Protein 2NCH (pdb70)

CATH classification: 2.40.50.140

Radius of gyration: 13.79 Å; Cα contacts (8 Å, |Δi|>4): 152; chains: 1; bounding box: 38×31×38 Å

B-factor: mean 37.92, std 23.28, range [0.01, 75.55]

Sequence (87 aa):
MVKDEKSKTLFEVEGAVTALLPAAEFRVKLDNEHEIICHVSGKVRRSKIRIIIGDRVLVEMSIYDRNAKKGRIIRRLKGTSDRTISKMVKDEKSKTLFEVEGAVTALLPAAEFRVKLDNEHEIICHVSGKVRRSKIRIIIGDRVLVEMSIYDRNAKKGRIIRRLKGTSDRTISKMVKDEKSKTLFEVEGAVTALLPAAEFRVKLDNEHEIICHVSGKVRRSKIRIIIGDRVLVEMSIYDRNAKKGRIIRRLKGTSDRTISKMVKDEKSKTLFEVEGAVTALLPAAEFRVKLDNEHEIICHVSGKVRRSKIRIIIGDRVLVEMSIYDRNAKKGRIIRRLKGTSDRTISKMVKDEKSKTLFEVEGAVTALLPAAEFRVKLDNEHEIICHVSGKVRRSKIRIIIGDRVLVEMSIYDRNAKKGRIIRRLKGTSDRTISKMVKDEKSKTLFEVEGAVTALLPAAEFRVKLDNEHEIICHVSGKVRRSKIRIIIGDRVLVEMSIYDRNAKKGRIIRRLKGTSDRTISKMVKDEKSKTLFEVEGAVTALLPAAEFRVKLDNEHEIICHVSGKVRRSKIRIIIGDRVLVEMSIYDRNAKKGRIIRRLKGTSDRTISKMVKDEKSKTLFEVEGAVTALLPAAEFRVKLDNEHEIICHVSGKVRRSKIRIIIGDRVLVEMSIYDRNAKKGRIIRRLKGTSDRTISKMVKDEKSKTLFEVEGAVTALLPAAEFRVKLDNEHEIICHVSGKVRRSKIRIIIGDRVLVEMSIYDRNAKKGRIIRRLKGTSDRTISKMVKDEKSKTLFEVEGAVTALLPAAEFRVKLDNEHEIICHVSGKVRRSKIRIIIGDRVLVEMSIYDRNAKKGRIIRRLKGTSDRTISK

Nearest PDB structures (foldseek):
  2nch-assembly1_A  TM=1.012E+00  e=4.244E-17  Wolbachia endosymbiont strain TRS of Brugia malayi
  4ql5-assembly1_A  TM=8.425E-01  e=3.786E-08  Streptococcus pneumoniae TIGR4
  6c00-assembly1_A  TM=8.415E-01  e=8.364E-08  Clostridioides difficile
  2n8n-assembly1_A  TM=7.786E-01  e=1.362E-07  Staphylococcus aureus subsp. aureus Mu50
  2n3s-assembly1_A  TM=7.026E-01  e=1.739E-07  Burkholderia thailandensis E264

Solvent-accessible surface area: 6899 Å² total; per-residue (Å²): 205,104,100,94,122,146,23,139,83,55,115,100,19,104,1,10,0,66,45,103,64,148,65,63,19,27,90,2,79,58,114,113,153,111,111,54,48,0,48,71,55,29,136,13,178,204,60,161,56,194,29,61,92,75,31,104,2,22,0,34,24,0,115,153,81,112,7,46,120,73,3,55,0,37,104,70,83,169,37,79,61,115,184,87,135,111,226

InterPro domains:
  IPR004368 Translation initiation factor IF-1 [MF_00075] (1-78)
  IPR004368 Translation initiation factor IF-1 [PTHR33370] (4-83)
  IPR004368 Translation initiation factor IF-1 [TIGR00008] (10-76)
  IPR004368 Translation initiation factor IF-1 [cd04451] (11-76)
  IPR006196 RNA-binding domain, S1, IF1 type [PF01176] (12-76)
  IPR006196 RNA-binding domain, S1, IF1 type [PS50832] (12-78)
  IPR012340 Nucleic acid-binding, OB-fold [G3DSA:2.40.50.140] (1-87)
  IPR012340 Nucleic acid-binding, OB-fold [SSF50249] (7-80)

Foldseek 3Di:
DCCPVVQPDFDKAKWAWDAADPVQKTWTAGPVGDIAIEDADDVRVVVPADRDHPAIWMWTAHCPPDSNRYTHIHGDDPDPDPPPPPD

Organism: Wolbachia sp. subsp. Brugia malayi (strain TRS) (NCBI:txid292805)

Secondary structure (DSSP, 8-state):
-HHHHS----EEEEEEEEEEETTTEEEEEETTTEEEEEE--STIIIII----TTSEEEEEE-SSSTTTSEEEE-------TTS-S--

Structure (mmCIF, N/CA/C/O backbone):
data_2NCH
#
_entry.id   2NCH
#
loop_
_atom_site.group_PDB
_atom_site.id
_atom_site.type_symbol
_atom_site.label_atom_id
_atom_site.label_alt_id
_atom_site.label_comp_id
_atom_site.label_asym_id
_atom_site.label_entity_id
_atom_site.label_seq_id
_atom_site.pdbx_PDB_ins_code
_atom_site.Cartn_x
_atom_site.Cartn_y
_atom_site.Cartn_z
_atom_site.occupancy
_atom_site.B_iso_or_equiv
_atom_site.auth_seq_id
_atom_site.auth_comp_id
_atom_site.auth_asym_id
_atom_site.auth_atom_id
_atom_site.pdbx_PDB_model_num
ATOM 1 N N . MET A 1 1 ? -0.047 -0.611 -2.858 1.00 0.00 1 MET A N 1
ATOM 2 C CA . MET A 1 1 ? 1.426 -0.449 -2.914 1.00 52.33 1 MET A CA 1
ATOM 3 C C . MET A 1 1 ? 2.101 -1.800 -2.704 1.00 61.44 1 MET A C 1
ATOM 4 O O . MET A 1 1 ? 2.649 -2.374 -3.643 1.00 24.35 1 MET A O 1
ATOM 20 N N . VAL A 1 2 ? 2.038 -2.325 -1.482 1.00 30.21 2 VAL A N 1
ATOM 21 C CA . VAL A 1 2 ? 2.608 -3.636 -1.198 1.00 21.43 2 VAL A CA 1
ATOM 22 C C . VAL A 1 2 ? 1.711 -4.724 -1.782 1.00 63.41 2 VAL A C 1
ATOM 23 O O . VAL A 1 2 ? 2.186 -5.737 -2.297 1.00 62.35 2 VAL A O 1
ATOM 36 N N . LYS A 1 3 ? 0.405 -4.493 -1.731 1.00 22.31 3 LYS A N 1
ATOM 37 C CA . LYS A 1 3 ? -0.551 -5.393 -2.354 1.00 14.04 3 LYS A CA 1
ATOM 38 C C . LYS A 1 3 ? -0.923 -4.844 -3.726 1.00 12.14 3 LYS A C 1
ATOM 39 O O . LYS A 1 3 ? -2.027 -4.341 -3.929 1.00 12.14 3 LYS A O 1
ATOM 58 N N . ASP A 1 4 ? 0.024 -4.909 -4.651 1.00 41.24 4 ASP A N 1
ATOM 59 C CA . ASP A 1 4 ? -0.156 -4.340 -5.984 1.00 21.33 4 ASP A CA 1
ATOM 60 C C . ASP A 1 4 ? 0.690 -5.099 -6.995 1.00 44.24 4 ASP A C 1
ATOM 61 O O . ASP A 1 4 ? 0.167 -5.838 -7.827 1.00 51.21 4 ASP A O 1
ATOM 70 N N . GLU A 1 5 ? 2.001 -4.919 -6.902 1.00 62.14 5 GLU A N 1
ATOM 71 C CA . GLU A 1 5 ? 2.933 -5.556 -7.821 1.00 31.04 5 GLU A CA 1
ATOM 72 C C . GLU A 1 5 ? 3.125 -7.022 -7.452 1.00 22.34 5 GLU A C 1
ATOM 73 O O . GLU A 1 5 ? 3.178 -7.898 -8.316 1.00 61.24 5 GLU A O 1
ATOM 85 N N . LYS A 1 6 ? 3.223 -7.282 -6.160 1.00 15.32 6 LYS A N 1
ATOM 86 C CA . LYS A 1 6 ? 3.413 -8.635 -5.669 1.00 41.25 6 LYS A CA 1
ATOM 87 C C . LYS A 1 6 ? 2.124 -9.167 -5.064 1.00 2.33 6 LYS A C 1
ATOM 88 O O . LYS A 1 6 ? 1.168 -8.412 -4.873 1.00 24.35 6 LYS A O 1
ATOM 107 N N . SER A 1 7 ? 2.114 -10.469 -4.780 1.00 24.32 7 SER A N 1
ATOM 108 C CA . SER A 1 7 ? 0.949 -11.152 -4.221 1.00 71.43 7 SER A CA 1
ATOM 109 C C . SER A 1 7 ? -0.179 -11.259 -5.249 1.00 75.15 7 SER A C 1
ATOM 110 O O . SER A 1 7 ? -1.332 -11.498 -4.893 1.00 34.43 7 SER A O 1
ATOM 118 N N . LYS A 1 8 ? 0.168 -11.099 -6.529 1.00 1.42 8 LYS A N 1
ATOM 119 C CA . LYS A 1 8 ? -0.787 -11.309 -7.615 1.00 44.54 8 LYS A CA 1
ATOM 120 C C . LYS A 1 8 ? -1.114 -12.788 -7.733 1.00 33.10 8 LYS A C 1
ATOM 121 O O . LYS A 1 8 ? -2.190 -13.168 -8.195 1.00 5.13 8 LYS A O 1
ATOM 140 N N . THR A 1 9 ? -0.158 -13.615 -7.335 1.00 51.40 9 THR A N 1
ATOM 141 C CA . THR A 1 9 ? -0.366 -15.045 -7.251 1.00 14.14 9 THR A CA 1
ATOM 142 C C . THR A 1 9 ? -1.352 -15.341 -6.130 1.00 33.42 9 THR A C 1
ATOM 143 O O . THR A 1 9 ? -0.976 -15.434 -4.959 1.00 71.53 9 THR A O 1
ATOM 154 N N . LEU A 1 10 ? -2.615 -15.453 -6.492 1.00 4.42 10 LEU A N 1
ATOM 155 C CA . LEU A 1 10 ? -3.681 -15.482 -5.516 1.00 63.04 10 LEU A CA 1
ATOM 156 C C . LEU A 1 10 ? -4.721 -16.535 -5.878 1.00 21.43 10 LEU A C 1
ATOM 157 O O . LEU A 1 10 ? -5.036 -16.738 -7.054 1.00 34.55 10 LEU A O 1
ATOM 173 N N . PHE A 1 11 ? -5.230 -17.212 -4.862 1.00 70.30 11 PHE A N 1
ATOM 174 C CA . PHE A 1 11 ? -6.252 -18.224 -5.041 1.00 34.34 11 PHE A CA 1
ATOM 175 C C . PHE A 1 11 ? -7.581 -17.687 -4.528 1.00 25.35 11 PHE A C 1
ATOM 176 O O . PHE A 1 11 ? -7.620 -16.939 -3.551 1.00 4.52 11 PHE A O 1
ATOM 193 N N . GLU A 1 12 ? -8.659 -18.043 -5.198 1.00 44.40 12 GLU A N 1
ATOM 194 C CA . GLU A 1 12 ? -9.968 -17.518 -4.859 1.00 45.21 12 GLU A CA 1
ATOM 195 C C . GLU A 1 12 ? -10.899 -18.635 -4.408 1.00 43.23 12 GLU A C 1
ATOM 196 O O . GLU A 1 12 ? -11.118 -19.609 -5.131 1.00 3.10 12 GLU A O 1
ATOM 208 N N . VAL A 1 13 ? -11.433 -18.492 -3.208 1.00 44.21 13 VAL A N 1
ATOM 209 C CA . VAL A 1 13 ? -12.321 -19.493 -2.640 1.00 13.13 13 VAL A CA 1
ATOM 210 C C . VAL A 1 13 ? -13.745 -18.961 -2.549 1.00 12.54 13 VAL A C 1
ATOM 211 O O . VAL A 1 13 ? -13.968 -17.821 -2.140 1.00 51.41 13 VAL A O 1
ATOM 224 N N . GLU A 1 14 ? -14.703 -19.786 -2.935 1.00 32.32 14 GLU A N 1
ATOM 225 C CA . GLU A 1 14 ? -16.106 -19.435 -2.805 1.00 3.03 14 GLU A CA 1
ATOM 226 C C . GLU A 1 14 ? -16.694 -20.116 -1.575 1.00 4.15 14 GLU A C 1
ATOM 227 O O . GLU A 1 14 ? -16.790 -21.342 -1.522 1.00 25.42 14 GLU A O 1
ATOM 239 N N . GLY A 1 15 ? -17.073 -19.320 -0.587 1.00 11.04 15 GLY A N 1
ATOM 240 C CA . GLY A 1 15 ? -17.616 -19.868 0.640 1.00 34.20 15 GLY A CA 1
ATOM 241 C C . GLY A 1 15 ? -18.644 -18.949 1.259 1.00 14.40 15 GLY A C 1
ATOM 242 O O . GLY A 1 15 ? -19.273 -18.162 0.556 1.00 51.23 15 GLY A O 1
ATOM 246 N N . ALA A 1 16 ? -18.819 -19.042 2.570 1.00 10.21 16 ALA A N 1
ATOM 247 C CA . ALA A 1 16 ? -19.761 -18.186 3.279 1.00 54.33 16 ALA A CA 1
ATOM 248 C C . ALA A 1 16 ? -19.275 -17.922 4.698 1.00 3.11 16 ALA A C 1
ATOM 249 O O . ALA A 1 16 ? -18.695 -18.803 5.332 1.00 22.25 16 ALA A O 1
ATOM 256 N N . VAL A 1 17 ? -19.508 -16.713 5.189 1.00 1.13 17 VAL A N 1
ATOM 257 C CA . VAL A 1 17 ? -19.090 -16.333 6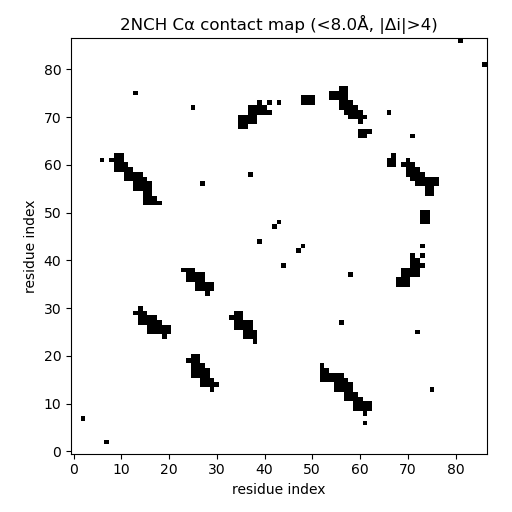.537 1.00 31.33 17 VAL A CA 1
ATOM 258 C C . VAL A 1 17 ? -19.898 -17.105 7.584 1.00 53.35 17 VAL A C 1
ATOM 259 O O . VAL A 1 17 ? -21.078 -17.388 7.377 1.00 3.31 17 VAL A O 1
ATOM 272 N N . THR A 1 18 ? -19.254 -17.488 8.682 1.00 14.04 18 THR A N 1
ATOM 273 C CA . THR A 1 18 ? -19.939 -18.229 9.729 1.00 33.33 18 THR A CA 1
ATOM 274 C C . THR A 1 18 ? -20.178 -17.346 10.958 1.00 51.44 18 THR A C 1
ATOM 275 O O . THR A 1 18 ? -21.199 -17.478 11.635 1.00 73.24 18 THR A O 1
ATOM 286 N N . ALA A 1 19 ? -19.245 -16.433 11.228 1.00 24.51 19 ALA A N 1
ATOM 287 C CA . ALA A 1 19 ? -19.354 -15.526 12.366 1.00 20.22 19 ALA A CA 1
ATOM 288 C C . ALA A 1 19 ? -18.361 -14.380 12.225 1.00 73.55 19 ALA A C 1
ATOM 289 O O . ALA A 1 19 ? -17.371 -14.496 11.499 1.00 13.52 19 ALA A O 1
ATOM 296 N N . LEU A 1 20 ? -18.627 -13.276 12.911 1.00 12.41 20 LEU A N 1
ATOM 297 C CA . LEU A 1 20 ? -17.722 -12.137 12.888 1.00 10.41 20 LEU A CA 1
ATOM 298 C C . LEU A 1 20 ? -17.200 -11.854 14.290 1.00 72.43 20 LEU A C 1
ATOM 299 O O . LEU A 1 20 ? -17.841 -12.198 15.285 1.00 4.52 20 LEU A O 1
ATOM 315 N N . LEU A 1 21 ? -16.031 -11.245 14.361 1.00 32.33 21 LEU A N 1
ATOM 316 C CA . LEU A 1 21 ? -15.415 -10.917 15.635 1.00 55.03 21 LEU A CA 1
ATOM 317 C C . LEU A 1 21 ? -15.275 -9.407 15.781 1.00 12.42 21 LEU A C 1
ATOM 318 O O . LEU A 1 21 ? -15.243 -8.687 14.782 1.00 23.25 21 LEU A O 1
ATOM 334 N N . PRO A 1 22 ? -15.175 -8.912 17.031 1.00 54.11 22 PRO A N 1
ATOM 335 C CA . PRO A 1 22 ? -15.039 -7.474 17.329 1.00 30.24 22 PRO A CA 1
ATOM 336 C C . PRO A 1 22 ? -13.715 -6.883 16.835 1.00 31.32 22 PRO A C 1
ATOM 337 O O . PRO A 1 22 ? -13.388 -5.731 17.122 1.00 24.25 22 PRO A O 1
ATOM 348 N N . ALA A 1 23 ? -12.958 -7.683 16.103 1.00 61.35 23 ALA A N 1
ATOM 349 C CA . ALA A 1 23 ? -11.710 -7.241 15.503 1.00 61.40 23 ALA A CA 1
ATOM 350 C C . ALA A 1 23 ? -11.911 -6.985 14.015 1.00 75.55 23 ALA A C 1
ATOM 351 O O . ALA A 1 23 ? -10.965 -7.060 13.225 1.00 73.21 23 ALA A O 1
ATOM 358 N N . ALA A 1 24 ? -13.163 -6.696 13.643 1.00 73.33 24 ALA A N 1
ATOM 359 C CA . ALA A 1 24 ? -13.541 -6.483 12.244 1.00 4.24 24 ALA A CA 1
ATOM 360 C C . ALA A 1 24 ? -13.199 -7.715 11.418 1.00 45.23 24 ALA A C 1
ATOM 361 O O . ALA A 1 24 ? -12.958 -7.636 10.210 1.00 34.12 24 ALA A O 1
ATOM 368 N N . GLU A 1 25 ? -13.201 -8.857 12.085 1.00 4.20 25 GLU A N 1
ATOM 369 C CA . GLU A 1 25 ? -12.781 -10.103 11.481 1.00 73.52 25 GLU A CA 1
ATOM 370 C C . GLU A 1 25 ? -13.985 -10.910 11.035 1.00 4.11 25 GLU A C 1
ATOM 371 O O . GLU A 1 25 ? -14.976 -11.012 11.757 1.00 13.21 25 GLU A O 1
ATOM 383 N N . PHE A 1 26 ? -13.893 -11.474 9.845 1.00 34.25 26 PHE A N 1
ATOM 384 C CA . PHE A 1 26 ? -14.949 -12.310 9.316 1.00 74.14 26 PHE A CA 1
ATOM 385 C C . PHE A 1 26 ? -14.396 -13.691 9.025 1.00 11.10 26 PHE A C 1
ATOM 386 O O . PHE A 1 26 ? -13.566 -13.861 8.137 1.00 55.12 26 PHE A O 1
ATOM 403 N N . ARG A 1 27 ? -14.830 -14.670 9.790 1.00 0.03 27 ARG A N 1
ATOM 404 C CA . ARG A 1 27 ? -14.358 -16.029 9.609 1.00 74.03 27 ARG A CA 1
ATOM 405 C C . ARG A 1 27 ? -15.401 -16.829 8.850 1.00 4.01 27 ARG A C 1
ATOM 406 O O . ARG A 1 27 ? -16.567 -16.891 9.246 1.00 3.30 27 ARG A O 1
ATOM 427 N N . VAL A 1 28 ? -14.988 -17.409 7.736 1.00 71.11 28 VAL A N 1
ATOM 428 C CA . VAL A 1 28 ? -15.914 -18.076 6.840 1.00 33.34 28 VAL A CA 1
ATOM 429 C C . VAL A 1 28 ? -15.705 -19.583 6.875 1.00 24.40 28 VAL A C 1
ATOM 430 O O . VAL A 1 28 ? -14.621 -20.057 7.223 1.00 24.40 28 VAL A O 1
ATOM 443 N N . LYS A 1 29 ? -16.739 -20.334 6.527 1.00 2.11 29 LYS A N 1
ATOM 444 C CA . LYS A 1 29 ? -16.632 -21.779 6.505 1.00 44.25 29 LYS A CA 1
ATOM 445 C C . LYS A 1 29 ? -16.730 -22.295 5.074 1.00 64.34 29 LYS A C 1
ATOM 446 O O . LYS A 1 29 ? -17.645 -21.940 4.325 1.00 54.23 29 LYS A O 1
ATOM 465 N N . LEU A 1 30 ? -15.753 -23.093 4.689 1.00 61.31 30 LEU A N 1
ATOM 466 C CA . LEU A 1 30 ? -15.761 -23.760 3.400 1.00 73.11 30 LEU A CA 1
ATOM 467 C C . LEU A 1 30 ? -16.726 -24.938 3.454 1.00 42.14 30 LEU A C 1
ATOM 468 O O . LEU A 1 30 ? -16.900 -25.541 4.513 1.00 74.23 30 LEU A O 1
ATOM 484 N N . ASP A 1 31 ? -17.352 -25.264 2.327 1.00 12.30 31 ASP A N 1
ATOM 485 C CA . ASP A 1 31 ? -18.294 -26.387 2.268 1.00 13.54 31 ASP A CA 1
ATOM 486 C C . ASP A 1 31 ? -17.601 -27.716 2.568 1.00 13.21 31 ASP A C 1
ATOM 487 O O . ASP A 1 31 ? -18.256 -28.737 2.773 1.00 41.14 31 ASP A O 1
ATOM 496 N N . ASN A 1 32 ? -16.273 -27.692 2.602 1.00 42.44 32 ASN A N 1
ATOM 497 C CA . ASN A 1 32 ? -15.488 -28.866 2.969 1.00 4.52 32 ASN A CA 1
ATOM 498 C C . ASN A 1 32 ? -15.172 -28.829 4.469 1.00 64.42 32 ASN A C 1
ATOM 499 O O . ASN A 1 32 ? -14.188 -29.409 4.930 1.00 12.13 32 ASN A O 1
ATOM 510 N N . GLU A 1 33 ? -16.020 -28.119 5.218 1.00 54.14 33 GLU A N 1
ATOM 511 C CA . GLU A 1 33 ? -15.948 -28.080 6.680 1.00 44.15 33 GLU A CA 1
ATOM 512 C C . GLU A 1 33 ? -14.630 -27.459 7.156 1.00 44.41 33 GLU A C 1
ATOM 513 O O . GLU A 1 33 ? -13.959 -27.987 8.039 1.00 62.33 33 GLU A O 1
ATOM 525 N N . HIS A 1 34 ? -14.248 -26.339 6.569 1.00 74.34 34 HIS A N 1
ATOM 526 C CA . HIS A 1 34 ? -13.016 -25.682 6.976 1.00 50.34 34 HIS A CA 1
ATOM 527 C C . HIS A 1 34 ? -13.249 -24.203 7.241 1.00 14.32 34 HIS A C 1
ATOM 528 O O . HIS A 1 34 ? -13.658 -23.467 6.348 1.00 51.33 34 HIS A O 1
ATOM 543 N N . GLU A 1 35 ? -12.991 -23.777 8.468 1.00 63.22 35 GLU A N 1
ATOM 544 C CA . GLU A 1 35 ? -13.153 -22.379 8.842 1.00 40.25 35 GLU A CA 1
ATOM 545 C C . GLU A 1 35 ? -11.838 -21.638 8.638 1.00 12.24 35 GLU A C 1
ATOM 546 O O . GLU A 1 35 ? -10.799 -22.061 9.148 1.00 45.03 35 GLU A O 1
ATOM 558 N N . ILE A 1 36 ? -11.881 -20.545 7.892 1.00 13.11 36 ILE A N 1
ATOM 559 C CA . ILE A 1 36 ? -10.694 -19.736 7.658 1.00 64.54 36 ILE A CA 1
ATOM 560 C C . ILE A 1 36 ? -10.949 -18.275 8.018 1.00 10.22 36 ILE A C 1
ATOM 561 O O . ILE A 1 36 ? -12.096 -17.823 8.062 1.00 74.31 36 ILE A O 1
ATOM 577 N N . ILE A 1 37 ? -9.876 -17.545 8.278 1.00 51.22 37 ILE A N 1
ATOM 578 C CA . ILE A 1 37 ? -9.970 -16.154 8.699 1.00 5.03 37 ILE A CA 1
ATOM 579 C C . ILE A 1 37 ? -9.964 -15.229 7.486 1.00 11.24 37 ILE A C 1
ATOM 580 O O . ILE A 1 37 ? -9.272 -15.489 6.502 1.00 33.20 37 ILE A O 1
ATOM 596 N N . CYS A 1 38 ? -10.758 -14.171 7.539 1.00 15.42 38 CYS A N 1
ATOM 597 C CA . CYS A 1 38 ? -10.786 -13.186 6.473 1.00 2.22 38 CYS A CA 1
ATOM 598 C C . CYS A 1 38 ? -10.885 -11.777 7.049 1.00 33.31 38 CYS A C 1
ATOM 599 O O . CYS A 1 38 ? -11.485 -11.559 8.105 1.00 44.05 38 CYS A O 1
ATOM 607 N N . HIS A 1 39 ? -10.268 -10.831 6.363 1.00 72.21 39 HIS A N 1
ATOM 608 C CA . HIS A 1 39 ? -10.317 -9.430 6.753 1.00 3.54 39 HIS A CA 1
ATOM 609 C C . HIS A 1 39 ? -10.460 -8.564 5.510 1.00 51.10 39 HIS A C 1
ATOM 610 O O . HIS A 1 39 ? -10.302 -9.050 4.389 1.00 24.54 39 HIS A O 1
ATOM 625 N N . VAL A 1 40 ? -10.767 -7.291 5.703 1.00 1.32 40 VAL A N 1
ATOM 626 C CA . VAL A 1 40 ? -10.873 -6.375 4.584 1.00 21.11 40 VAL A CA 1
ATOM 627 C C . VAL A 1 40 ? -9.498 -5.822 4.218 1.00 63.21 40 VAL A C 1
ATOM 628 O O . VAL A 1 40 ? -8.830 -5.179 5.028 1.00 61.14 40 VAL A O 1
ATOM 641 N N . SER A 1 41 ? -9.068 -6.111 3.000 1.00 1.14 41 SER A N 1
ATOM 642 C CA . SER A 1 41 ? -7.774 -5.654 2.506 1.00 13.21 41 SER A CA 1
ATOM 643 C C . SER A 1 41 ? -7.788 -5.583 0.982 1.00 33.10 41 SER A C 1
ATOM 644 O O . SER A 1 41 ? -7.023 -6.270 0.305 1.00 33.34 41 SER A O 1
ATOM 652 N N . GLY A 1 42 ? -8.692 -4.781 0.443 1.00 13.35 42 GLY A N 1
ATOM 653 C CA . GLY A 1 42 ? -8.777 -4.633 -0.993 1.00 53.02 42 GLY A CA 1
ATOM 654 C C . GLY A 1 42 ? -9.611 -3.441 -1.405 1.00 34.43 42 GLY A C 1
ATOM 655 O O . GLY A 1 42 ? -9.769 -2.486 -0.640 1.00 55.24 42 GLY A O 1
ATOM 659 N N . LYS A 1 43 ? -10.169 -3.527 -2.607 1.00 24.25 43 LYS A N 1
ATOM 660 C CA . LYS A 1 43 ? -11.038 -2.495 -3.167 1.00 74.42 43 LYS A CA 1
ATOM 661 C C . LYS A 1 43 ? -12.247 -2.230 -2.264 1.00 71.10 43 LYS A C 1
ATOM 662 O O . LYS A 1 43 ? -12.919 -1.209 -2.403 1.00 52.03 43 LYS A O 1
ATOM 681 N N . VAL A 1 44 ? -12.516 -3.164 -1.353 1.00 53.04 44 VAL A N 1
ATOM 682 C CA . VAL A 1 44 ? -13.610 -3.042 -0.385 1.00 65.22 44 VAL A CA 1
ATOM 683 C C . VAL A 1 44 ? -13.578 -1.687 0.330 1.00 73.03 44 VAL A C 1
ATOM 684 O O . VAL A 1 44 ? -14.618 -1.136 0.677 1.00 70.11 44 VAL A O 1
ATOM 697 N N . ARG A 1 45 ? -12.379 -1.149 0.529 1.00 33.23 45 ARG A N 1
ATOM 698 C CA . ARG A 1 45 ? -12.214 0.133 1.208 1.00 32.41 45 ARG A CA 1
ATOM 699 C C . ARG A 1 45 ? -12.703 1.273 0.309 1.00 21.21 45 ARG A C 1
ATOM 700 O O . ARG A 1 45 ? -13.378 2.192 0.768 1.00 32.32 45 ARG A O 1
ATOM 721 N N . ARG A 1 46 ? -12.378 1.192 -0.977 1.00 71.23 46 ARG A N 1
ATOM 722 C CA . ARG A 1 46 ? -12.719 2.248 -1.926 1.00 71.35 46 ARG A CA 1
ATOM 723 C C . ARG A 1 46 ? -14.170 2.143 -2.378 1.00 42.44 46 ARG A C 1
ATOM 724 O O . ARG A 1 46 ? -14.887 3.141 -2.438 1.00 63.52 46 ARG A O 1
ATOM 745 N N . SER A 1 47 ? -14.600 0.929 -2.692 1.00 63.41 47 SER A N 1
ATOM 746 C CA . SER A 1 47 ? -15.953 0.704 -3.176 1.00 2.53 47 SER A CA 1
ATOM 747 C C . SER A 1 47 ? -16.943 0.725 -2.013 1.00 72.41 47 SER A C 1
ATOM 748 O O . SER A 1 47 ? -18.118 1.034 -2.201 1.00 62.40 47 SER A O 1
ATOM 756 N N . LYS A 1 48 ? -16.436 0.442 -0.813 1.00 72.00 48 LYS A N 1
ATOM 757 C CA . LYS A 1 48 ? -17.254 0.356 0.399 1.00 74.11 48 LYS A CA 1
ATOM 758 C C . LYS A 1 48 ? -18.336 -0.711 0.261 1.00 14.13 48 LYS A C 1
ATOM 759 O O . LYS A 1 48 ? -19.462 -0.439 -0.162 1.00 32.22 48 LYS A O 1
ATOM 778 N N . ILE A 1 49 ? -17.972 -1.935 0.610 1.00 54.41 49 ILE A N 1
ATOM 779 C CA . ILE A 1 49 ? -18.871 -3.074 0.488 1.00 15.43 49 ILE A CA 1
ATOM 780 C C . ILE A 1 49 ? -19.411 -3.472 1.861 1.00 11.10 49 ILE A C 1
ATOM 781 O O . ILE A 1 49 ? -18.712 -3.354 2.869 1.00 71.04 49 ILE A O 1
ATOM 797 N N . ARG A 1 50 ? -20.657 -3.922 1.898 1.00 12.33 50 ARG A N 1
ATOM 798 C CA . ARG A 1 50 ? -21.286 -4.346 3.140 1.00 24.14 50 ARG A CA 1
ATOM 799 C C . ARG A 1 50 ? -21.255 -5.866 3.268 1.00 2.02 50 ARG A C 1
ATOM 800 O O . ARG A 1 50 ? -21.888 -6.576 2.486 1.00 4.45 50 ARG A O 1
ATOM 821 N N . ILE A 1 51 ? -20.508 -6.360 4.247 1.00 1.40 51 ILE A N 1
ATOM 822 C CA . ILE A 1 51 ? -20.427 -7.793 4.499 1.00 71.20 51 ILE A CA 1
ATOM 823 C C . ILE A 1 51 ? -21.487 -8.202 5.518 1.00 22.12 51 ILE A C 1
ATOM 824 O O . ILE A 1 51 ? -21.528 -7.667 6.626 1.00 25.54 51 ILE A O 1
ATOM 840 N N . ILE A 1 52 ? -22.351 -9.131 5.138 1.00 63.43 52 ILE A N 1
ATOM 841 C CA . ILE A 1 52 ? -23.404 -9.601 6.029 1.00 40.33 52 ILE A CA 1
ATOM 842 C C . ILE A 1 52 ? -23.343 -11.117 6.182 1.00 62.22 52 ILE A C 1
ATOM 843 O O . ILE A 1 52 ? -22.936 -11.825 5.261 1.00 22.30 52 ILE A O 1
ATOM 859 N N . ILE A 1 53 ? -23.736 -11.609 7.350 1.00 64.11 53 ILE A N 1
ATOM 860 C CA . ILE A 1 53 ? -23.757 -13.041 7.603 1.00 21.14 53 ILE A CA 1
ATOM 861 C C . ILE A 1 53 ? -24.981 -13.665 6.945 1.00 11.14 53 ILE A C 1
ATOM 862 O O . ILE A 1 53 ? -26.069 -13.088 6.966 1.00 33.34 53 ILE A O 1
ATOM 878 N N . GLY A 1 54 ? -24.799 -14.827 6.344 1.00 72.01 54 GLY A N 1
ATOM 879 C CA . GLY A 1 54 ? -25.892 -15.482 5.662 1.00 31.30 54 GLY A CA 1
ATOM 880 C C . GLY A 1 54 ? -25.743 -15.411 4.162 1.00 75.13 54 GLY A C 1
ATOM 881 O O . GLY A 1 54 ? -26.417 -16.130 3.420 1.00 44.10 54 GLY A O 1
ATOM 885 N N . ASP A 1 55 ? -24.859 -14.539 3.712 1.00 5.40 55 ASP A N 1
ATOM 886 C CA . ASP A 1 55 ? -24.591 -14.380 2.294 1.00 32.44 55 ASP A CA 1
ATOM 887 C C . ASP A 1 55 ? -23.282 -15.079 1.950 1.00 22.22 55 ASP A C 1
ATOM 888 O O . ASP A 1 55 ? -22.444 -15.307 2.828 1.00 5.25 55 ASP A O 1
ATOM 897 N N . ARG A 1 56 ? -23.112 -15.436 0.687 1.00 1.53 56 ARG A N 1
ATOM 898 C CA . ARG A 1 56 ? -21.886 -16.078 0.247 1.00 43.33 56 ARG A CA 1
ATOM 899 C C . ARG A 1 56 ? -20.769 -15.046 0.153 1.00 63.21 56 ARG A C 1
ATOM 900 O O . ARG A 1 56 ? -21.024 -13.850 0.054 1.00 32.34 56 ARG A O 1
ATOM 921 N N . VAL A 1 57 ? -19.532 -15.503 0.193 1.00 13.23 57 VAL A N 1
ATOM 922 C CA . VAL A 1 57 ? -18.396 -14.602 0.134 1.00 40.51 57 VAL A CA 1
ATOM 923 C C . VAL A 1 57 ? -17.339 -15.122 -0.825 1.00 70.44 57 VAL A C 1
ATOM 924 O O . VAL A 1 57 ? -17.252 -16.327 -1.077 1.00 22.02 57 VAL A O 1
ATOM 937 N N . LEU A 1 58 ? -16.556 -14.208 -1.369 1.00 44.01 58 LEU A N 1
ATOM 938 C CA . LEU A 1 58 ? -15.420 -14.564 -2.197 1.00 62.11 58 LEU A CA 1
ATOM 939 C C . LEU A 1 58 ? -14.141 -14.294 -1.421 1.00 21.41 58 LEU A C 1
ATOM 940 O O . LEU A 1 58 ? -13.860 -13.151 -1.062 1.00 53.21 58 LEU A O 1
ATOM 956 N N . VAL A 1 59 ? -13.399 -15.349 -1.136 1.00 31.53 59 VAL A N 1
ATOM 957 C CA . VAL A 1 59 ? -12.170 -15.234 -0.375 1.00 42.44 59 VAL A CA 1
ATOM 958 C C . VAL A 1 59 ? -10.975 -15.199 -1.314 1.00 31.13 59 VAL A C 1
ATOM 959 O O . VAL A 1 59 ? -10.637 -16.200 -1.944 1.00 30.40 59 VAL A O 1
ATOM 972 N N . GLU A 1 60 ? -10.354 -14.041 -1.419 1.00 42.13 60 GLU A N 1
ATOM 973 C CA . GLU A 1 60 ? -9.169 -13.894 -2.241 1.00 64.52 60 GLU A CA 1
ATOM 974 C C . GLU A 1 60 ? -7.930 -13.893 -1.357 1.00 11.20 60 GLU A C 1
ATOM 975 O O . GLU A 1 60 ? -7.682 -12.929 -0.631 1.00 74.52 60 GLU A O 1
ATOM 987 N N . MET A 1 61 ? -7.150 -14.960 -1.405 1.00 30.11 61 MET A N 1
ATOM 988 C CA . MET A 1 61 ? -5.952 -15.041 -0.580 1.00 32.51 61 MET A CA 1
ATOM 989 C C . MET A 1 61 ? -4.836 -15.781 -1.306 1.00 4.10 61 MET A C 1
ATOM 990 O O . MET A 1 61 ? -5.078 -16.509 -2.265 1.00 74.02 61 MET A O 1
ATOM 1004 N N . SER A 1 62 ? -3.614 -15.577 -0.852 1.00 34.21 62 SER A N 1
ATOM 1005 C CA . SER A 1 62 ? -2.468 -16.257 -1.417 1.00 14.12 62 SER A CA 1
ATOM 1006 C C . SER A 1 62 ? -2.087 -17.435 -0.521 1.00 32.24 62 SER A C 1
ATOM 1007 O O . SER A 1 62 ? -2.189 -17.348 0.702 1.00 61.44 62 SER A O 1
ATOM 1015 N N . ILE A 1 63 ? -1.640 -18.522 -1.128 1.00 72.45 63 ILE A N 1
ATOM 1016 C CA . ILE A 1 63 ? -1.375 -19.761 -0.401 1.00 14.22 63 ILE A CA 1
ATOM 1017 C C . ILE A 1 63 ? -0.036 -19.706 0.351 1.00 54.50 63 ILE A C 1
ATOM 1018 O O . ILE A 1 63 ? 0.198 -20.488 1.273 1.00 4.30 63 ILE A O 1
ATOM 1034 N N . TYR A 1 64 ? 0.823 -18.760 -0.023 1.00 3.35 64 TYR A N 1
ATOM 1035 C CA . TYR A 1 64 ? 2.200 -18.729 0.481 1.00 5.51 64 TYR A CA 1
ATOM 1036 C C . TYR A 1 64 ? 2.277 -18.455 1.989 1.00 23.11 64 TYR A C 1
ATOM 1037 O O . TYR A 1 64 ? 2.380 -19.386 2.789 1.00 72.21 64 TYR A O 1
ATOM 1055 N N . ASP A 1 65 ? 2.241 -17.185 2.385 1.00 51.30 65 ASP A N 1
ATOM 1056 C CA . ASP A 1 65 ? 2.369 -16.839 3.805 1.00 10.42 65 ASP A CA 1
ATOM 1057 C C . ASP A 1 65 ? 1.586 -15.582 4.163 1.00 22.44 65 ASP A C 1
ATOM 1058 O O . ASP A 1 65 ? 0.759 -15.602 5.075 1.00 74.11 65 ASP A O 1
ATOM 1067 N N . ARG A 1 66 ? 1.870 -14.497 3.449 1.00 52.52 66 ARG A N 1
ATOM 1068 C CA . ARG A 1 66 ? 1.258 -13.192 3.715 1.00 50.41 66 ARG A CA 1
ATOM 1069 C C . ARG A 1 66 ? -0.266 -13.287 3.852 1.00 44.35 66 ARG A C 1
ATOM 1070 O O . ARG A 1 66 ? -0.829 -12.927 4.885 1.00 24.34 66 ARG A O 1
ATOM 1091 N N . ASN A 1 67 ? -0.928 -13.775 2.818 1.00 62.22 67 ASN A N 1
ATOM 1092 C CA . ASN A 1 67 ? -2.379 -13.903 2.840 1.00 53.32 67 ASN A CA 1
ATOM 1093 C C . ASN A 1 67 ? -2.794 -15.342 3.135 1.00 13.32 67 ASN A C 1
ATOM 1094 O O . ASN A 1 67 ? -3.875 -15.766 2.751 1.00 22.20 67 ASN A O 1
ATOM 1105 N N . ALA A 1 68 ? -1.934 -16.089 3.818 1.00 63.44 68 ALA A N 1
ATOM 1106 C CA . ALA A 1 68 ? -2.199 -17.503 4.071 1.00 42.11 68 ALA A CA 1
ATOM 1107 C C . ALA A 1 68 ? -3.162 -17.704 5.239 1.00 15.41 68 ALA A C 1
ATOM 1108 O O . ALA A 1 68 ? -4.081 -18.517 5.157 1.00 20.24 68 ALA A O 1
ATOM 1115 N N . LYS A 1 69 ? -2.953 -16.961 6.322 1.00 13.34 69 LYS A N 1
ATOM 1116 C CA . LYS A 1 69 ? -3.763 -17.136 7.527 1.00 54.40 69 LYS A CA 1
ATOM 1117 C C . LYS A 1 69 ? -5.123 -16.479 7.352 1.00 41.13 69 LYS A C 1
ATOM 1118 O O . LYS A 1 69 ? -6.130 -16.958 7.873 1.00 23.51 69 LYS A O 1
ATOM 1137 N N . LYS A 1 70 ? -5.141 -15.379 6.616 1.00 11.42 70 LYS A N 1
ATOM 1138 C CA . LYS A 1 70 ? -6.362 -14.626 6.400 1.00 70.15 70 LYS A CA 1
ATOM 1139 C C . LYS A 1 70 ? -6.503 -14.244 4.936 1.00 70.25 70 LYS A C 1
ATOM 1140 O O . LYS A 1 70 ? -5.508 -14.058 4.235 1.00 44.33 70 LYS A O 1
ATOM 1159 N N . GLY A 1 71 ? -7.735 -14.136 4.478 1.00 63.44 71 GLY A N 1
ATOM 1160 C CA . GLY A 1 71 ? -7.970 -13.783 3.100 1.00 33.54 71 GLY A CA 1
ATOM 1161 C C . GLY A 1 71 ? -8.697 -12.469 2.967 1.00 71.11 71 GLY A C 1
ATOM 1162 O O . GLY A 1 71 ? -9.097 -11.867 3.966 1.00 64.15 71 GLY A O 1
ATOM 1166 N N . ARG A 1 72 ? -8.868 -12.025 1.735 1.00 42.43 72 ARG A N 1
ATOM 1167 C CA . ARG A 1 72 ? -9.553 -10.777 1.460 1.00 42.14 72 ARG A CA 1
ATOM 1168 C C . ARG A 1 72 ? -11.024 -11.052 1.207 1.00 51.31 72 ARG A C 1
ATOM 1169 O O . ARG A 1 72 ? -11.386 -11.646 0.193 1.00 51.34 72 ARG A O 1
ATOM 1190 N N . ILE A 1 73 ? -11.862 -10.649 2.146 1.00 40.20 73 ILE A N 1
ATOM 1191 C CA . ILE A 1 73 ? -13.291 -10.859 2.019 1.00 41.31 73 ILE A CA 1
ATOM 1192 C C . ILE A 1 73 ? -13.979 -9.589 1.530 1.00 51.53 73 ILE A C 1
ATOM 1193 O O . ILE A 1 73 ? -13.778 -8.505 2.080 1.00 61.53 73 ILE A O 1
ATOM 1209 N N . ILE A 1 74 ? -14.751 -9.719 0.464 1.00 22.41 74 ILE A N 1
ATOM 1210 C CA . ILE A 1 74 ? -15.529 -8.602 -0.039 1.00 72.54 74 ILE A CA 1
ATOM 1211 C C . ILE A 1 74 ? -17.028 -8.917 0.018 1.00 13.02 74 ILE A C 1
ATOM 1212 O O . ILE A 1 74 ? -17.759 -8.302 0.790 1.00 14.12 74 ILE A O 1
ATOM 1228 N N . ARG A 1 75 ? -17.465 -9.889 -0.782 1.00 2.40 75 ARG A N 1
ATOM 1229 C CA . ARG A 1 75 ? -18.852 -10.349 -0.793 1.00 74.12 75 ARG A CA 1
ATOM 1230 C C . ARG A 1 75 ? -19.017 -11.373 -1.910 1.00 75.23 75 ARG A C 1
ATOM 1231 O O . ARG A 1 75 ? -18.069 -11.635 -2.655 1.00 74.52 75 ARG A O 1
ATOM 1252 N N . ARG A 1 76 ? -20.196 -11.968 -2.009 1.00 60.54 76 ARG A N 1
ATOM 1253 C CA . ARG A 1 76 ? -20.514 -12.850 -3.117 1.00 4.41 76 ARG A CA 1
ATOM 1254 C C . ARG A 1 76 ? -20.638 -12.043 -4.406 1.00 10.01 76 ARG A C 1
ATOM 1255 O O . ARG A 1 76 ? -21.445 -11.118 -4.499 1.00 20.40 76 ARG A O 1
ATOM 1276 N N . LEU A 1 77 ? -19.812 -12.384 -5.384 1.00 15.03 77 LEU A N 1
ATOM 1277 C CA . LEU A 1 77 ? -19.869 -11.746 -6.690 1.00 62.32 77 LEU A CA 1
ATOM 1278 C C . LEU A 1 77 ? -21.090 -12.239 -7.457 1.00 3.21 77 LEU A C 1
ATOM 1279 O O . LEU A 1 77 ? -21.830 -13.098 -6.975 1.00 54.14 77 LEU A O 1
ATOM 1295 N N . LYS A 1 78 ? -21.297 -11.703 -8.648 1.00 51.40 78 LYS A N 1
ATOM 1296 C CA . LYS A 1 78 ? -22.405 -12.135 -9.483 1.00 10.31 78 LYS A CA 1
ATOM 1297 C C . LYS A 1 78 ? -22.112 -13.524 -10.023 1.00 4.44 78 LYS A C 1
ATOM 1298 O O . LYS A 1 78 ? -21.093 -13.741 -10.685 1.00 20.52 78 LYS A O 1
ATOM 1317 N N . GLY A 1 79 ? -23.006 -14.459 -9.734 1.00 51.21 79 GLY A N 1
ATOM 1318 C CA . GLY A 1 79 ? -22.741 -15.862 -9.996 1.00 75.22 79 GLY A CA 1
ATOM 1319 C C . GLY A 1 79 ? -22.989 -16.265 -11.434 1.00 22.33 79 GLY A C 1
ATOM 1320 O O . GLY A 1 79 ? -23.574 -17.318 -11.689 1.00 4.12 79 GLY A O 1
ATOM 1324 N N . THR A 1 80 ? -22.519 -15.439 -12.369 1.00 71.11 80 THR A N 1
ATOM 1325 C CA . THR A 1 80 ? -22.640 -15.704 -13.804 1.00 61.13 80 THR A CA 1
ATOM 1326 C C . THR A 1 80 ? -24.052 -16.154 -14.188 1.00 54.44 80 THR A C 1
ATOM 1327 O O . THR A 1 80 ? -24.241 -17.167 -14.859 1.00 61.43 80 THR A O 1
ATOM 1338 N N . SER A 1 81 ? -25.041 -15.382 -13.762 1.00 13.35 81 SER A N 1
ATOM 1339 C CA . SER A 1 81 ? -26.437 -15.699 -14.020 1.00 14.13 81 SER A CA 1
ATOM 1340 C C . SER A 1 81 ? -26.913 -15.088 -15.339 1.00 74.25 81 SER A C 1
ATOM 1341 O O . SER A 1 81 ? -28.109 -15.026 -15.612 1.00 2.42 81 SER A O 1
ATOM 1349 N N . ASP A 1 82 ? -25.966 -14.671 -16.166 1.00 75.13 82 ASP A N 1
ATOM 1350 C CA . ASP A 1 82 ? -26.275 -14.016 -17.432 1.00 4.03 82 ASP A CA 1
ATOM 1351 C C . ASP A 1 82 ? -26.383 -15.035 -18.563 1.00 52.33 82 ASP A C 1
ATOM 1352 O O . ASP A 1 82 ? -26.544 -14.671 -19.729 1.00 44.42 82 ASP A O 1
ATOM 1361 N N . ARG A 1 83 ? -26.305 -16.312 -18.208 1.00 71.12 83 ARG A N 1
ATOM 1362 C CA . ARG A 1 83 ? -26.331 -17.390 -19.190 1.00 32.01 83 ARG A CA 1
ATOM 1363 C C . ARG A 1 83 ? -27.686 -17.451 -19.889 1.00 72.45 83 ARG A C 1
ATOM 1364 O O . ARG A 1 83 ? -27.762 -17.431 -21.117 1.00 63.21 83 ARG A O 1
ATOM 1385 N N . THR A 1 84 ? -28.756 -17.520 -19.110 1.00 32.10 84 THR A N 1
ATOM 1386 C CA . THR A 1 84 ? -30.100 -17.499 -19.668 1.00 15.53 84 THR A CA 1
ATOM 1387 C C . THR A 1 84 ? -31.130 -16.997 -18.651 1.00 5.43 84 THR A C 1
ATOM 1388 O O . THR A 1 84 ? -31.495 -15.820 -18.690 1.00 60.42 84 THR A O 1
ATOM 1399 N N . ILE A 1 85 ? -31.568 -17.884 -17.739 1.00 62.23 85 ILE A N 1
ATOM 1400 C CA . ILE A 1 85 ? -32.651 -17.603 -16.778 1.00 2.32 85 ILE A CA 1
ATOM 1401 C C . ILE A 1 85 ? -33.796 -16.811 -17.420 1.00 0.30 85 ILE A C 1
ATOM 1402 O O . ILE A 1 85 ? -34.395 -15.937 -16.787 1.00 3.30 85 ILE A O 1
ATOM 1418 N N . SER A 1 86 ? -34.116 -17.174 -18.667 1.00 3.31 86 SER A N 1
ATOM 1419 C CA . SER A 1 86 ? -35.115 -16.473 -19.470 1.00 0.33 86 SER A CA 1
ATOM 1420 C C . SER A 1 86 ? -34.661 -15.043 -19.769 1.00 3.45 86 SER A C 1
ATOM 1421 O O . SER A 1 86 ? -35.080 -14.090 -19.110 1.00 63.11 86 SER A O 1
ATOM 1429 N N . LYS A 1 87 ? -33.786 -14.910 -20.756 1.00 41.55 87 LYS A N 1
ATOM 1430 C CA . LYS A 1 87 ? -33.259 -13.610 -21.144 1.00 11.22 87 LYS A CA 1
ATOM 1431 C C . LYS A 1 87 ? -34.114 -13.013 -22.253 1.00 43.03 87 LYS A C 1
ATOM 1432 O O . LYS A 1 87 ? -33.956 -13.437 -23.419 1.00 30.04 87 LYS A O 1
ATOM 1452 N N . MET A 1 1 ? 10.902 -7.089 -0.796 1.00 44.52 1 MET A N 2
ATOM 1453 C CA . MET A 1 1 ? 10.687 -6.139 0.320 1.00 20.31 1 MET A CA 2
ATOM 1454 C C . MET A 1 1 ? 9.195 -5.898 0.546 1.00 31.13 1 MET A C 2
ATOM 1455 O O . MET A 1 1 ? 8.689 -6.093 1.652 1.00 54.43 1 MET A O 2
ATOM 1471 N N . VAL A 1 2 ? 8.490 -5.481 -0.505 1.00 74.14 2 VAL A N 2
ATOM 1472 C CA . VAL A 1 2 ? 7.066 -5.177 -0.397 1.00 61.54 2 VAL A CA 2
ATOM 1473 C C . VAL A 1 2 ? 6.282 -5.820 -1.540 1.00 53.51 2 VAL A C 2
ATOM 1474 O O . VAL A 1 2 ? 6.270 -5.307 -2.661 1.00 51.54 2 VAL A O 2
ATOM 1487 N N . LYS A 1 3 ? 5.652 -6.956 -1.253 1.00 54.42 3 LYS A N 2
ATOM 1488 C CA . LYS A 1 3 ? 4.828 -7.664 -2.233 1.00 51.34 3 LYS A CA 2
ATOM 1489 C C . LYS A 1 3 ? 3.609 -8.281 -1.553 1.00 3.04 3 LYS A C 2
ATOM 1490 O O . LYS A 1 3 ? 3.756 -9.211 -0.764 1.00 72.45 3 LYS A O 2
ATOM 1509 N N . ASP A 1 4 ? 2.413 -7.771 -1.836 1.00 34.24 4 ASP A N 2
ATOM 1510 C CA . ASP A 1 4 ? 1.203 -8.417 -1.332 1.00 65.34 4 ASP A CA 2
ATOM 1511 C C . ASP A 1 4 ? 0.011 -8.219 -2.259 1.00 71.32 4 ASP A C 2
ATOM 1512 O O . ASP A 1 4 ? -0.541 -9.187 -2.780 1.00 72.44 4 ASP A O 2
ATOM 1521 N N . GLU A 1 5 ? -0.381 -6.973 -2.473 1.00 35.24 5 GLU A N 2
ATOM 1522 C CA . GLU A 1 5 ? -1.593 -6.677 -3.234 1.00 64.42 5 GLU A CA 2
ATOM 1523 C C . GLU A 1 5 ? -1.412 -7.046 -4.699 1.00 23.34 5 GLU A C 2
ATOM 1524 O O . GLU A 1 5 ? -2.363 -7.441 -5.371 1.00 40.22 5 GLU A O 2
ATOM 1536 N N . LYS A 1 6 ? -0.184 -6.930 -5.180 1.00 33.21 6 LYS A N 2
ATOM 1537 C CA . LYS A 1 6 ? 0.118 -7.210 -6.577 1.00 13.35 6 LYS A CA 2
ATOM 1538 C C . LYS A 1 6 ? 0.551 -8.661 -6.767 1.00 61.23 6 LYS A C 2
ATOM 1539 O O . LYS A 1 6 ? 1.091 -9.024 -7.812 1.00 52.44 6 LYS A O 2
ATOM 1558 N N . SER A 1 7 ? 0.311 -9.490 -5.756 1.00 53.04 7 SER A N 2
ATOM 1559 C CA . SER A 1 7 ? 0.588 -10.915 -5.864 1.00 13.44 7 SER A CA 2
ATOM 1560 C C . SER A 1 7 ? -0.502 -11.576 -6.697 1.00 32.54 7 SER A C 2
ATOM 1561 O O . SER A 1 7 ? -1.572 -11.914 -6.188 1.00 40.22 7 SER A O 2
ATOM 1569 N N . LYS A 1 8 ? -0.233 -11.736 -7.983 1.00 10.13 8 LYS A N 2
ATOM 1570 C CA . LYS A 1 8 ? -1.234 -12.230 -8.914 1.00 4.32 8 LYS A CA 2
ATOM 1571 C C . LYS A 1 8 ? -1.180 -13.748 -9.030 1.00 52.20 8 LYS A C 2
ATOM 1572 O O . LYS A 1 8 ? -1.938 -14.356 -9.788 1.00 50.31 8 LYS A O 2
ATOM 1591 N N . THR A 1 9 ? -0.284 -14.360 -8.275 1.00 14.55 9 THR A N 2
ATOM 1592 C CA . THR A 1 9 ? -0.265 -15.803 -8.143 1.00 34.43 9 THR A CA 2
ATOM 1593 C C . THR A 1 9 ? -1.098 -16.202 -6.927 1.00 41.41 9 THR A C 2
ATOM 1594 O O . THR A 1 9 ? -0.569 -16.446 -5.840 1.00 32.54 9 THR A O 2
ATOM 1605 N N . LEU A 1 10 ? -2.411 -16.210 -7.107 1.00 34.21 10 LEU A N 2
ATOM 1606 C CA . LEU A 1 10 ? -3.331 -16.480 -6.014 1.00 62.24 10 LEU A CA 2
ATOM 1607 C C . LEU A 1 10 ? -4.596 -17.139 -6.548 1.00 72.15 10 LEU A C 2
ATOM 1608 O O . LEU A 1 10 ? -4.693 -17.413 -7.747 1.00 24.30 10 LEU A O 2
ATOM 1624 N N . PHE A 1 11 ? -5.556 -17.390 -5.670 1.00 74.43 11 PHE A N 2
ATOM 1625 C CA . PHE A 1 11 ? -6.798 -18.030 -6.070 1.00 62.44 11 PHE A CA 2
ATOM 1626 C C . PHE A 1 11 ? -7.977 -17.438 -5.304 1.00 14.24 11 PHE A C 2
ATOM 1627 O O . PHE A 1 11 ? -7.986 -17.415 -4.073 1.00 73.33 11 PHE A O 2
ATOM 1644 N N . GLU A 1 12 ? -8.959 -16.948 -6.042 1.00 22.53 12 GLU A N 2
ATOM 1645 C CA . GLU A 1 12 ? -10.182 -16.431 -5.450 1.00 43.03 12 GLU A CA 2
ATOM 1646 C C . GLU A 1 12 ? -11.223 -17.542 -5.402 1.00 72.52 12 GLU A C 2
ATOM 1647 O O . GLU A 1 12 ? -11.348 -18.321 -6.350 1.00 32.33 12 GLU A O 2
ATOM 1659 N N . VAL A 1 13 ? -11.966 -17.623 -4.307 1.00 5.34 13 VAL A N 2
ATOM 1660 C CA . VAL A 1 13 ? -12.918 -18.713 -4.124 1.00 50.43 13 VAL A CA 2
ATOM 1661 C C . VAL A 1 13 ? -14.221 -18.209 -3.498 1.00 52.24 13 VAL A C 2
ATOM 1662 O O . VAL A 1 13 ? -14.258 -17.127 -2.905 1.00 74.43 13 VAL A O 2
ATOM 1675 N N . GLU A 1 14 ? -15.278 -19.005 -3.630 1.00 11.42 14 GLU A N 2
ATOM 1676 C CA . GLU A 1 14 ? -16.589 -18.651 -3.108 1.00 41.24 14 GLU A CA 2
ATOM 1677 C C . GLU A 1 14 ? -16.740 -19.205 -1.695 1.00 14.20 14 GLU A C 2
ATOM 1678 O O . GLU A 1 14 ? -16.497 -20.389 -1.453 1.00 53.44 14 GLU A O 2
ATOM 1690 N N . GLY A 1 15 ? -17.132 -18.354 -0.765 1.00 33.31 15 GLY A N 2
ATOM 1691 C CA . GLY A 1 15 ? -17.324 -18.790 0.604 1.00 62.25 15 GLY A CA 2
ATOM 1692 C C . GLY A 1 15 ? -18.614 -18.262 1.195 1.00 13.32 15 GLY A C 2
ATOM 1693 O O . GLY A 1 15 ? -19.332 -17.505 0.543 1.00 22.21 15 GLY A O 2
ATOM 1697 N N . ALA A 1 16 ? -18.912 -18.656 2.424 1.00 41.30 16 ALA A N 2
ATOM 1698 C CA . ALA A 1 16 ? -20.110 -18.191 3.107 1.00 22.20 16 ALA A CA 2
ATOM 1699 C C . ALA A 1 16 ? -19.774 -17.763 4.525 1.00 5.03 16 ALA A C 2
ATOM 1700 O O . ALA A 1 16 ? -19.221 -18.550 5.300 1.00 61.44 16 ALA A O 2
ATOM 1707 N N . VAL A 1 17 ? -20.097 -16.521 4.861 1.00 14.23 17 VAL A N 2
ATOM 1708 C CA . VAL A 1 17 ? -19.833 -16.006 6.196 1.00 10.04 17 VAL A CA 2
ATOM 1709 C C . VAL A 1 17 ? -20.757 -16.674 7.212 1.00 31.12 17 VAL A C 2
ATOM 1710 O O . VAL A 1 17 ? -21.980 -16.505 7.179 1.00 3.11 17 VAL A O 2
ATOM 1723 N N . THR A 1 18 ? -20.168 -17.471 8.087 1.00 11.44 18 THR A N 2
ATOM 1724 C CA . THR A 1 18 ? -20.940 -18.218 9.060 1.00 52.41 18 THR A CA 2
ATOM 1725 C C . THR A 1 18 ? -20.944 -17.493 10.402 1.00 13.33 18 THR A C 2
ATOM 1726 O O . THR A 1 18 ? -21.864 -17.650 11.201 1.00 11.51 18 THR A O 2
ATOM 1737 N N . ALA A 1 19 ? -19.918 -16.678 10.628 1.00 12.52 19 ALA A N 2
ATOM 1738 C CA . ALA A 1 19 ? -19.792 -15.927 11.864 1.00 14.31 19 ALA A CA 2
ATOM 1739 C C . ALA A 1 19 ? -18.724 -14.856 11.723 1.00 31.42 19 ALA A C 2
ATOM 1740 O O . ALA A 1 19 ? -17.899 -14.907 10.808 1.00 55.43 19 ALA A O 2
ATOM 1747 N N . LEU A 1 20 ? -18.742 -13.895 12.627 1.00 13.13 20 LEU A N 2
ATOM 1748 C CA . LEU A 1 20 ? -17.750 -12.835 12.636 1.00 41.21 20 LEU A CA 2
ATOM 1749 C C . LEU A 1 20 ? -17.281 -12.589 14.062 1.00 40.31 20 LEU A C 2
ATOM 1750 O O . LEU A 1 20 ? -17.994 -12.898 15.019 1.00 52.40 20 LEU A O 2
ATOM 1766 N N . LEU A 1 21 ? -16.081 -12.060 14.198 1.00 11.42 21 LEU A N 2
ATOM 1767 C CA . LEU A 1 21 ? -15.536 -11.729 15.502 1.00 3.13 21 LEU A CA 2
ATOM 1768 C C . LEU A 1 21 ? -15.617 -10.223 15.719 1.00 32.23 21 LEU A C 2
ATOM 1769 O O . LEU A 1 21 ? -15.567 -9.453 14.758 1.00 33.30 21 LEU A O 2
ATOM 1785 N N . PRO A 1 22 ? -15.736 -9.781 16.980 1.00 35.10 22 PRO A N 2
ATOM 1786 C CA . PRO A 1 22 ? -15.838 -8.355 17.319 1.00 14.45 22 PRO A CA 2
ATOM 1787 C C . PRO A 1 22 ? -14.499 -7.624 17.178 1.00 65.03 22 PRO A C 2
ATOM 1788 O O . PRO A 1 22 ? -14.171 -6.740 17.970 1.00 45.53 22 PRO A O 2
ATOM 1799 N N . ALA A 1 23 ? -13.748 -7.993 16.152 1.00 1.31 23 ALA A N 2
ATOM 1800 C CA . ALA A 1 23 ? -12.434 -7.426 15.901 1.00 33.35 23 ALA A CA 2
ATOM 1801 C C . ALA A 1 23 ? -12.239 -7.195 14.407 1.00 71.13 23 ALA A C 2
ATOM 1802 O O . ALA A 1 23 ? -11.112 -7.212 13.906 1.00 42.21 23 ALA A O 2
ATOM 1809 N N . ALA A 1 24 ? -13.353 -6.969 13.709 1.00 42.24 24 ALA A N 2
ATOM 1810 C CA . ALA A 1 24 ? -13.357 -6.756 12.257 1.00 12.21 24 ALA A CA 2
ATOM 1811 C C . ALA A 1 24 ? -12.872 -7.993 11.507 1.00 13.24 24 ALA A C 2
ATOM 1812 O O . ALA A 1 24 ? -12.462 -7.909 10.346 1.00 71.12 24 ALA A O 2
ATOM 1819 N N . GLU A 1 25 ? -12.934 -9.142 12.165 1.00 50.32 25 GLU A N 2
ATOM 1820 C CA . GLU A 1 25 ? -12.552 -10.393 11.537 1.00 61.21 25 GLU A CA 2
ATOM 1821 C C . GLU A 1 25 ? -13.800 -11.174 11.161 1.00 42.25 25 GLU A C 2
ATOM 1822 O O . GLU A 1 25 ? -14.740 -11.280 11.951 1.00 72.31 25 GLU A O 2
ATOM 1834 N N . PHE A 1 26 ? -13.805 -11.714 9.960 1.00 73.24 26 PHE A N 2
ATOM 1835 C CA . PHE A 1 26 ? -14.914 -12.519 9.486 1.00 23.00 26 PHE A CA 2
ATOM 1836 C C . PHE A 1 26 ? -14.407 -13.914 9.193 1.00 33.10 26 PHE A C 2
ATOM 1837 O O . PHE A 1 26 ? -13.304 -14.074 8.681 1.00 54.41 26 PHE A O 2
ATOM 1854 N N . ARG A 1 27 ? -15.177 -14.929 9.532 1.00 34.12 27 ARG A N 2
ATOM 1855 C CA . ARG A 1 27 ? -14.756 -16.287 9.255 1.00 51.24 27 ARG A CA 2
ATOM 1856 C C . ARG A 1 27 ? -15.799 -17.022 8.437 1.00 23.03 27 ARG A C 2
ATOM 1857 O O . ARG A 1 27 ? -16.885 -17.363 8.919 1.00 71.14 27 ARG A O 2
ATOM 1878 N N . VAL A 1 28 ? -15.463 -17.223 7.177 1.00 52.13 28 VAL A N 2
ATOM 1879 C CA . VAL A 1 28 ? -16.314 -17.949 6.264 1.00 54.42 28 VAL A CA 2
ATOM 1880 C C . VAL A 1 28 ? -15.852 -19.394 6.196 1.00 44.40 28 VAL A C 2
ATOM 1881 O O . VAL A 1 28 ? -14.662 -19.678 6.360 1.00 25.15 28 VAL A O 2
ATOM 1894 N N . LYS A 1 29 ? -16.778 -20.312 5.983 1.00 11.13 29 LYS A N 2
ATOM 1895 C CA . LYS A 1 29 ? -16.404 -21.709 5.902 1.00 53.22 29 LYS A CA 2
ATOM 1896 C C . LYS A 1 29 ? -16.698 -22.255 4.519 1.00 42.21 29 LYS A C 2
ATOM 1897 O O . LYS A 1 29 ? -17.705 -21.906 3.896 1.00 34.25 29 LYS A O 2
ATOM 1916 N N . LEU A 1 30 ? -15.792 -23.079 4.033 1.00 30.12 30 LEU A N 2
ATOM 1917 C CA . LEU A 1 30 ? -15.990 -23.778 2.785 1.00 24.13 30 LEU A CA 2
ATOM 1918 C C . LEU A 1 30 ? -16.867 -24.993 3.047 1.00 3.43 30 LEU A C 2
ATOM 1919 O O . LEU A 1 30 ? -16.774 -25.609 4.113 1.00 32.45 30 LEU A O 2
ATOM 1935 N N . ASP A 1 31 ? -17.709 -25.342 2.085 1.00 64.45 31 ASP A N 2
ATOM 1936 C CA . ASP A 1 31 ? -18.638 -26.459 2.248 1.00 4.21 31 ASP A CA 2
ATOM 1937 C C . ASP A 1 31 ? -17.895 -27.792 2.260 1.00 74.13 31 ASP A C 2
ATOM 1938 O O . ASP A 1 31 ? -18.474 -28.832 2.563 1.00 2.31 31 ASP A O 2
ATOM 1947 N N . ASN A 1 32 ? -16.604 -27.746 1.947 1.00 51.51 32 ASN A N 2
ATOM 1948 C CA . ASN A 1 32 ? -15.737 -28.920 2.053 1.00 72.03 32 ASN A CA 2
ATOM 1949 C C . ASN A 1 32 ? -15.131 -28.986 3.465 1.00 64.54 32 ASN A C 2
ATOM 1950 O O . ASN A 1 32 ? -14.164 -29.705 3.720 1.00 53.42 32 ASN A O 2
ATOM 1961 N N . GLU A 1 33 ? -15.719 -28.203 4.372 1.00 23.43 33 GLU A N 2
ATOM 1962 C CA . GLU A 1 33 ? -15.379 -28.223 5.798 1.00 60.11 33 GLU A CA 2
ATOM 1963 C C . GLU A 1 33 ? -13.976 -27.686 6.079 1.00 23.33 33 GLU A C 2
ATOM 1964 O O . GLU A 1 33 ? -13.161 -28.338 6.729 1.00 64.11 33 GLU A O 2
ATOM 1976 N N . HIS A 1 34 ? -13.700 -26.495 5.566 1.00 54.00 34 HIS A N 2
ATOM 1977 C CA . HIS A 1 34 ? -12.493 -25.754 5.920 1.00 20.14 34 HIS A CA 2
ATOM 1978 C C . HIS A 1 34 ? -12.868 -24.334 6.312 1.00 55.05 34 HIS A C 2
ATOM 1979 O O . HIS A 1 34 ? -13.760 -23.743 5.705 1.00 12.04 34 HIS A O 2
ATOM 1994 N N . GLU A 1 35 ? -12.207 -23.794 7.320 1.00 75.15 35 GLU A N 2
ATOM 1995 C CA . GLU A 1 35 ? -12.477 -22.433 7.749 1.00 12.44 35 GLU A CA 2
ATOM 1996 C C . GLU A 1 35 ? -11.267 -21.541 7.506 1.00 31.21 35 GLU A C 2
ATOM 1997 O O . GLU A 1 35 ? -10.121 -21.960 7.682 1.00 74.34 35 GLU A O 2
ATOM 2009 N N . ILE A 1 36 ? -11.529 -20.326 7.051 1.00 63.30 36 ILE A N 2
ATOM 2010 C CA . ILE A 1 36 ? -10.470 -19.370 6.778 1.00 42.23 36 ILE A CA 2
ATOM 2011 C C . ILE A 1 36 ? -10.801 -18.018 7.392 1.00 22.43 36 ILE A C 2
ATOM 2012 O O . ILE A 1 36 ? -11.970 -17.687 7.609 1.00 21.13 36 ILE A O 2
ATOM 2028 N N . ILE A 1 37 ? -9.768 -17.246 7.672 1.00 74.11 37 ILE A N 2
ATOM 2029 C CA . ILE A 1 37 ? -9.935 -15.928 8.255 1.00 65.44 37 ILE A CA 2
ATOM 2030 C C . ILE A 1 37 ? -10.092 -14.895 7.146 1.00 70.30 37 ILE A C 2
ATOM 2031 O O . ILE A 1 37 ? -9.373 -14.927 6.152 1.00 2.03 37 ILE A O 2
ATOM 2047 N N . CYS A 1 38 ? -11.056 -14.010 7.293 1.00 23.31 38 CYS A N 2
ATOM 2048 C CA . CYS A 1 38 ? -11.250 -12.938 6.341 1.00 42.41 38 CYS A CA 2
ATOM 2049 C C . CYS A 1 38 ? -11.185 -11.591 7.051 1.00 73.24 38 CYS A C 2
ATOM 2050 O O . CYS A 1 38 ? -11.685 -11.435 8.167 1.00 72.24 38 CYS A O 2
ATOM 2058 N N . HIS A 1 39 ? -10.565 -10.624 6.401 1.00 54.04 39 HIS A N 2
ATOM 2059 C CA . HIS A 1 39 ? -10.411 -9.291 6.962 1.00 41.24 39 HIS A CA 2
ATOM 2060 C C . HIS A 1 39 ? -10.336 -8.293 5.816 1.00 32.44 39 HIS A C 2
ATOM 2061 O O . HIS A 1 39 ? -9.872 -8.635 4.727 1.00 3.00 39 HIS A O 2
ATOM 2076 N N . VAL A 1 40 ? -10.803 -7.077 6.041 1.00 3.14 40 VAL A N 2
ATOM 2077 C CA . VAL A 1 40 ? -10.787 -6.071 4.993 1.00 30.31 40 VAL A CA 2
ATOM 2078 C C . VAL A 1 40 ? -9.358 -5.611 4.709 1.00 74.33 40 VAL A C 2
ATOM 2079 O O . VAL A 1 40 ? -8.659 -5.109 5.589 1.00 44.14 40 VAL A O 2
ATOM 2092 N N . SER A 1 41 ? -8.915 -5.836 3.480 1.00 30.31 41 SER A N 2
ATOM 2093 C CA . SER A 1 41 ? -7.587 -5.422 3.046 1.00 3.15 41 SER A CA 2
ATOM 2094 C C . SER A 1 41 ? -7.583 -5.191 1.537 1.00 11.03 41 SER A C 2
ATOM 2095 O O . SER A 1 41 ? -6.763 -5.753 0.815 1.00 54.42 41 SER A O 2
ATOM 2103 N N . GLY A 1 42 ? -8.505 -4.362 1.066 1.00 25.33 42 GLY A N 2
ATOM 2104 C CA . GLY A 1 42 ? -8.599 -4.103 -0.356 1.00 51.04 42 GLY A CA 2
ATOM 2105 C C . GLY A 1 42 ? -9.462 -2.899 -0.672 1.00 33.13 42 GLY A C 2
ATOM 2106 O O . GLY A 1 42 ? -9.707 -2.055 0.193 1.00 14.45 42 GLY A O 2
ATOM 2110 N N . LYS A 1 43 ? -9.942 -2.839 -1.914 1.00 75.21 43 LYS A N 2
ATOM 2111 C CA . LYS A 1 43 ? -10.816 -1.756 -2.376 1.00 64.10 43 LYS A CA 2
ATOM 2112 C C . LYS A 1 43 ? -12.096 -1.681 -1.541 1.00 42.44 43 LYS A C 2
ATOM 2113 O O . LYS A 1 43 ? -12.746 -0.638 -1.479 1.00 73.42 43 LYS A O 2
ATOM 2132 N N . VAL A 1 44 ? -12.442 -2.794 -0.894 1.00 62.11 44 VAL A N 2
ATOM 2133 C CA . VAL A 1 44 ? -13.623 -2.867 -0.031 1.00 63.45 44 VAL A CA 2
ATOM 2134 C C . VAL A 1 44 ? -13.614 -1.753 1.022 1.00 52.31 44 VAL A C 2
ATOM 2135 O O . VAL A 1 44 ? -14.659 -1.197 1.358 1.00 63.34 44 VAL A O 2
ATOM 2148 N N . ARG A 1 45 ? -12.423 -1.406 1.500 1.00 42.44 45 ARG A N 2
ATOM 2149 C CA . ARG A 1 45 ? -12.272 -0.395 2.541 1.00 63.23 45 ARG A CA 2
ATOM 2150 C C . ARG A 1 45 ? -12.628 0.989 1.998 1.00 72.02 45 ARG A C 2
ATOM 2151 O O . ARG A 1 45 ? -13.255 1.794 2.686 1.00 61.14 45 ARG A O 2
ATOM 2172 N N . ARG A 1 46 ? -12.240 1.248 0.755 1.00 3.32 46 ARG A N 2
ATOM 2173 C CA . ARG A 1 46 ? -12.475 2.549 0.138 1.00 64.33 46 ARG A CA 2
ATOM 2174 C C . ARG A 1 46 ? -13.894 2.656 -0.413 1.00 24.03 46 ARG A C 2
ATOM 2175 O O . ARG A 1 46 ? -14.461 3.746 -0.475 1.00 21.44 46 ARG A O 2
ATOM 2196 N N . SER A 1 47 ? -14.468 1.526 -0.805 1.00 75.14 47 SER A N 2
ATOM 2197 C CA . SER A 1 47 ? -15.793 1.521 -1.406 1.00 45.22 47 SER A CA 2
ATOM 2198 C C . SER A 1 47 ? -16.885 1.453 -0.339 1.00 1.53 47 SER A C 2
ATOM 2199 O O . SER A 1 47 ? -18.075 1.540 -0.659 1.00 71.45 47 SER A O 2
ATOM 2207 N N . LYS A 1 48 ? -16.473 1.294 0.924 1.00 41.03 48 LYS A N 2
ATOM 2208 C CA . LYS A 1 48 ? -17.400 1.292 2.061 1.00 20.23 48 LYS A CA 2
ATOM 2209 C C . LYS A 1 48 ? -18.416 0.157 1.933 1.00 30.24 48 LYS A C 2
ATOM 2210 O O . LYS A 1 48 ? -19.585 0.308 2.295 1.00 50.21 48 LYS A O 2
ATOM 2229 N N . ILE A 1 49 ? -17.952 -0.987 1.440 1.00 54.14 49 ILE A N 2
ATOM 2230 C CA . ILE A 1 49 ? -18.828 -2.123 1.174 1.00 54.14 49 ILE A CA 2
ATOM 2231 C C . ILE A 1 49 ? -19.416 -2.691 2.463 1.00 73.12 49 ILE A C 2
ATOM 2232 O O . ILE A 1 49 ? -18.711 -2.894 3.453 1.00 63.25 49 ILE A O 2
ATOM 2248 N N . ARG A 1 50 ? -20.716 -2.936 2.436 1.00 42.20 50 ARG A N 2
ATOM 2249 C CA . ARG A 1 50 ? -21.432 -3.460 3.586 1.00 3.44 50 ARG A CA 2
ATOM 2250 C C . ARG A 1 50 ? -21.419 -4.986 3.586 1.00 20.33 50 ARG A C 2
ATOM 2251 O O . ARG A 1 50 ? -22.108 -5.625 2.789 1.00 22.21 50 ARG A O 2
ATOM 2272 N N . ILE A 1 51 ? -20.610 -5.561 4.464 1.00 53.05 51 ILE A N 2
ATOM 2273 C CA . ILE A 1 51 ? -20.555 -7.008 4.618 1.00 5.11 51 ILE A CA 2
ATOM 2274 C C . ILE A 1 51 ? -21.635 -7.470 5.591 1.00 61.42 51 ILE A C 2
ATOM 2275 O O . ILE A 1 51 ? -21.694 -7.002 6.731 1.00 22.30 51 ILE A O 2
ATOM 2291 N N . ILE A 1 52 ? -22.492 -8.377 5.137 1.00 35.44 52 ILE A N 2
ATOM 2292 C CA . ILE A 1 52 ? -23.623 -8.832 5.938 1.00 61.55 52 ILE A CA 2
ATOM 2293 C C . ILE A 1 52 ? -23.531 -10.331 6.216 1.00 34.50 52 ILE A C 2
ATOM 2294 O O . ILE A 1 52 ? -22.942 -11.082 5.439 1.00 2.34 52 ILE A O 2
ATOM 2310 N N . ILE A 1 53 ? -24.102 -10.754 7.336 1.00 72.23 53 ILE A N 2
ATOM 2311 C CA . ILE A 1 53 ? -24.053 -12.154 7.746 1.00 64.31 53 ILE A CA 2
ATOM 2312 C C . ILE A 1 53 ? -25.071 -12.988 6.968 1.00 51.40 53 ILE A C 2
ATOM 2313 O O . ILE A 1 53 ? -26.177 -12.525 6.686 1.00 25.34 53 ILE A O 2
ATOM 2329 N N . GLY A 1 54 ? -24.688 -14.211 6.614 1.00 14.15 54 GLY A N 2
ATOM 2330 C CA . GLY A 1 54 ? -25.605 -15.119 5.943 1.00 23.33 54 GLY A CA 2
ATOM 2331 C C . GLY A 1 54 ? -25.557 -14.987 4.436 1.00 71.13 54 GLY A C 2
ATOM 2332 O O . GLY A 1 54 ? -26.384 -15.563 3.722 1.00 20.31 54 GLY A O 2
ATOM 2336 N N . ASP A 1 55 ? -24.589 -14.235 3.950 1.00 32.42 55 ASP A N 2
ATOM 2337 C CA . ASP A 1 55 ? -24.442 -14.004 2.521 1.00 30.31 55 ASP A CA 2
ATOM 2338 C C . ASP A 1 55 ? -23.192 -14.701 1.997 1.00 41.15 55 ASP A C 2
ATOM 2339 O O . ASP A 1 55 ? -22.232 -14.919 2.743 1.00 72.45 55 ASP A O 2
ATOM 2348 N N . ARG A 1 56 ? -23.219 -15.081 0.729 1.00 43.50 56 ARG A N 2
ATOM 2349 C CA . ARG A 1 56 ? -22.065 -15.690 0.092 1.00 52.44 56 ARG A CA 2
ATOM 2350 C C . ARG A 1 56 ? -21.059 -14.603 -0.252 1.00 72.20 56 ARG A C 2
ATOM 2351 O O . ARG A 1 56 ? -21.438 -13.484 -0.579 1.00 42.33 56 ARG A O 2
ATOM 2372 N N . VAL A 1 57 ? -19.783 -14.916 -0.167 1.00 1.10 57 VAL A N 2
ATOM 2373 C CA . VAL A 1 57 ? -18.754 -13.932 -0.451 1.00 52.44 57 VAL A CA 2
ATOM 2374 C C . VAL A 1 57 ? -17.691 -14.500 -1.375 1.00 42.42 57 VAL A C 2
ATOM 2375 O O . VAL A 1 57 ? -17.483 -15.711 -1.428 1.00 63.44 57 VAL A O 2
ATOM 2388 N N . LEU A 1 58 ? -17.029 -13.615 -2.098 1.00 44.33 58 LEU A N 2
ATOM 2389 C CA . LEU A 1 58 ? -15.903 -13.991 -2.928 1.00 70.41 58 LEU A CA 2
ATOM 2390 C C . LEU A 1 58 ? -14.626 -13.500 -2.267 1.00 32.25 58 LEU A C 2
ATOM 2391 O O . LEU A 1 58 ? -14.352 -12.299 -2.235 1.00 45.44 58 LEU A O 2
ATOM 2407 N N . VAL A 1 59 ? -13.867 -14.425 -1.706 1.00 3.31 59 VAL A N 2
ATOM 2408 C CA . VAL A 1 59 ? -12.683 -14.065 -0.949 1.00 63.12 59 VAL A CA 2
ATOM 2409 C C . VAL A 1 59 ? -11.425 -14.182 -1.804 1.00 20.44 59 VAL A C 2
ATOM 2410 O O . VAL A 1 59 ? -11.177 -15.205 -2.448 1.00 62.13 59 VAL A O 2
ATOM 2423 N N . GLU A 1 60 ? -10.656 -13.107 -1.823 1.00 44.43 60 GLU A N 2
ATOM 2424 C CA . GLU A 1 60 ? -9.404 -13.063 -2.558 1.00 44.20 60 GLU A CA 2
ATOM 2425 C C . GLU A 1 60 ? -8.235 -13.212 -1.590 1.00 72.40 60 GLU A C 2
ATOM 2426 O O . GLU A 1 60 ? -7.987 -12.327 -0.773 1.00 23.23 60 GLU A O 2
ATOM 2438 N N . MET A 1 61 ? -7.534 -14.333 -1.658 1.00 24.32 61 MET A N 2
ATOM 2439 C CA . MET A 1 61 ? -6.395 -14.562 -0.781 1.00 60.44 61 MET A CA 2
ATOM 2440 C C . MET A 1 61 ? -5.203 -15.099 -1.563 1.00 50.23 61 MET A C 2
ATOM 2441 O O . MET A 1 61 ? -5.353 -15.624 -2.666 1.00 30.33 61 MET A O 2
ATOM 2455 N N . SER A 1 62 ? -4.017 -14.934 -0.998 1.00 25.22 62 SER A N 2
ATOM 2456 C CA . SER A 1 62 ? -2.788 -15.310 -1.672 1.00 54.40 62 SER A CA 2
ATOM 2457 C C . SER A 1 62 ? -2.283 -16.657 -1.164 1.00 12.31 62 SER A C 2
ATOM 2458 O O . SER A 1 62 ? -2.365 -16.951 0.024 1.00 62.34 62 SER A O 2
ATOM 2466 N N . ILE A 1 63 ? -1.722 -17.449 -2.066 1.00 23.33 63 ILE A N 2
ATOM 2467 C CA . ILE A 1 63 ? -1.271 -18.802 -1.740 1.00 61.50 63 ILE A CA 2
ATOM 2468 C C . ILE A 1 63 ? 0.073 -18.777 -0.990 1.00 41.54 63 ILE A C 2
ATOM 2469 O O . ILE A 1 63 ? 0.644 -19.819 -0.666 1.00 11.33 63 ILE A O 2
ATOM 2485 N N . TYR A 1 64 ? 0.567 -17.579 -0.699 1.00 71.23 64 TYR A N 2
ATOM 2486 C CA . TYR A 1 64 ? 1.882 -17.428 -0.085 1.00 25.14 64 TYR A CA 2
ATOM 2487 C C . TYR A 1 64 ? 1.857 -17.710 1.421 1.00 74.52 64 TYR A C 2
ATOM 2488 O O . TYR A 1 64 ? 2.027 -18.854 1.835 1.00 10.15 64 TYR A O 2
ATOM 2506 N N . ASP A 1 65 ? 1.644 -16.682 2.242 1.00 13.04 65 ASP A N 2
ATOM 2507 C CA . ASP A 1 65 ? 1.701 -16.868 3.695 1.00 61.30 65 ASP A CA 2
ATOM 2508 C C . ASP A 1 65 ? 0.748 -15.943 4.448 1.00 10.45 65 ASP A C 2
ATOM 2509 O O . ASP A 1 65 ? -0.239 -16.401 5.019 1.00 45.20 65 ASP A O 2
ATOM 2518 N N . ARG A 1 66 ? 1.040 -14.642 4.449 1.00 31.03 66 ARG A N 2
ATOM 2519 C CA . ARG A 1 66 ? 0.242 -13.686 5.222 1.00 44.14 66 ARG A CA 2
ATOM 2520 C C . ARG A 1 66 ? -1.232 -13.763 4.838 1.00 33.03 66 ARG A C 2
ATOM 2521 O O . ARG A 1 66 ? -2.103 -13.801 5.702 1.00 31.14 66 ARG A O 2
ATOM 2542 N N . ASN A 1 67 ? -1.504 -13.818 3.543 1.00 32.14 67 ASN A N 2
ATOM 2543 C CA . ASN A 1 67 ? -2.873 -13.910 3.059 1.00 20.12 67 ASN A CA 2
ATOM 2544 C C . ASN A 1 67 ? -3.236 -15.345 2.704 1.00 21.33 67 ASN A C 2
ATOM 2545 O O . ASN A 1 67 ? -4.151 -15.576 1.925 1.00 62.54 67 ASN A O 2
ATOM 2556 N N . ALA A 1 68 ? -2.511 -16.303 3.273 1.00 12.41 68 ALA A N 2
ATOM 2557 C CA . ALA A 1 68 ? -2.846 -17.713 3.094 1.00 24.12 68 ALA A CA 2
ATOM 2558 C C . ALA A 1 68 ? -3.736 -18.173 4.236 1.00 33.52 68 ALA A C 2
ATOM 2559 O O . ALA A 1 68 ? -4.405 -19.200 4.154 1.00 23.02 68 ALA A O 2
ATOM 2566 N N . LYS A 1 69 ? -3.721 -17.398 5.310 1.00 33.14 69 LYS A N 2
ATOM 2567 C CA . LYS A 1 69 ? -4.592 -17.641 6.447 1.00 1.43 69 LYS A CA 2
ATOM 2568 C C . LYS A 1 69 ? -5.765 -16.673 6.416 1.00 32.54 69 LYS A C 2
ATOM 2569 O O . LYS A 1 69 ? -6.916 -17.060 6.626 1.00 20.41 69 LYS A O 2
ATOM 2588 N N . LYS A 1 70 ? -5.454 -15.409 6.160 1.00 4.31 70 LYS A N 2
ATOM 2589 C CA . LYS A 1 70 ? -6.472 -14.374 6.047 1.00 63.23 70 LYS A CA 2
ATOM 2590 C C . LYS A 1 70 ? -6.659 -13.955 4.597 1.00 52.40 70 LYS A C 2
ATOM 2591 O O . LYS A 1 70 ? -5.693 -13.774 3.863 1.00 4.41 70 LYS A O 2
ATOM 2610 N N . GLY A 1 71 ? -7.903 -13.782 4.198 1.00 3.33 71 GLY A N 2
ATOM 2611 C CA . GLY A 1 71 ? -8.191 -13.361 2.849 1.00 73.03 71 GLY A CA 2
ATOM 2612 C C . GLY A 1 71 ? -8.872 -12.013 2.811 1.00 33.24 71 GLY A C 2
ATOM 2613 O O . GLY A 1 71 ? -9.285 -11.486 3.849 1.00 31.43 71 GLY A O 2
ATOM 2617 N N . ARG A 1 72 ? -8.986 -11.453 1.621 1.00 2.44 72 ARG A N 2
ATOM 2618 C CA . ARG A 1 72 ? -9.613 -10.156 1.443 1.00 1.24 72 ARG A CA 2
ATOM 2619 C C . ARG A 1 72 ? -11.091 -10.344 1.131 1.00 33.42 72 ARG A C 2
ATOM 2620 O O . ARG A 1 72 ? -11.453 -10.824 0.056 1.00 10.44 72 ARG A O 2
ATOM 2641 N N . ILE A 1 73 ? -11.934 -9.988 2.087 1.00 1.20 73 ILE A N 2
ATOM 2642 C CA . ILE A 1 73 ? -13.369 -10.186 1.952 1.00 11.25 73 ILE A CA 2
ATOM 2643 C C . ILE A 1 73 ? -14.066 -8.875 1.603 1.00 13.44 73 ILE A C 2
ATOM 2644 O O . ILE A 1 73 ? -13.662 -7.802 2.054 1.00 72.33 73 ILE A O 2
ATOM 2660 N N . ILE A 1 74 ? -15.093 -8.971 0.773 1.00 45.31 74 ILE A N 2
ATOM 2661 C CA . ILE A 1 74 ? -15.894 -7.817 0.407 1.00 70.52 74 ILE A CA 2
ATOM 2662 C C . ILE A 1 74 ? -17.377 -8.203 0.328 1.00 31.14 74 ILE A C 2
ATOM 2663 O O . ILE A 1 74 ? -18.179 -7.753 1.139 1.00 34.15 74 ILE A O 2
ATOM 2679 N N . ARG A 1 75 ? -17.704 -9.063 -0.636 1.00 31.24 75 ARG A N 2
ATOM 2680 C CA . ARG A 1 75 ? -19.041 -9.639 -0.821 1.00 12.01 75 ARG A CA 2
ATOM 2681 C C . ARG A 1 75 ? -19.019 -10.489 -2.079 1.00 31.04 75 ARG A C 2
ATOM 2682 O O . ARG A 1 75 ? -18.014 -10.514 -2.791 1.00 21.42 75 ARG A O 2
ATOM 2703 N N . ARG A 1 76 ? -20.095 -11.203 -2.353 1.00 42.23 76 ARG A N 2
ATOM 2704 C CA . ARG A 1 76 ? -20.194 -11.925 -3.608 1.00 21.33 76 ARG A CA 2
ATOM 2705 C C . ARG A 1 76 ? -20.768 -11.000 -4.675 1.00 34.24 76 ARG A C 2
ATOM 2706 O O . ARG A 1 76 ? -21.751 -10.300 -4.432 1.00 61.01 76 ARG A O 2
ATOM 2727 N N . LEU A 1 77 ? -20.136 -10.977 -5.840 1.00 51.14 77 LEU A N 2
ATOM 2728 C CA . LEU A 1 77 ? -20.628 -10.187 -6.958 1.00 33.14 77 LEU A CA 2
ATOM 2729 C C . LEU A 1 77 ? -22.003 -10.692 -7.380 1.00 4.45 77 LEU A C 2
ATOM 2730 O O . LEU A 1 77 ? -22.268 -11.895 -7.303 1.00 54.51 77 LEU A O 2
ATOM 2746 N N . LYS A 1 78 ? -22.862 -9.772 -7.821 1.00 63.02 78 LYS A N 2
ATOM 2747 C CA . LYS A 1 78 ? -24.241 -10.097 -8.183 1.00 35.03 78 LYS A CA 2
ATOM 2748 C C . LYS A 1 78 ? -24.296 -11.323 -9.086 1.00 22.51 78 LYS A C 2
ATOM 2749 O O . LYS A 1 78 ? -23.639 -11.376 -10.128 1.00 25.34 78 LYS A O 2
ATOM 2768 N N . GLY A 1 79 ? -25.070 -12.310 -8.658 1.00 72.14 79 GLY A N 2
ATOM 2769 C CA . GLY A 1 79 ? -25.126 -13.575 -9.358 1.00 52.13 79 GLY A CA 2
ATOM 2770 C C . GLY A 1 79 ? -25.950 -13.517 -10.624 1.00 13.13 79 GLY A C 2
ATOM 2771 O O . GLY A 1 79 ? -26.764 -12.609 -10.814 1.00 10.13 79 GLY A O 2
ATOM 2775 N N . THR A 1 80 ? -25.733 -14.492 -11.488 1.00 14.13 80 THR A N 2
ATOM 2776 C CA . THR A 1 80 ? -26.463 -14.597 -12.736 1.00 73.10 80 THR A CA 2
ATOM 2777 C C . THR A 1 80 ? -27.496 -15.723 -12.643 1.00 5.20 80 THR A C 2
ATOM 2778 O O . THR A 1 80 ? -27.299 -16.694 -11.908 1.00 72.15 80 THR A O 2
ATOM 2789 N N . SER A 1 81 ? -28.596 -15.589 -13.367 1.00 43.31 81 SER A N 2
ATOM 2790 C CA . SER A 1 81 ? -29.714 -16.507 -13.218 1.00 12.01 81 SER A CA 2
ATOM 2791 C C . SER A 1 81 ? -29.752 -17.564 -14.324 1.00 43.23 81 SER A C 2
ATOM 2792 O O . SER A 1 81 ? -30.696 -18.350 -14.403 1.00 74.15 81 SER A O 2
ATOM 2800 N N . ASP A 1 82 ? -28.731 -17.593 -15.171 1.00 33.33 82 ASP A N 2
ATOM 2801 C CA . ASP A 1 82 ? -28.659 -18.591 -16.239 1.00 11.34 82 ASP A CA 2
ATOM 2802 C C . ASP A 1 82 ? -28.189 -19.930 -15.670 1.00 72.13 82 ASP A C 2
ATOM 2803 O O . ASP A 1 82 ? -28.767 -20.979 -15.966 1.00 0.01 82 ASP A O 2
ATOM 2812 N N . ARG A 1 83 ? -27.146 -19.869 -14.840 1.00 11.41 83 ARG A N 2
ATOM 2813 C CA . ARG A 1 83 ? -26.637 -21.024 -14.096 1.00 55.35 83 ARG A CA 2
ATOM 2814 C C . ARG A 1 83 ? -26.106 -22.122 -15.013 1.00 31.33 83 ARG A C 2
ATOM 2815 O O . ARG A 1 83 ? -24.914 -22.174 -15.319 1.00 61.24 83 ARG A O 2
ATOM 2836 N N . THR A 1 84 ? -26.998 -22.994 -15.449 1.00 43.33 84 THR A N 2
ATOM 2837 C CA . THR A 1 84 ? -26.609 -24.182 -16.183 1.00 42.14 84 THR A CA 2
ATOM 2838 C C . THR A 1 84 ? -26.710 -23.964 -17.687 1.00 34.30 84 THR A C 2
ATOM 2839 O O . THR A 1 84 ? -25.902 -24.483 -18.456 1.00 34.34 84 THR A O 2
ATOM 2850 N N . ILE A 1 85 ? -27.695 -23.183 -18.101 1.00 52.32 85 ILE A N 2
ATOM 2851 C CA . ILE A 1 85 ? -27.974 -23.005 -19.517 1.00 1.02 85 ILE A CA 2
ATOM 2852 C C . ILE A 1 85 ? -27.689 -21.580 -19.957 1.00 63.05 85 ILE A C 2
ATOM 2853 O O . ILE A 1 85 ? -27.609 -20.674 -19.134 1.00 3.00 85 ILE A O 2
ATOM 2869 N N . SER A 1 86 ? -27.525 -21.395 -21.257 1.00 32.43 86 SER A N 2
ATOM 2870 C CA . SER A 1 86 ? -27.352 -20.067 -21.822 1.00 13.01 86 SER A CA 2
ATOM 2871 C C . SER A 1 86 ? -28.690 -19.332 -21.821 1.00 41.11 86 SER A C 2
ATOM 2872 O O . SER A 1 86 ? -28.813 -18.233 -21.275 1.00 12.11 86 SER A O 2
ATOM 2880 N N . LYS A 1 87 ? -29.686 -19.951 -22.442 1.00 23.11 87 LYS A N 2
ATOM 2881 C CA . LYS A 1 87 ? -31.040 -19.448 -22.445 1.00 40.13 87 LYS A CA 2
ATOM 2882 C C . LYS A 1 87 ? -31.965 -20.542 -22.955 1.00 55.33 87 LYS A C 2
ATOM 2883 O O . LYS A 1 87 ? -32.890 -20.934 -22.219 1.00 32.23 87 LYS A O 2
ATOM 2903 N N . MET A 1 1 ? 0.613 -5.335 2.484 1.00 73.34 1 MET A N 3
ATOM 2904 C CA . MET A 1 1 ? 0.534 -6.064 1.202 1.00 4.30 1 MET A CA 3
ATOM 2905 C C . MET A 1 1 ? 0.094 -5.121 0.089 1.00 20.15 1 MET A C 3
ATOM 2906 O O . MET A 1 1 ? 0.919 -4.637 -0.684 1.00 62.01 1 MET A O 3
ATOM 2922 N N . VAL A 1 2 ? -1.211 -4.845 0.043 1.00 23.43 2 VAL A N 3
ATOM 2923 C CA . VAL A 1 2 ? -1.811 -3.975 -0.971 1.00 60.23 2 VAL A CA 3
ATOM 2924 C C . VAL A 1 2 ? -1.390 -4.373 -2.391 1.00 2.22 2 VAL A C 3
ATOM 2925 O O . VAL A 1 2 ? -0.479 -3.784 -2.978 1.00 3.52 2 VAL A O 3
ATOM 2938 N N . LYS A 1 3 ? -2.041 -5.398 -2.922 1.00 41.30 3 LYS A N 3
ATOM 2939 C CA . LYS A 1 3 ? -1.802 -5.840 -4.291 1.00 43.13 3 LYS A CA 3
ATOM 2940 C C . LYS A 1 3 ? -3.129 -6.175 -4.958 1.00 11.43 3 LYS A C 3
ATOM 2941 O O . LYS A 1 3 ? -3.714 -7.228 -4.702 1.00 45.25 3 LYS A O 3
ATOM 2960 N N . ASP A 1 4 ? -3.607 -5.258 -5.788 1.00 14.22 4 ASP A N 3
ATOM 2961 C CA . ASP A 1 4 ? -4.922 -5.395 -6.410 1.00 45.12 4 ASP A CA 3
ATOM 2962 C C . ASP A 1 4 ? -4.808 -5.431 -7.924 1.00 23.31 4 ASP A C 3
ATOM 2963 O O . ASP A 1 4 ? -5.243 -6.388 -8.563 1.00 50.32 4 ASP A O 3
ATOM 2972 N N . GLU A 1 5 ? -4.208 -4.384 -8.487 1.00 75.24 5 GLU A N 3
ATOM 2973 C CA . GLU A 1 5 ? -4.014 -4.284 -9.927 1.00 25.43 5 GLU A CA 3
ATOM 2974 C C . GLU A 1 5 ? -3.269 -5.514 -10.439 1.00 3.45 5 GLU A C 3
ATOM 2975 O O . GLU A 1 5 ? -3.606 -6.082 -11.478 1.00 25.25 5 GLU A O 3
ATOM 2987 N N . LYS A 1 6 ? -2.253 -5.917 -9.695 1.00 24.32 6 LYS A N 3
ATOM 2988 C CA . LYS A 1 6 ? -1.573 -7.174 -9.944 1.00 11.40 6 LYS A CA 3
ATOM 2989 C C . LYS A 1 6 ? -1.825 -8.103 -8.766 1.00 13.24 6 LYS A C 3
ATOM 2990 O O . LYS A 1 6 ? -1.212 -7.970 -7.707 1.00 3.34 6 LYS A O 3
ATOM 3009 N N . SER A 1 7 ? -2.754 -9.026 -8.953 1.00 62.42 7 SER A N 3
ATOM 3010 C CA . SER A 1 7 ? -3.269 -9.830 -7.856 1.00 34.41 7 SER A CA 3
ATOM 3011 C C . SER A 1 7 ? -2.417 -11.068 -7.582 1.00 71.24 7 SER A C 3
ATOM 3012 O O . SER A 1 7 ? -2.643 -11.760 -6.586 1.00 62.30 7 SER A O 3
ATOM 3020 N N . LYS A 1 8 ? -1.443 -11.336 -8.456 1.00 61.21 8 LYS A N 3
ATOM 3021 C CA . LYS A 1 8 ? -0.622 -12.545 -8.358 1.00 11.33 8 LYS A CA 3
ATOM 3022 C C . LYS A 1 8 ? -1.487 -13.794 -8.523 1.00 3.25 8 LYS A C 3
ATOM 3023 O O . LYS A 1 8 ? -2.605 -13.721 -9.034 1.00 21.13 8 LYS A O 3
ATOM 3042 N N . THR A 1 9 ? -0.963 -14.941 -8.114 1.00 63.21 9 THR A N 3
ATOM 3043 C CA . THR A 1 9 ? -1.723 -16.176 -8.167 1.00 11.33 9 THR A CA 3
ATOM 3044 C C . THR A 1 9 ? -2.597 -16.306 -6.920 1.00 4.34 9 THR A C 3
ATOM 3045 O O . THR A 1 9 ? -2.101 -16.560 -5.817 1.00 3.22 9 THR A O 3
ATOM 3056 N N . LEU A 1 10 ? -3.892 -16.103 -7.095 1.00 40.45 10 LEU A N 3
ATOM 3057 C CA . LEU A 1 10 ? -4.824 -16.163 -5.985 1.00 50.02 10 LEU A CA 3
ATOM 3058 C C . LEU A 1 10 ? -6.087 -16.906 -6.399 1.00 0.44 10 LEU A C 3
ATOM 3059 O O . LEU A 1 10 ? -6.461 -16.904 -7.573 1.00 53.24 10 LEU A O 3
ATOM 3075 N N . PHE A 1 11 ? -6.733 -17.540 -5.439 1.00 32.50 11 PHE A N 3
ATOM 3076 C CA . PHE A 1 11 ? -7.976 -18.243 -5.695 1.00 4.31 11 PHE A CA 3
ATOM 3077 C C . PHE A 1 11 ? -9.145 -17.452 -5.137 1.00 11.32 11 PHE A C 3
ATOM 3078 O O . PHE A 1 11 ? -9.168 -17.094 -3.958 1.00 2.15 11 PHE A O 3
ATOM 3095 N N . GLU A 1 12 ? -10.098 -17.162 -5.995 1.00 44.51 12 GLU A N 3
ATOM 3096 C CA . GLU A 1 12 ? -11.270 -16.411 -5.600 1.00 20.43 12 GLU A CA 3
ATOM 3097 C C . GLU A 1 12 ? -12.376 -17.371 -5.186 1.00 65.42 12 GLU A C 3
ATOM 3098 O O . GLU A 1 12 ? -13.012 -18.006 -6.028 1.00 22.25 12 GLU A O 3
ATOM 3110 N N . VAL A 1 13 ? -12.587 -17.485 -3.884 1.00 44.40 13 VAL A N 3
ATOM 3111 C CA . VAL A 1 13 ? -13.552 -18.431 -3.349 1.00 61.54 13 VAL A CA 3
ATOM 3112 C C . VAL A 1 13 ? -14.709 -17.711 -2.671 1.00 21.21 13 VAL A C 3
ATOM 3113 O O . VAL A 1 13 ? -14.545 -16.616 -2.128 1.00 61.53 13 VAL A O 3
ATOM 3126 N N . GLU A 1 14 ? -15.879 -18.329 -2.712 1.00 5.01 14 GLU A N 3
ATOM 3127 C CA . GLU A 1 14 ? -17.080 -17.728 -2.158 1.00 22.50 14 GLU A CA 3
ATOM 3128 C C . GLU A 1 14 ? -17.709 -18.646 -1.122 1.00 42.54 14 GLU A C 3
ATOM 3129 O O . GLU A 1 14 ? -17.847 -19.851 -1.346 1.00 71.21 14 GLU A O 3
ATOM 3141 N N . GLY A 1 15 ? -18.081 -18.070 0.011 1.00 1.31 15 GLY A N 3
ATOM 3142 C CA . GLY A 1 15 ? -18.692 -18.833 1.080 1.00 62.22 15 GLY A CA 3
ATOM 3143 C C . GLY A 1 15 ? -19.501 -17.947 2.000 1.00 74.20 15 GLY A C 3
ATOM 3144 O O . GLY A 1 15 ? -19.347 -16.725 1.979 1.00 13.23 15 GLY A O 3
ATOM 3148 N N . ALA A 1 16 ? -20.367 -18.550 2.801 1.00 64.44 16 ALA A N 3
ATOM 3149 C CA . ALA A 1 16 ? -21.209 -17.792 3.712 1.00 4.02 16 ALA A CA 3
ATOM 3150 C C . ALA A 1 16 ? -20.490 -17.532 5.033 1.00 42.40 16 ALA A C 3
ATOM 3151 O O . ALA A 1 16 ? -19.956 -18.455 5.656 1.00 70.23 16 ALA A O 3
ATOM 3158 N N . VAL A 1 17 ? -20.465 -16.270 5.445 1.00 12.34 17 VAL A N 3
ATOM 3159 C CA . VAL A 1 17 ? -19.845 -15.886 6.706 1.00 21.51 17 VAL A CA 3
ATOM 3160 C C . VAL A 1 17 ? -20.738 -16.288 7.878 1.00 14.15 17 VAL A C 3
ATOM 3161 O O . VAL A 1 17 ? -21.919 -15.935 7.927 1.00 12.34 17 VAL A O 3
ATOM 3174 N N . THR A 1 18 ? -20.180 -17.051 8.806 1.00 45.52 18 THR A N 3
ATOM 3175 C CA . THR A 1 18 ? -20.960 -17.606 9.903 1.00 52.43 18 THR A CA 3
ATOM 3176 C C . THR A 1 18 ? -20.710 -16.853 11.211 1.00 55.43 18 THR A C 3
ATOM 3177 O O . THR A 1 18 ? -21.602 -16.740 12.056 1.00 22.02 18 THR A O 3
ATOM 3188 N N . ALA A 1 19 ? -19.506 -16.319 11.367 1.00 64.03 19 ALA A N 3
ATOM 3189 C CA . ALA A 1 19 ? -19.138 -15.625 12.588 1.00 13.50 19 ALA A CA 3
ATOM 3190 C C . ALA A 1 19 ? -18.046 -14.603 12.318 1.00 61.53 19 ALA A C 3
ATOM 3191 O O . ALA A 1 19 ? -17.448 -14.591 11.240 1.00 54.10 19 ALA A O 3
ATOM 3198 N N . LEU A 1 20 ? -17.798 -13.750 13.297 1.00 73.14 20 LEU A N 3
ATOM 3199 C CA . LEU A 1 20 ? -16.751 -12.751 13.193 1.00 1.53 20 LEU A CA 3
ATOM 3200 C C . LEU A 1 20 ? -16.079 -12.567 14.547 1.00 44.01 20 LEU A C 3
ATOM 3201 O O . LEU A 1 20 ? -16.672 -12.850 15.588 1.00 44.23 20 LEU A O 3
ATOM 3217 N N . LEU A 1 21 ? -14.845 -12.108 14.523 1.00 12.31 21 LEU A N 3
ATOM 3218 C CA . LEU A 1 21 ? -14.103 -11.837 15.739 1.00 61.51 21 LEU A CA 3
ATOM 3219 C C . LEU A 1 21 ? -13.992 -10.324 15.910 1.00 23.52 21 LEU A C 3
ATOM 3220 O O . LEU A 1 21 ? -13.850 -9.607 14.918 1.00 23.24 21 LEU A O 3
ATOM 3236 N N . PRO A 1 22 ? -14.071 -9.813 17.155 1.00 60.35 22 PRO A N 3
ATOM 3237 C CA . PRO A 1 22 ? -13.970 -8.366 17.445 1.00 45.52 22 PRO A CA 3
ATOM 3238 C C . PRO A 1 22 ? -12.576 -7.785 17.168 1.00 65.32 22 PRO A C 3
ATOM 3239 O O . PRO A 1 22 ? -12.106 -6.888 17.872 1.00 24.54 22 PRO A O 3
ATOM 3250 N N . ALA A 1 23 ? -11.940 -8.288 16.123 1.00 62.25 23 ALA A N 3
ATOM 3251 C CA . ALA A 1 23 ? -10.628 -7.834 15.701 1.00 42.03 23 ALA A CA 3
ATOM 3252 C C . ALA A 1 23 ? -10.627 -7.619 14.191 1.00 55.23 23 ALA A C 3
ATOM 3253 O O . ALA A 1 23 ? -9.592 -7.742 13.535 1.00 62.30 23 ALA A O 3
ATOM 3260 N N . ALA A 1 24 ? -11.812 -7.301 13.659 1.00 71.10 24 ALA A N 3
ATOM 3261 C CA . ALA A 1 24 ? -12.017 -7.106 12.221 1.00 62.31 24 ALA A CA 3
ATOM 3262 C C . ALA A 1 24 ? -11.823 -8.411 11.452 1.00 63.20 24 ALA A C 3
ATOM 3263 O O . ALA A 1 24 ? -11.544 -8.407 10.251 1.00 11.20 24 ALA A O 3
ATOM 3270 N N . GLU A 1 25 ? -12.004 -9.525 12.148 1.00 41.15 25 GLU A N 3
ATOM 3271 C CA . GLU A 1 25 ? -11.848 -10.840 11.546 1.00 33.31 25 GLU A CA 3
ATOM 3272 C C . GLU A 1 25 ? -13.213 -11.427 11.207 1.00 44.52 25 GLU A C 3
ATOM 3273 O O . GLU A 1 25 ? -14.145 -11.343 12.002 1.00 35.13 25 GLU A O 3
ATOM 3285 N N . PHE A 1 26 ? -13.321 -12.016 10.030 1.00 13.30 26 PHE A N 3
ATOM 3286 C CA . PHE A 1 26 ? -14.546 -12.672 9.604 1.00 13.23 26 PHE A CA 3
ATOM 3287 C C . PHE A 1 26 ? -14.240 -14.126 9.291 1.00 14.33 26 PHE A C 3
ATOM 3288 O O . PHE A 1 26 ? -13.135 -14.441 8.853 1.00 42.13 26 PHE A O 3
ATOM 3305 N N . ARG A 1 27 ? -15.187 -15.017 9.524 1.00 44.53 27 ARG A N 3
ATOM 3306 C CA . ARG A 1 27 ? -14.968 -16.420 9.215 1.00 40.13 27 ARG A CA 3
ATOM 3307 C C . ARG A 1 27 ? -16.103 -16.979 8.372 1.00 53.31 27 ARG A C 3
ATOM 3308 O O . ARG A 1 27 ? -17.245 -17.093 8.831 1.00 52.42 27 ARG A O 3
ATOM 3329 N N . VAL A 1 28 ? -15.779 -17.302 7.132 1.00 72.34 28 VAL A N 3
ATOM 3330 C CA . VAL A 1 28 ? -16.714 -17.955 6.235 1.00 32.32 28 VAL A CA 3
ATOM 3331 C C . VAL A 1 28 ? -16.381 -19.437 6.163 1.00 45.25 28 VAL A C 3
ATOM 3332 O O . VAL A 1 28 ? -15.224 -19.822 6.354 1.00 72.53 28 VAL A O 3
ATOM 3345 N N . LYS A 1 29 ? -17.371 -20.273 5.911 1.00 24.31 29 LYS A N 3
ATOM 3346 C CA . LYS A 1 29 ? -17.098 -21.686 5.731 1.00 15.30 29 LYS A CA 3
ATOM 3347 C C . LYS A 1 29 ? -17.435 -22.096 4.306 1.00 12.42 29 LYS A C 3
ATOM 3348 O O . LYS A 1 29 ? -18.493 -21.748 3.772 1.00 31.25 29 LYS A O 3
ATOM 3367 N N . LEU A 1 30 ? -16.508 -22.795 3.683 1.00 53.11 30 LEU A N 3
ATOM 3368 C CA . LEU A 1 30 ? -16.701 -23.279 2.333 1.00 42.33 30 LEU A CA 3
ATOM 3369 C C . LEU A 1 30 ? -17.429 -24.617 2.379 1.00 1.33 30 LEU A C 3
ATOM 3370 O O . LEU A 1 30 ? -17.367 -25.322 3.387 1.00 52.33 30 LEU A O 3
ATOM 3386 N N . ASP A 1 31 ? -18.095 -24.976 1.287 1.00 31.33 31 ASP A N 3
ATOM 3387 C CA . ASP A 1 31 ? -18.851 -26.228 1.221 1.00 5.25 31 ASP A CA 3
ATOM 3388 C C . ASP A 1 31 ? -17.913 -27.429 1.206 1.00 21.32 31 ASP A C 3
ATOM 3389 O O . ASP A 1 31 ? -18.347 -28.580 1.181 1.00 0.21 31 ASP A O 3
ATOM 3398 N N . ASN A 1 32 ? -16.620 -27.140 1.230 1.00 1.13 32 ASN A N 3
ATOM 3399 C CA . ASN A 1 32 ? -15.591 -28.162 1.340 1.00 13.25 32 ASN A CA 3
ATOM 3400 C C . ASN A 1 32 ? -15.312 -28.451 2.823 1.00 55.14 32 ASN A C 3
ATOM 3401 O O . ASN A 1 32 ? -14.324 -29.096 3.171 1.00 5.13 32 ASN A O 3
ATOM 3412 N N . GLU A 1 33 ? -16.201 -27.943 3.686 1.00 12.23 33 GLU A N 3
ATOM 3413 C CA . GLU A 1 33 ? -16.170 -28.209 5.131 1.00 11.32 33 GLU A CA 3
ATOM 3414 C C . GLU A 1 33 ? -14.962 -27.539 5.794 1.00 50.03 33 GLU A C 3
ATOM 3415 O O . GLU A 1 33 ? -14.424 -28.033 6.784 1.00 13.42 33 GLU A O 3
ATOM 3427 N N . HIS A 1 34 ? -14.550 -26.399 5.256 1.00 53.52 34 HIS A N 3
ATOM 3428 C CA . HIS A 1 34 ? -13.369 -25.700 5.758 1.00 40.13 34 HIS A CA 3
ATOM 3429 C C . HIS A 1 34 ? -13.675 -24.230 6.006 1.00 33.24 34 HIS A C 3
ATOM 3430 O O . HIS A 1 34 ? -14.379 -23.598 5.215 1.00 64.15 34 HIS A O 3
ATOM 3445 N N . GLU A 1 35 ? -13.145 -23.690 7.097 1.00 32.33 35 GLU A N 3
ATOM 3446 C CA . GLU A 1 35 ? -13.316 -22.278 7.414 1.00 75.41 35 GLU A CA 3
ATOM 3447 C C . GLU A 1 35 ? -12.143 -21.473 6.876 1.00 53.22 35 GLU A C 3
ATOM 3448 O O . GLU A 1 35 ? -11.002 -21.943 6.888 1.00 44.14 35 GLU A O 3
ATOM 3460 N N . ILE A 1 36 ? -12.423 -20.270 6.402 1.00 3.30 36 ILE A N 3
ATOM 3461 C CA . ILE A 1 36 ? -11.382 -19.399 5.881 1.00 23.24 36 ILE A CA 3
ATOM 3462 C C . ILE A 1 36 ? -11.312 -18.111 6.695 1.00 24.21 36 ILE A C 3
ATOM 3463 O O . ILE A 1 36 ? -12.342 -17.489 6.977 1.00 64.00 36 ILE A O 3
ATOM 3479 N N . ILE A 1 37 ? -10.098 -17.713 7.059 1.00 21.32 37 ILE A N 3
ATOM 3480 C CA . ILE A 1 37 ? -9.891 -16.493 7.825 1.00 51.52 37 ILE A CA 3
ATOM 3481 C C . ILE A 1 37 ? -10.010 -15.273 6.919 1.00 25.11 37 ILE A C 3
ATOM 3482 O O . ILE A 1 37 ? -9.197 -15.065 6.018 1.00 2.43 37 ILE A O 3
ATOM 3498 N N . CYS A 1 38 ? -11.034 -14.477 7.150 1.00 21.40 38 CYS A N 3
ATOM 3499 C CA . CYS A 1 38 ? -11.278 -13.305 6.336 1.00 20.41 38 CYS A CA 3
ATOM 3500 C C . CYS A 1 38 ? -10.972 -12.042 7.128 1.00 65.30 38 CYS A C 3
ATOM 3501 O O . CYS A 1 38 ? -11.213 -11.983 8.333 1.00 20.43 38 CYS A O 3
ATOM 3509 N N . HIS A 1 39 ? -10.429 -11.041 6.458 1.00 73.43 39 HIS A N 3
ATOM 3510 C CA . HIS A 1 39 ? -10.109 -9.780 7.104 1.00 21.00 39 HIS A CA 3
ATOM 3511 C C . HIS A 1 39 ? -10.249 -8.655 6.089 1.00 20.53 39 HIS A C 3
ATOM 3512 O O . HIS A 1 39 ? -10.168 -8.894 4.884 1.00 74.35 39 HIS A O 3
ATOM 3527 N N . VAL A 1 40 ? -10.475 -7.442 6.566 1.00 74.35 40 VAL A N 3
ATOM 3528 C CA . VAL A 1 40 ? -10.536 -6.292 5.683 1.00 3.43 40 VAL A CA 3
ATOM 3529 C C . VAL A 1 40 ? -9.141 -5.976 5.152 1.00 51.54 40 VAL A C 3
ATOM 3530 O O . VAL A 1 40 ? -8.165 -5.964 5.907 1.00 32.44 40 VAL A O 3
ATOM 3543 N N . SER A 1 41 ? -9.044 -5.776 3.847 1.00 32.02 41 SER A N 3
ATOM 3544 C CA . SER A 1 41 ? -7.765 -5.518 3.214 1.00 1.02 41 SER A CA 3
ATOM 3545 C C . SER A 1 41 ? -7.750 -4.135 2.557 1.00 12.41 41 SER A C 3
ATOM 3546 O O . SER A 1 41 ? -8.630 -3.312 2.807 1.00 43.43 41 SER A O 3
ATOM 3554 N N . GLY A 1 42 ? -6.745 -3.919 1.713 1.00 52.14 42 GLY A N 3
ATOM 3555 C CA . GLY A 1 42 ? -6.492 -2.633 1.081 1.00 31.31 42 GLY A CA 3
ATOM 3556 C C . GLY A 1 42 ? -7.705 -1.988 0.434 1.00 41.14 42 GLY A C 3
ATOM 3557 O O . GLY A 1 42 ? -8.439 -1.243 1.081 1.00 5.15 42 GLY A O 3
ATOM 3561 N N . LYS A 1 43 ? -7.880 -2.238 -0.861 1.00 65.42 43 LYS A N 3
ATOM 3562 C CA . LYS A 1 43 ? -8.899 -1.563 -1.666 1.00 5.40 43 LYS A CA 3
ATOM 3563 C C . LYS A 1 43 ? -10.279 -1.581 -1.003 1.00 71.04 43 LYS A C 3
ATOM 3564 O O . LYS A 1 43 ? -10.999 -0.584 -1.043 1.00 2.15 43 LYS A O 3
ATOM 3583 N N . VAL A 1 44 ? -10.631 -2.704 -0.380 1.00 35.30 44 VAL A N 3
ATOM 3584 C CA . VAL A 1 44 ? -11.930 -2.849 0.281 1.00 54.11 44 VAL A CA 3
ATOM 3585 C C . VAL A 1 44 ? -12.117 -1.777 1.358 1.00 33.13 44 VAL A C 3
ATOM 3586 O O . VAL A 1 44 ? -13.193 -1.192 1.488 1.00 24.31 44 VAL A O 3
ATOM 3599 N N . ARG A 1 45 ? -11.050 -1.505 2.100 1.00 25.01 45 ARG A N 3
ATOM 3600 C CA . ARG A 1 45 ? -11.086 -0.529 3.183 1.00 61.12 45 ARG A CA 3
ATOM 3601 C C . ARG A 1 45 ? -11.285 0.883 2.630 1.00 22.24 45 ARG A C 3
ATOM 3602 O O . ARG A 1 45 ? -12.027 1.680 3.201 1.00 35.21 45 ARG A O 3
ATOM 3623 N N . ARG A 1 46 ? -10.631 1.186 1.512 1.00 34.52 46 ARG A N 3
ATOM 3624 C CA . ARG A 1 46 ? -10.714 2.523 0.926 1.00 53.41 46 ARG A CA 3
ATOM 3625 C C . ARG A 1 46 ? -12.043 2.733 0.203 1.00 23.31 46 ARG A C 3
ATOM 3626 O O . ARG A 1 46 ? -12.577 3.843 0.185 1.00 73.31 46 ARG A O 3
ATOM 3647 N N . SER A 1 47 ? -12.581 1.668 -0.382 1.00 61.23 47 SER A N 3
ATOM 3648 C CA . SER A 1 47 ? -13.851 1.752 -1.096 1.00 2.33 47 SER A CA 3
ATOM 3649 C C . SER A 1 47 ? -15.026 1.696 -0.123 1.00 24.43 47 SER A C 3
ATOM 3650 O O . SER A 1 47 ? -16.173 1.943 -0.504 1.00 42.14 47 SER A O 3
ATOM 3658 N N . LYS A 1 48 ? -14.719 1.377 1.138 1.00 61.41 48 LYS A N 3
ATOM 3659 C CA . LYS A 1 48 ? -15.705 1.377 2.219 1.00 45.33 48 LYS A CA 3
ATOM 3660 C C . LYS A 1 48 ? -16.752 0.287 2.012 1.00 54.54 48 LYS A C 3
ATOM 3661 O O . LYS A 1 48 ? -17.935 0.470 2.321 1.00 3.24 48 LYS A O 3
ATOM 3680 N N . ILE A 1 49 ? -16.304 -0.854 1.509 1.00 13.30 49 ILE A N 3
ATOM 3681 C CA . ILE A 1 49 ? -17.182 -1.996 1.318 1.00 51.32 49 ILE A CA 3
ATOM 3682 C C . ILE A 1 49 ? -17.489 -2.641 2.667 1.00 71.42 49 ILE A C 3
ATOM 3683 O O . ILE A 1 49 ? -16.634 -2.685 3.553 1.00 2.03 49 ILE A O 3
ATOM 3699 N N . ARG A 1 50 ? -18.714 -3.117 2.826 1.00 72.11 50 ARG A N 3
ATOM 3700 C CA . ARG A 1 50 ? -19.150 -3.670 4.097 1.00 3.44 50 ARG A CA 3
ATOM 3701 C C . ARG A 1 50 ? -19.482 -5.153 3.969 1.00 15.12 50 ARG A C 3
ATOM 3702 O O . ARG A 1 50 ? -20.359 -5.539 3.194 1.00 64.13 50 ARG A O 3
ATOM 3723 N N . ILE A 1 51 ? -18.772 -5.973 4.728 1.00 51.14 51 ILE A N 3
ATOM 3724 C CA . ILE A 1 51 ? -19.052 -7.401 4.786 1.00 32.21 51 ILE A CA 3
ATOM 3725 C C . ILE A 1 51 ? -20.118 -7.668 5.845 1.00 41.52 51 ILE A C 3
ATOM 3726 O O . ILE A 1 51 ? -19.908 -7.399 7.031 1.00 51.41 51 ILE A O 3
ATOM 3742 N N . ILE A 1 52 ? -21.263 -8.178 5.418 1.00 11.52 52 ILE A N 3
ATOM 3743 C CA . ILE A 1 52 ? -22.369 -8.420 6.334 1.00 35.50 52 ILE A CA 3
ATOM 3744 C C . ILE A 1 52 ? -22.525 -9.911 6.620 1.00 62.23 52 ILE A C 3
ATOM 3745 O O . ILE A 1 52 ? -22.240 -10.752 5.767 1.00 21.31 52 ILE A O 3
ATOM 3761 N N . ILE A 1 53 ? -22.966 -10.230 7.828 1.00 24.15 53 ILE A N 3
ATOM 3762 C CA . ILE A 1 53 ? -23.194 -11.613 8.220 1.00 13.44 53 ILE A CA 3
ATOM 3763 C C . ILE A 1 53 ? -24.515 -12.114 7.651 1.00 14.22 53 ILE A C 3
ATOM 3764 O O . ILE A 1 53 ? -25.546 -11.454 7.788 1.00 41.32 53 ILE A O 3
ATOM 3780 N N . GLY A 1 54 ? -24.480 -13.275 7.016 1.00 23.55 54 GLY A N 3
ATOM 3781 C CA . GLY A 1 54 ? -25.695 -13.865 6.493 1.00 52.25 54 GLY A CA 3
ATOM 3782 C C . GLY A 1 54 ? -25.665 -14.015 4.990 1.00 5.32 54 GLY A C 3
ATOM 3783 O O . GLY A 1 54 ? -26.436 -14.787 4.423 1.00 53.32 54 GLY A O 3
ATOM 3787 N N . ASP A 1 55 ? -24.774 -13.281 4.342 1.00 0.40 55 ASP A N 3
ATOM 3788 C CA . ASP A 1 55 ? -24.647 -13.350 2.896 1.00 33.34 55 ASP A CA 3
ATOM 3789 C C . ASP A 1 55 ? -23.454 -14.221 2.525 1.00 43.23 55 ASP A C 3
ATOM 3790 O O . ASP A 1 55 ? -22.517 -14.382 3.315 1.00 63.52 55 ASP A O 3
ATOM 3799 N N . ARG A 1 56 ? -23.497 -14.779 1.332 1.00 1.42 56 ARG A N 3
ATOM 3800 C CA . ARG A 1 56 ? -22.432 -15.636 0.838 1.00 44.41 56 ARG A CA 3
ATOM 3801 C C . ARG A 1 56 ? -21.511 -14.800 -0.029 1.00 12.14 56 ARG A C 3
ATOM 3802 O O . ARG A 1 56 ? -21.877 -14.400 -1.127 1.00 32.02 56 ARG A O 3
ATOM 3823 N N . VAL A 1 57 ? -20.310 -14.551 0.457 1.00 44.05 57 VAL A N 3
ATOM 3824 C CA . VAL A 1 57 ? -19.478 -13.499 -0.101 1.00 73.45 57 VAL A CA 3
ATOM 3825 C C . VAL A 1 57 ? -18.197 -14.043 -0.715 1.00 14.41 57 VAL A C 3
ATOM 3826 O O . VAL A 1 57 ? -17.891 -15.230 -0.604 1.00 63.11 57 VAL A O 3
ATOM 3839 N N . LEU A 1 58 ? -17.450 -13.151 -1.346 1.00 11.53 58 LEU A N 3
ATOM 3840 C CA . LEU A 1 58 ? -16.238 -13.518 -2.055 1.00 65.41 58 LEU A CA 3
ATOM 3841 C C . LEU A 1 58 ? -15.013 -13.071 -1.274 1.00 61.22 58 LEU A C 3
ATOM 3842 O O . LEU A 1 58 ? -14.884 -11.895 -0.922 1.00 41.24 58 LEU A O 3
ATOM 3858 N N . VAL A 1 59 ? -14.136 -14.019 -0.991 1.00 31.41 59 VAL A N 3
ATOM 3859 C CA . VAL A 1 59 ? -12.870 -13.726 -0.348 1.00 31.44 59 VAL A CA 3
ATOM 3860 C C . VAL A 1 59 ? -11.726 -14.148 -1.265 1.00 4.45 59 VAL A C 3
ATOM 3861 O O . VAL A 1 59 ? -11.624 -15.309 -1.669 1.00 33.31 59 VAL A O 3
ATOM 3874 N N . GLU A 1 60 ? -10.894 -13.189 -1.624 1.00 72.40 60 GLU A N 3
ATOM 3875 C CA . GLU A 1 60 ? -9.813 -13.427 -2.560 1.00 41.11 60 GLU A CA 3
ATOM 3876 C C . GLU A 1 60 ? -8.507 -13.650 -1.810 1.00 63.11 60 GLU A C 3
ATOM 3877 O O . GLU A 1 60 ? -7.958 -12.725 -1.208 1.00 34.01 60 GLU A O 3
ATOM 3889 N N . MET A 1 61 ? -8.026 -14.883 -1.829 1.00 4.24 61 MET A N 3
ATOM 3890 C CA . MET A 1 61 ? -6.813 -15.239 -1.103 1.00 22.03 61 MET A CA 3
ATOM 3891 C C . MET A 1 61 ? -5.790 -15.886 -2.028 1.00 73.43 61 MET A C 3
ATOM 3892 O O . MET A 1 61 ? -6.141 -16.473 -3.046 1.00 15.13 61 MET A O 3
ATOM 3906 N N . SER A 1 62 ? -4.522 -15.753 -1.678 1.00 22.02 62 SER A N 3
ATOM 3907 C CA . SER A 1 62 ? -3.439 -16.259 -2.505 1.00 44.30 62 SER A CA 3
ATOM 3908 C C . SER A 1 62 ? -2.929 -17.595 -1.969 1.00 54.25 62 SER A C 3
ATOM 3909 O O . SER A 1 62 ? -2.858 -17.804 -0.763 1.00 61.51 62 SER A O 3
ATOM 3917 N N . ILE A 1 63 ? -2.553 -18.484 -2.874 1.00 72.44 63 ILE A N 3
ATOM 3918 C CA . ILE A 1 63 ? -2.117 -19.828 -2.510 1.00 54.00 63 ILE A CA 3
ATOM 3919 C C . ILE A 1 63 ? -0.658 -19.836 -2.016 1.00 71.04 63 ILE A C 3
ATOM 3920 O O . ILE A 1 63 ? -0.100 -20.891 -1.707 1.00 12.50 63 ILE A O 3
ATOM 3936 N N . TYR A 1 64 ? -0.041 -18.658 -1.927 1.00 64.04 64 TYR A N 3
ATOM 3937 C CA . TYR A 1 64 ? 1.364 -18.576 -1.525 1.00 64.13 64 TYR A CA 3
ATOM 3938 C C . TYR A 1 64 ? 1.545 -18.839 -0.024 1.00 73.40 64 TYR A C 3
ATOM 3939 O O . TYR A 1 64 ? 1.678 -19.989 0.397 1.00 64.32 64 TYR A O 3
ATOM 3957 N N . ASP A 1 65 ? 1.553 -17.780 0.786 1.00 12.04 65 ASP A N 3
ATOM 3958 C CA . ASP A 1 65 ? 1.729 -17.941 2.232 1.00 31.40 65 ASP A CA 3
ATOM 3959 C C . ASP A 1 65 ? 1.019 -16.849 3.028 1.00 34.12 65 ASP A C 3
ATOM 3960 O O . ASP A 1 65 ? 0.064 -17.120 3.755 1.00 50.34 65 ASP A O 3
ATOM 3969 N N . ARG A 1 66 ? 1.503 -15.616 2.909 1.00 61.23 66 ARG A N 3
ATOM 3970 C CA . ARG A 1 66 ? 0.984 -14.502 3.706 1.00 61.22 66 ARG A CA 3
ATOM 3971 C C . ARG A 1 66 ? -0.497 -14.253 3.439 1.00 13.31 66 ARG A C 3
ATOM 3972 O O . ARG A 1 66 ? -1.263 -13.992 4.363 1.00 61.33 66 ARG A O 3
ATOM 3993 N N . ASN A 1 67 ? -0.899 -14.367 2.185 1.00 25.44 67 ASN A N 3
ATOM 3994 C CA . ASN A 1 67 ? -2.290 -14.148 1.813 1.00 15.10 67 ASN A CA 3
ATOM 3995 C C . ASN A 1 67 ? -3.019 -15.479 1.682 1.00 54.54 67 ASN A C 3
ATOM 3996 O O . ASN A 1 67 ? -4.062 -15.562 1.039 1.00 4.20 67 ASN A O 3
ATOM 4007 N N . ALA A 1 68 ? -2.461 -16.519 2.298 1.00 23.12 68 ALA A N 3
ATOM 4008 C CA . ALA A 1 68 ? -3.040 -17.856 2.217 1.00 62.45 68 ALA A CA 3
ATOM 4009 C C . ALA A 1 68 ? -3.981 -18.118 3.383 1.00 10.43 68 ALA A C 3
ATOM 4010 O O . ALA A 1 68 ? -5.023 -18.746 3.218 1.00 41.41 68 ALA A O 3
ATOM 4017 N N . LYS A 1 69 ? -3.607 -17.643 4.565 1.00 15.40 69 LYS A N 3
ATOM 4018 C CA . LYS A 1 69 ? -4.450 -17.806 5.743 1.00 13.14 69 LYS A CA 3
ATOM 4019 C C . LYS A 1 69 ? -5.587 -16.807 5.705 1.00 61.52 69 LYS A C 3
ATOM 4020 O O . LYS A 1 69 ? -6.739 -17.143 5.970 1.00 31.52 69 LYS A O 3
ATOM 4039 N N . LYS A 1 70 ? -5.246 -15.577 5.371 1.00 0.32 70 LYS A N 3
ATOM 4040 C CA . LYS A 1 70 ? -6.222 -14.510 5.298 1.00 43.14 70 LYS A CA 3
ATOM 4041 C C . LYS A 1 70 ? -6.158 -13.811 3.949 1.00 24.42 70 LYS A C 3
ATOM 4042 O O . LYS A 1 70 ? -5.079 -13.591 3.398 1.00 4.52 70 LYS A O 3
ATOM 4061 N N . GLY A 1 71 ? -7.322 -13.482 3.421 1.00 23.12 71 GLY A N 3
ATOM 4062 C CA . GLY A 1 71 ? -7.403 -12.838 2.131 1.00 1.22 71 GLY A CA 3
ATOM 4063 C C . GLY A 1 71 ? -8.287 -11.616 2.173 1.00 4.22 71 GLY A C 3
ATOM 4064 O O . GLY A 1 71 ? -8.792 -11.246 3.235 1.00 74.33 71 GLY A O 3
ATOM 4068 N N . ARG A 1 72 ? -8.490 -10.991 1.025 1.00 43.31 72 ARG A N 3
ATOM 4069 C CA . ARG A 1 72 ? -9.322 -9.805 0.951 1.00 64.21 72 ARG A CA 3
ATOM 4070 C C . ARG A 1 72 ? -10.760 -10.187 0.645 1.00 62.43 72 ARG A C 3
ATOM 4071 O O . ARG A 1 72 ? -11.083 -10.640 -0.452 1.00 12.23 72 ARG A O 3
ATOM 4092 N N . ILE A 1 73 ? -11.610 -10.032 1.642 1.00 33.24 73 ILE A N 3
ATOM 4093 C CA . ILE A 1 73 ? -13.026 -10.312 1.499 1.00 51.11 73 ILE A CA 3
ATOM 4094 C C . ILE A 1 73 ? -13.773 -9.017 1.199 1.00 1.45 73 ILE A C 3
ATOM 4095 O O . ILE A 1 73 ? -13.549 -8.001 1.859 1.00 10.33 73 ILE A O 3
ATOM 4111 N N . ILE A 1 74 ? -14.629 -9.035 0.186 1.00 50.44 74 ILE A N 3
ATOM 4112 C CA . ILE A 1 74 ? -15.350 -7.831 -0.194 1.00 75.24 74 ILE A CA 3
ATOM 4113 C C . ILE A 1 74 ? -16.863 -7.989 -0.005 1.00 14.23 74 ILE A C 3
ATOM 4114 O O . ILE A 1 74 ? -17.436 -7.368 0.889 1.00 75.20 74 ILE A O 3
ATOM 4130 N N . ARG A 1 75 ? -17.498 -8.840 -0.813 1.00 54.00 75 ARG A N 3
ATOM 4131 C CA . ARG A 1 75 ? -18.936 -9.092 -0.708 1.00 22.15 75 ARG A CA 3
ATOM 4132 C C . ARG A 1 75 ? -19.371 -10.001 -1.856 1.00 1.05 75 ARG A C 3
ATOM 4133 O O . ARG A 1 75 ? -18.571 -10.311 -2.739 1.00 2.23 75 ARG A O 3
ATOM 4154 N N . ARG A 1 76 ? -20.617 -10.443 -1.828 1.00 52.41 76 ARG A N 3
ATOM 4155 C CA . ARG A 1 76 ? -21.198 -11.165 -2.950 1.00 70.21 76 ARG A CA 3
ATOM 4156 C C . ARG A 1 76 ? -21.608 -10.184 -4.037 1.00 22.41 76 ARG A C 3
ATOM 4157 O O . ARG A 1 76 ? -22.316 -9.212 -3.764 1.00 11.04 76 ARG A O 3
ATOM 4178 N N . LEU A 1 77 ? -21.153 -10.428 -5.257 1.00 13.52 77 LEU A N 3
ATOM 4179 C CA . LEU A 1 77 ? -21.571 -9.620 -6.390 1.00 14.51 77 LEU A CA 3
ATOM 4180 C C . LEU A 1 77 ? -23.078 -9.755 -6.577 1.00 0.42 77 LEU A C 3
ATOM 4181 O O . LEU A 1 77 ? -23.602 -10.863 -6.706 1.00 24.12 77 LEU A O 3
ATOM 4197 N N . LYS A 1 78 ? -23.777 -8.636 -6.561 1.00 61.10 78 LYS A N 3
ATOM 4198 C CA . LYS A 1 78 ? -25.224 -8.657 -6.665 1.00 55.30 78 LYS A CA 3
ATOM 4199 C C . LYS A 1 78 ? -25.637 -8.870 -8.117 1.00 44.14 78 LYS A C 3
ATOM 4200 O O . LYS A 1 78 ? -24.834 -8.671 -9.030 1.00 12.13 78 LYS A O 3
ATOM 4219 N N . GLY A 1 79 ? -26.877 -9.295 -8.326 1.00 54.50 79 GLY A N 3
ATOM 4220 C CA . GLY A 1 79 ? -27.328 -9.644 -9.661 1.00 75.05 79 GLY A CA 3
ATOM 4221 C C . GLY A 1 79 ? -26.792 -10.992 -10.100 1.00 41.14 79 GLY A C 3
ATOM 4222 O O . GLY A 1 79 ? -27.556 -11.940 -10.286 1.00 53.51 79 GLY A O 3
ATOM 4226 N N . THR A 1 80 ? -25.471 -11.058 -10.259 1.00 12.31 80 THR A N 3
ATOM 4227 C CA . THR A 1 80 ? -24.763 -12.290 -10.589 1.00 2.32 80 THR A CA 3
ATOM 4228 C C . THR A 1 80 ? -25.187 -12.843 -11.953 1.00 31.05 80 THR A C 3
ATOM 4229 O O . THR A 1 80 ? -26.189 -13.549 -12.077 1.00 75.30 80 THR A O 3
ATOM 4240 N N . SER A 1 81 ? -24.424 -12.506 -12.980 1.00 52.33 81 SER A N 3
ATOM 4241 C CA . SER A 1 81 ? -24.713 -12.961 -14.326 1.00 24.44 81 SER A CA 3
ATOM 4242 C C . SER A 1 81 ? -23.993 -14.275 -14.635 1.00 24.51 81 SER A C 3
ATOM 4243 O O . SER A 1 81 ? -22.975 -14.293 -15.330 1.00 10.33 81 SER A O 3
ATOM 4251 N N . ASP A 1 82 ? -24.515 -15.369 -14.085 1.00 53.33 82 ASP A N 3
ATOM 4252 C CA . ASP A 1 82 ? -23.956 -16.695 -14.335 1.00 13.42 82 ASP A CA 3
ATOM 4253 C C . ASP A 1 82 ? -24.374 -17.185 -15.706 1.00 5.22 82 ASP A C 3
ATOM 4254 O O . ASP A 1 82 ? -23.547 -17.648 -16.493 1.00 31.11 82 ASP A O 3
ATOM 4263 N N . ARG A 1 83 ? -25.674 -17.069 -15.980 1.00 62.33 83 ARG A N 3
ATOM 4264 C CA . ARG A 1 83 ? -26.282 -17.641 -17.178 1.00 52.34 83 ARG A CA 3
ATOM 4265 C C . ARG A 1 83 ? -26.113 -19.157 -17.180 1.00 44.23 83 ARG A C 3
ATOM 4266 O O . ARG A 1 83 ? -26.905 -19.881 -16.576 1.00 11.32 83 ARG A O 3
ATOM 4287 N N . THR A 1 84 ? -25.060 -19.618 -17.837 1.00 51.42 84 THR A N 3
ATOM 4288 C CA . THR A 1 84 ? -24.727 -21.033 -17.913 1.00 74.22 84 THR A CA 3
ATOM 4289 C C . THR A 1 84 ? -23.279 -21.167 -18.374 1.00 55.41 84 THR A C 3
ATOM 4290 O O . THR A 1 84 ? -22.509 -21.943 -17.816 1.00 54.52 84 THR A O 3
ATOM 4301 N N . ILE A 1 85 ? -22.943 -20.375 -19.407 1.00 72.31 85 ILE A N 3
ATOM 4302 C CA . ILE A 1 85 ? -21.583 -20.251 -19.972 1.00 40.35 85 ILE A CA 3
ATOM 4303 C C . ILE A 1 85 ? -20.931 -21.598 -20.297 1.00 23.10 85 ILE A C 3
ATOM 4304 O O . ILE A 1 85 ? -19.714 -21.681 -20.461 1.00 71.53 85 ILE A O 3
ATOM 4320 N N . SER A 1 86 ? -21.738 -22.633 -20.442 1.00 51.55 86 SER A N 3
ATOM 4321 C CA . SER A 1 86 ? -21.242 -23.945 -20.808 1.00 22.45 86 SER A CA 3
ATOM 4322 C C . SER A 1 86 ? -22.124 -24.552 -21.891 1.00 35.12 86 SER A C 3
ATOM 4323 O O . SER A 1 86 ? -23.302 -24.203 -22.000 1.00 62.23 86 SER A O 3
ATOM 4331 N N . LYS A 1 87 ? -21.549 -25.430 -22.701 1.00 71.11 87 LYS A N 3
ATOM 4332 C CA . LYS A 1 87 ? -22.282 -26.069 -23.781 1.00 32.12 87 LYS A CA 3
ATOM 4333 C C . LYS A 1 87 ? -23.358 -26.993 -23.217 1.00 12.21 87 LYS A C 3
ATOM 4334 O O . LYS A 1 87 ? -24.541 -26.835 -23.584 1.00 40.32 87 LYS A O 3
ATOM 4354 N N . MET A 1 1 ? -2.815 -1.678 2.297 1.00 53.00 1 MET A N 4
ATOM 4355 C CA . MET A 1 1 ? -2.174 -2.574 3.288 1.00 41.23 1 MET A CA 4
ATOM 4356 C C . MET A 1 1 ? -0.685 -2.256 3.370 1.00 63.35 1 MET A C 4
ATOM 4357 O O . MET A 1 1 ? -0.136 -1.651 2.455 1.00 22.14 1 MET A O 4
ATOM 4373 N N . VAL A 1 2 ? -0.036 -2.638 4.469 1.00 44.52 2 VAL A N 4
ATOM 4374 C CA . VAL A 1 2 ? 1.412 -2.487 4.582 1.00 52.20 2 VAL A CA 4
ATOM 4375 C C . VAL A 1 2 ? 2.119 -3.307 3.502 1.00 24.12 2 VAL A C 4
ATOM 4376 O O . VAL A 1 2 ? 3.012 -2.814 2.815 1.00 12.22 2 VAL A O 4
ATOM 4389 N N . LYS A 1 3 ? 1.695 -4.555 3.341 1.00 35.41 3 LYS A N 4
ATOM 4390 C CA . LYS A 1 3 ? 2.153 -5.380 2.238 1.00 0.30 3 LYS A CA 4
ATOM 4391 C C . LYS A 1 3 ? 1.227 -5.171 1.047 1.00 53.44 3 LYS A C 4
ATOM 4392 O O . LYS A 1 3 ? 0.363 -5.996 0.761 1.00 41.31 3 LYS A O 4
ATOM 4411 N N . ASP A 1 4 ? 1.379 -4.028 0.397 1.00 23.40 4 ASP A N 4
ATOM 4412 C CA . ASP A 1 4 ? 0.506 -3.645 -0.707 1.00 52.24 4 ASP A CA 4
ATOM 4413 C C . ASP A 1 4 ? 1.230 -3.804 -2.033 1.00 51.30 4 ASP A C 4
ATOM 4414 O O . ASP A 1 4 ? 0.766 -4.502 -2.935 1.00 11.21 4 ASP A O 4
ATOM 4423 N N . GLU A 1 5 ? 2.388 -3.168 -2.122 1.00 50.14 5 GLU A N 4
ATOM 4424 C CA . GLU A 1 5 ? 3.174 -3.141 -3.348 1.00 33.50 5 GLU A CA 4
ATOM 4425 C C . GLU A 1 5 ? 3.697 -4.528 -3.714 1.00 64.33 5 GLU A C 4
ATOM 4426 O O . GLU A 1 5 ? 3.945 -4.820 -4.880 1.00 50.44 5 GLU A O 4
ATOM 4438 N N . LYS A 1 6 ? 3.857 -5.388 -2.720 1.00 13.50 6 LYS A N 4
ATOM 4439 C CA . LYS A 1 6 ? 4.486 -6.678 -2.947 1.00 35.25 6 LYS A CA 4
ATOM 4440 C C . LYS A 1 6 ? 3.457 -7.790 -3.142 1.00 23.15 6 LYS A C 4
ATOM 4441 O O . LYS A 1 6 ? 3.822 -8.946 -3.360 1.00 63.42 6 LYS A O 4
ATOM 4460 N N . SER A 1 7 ? 2.178 -7.450 -3.068 1.00 44.13 7 SER A N 4
ATOM 4461 C CA . SER A 1 7 ? 1.130 -8.440 -3.261 1.00 11.31 7 SER A CA 4
ATOM 4462 C C . SER A 1 7 ? 0.484 -8.283 -4.634 1.00 5.12 7 SER A C 4
ATOM 4463 O O . SER A 1 7 ? -0.413 -7.460 -4.819 1.00 4.33 7 SER A O 4
ATOM 4471 N N . LYS A 1 8 ? 0.974 -9.052 -5.599 1.00 33.40 8 LYS A N 4
ATOM 4472 C CA . LYS A 1 8 ? 0.462 -8.999 -6.961 1.00 13.53 8 LYS A CA 4
ATOM 4473 C C . LYS A 1 8 ? 0.278 -10.405 -7.528 1.00 70.15 8 LYS A C 4
ATOM 4474 O O . LYS A 1 8 ? -0.587 -10.637 -8.372 1.00 13.33 8 LYS A O 4
ATOM 4493 N N . THR A 1 9 ? 1.092 -11.340 -7.062 1.00 74.01 9 THR A N 4
ATOM 4494 C CA . THR A 1 9 ? 0.948 -12.733 -7.452 1.00 1.41 9 THR A CA 4
ATOM 4495 C C . THR A 1 9 ? 0.128 -13.489 -6.407 1.00 62.14 9 THR A C 4
ATOM 4496 O O . THR A 1 9 ? 0.663 -13.967 -5.405 1.00 2.31 9 THR A O 4
ATOM 4507 N N . LEU A 1 10 ? -1.178 -13.562 -6.626 1.00 25.14 10 LEU A N 4
ATOM 4508 C CA . LEU A 1 10 ? -2.069 -14.207 -5.673 1.00 32.34 10 LEU A CA 4
ATOM 4509 C C . LEU A 1 10 ? -3.286 -14.801 -6.379 1.00 62.24 10 LEU A C 4
ATOM 4510 O O . LEU A 1 10 ? -3.527 -14.524 -7.557 1.00 45.33 10 LEU A O 4
ATOM 4526 N N . PHE A 1 11 ? -4.049 -15.606 -5.652 1.00 21.44 11 PHE A N 4
ATOM 4527 C CA . PHE A 1 11 ? -5.166 -16.339 -6.228 1.00 51.03 11 PHE A CA 4
ATOM 4528 C C . PHE A 1 11 ? -6.492 -15.717 -5.797 1.00 5.42 11 PHE A C 4
ATOM 4529 O O . PHE A 1 11 ? -6.714 -15.460 -4.613 1.00 70.31 11 PHE A O 4
ATOM 4546 N N . GLU A 1 12 ? -7.359 -15.474 -6.769 1.00 1.23 12 GLU A N 4
ATOM 4547 C CA . GLU A 1 12 ? -8.626 -14.790 -6.533 1.00 62.32 12 GLU A CA 4
ATOM 4548 C C . GLU A 1 12 ? -9.807 -15.688 -6.903 1.00 31.21 12 GLU A C 4
ATOM 4549 O O . GLU A 1 12 ? -9.864 -16.220 -8.017 1.00 54.10 12 GLU A O 4
ATOM 4561 N N . VAL A 1 13 ? -10.743 -15.855 -5.971 1.00 43.32 13 VAL A N 4
ATOM 4562 C CA . VAL A 1 13 ? -11.938 -16.665 -6.208 1.00 61.25 13 VAL A CA 4
ATOM 4563 C C . VAL A 1 13 ? -13.171 -16.042 -5.561 1.00 20.13 13 VAL A C 4
ATOM 4564 O O . VAL A 1 13 ? -13.085 -15.004 -4.900 1.00 72.34 13 VAL A O 4
ATOM 4577 N N . GLU A 1 14 ? -14.318 -16.680 -5.770 1.00 64.10 14 GLU A N 4
ATOM 4578 C CA . GLU A 1 14 ? -15.579 -16.216 -5.208 1.00 64.10 14 GLU A CA 4
ATOM 4579 C C . GLU A 1 14 ? -15.891 -16.918 -3.892 1.00 1.04 14 GLU A C 4
ATOM 4580 O O . GLU A 1 14 ? -15.202 -17.855 -3.488 1.00 11.33 14 GLU A O 4
ATOM 4592 N N . GLY A 1 15 ? -16.950 -16.459 -3.244 1.00 43.41 15 GLY A N 4
ATOM 4593 C CA . GLY A 1 15 ? -17.425 -17.073 -2.025 1.00 12.42 15 GLY A CA 4
ATOM 4594 C C . GLY A 1 15 ? -18.693 -16.399 -1.543 1.00 31.32 15 GLY A C 4
ATOM 4595 O O . GLY A 1 15 ? -19.119 -15.402 -2.122 1.00 35.33 15 GLY A O 4
ATOM 4599 N N . ALA A 1 16 ? -19.303 -16.935 -0.498 1.00 62.44 16 ALA A N 4
ATOM 4600 C CA . ALA A 1 16 ? -20.504 -16.335 0.071 1.00 44.05 16 ALA A CA 4
ATOM 4601 C C . ALA A 1 16 ? -20.369 -16.198 1.581 1.00 33.42 16 ALA A C 4
ATOM 4602 O O . ALA A 1 16 ? -20.135 -17.184 2.283 1.00 20.52 16 ALA A O 4
ATOM 4609 N N . VAL A 1 17 ? -20.524 -14.976 2.072 1.00 34.30 17 VAL A N 4
ATOM 4610 C CA . VAL A 1 17 ? -20.375 -14.695 3.495 1.00 43.13 17 VAL A CA 4
ATOM 4611 C C . VAL A 1 17 ? -21.552 -15.257 4.289 1.00 71.50 17 VAL A C 4
ATOM 4612 O O . VAL A 1 17 ? -22.711 -15.119 3.891 1.00 64.21 17 VAL A O 4
ATOM 4625 N N . THR A 1 18 ? -21.244 -15.921 5.394 1.00 50.43 18 THR A N 4
ATOM 4626 C CA . THR A 1 18 ? -22.270 -16.524 6.227 1.00 63.53 18 THR A CA 4
ATOM 4627 C C . THR A 1 18 ? -22.512 -15.692 7.485 1.00 75.23 18 THR A C 4
ATOM 4628 O O . THR A 1 18 ? -23.654 -15.397 7.839 1.00 12.21 18 THR A O 4
ATOM 4639 N N . ALA A 1 19 ? -21.429 -15.309 8.153 1.00 10.32 19 ALA A N 4
ATOM 4640 C CA . ALA A 1 19 ? -21.522 -14.536 9.384 1.00 14.24 19 ALA A CA 4
ATOM 4641 C C . ALA A 1 19 ? -20.256 -13.720 9.601 1.00 50.24 19 ALA A C 4
ATOM 4642 O O . ALA A 1 19 ? -19.249 -13.933 8.919 1.00 42.23 19 ALA A O 4
ATOM 4649 N N . LEU A 1 20 ? -20.309 -12.794 10.550 1.00 12.23 20 LEU A N 4
ATOM 4650 C CA . LEU A 1 20 ? -19.167 -11.945 10.855 1.00 50.13 20 LEU A CA 4
ATOM 4651 C C . LEU A 1 20 ? -18.959 -11.837 12.357 1.00 64.25 20 LEU A C 4
ATOM 4652 O O . LEU A 1 20 ? -19.887 -12.036 13.141 1.00 34.04 20 LEU A O 4
ATOM 4668 N N . LEU A 1 21 ? -17.731 -11.539 12.741 1.00 44.24 21 LEU A N 4
ATOM 4669 C CA . LEU A 1 21 ? -17.384 -11.301 14.127 1.00 35.51 21 LEU A CA 4
ATOM 4670 C C . LEU A 1 21 ? -16.858 -9.870 14.254 1.00 33.02 21 LEU A C 4
ATOM 4671 O O . LEU A 1 21 ? -16.126 -9.405 13.378 1.00 60.41 21 LEU A O 4
ATOM 4687 N N . PRO A 1 22 ? -17.229 -9.146 15.330 1.00 62.10 22 PRO A N 4
ATOM 4688 C CA . PRO A 1 22 ? -16.838 -7.733 15.533 1.00 2.32 22 PRO A CA 4
ATOM 4689 C C . PRO A 1 22 ? -15.324 -7.517 15.640 1.00 40.22 22 PRO A C 4
ATOM 4690 O O . PRO A 1 22 ? -14.862 -6.404 15.888 1.00 4.22 22 PRO A O 4
ATOM 4701 N N . ALA A 1 23 ? -14.558 -8.577 15.446 1.00 52.31 23 ALA A N 4
ATOM 4702 C CA . ALA A 1 23 ? -13.107 -8.495 15.458 1.00 1.51 23 ALA A CA 4
ATOM 4703 C C . ALA A 1 23 ? -12.576 -8.268 14.043 1.00 44.12 23 ALA A C 4
ATOM 4704 O O . ALA A 1 23 ? -11.453 -8.667 13.724 1.00 64.25 23 ALA A O 4
ATOM 4711 N N . ALA A 1 24 ? -13.397 -7.618 13.208 1.00 21.03 24 ALA A N 4
ATOM 4712 C CA . ALA A 1 24 ? -13.074 -7.391 11.796 1.00 50.21 24 ALA A CA 4
ATOM 4713 C C . ALA A 1 24 ? -12.896 -8.722 11.079 1.00 31.54 24 ALA A C 4
ATOM 4714 O O . ALA A 1 24 ? -12.200 -8.820 10.065 1.00 34.51 24 ALA A O 4
ATOM 4721 N N . GLU A 1 25 ? -13.571 -9.734 11.598 1.00 5.42 25 GLU A N 4
ATOM 4722 C CA . GLU A 1 25 ? -13.397 -11.097 11.140 1.00 10.10 25 GLU A CA 4
ATOM 4723 C C . GLU A 1 25 ? -14.666 -11.585 10.451 1.00 70.40 25 GLU A C 4
ATOM 4724 O O . GLU A 1 25 ? -15.772 -11.344 10.927 1.00 72.30 25 GLU A O 4
ATOM 4736 N N . PHE A 1 26 ? -14.503 -12.258 9.328 1.00 53.23 26 PHE A N 4
ATOM 4737 C CA . PHE A 1 26 ? -15.631 -12.791 8.583 1.00 25.03 26 PHE A CA 4
ATOM 4738 C C . PHE A 1 26 ? -15.444 -14.278 8.343 1.00 71.34 26 PHE A C 4
ATOM 4739 O O . PHE A 1 26 ? -14.336 -14.801 8.473 1.00 73.41 26 PHE A O 4
ATOM 4756 N N . ARG A 1 27 ? -16.525 -14.960 8.003 1.00 41.12 27 ARG A N 4
ATOM 4757 C CA . ARG A 1 27 ? -16.447 -16.360 7.631 1.00 31.53 27 ARG A CA 4
ATOM 4758 C C . ARG A 1 27 ? -17.312 -16.645 6.423 1.00 64.40 27 ARG A C 4
ATOM 4759 O O . ARG A 1 27 ? -18.542 -16.530 6.473 1.00 32.41 27 ARG A O 4
ATOM 4780 N N . VAL A 1 28 ? -16.654 -16.975 5.329 1.00 13.30 28 VAL A N 4
ATOM 4781 C CA . VAL A 1 28 ? -17.332 -17.351 4.108 1.00 41.40 28 VAL A CA 4
ATOM 4782 C C . VAL A 1 28 ? -16.959 -18.783 3.747 1.00 61.25 28 VAL A C 4
ATOM 4783 O O . VAL A 1 28 ? -15.908 -19.281 4.163 1.00 3.33 28 VAL A O 4
ATOM 4796 N N . LYS A 1 29 ? -17.815 -19.448 2.996 1.00 12.32 29 LYS A N 4
ATOM 4797 C CA . LYS A 1 29 ? -17.537 -20.810 2.581 1.00 33.22 29 LYS A CA 4
ATOM 4798 C C . LYS A 1 29 ? -17.437 -20.901 1.069 1.00 43.11 29 LYS A C 4
ATOM 4799 O O . LYS A 1 29 ? -18.284 -20.380 0.338 1.00 0.11 29 LYS A O 4
ATOM 4818 N N . LEU A 1 30 ? -16.369 -21.523 0.610 1.00 34.32 30 LEU A N 4
ATOM 4819 C CA . LEU A 1 30 ? -16.225 -21.860 -0.786 1.00 62.32 30 LEU A CA 4
ATOM 4820 C C . LEU A 1 30 ? -17.207 -22.979 -1.106 1.00 24.55 30 LEU A C 4
ATOM 4821 O O . LEU A 1 30 ? -17.449 -23.849 -0.264 1.00 62.12 30 LEU A O 4
ATOM 4837 N N . ASP A 1 31 ? -17.764 -22.969 -2.308 1.00 71.12 31 ASP A N 4
ATOM 4838 C CA . ASP A 1 31 ? -18.786 -23.946 -2.684 1.00 52.20 31 ASP A CA 4
ATOM 4839 C C . ASP A 1 31 ? -18.201 -25.352 -2.803 1.00 35.35 31 ASP A C 4
ATOM 4840 O O . ASP A 1 31 ? -18.910 -26.304 -3.120 1.00 55.32 31 ASP A O 4
ATOM 4849 N N . ASN A 1 32 ? -16.905 -25.473 -2.534 1.00 45.23 32 ASN A N 4
ATOM 4850 C CA . ASN A 1 32 ? -16.232 -26.766 -2.531 1.00 23.12 32 ASN A CA 4
ATOM 4851 C C . ASN A 1 32 ? -15.888 -27.171 -1.093 1.00 12.12 32 ASN A C 4
ATOM 4852 O O . ASN A 1 32 ? -14.848 -27.774 -0.828 1.00 13.43 32 ASN A O 4
ATOM 4863 N N . GLU A 1 33 ? -16.770 -26.799 -0.165 1.00 5.50 33 GLU A N 4
ATOM 4864 C CA . GLU A 1 33 ? -16.699 -27.255 1.230 1.00 10.14 33 GLU A CA 4
ATOM 4865 C C . GLU A 1 33 ? -15.478 -26.717 1.978 1.00 41.03 33 GLU A C 4
ATOM 4866 O O . GLU A 1 33 ? -14.889 -27.425 2.796 1.00 74.13 33 GLU A O 4
ATOM 4878 N N . HIS A 1 34 ? -15.106 -25.471 1.735 1.00 44.43 34 HIS A N 4
ATOM 4879 C CA . HIS A 1 34 ? -13.977 -24.885 2.451 1.00 55.10 34 HIS A CA 4
ATOM 4880 C C . HIS A 1 34 ? -14.348 -23.543 3.061 1.00 53.40 34 HIS A C 4
ATOM 4881 O O . HIS A 1 34 ? -14.697 -22.605 2.351 1.00 14.30 34 HIS A O 4
ATOM 4896 N N . GLU A 1 35 ? -14.267 -23.458 4.378 1.00 70.32 35 GLU A N 4
ATOM 4897 C CA . GLU A 1 35 ? -14.530 -22.211 5.081 1.00 62.44 35 GLU A CA 4
ATOM 4898 C C . GLU A 1 35 ? -13.215 -21.593 5.529 1.00 14.41 35 GLU A C 4
ATOM 4899 O O . GLU A 1 35 ? -12.396 -22.254 6.168 1.00 21.42 35 GLU A O 4
ATOM 4911 N N . ILE A 1 36 ? -13.008 -20.336 5.185 1.00 14.01 36 ILE A N 4
ATOM 4912 C CA . ILE A 1 36 ? -11.749 -19.670 5.483 1.00 55.41 36 ILE A CA 4
ATOM 4913 C C . ILE A 1 36 ? -11.955 -18.492 6.424 1.00 52.54 36 ILE A C 4
ATOM 4914 O O . ILE A 1 36 ? -13.002 -17.836 6.402 1.00 65.25 36 ILE A O 4
ATOM 4930 N N . ILE A 1 37 ? -10.955 -18.235 7.257 1.00 12.11 37 ILE A N 4
ATOM 4931 C CA . ILE A 1 37 ? -10.992 -17.101 8.166 1.00 13.21 37 ILE A CA 4
ATOM 4932 C C . ILE A 1 37 ? -10.773 -15.817 7.380 1.00 34.11 37 ILE A C 4
ATOM 4933 O O . ILE A 1 37 ? -9.695 -15.587 6.835 1.00 13.21 37 ILE A O 4
ATOM 4949 N N . CYS A 1 38 ? -11.800 -14.997 7.306 1.00 21.45 38 CYS A N 4
ATOM 4950 C CA . CYS A 1 38 ? -11.747 -13.803 6.490 1.00 21.32 38 CYS A CA 4
ATOM 4951 C C . CYS A 1 38 ? -11.419 -12.580 7.341 1.00 30.04 38 CYS A C 4
ATOM 4952 O O . CYS A 1 38 ? -11.890 -12.454 8.471 1.00 21.42 38 CYS A O 4
ATOM 4960 N N . HIS A 1 39 ? -10.613 -11.685 6.794 1.00 72.21 39 HIS A N 4
ATOM 4961 C CA . HIS A 1 39 ? -10.233 -10.467 7.493 1.00 13.34 39 HIS A CA 4
ATOM 4962 C C . HIS A 1 39 ? -9.948 -9.371 6.477 1.00 21.14 39 HIS A C 4
ATOM 4963 O O . HIS A 1 39 ? -9.174 -9.573 5.542 1.00 44.42 39 HIS A O 4
ATOM 4978 N N . VAL A 1 40 ? -10.580 -8.220 6.648 1.00 23.42 40 VAL A N 4
ATOM 4979 C CA . VAL A 1 40 ? -10.382 -7.114 5.725 1.00 33.23 40 VAL A CA 4
ATOM 4980 C C . VAL A 1 40 ? -8.999 -6.491 5.909 1.00 14.24 40 VAL A C 4
ATOM 4981 O O . VAL A 1 40 ? -8.668 -5.978 6.979 1.00 70.11 40 VAL A O 4
ATOM 4994 N N . SER A 1 41 ? -8.188 -6.562 4.859 1.00 44.34 41 SER A N 4
ATOM 4995 C CA . SER A 1 41 ? -6.836 -6.007 4.874 1.00 31.22 41 SER A CA 4
ATOM 4996 C C . SER A 1 41 ? -6.335 -5.805 3.447 1.00 12.00 41 SER A C 4
ATOM 4997 O O . SER A 1 41 ? -5.288 -6.329 3.068 1.00 23.54 41 SER A O 4
ATOM 5005 N N . GLY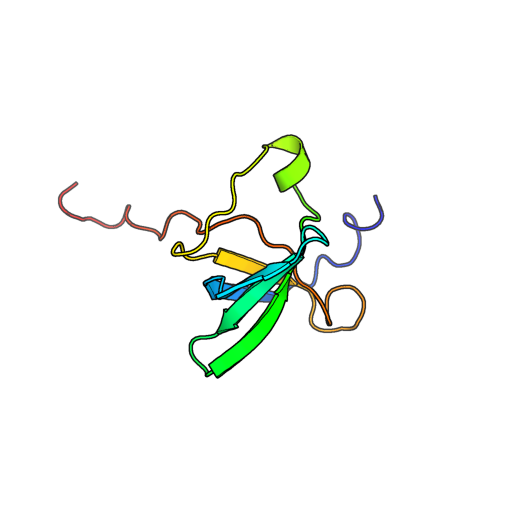 A 1 42 ? -7.086 -5.058 2.650 1.00 62.14 42 GLY A N 4
ATOM 5006 C CA . GLY A 1 42 ? -6.693 -4.859 1.270 1.00 11.41 42 GLY A CA 4
ATOM 5007 C C . GLY A 1 42 ? -7.421 -3.716 0.597 1.00 0.43 42 GLY A C 4
ATOM 5008 O O . GLY A 1 42 ? -7.604 -2.647 1.182 1.00 52.01 42 GLY A O 4
ATOM 5012 N N . LYS A 1 43 ? -7.862 -3.970 -0.631 1.00 52.34 43 LYS A N 4
ATOM 5013 C CA . LYS A 1 43 ? -8.498 -2.968 -1.480 1.00 14.32 43 LYS A CA 4
ATOM 5014 C C . LYS A 1 43 ? -9.794 -2.442 -0.858 1.00 24.23 43 LYS A C 4
ATOM 5015 O O . LYS A 1 43 ? -10.288 -1.379 -1.238 1.00 53.11 43 LYS A O 4
ATOM 5034 N N . VAL A 1 44 ? -10.333 -3.192 0.100 1.00 20.14 44 VAL A N 4
ATOM 5035 C CA . VAL A 1 44 ? -11.524 -2.777 0.837 1.00 32.12 44 VAL A CA 4
ATOM 5036 C C . VAL A 1 44 ? -11.317 -1.393 1.451 1.00 31.35 44 VAL A C 4
ATOM 5037 O O . VAL A 1 44 ? -12.218 -0.556 1.450 1.00 5.44 44 VAL A O 4
ATOM 5050 N N . ARG A 1 45 ? -10.105 -1.159 1.942 1.00 63.35 45 ARG A N 4
ATOM 5051 C CA . ARG A 1 45 ? -9.763 0.087 2.619 1.00 61.30 45 ARG A CA 4
ATOM 5052 C C . ARG A 1 45 ? -9.703 1.244 1.621 1.00 74.15 45 ARG A C 4
ATOM 5053 O O . ARG A 1 45 ? -9.964 2.393 1.973 1.00 65.35 45 ARG A O 4
ATOM 5074 N N . ARG A 1 46 ? -9.374 0.927 0.375 1.00 55.02 46 ARG A N 4
ATOM 5075 C CA . ARG A 1 46 ? -9.242 1.943 -0.663 1.00 4.02 46 ARG A CA 4
ATOM 5076 C C . ARG A 1 46 ? -10.610 2.427 -1.125 1.00 34.13 46 ARG A C 4
ATOM 5077 O O . ARG A 1 46 ? -10.894 3.624 -1.130 1.00 41.50 46 ARG A O 4
ATOM 5098 N N . SER A 1 47 ? -11.455 1.482 -1.510 1.00 1.24 47 SER A N 4
ATOM 5099 C CA . SER A 1 47 ? -12.708 1.807 -2.169 1.00 53.32 47 SER A CA 4
ATOM 5100 C C . SER A 1 47 ? -13.849 1.977 -1.169 1.00 52.30 47 SER A C 4
ATOM 5101 O O . SER A 1 47 ? -14.937 2.414 -1.546 1.00 2.25 47 SER A O 4
ATOM 5109 N N . LYS A 1 48 ? -13.598 1.628 0.095 1.00 75.43 48 LYS A N 4
ATOM 5110 C CA . LYS A 1 48 ? -14.605 1.748 1.153 1.00 52.22 48 LYS A CA 4
ATOM 5111 C C . LYS A 1 48 ? -15.884 0.996 0.791 1.00 74.22 48 LYS A C 4
ATOM 5112 O O . LYS A 1 48 ? -16.986 1.523 0.947 1.00 53.25 48 LYS A O 4
ATOM 5131 N N . ILE A 1 49 ? -15.740 -0.234 0.318 1.00 4.41 49 ILE A N 4
ATOM 5132 C CA . ILE A 1 49 ? -16.895 -1.037 -0.066 1.00 53.00 49 ILE A CA 4
ATOM 5133 C C . ILE A 1 49 ? -17.505 -1.719 1.156 1.00 32.43 49 ILE A C 4
ATOM 5134 O O . ILE A 1 49 ? -16.790 -2.189 2.044 1.00 74.04 49 ILE A O 4
ATOM 5150 N N . ARG A 1 50 ? -18.830 -1.748 1.202 1.00 75.12 50 ARG A N 4
ATOM 5151 C CA . ARG A 1 50 ? -19.547 -2.294 2.342 1.00 52.31 50 ARG A CA 4
ATOM 5152 C C . ARG A 1 50 ? -19.760 -3.798 2.189 1.00 21.33 50 ARG A C 4
ATOM 5153 O O . ARG A 1 50 ? -20.289 -4.260 1.178 1.00 74.30 50 ARG A O 4
ATOM 5174 N N . ILE A 1 51 ? -19.330 -4.553 3.191 1.00 0.13 51 ILE A N 4
ATOM 5175 C CA . ILE A 1 51 ? -19.535 -5.995 3.212 1.00 62.33 51 ILE A CA 4
ATOM 5176 C C . ILE A 1 51 ? -20.831 -6.318 3.947 1.00 40.40 51 ILE A C 4
ATOM 5177 O O . ILE A 1 51 ? -21.028 -5.880 5.081 1.00 23.14 51 ILE A O 4
ATOM 5193 N N . ILE A 1 52 ? -21.717 -7.063 3.297 1.00 53.42 52 ILE A N 4
ATOM 5194 C CA . ILE A 1 52 ? -22.989 -7.445 3.904 1.00 60.55 52 ILE A CA 4
ATOM 5195 C C . ILE A 1 52 ? -23.208 -8.952 3.802 1.00 11.21 52 ILE A C 4
ATOM 5196 O O . ILE A 1 52 ? -22.757 -9.589 2.851 1.00 22.14 52 ILE A O 4
ATOM 5212 N N . ILE A 1 53 ? -23.899 -9.514 4.788 1.00 5.23 53 ILE A N 4
ATOM 5213 C CA . ILE A 1 53 ? -24.185 -10.943 4.808 1.00 33.03 53 ILE A CA 4
ATOM 5214 C C . ILE A 1 53 ? -25.269 -11.291 3.794 1.00 22.34 53 ILE A C 4
ATOM 5215 O O . ILE A 1 53 ? -26.243 -10.554 3.632 1.00 64.25 53 ILE A O 4
ATOM 5231 N N . GLY A 1 54 ? -25.086 -12.410 3.107 1.00 31.41 54 GLY A N 4
ATOM 5232 C CA . GLY A 1 54 ? -26.065 -12.855 2.142 1.00 71.44 54 GLY A CA 4
ATOM 5233 C C . GLY A 1 54 ? -25.617 -12.588 0.725 1.00 1.23 54 GLY A C 4
ATOM 5234 O O . GLY A 1 54 ? -26.165 -13.146 -0.228 1.00 71.13 54 GLY A O 4
ATOM 5238 N N . ASP A 1 55 ? -24.615 -11.737 0.582 1.00 23.44 55 ASP A N 4
ATOM 5239 C CA . ASP A 1 55 ? -24.094 -11.390 -0.729 1.00 31.50 55 ASP A CA 4
ATOM 5240 C C . ASP A 1 55 ? -22.882 -12.260 -1.044 1.00 54.51 55 ASP A C 4
ATOM 5241 O O . ASP A 1 55 ? -22.436 -13.045 -0.200 1.00 62.32 55 ASP A O 4
ATOM 5250 N N . ARG A 1 56 ? -22.356 -12.125 -2.247 1.00 61.54 56 ARG A N 4
ATOM 5251 C CA . ARG A 1 56 ? -21.175 -12.866 -2.649 1.00 34.24 56 ARG A CA 4
ATOM 5252 C C . ARG A 1 56 ? -19.936 -12.036 -2.360 1.00 45.14 56 ARG A C 4
ATOM 5253 O O . ARG A 1 56 ? -19.997 -10.806 -2.296 1.00 42.15 56 ARG A O 4
ATOM 5274 N N . VAL A 1 57 ? -18.818 -12.697 -2.159 1.00 34.34 57 VAL A N 4
ATOM 5275 C CA . VAL A 1 57 ? -17.589 -12.000 -1.848 1.00 13.30 57 VAL A CA 4
ATOM 5276 C C . VAL A 1 57 ? -16.476 -12.415 -2.794 1.00 14.24 57 VAL A C 4
ATOM 5277 O O . VAL A 1 57 ? -16.489 -13.516 -3.346 1.00 11.22 57 VAL A O 4
ATOM 5290 N N . LEU A 1 58 ? -15.533 -11.517 -2.993 1.00 2.02 58 LEU A N 4
ATOM 5291 C CA . LEU A 1 58 ? -14.350 -11.808 -3.778 1.00 21.13 58 LEU A CA 4
ATOM 5292 C C . LEU A 1 58 ? -13.164 -11.927 -2.837 1.00 22.22 58 LEU A C 4
ATOM 5293 O O . LEU A 1 58 ? -12.880 -11.002 -2.074 1.00 51.54 58 LEU A O 4
ATOM 5309 N N . VAL A 1 59 ? -12.501 -13.069 -2.867 1.00 63.31 59 VAL A N 4
ATOM 5310 C CA . VAL A 1 59 ? -11.390 -13.317 -1.968 1.00 54.11 59 VAL A CA 4
ATOM 5311 C C . VAL A 1 59 ? -10.089 -13.505 -2.735 1.00 0.14 59 VAL A C 4
ATOM 5312 O O . VAL A 1 59 ? -9.978 -14.374 -3.604 1.00 20.32 59 VAL A O 4
ATOM 5325 N N . GLU A 1 60 ? -9.122 -12.657 -2.422 1.00 64.11 60 GLU A N 4
ATOM 5326 C CA . GLU A 1 60 ? -7.786 -12.766 -2.979 1.00 30.13 60 GLU A CA 4
ATOM 5327 C C . GLU A 1 60 ? -6.807 -13.223 -1.896 1.00 53.34 60 GLU A C 4
ATOM 5328 O O . GLU A 1 60 ? -6.574 -12.517 -0.910 1.00 22.54 60 GLU A O 4
ATOM 5340 N N . MET A 1 61 ? -6.259 -14.415 -2.060 1.00 23.51 61 MET A N 4
ATOM 5341 C CA . MET A 1 61 ? -5.332 -14.967 -1.081 1.00 30.43 61 MET A CA 4
ATOM 5342 C C . MET A 1 61 ? -4.004 -15.321 -1.735 1.00 1.31 61 MET A C 4
ATOM 5343 O O . MET A 1 61 ? -3.924 -15.483 -2.950 1.00 71.24 61 MET A O 4
ATOM 5357 N N . SER A 1 62 ? -2.957 -15.423 -0.932 1.00 74.44 62 SER A N 4
ATOM 5358 C CA . SER A 1 62 ? -1.623 -15.648 -1.461 1.00 24.14 62 SER A CA 4
ATOM 5359 C C . SER A 1 62 ? -1.240 -17.119 -1.365 1.00 12.41 62 SER A C 4
ATOM 5360 O O . SER A 1 62 ? -1.356 -17.731 -0.304 1.00 53.55 62 SER A O 4
ATOM 5368 N N . ILE A 1 63 ? -0.760 -17.667 -2.474 1.00 64.44 63 ILE A N 4
ATOM 5369 C CA . ILE A 1 63 ? -0.373 -19.074 -2.542 1.00 24.15 63 ILE A CA 4
ATOM 5370 C C . ILE A 1 63 ? 0.884 -19.343 -1.707 1.00 65.33 63 ILE A C 4
ATOM 5371 O O . ILE A 1 63 ? 1.155 -20.481 -1.328 1.00 41.11 63 ILE A O 4
ATOM 5387 N N . TYR A 1 64 ? 1.629 -18.282 -1.402 1.00 41.32 64 TYR A N 4
ATOM 5388 C CA . TYR A 1 64 ? 2.894 -18.401 -0.679 1.00 12.32 64 TYR A CA 4
ATOM 5389 C C . TYR A 1 64 ? 2.721 -19.029 0.708 1.00 22.40 64 TYR A C 4
ATOM 5390 O O . TYR A 1 64 ? 2.829 -20.247 0.867 1.00 14.21 64 TYR A O 4
ATOM 5408 N N . ASP A 1 65 ? 2.461 -18.199 1.716 1.00 75.35 65 ASP A N 4
ATOM 5409 C CA . ASP A 1 65 ? 2.435 -18.683 3.097 1.00 13.42 65 ASP A CA 4
ATOM 5410 C C . ASP A 1 65 ? 1.477 -17.889 3.985 1.00 33.14 65 ASP A C 4
ATOM 5411 O O . ASP A 1 65 ? 0.451 -18.404 4.417 1.00 30.34 65 ASP A O 4
ATOM 5420 N N . ARG A 1 66 ? 1.831 -16.632 4.248 1.00 31.01 66 ARG A N 4
ATOM 5421 C CA . ARG A 1 66 ? 1.109 -15.789 5.206 1.00 15.34 66 ARG A CA 4
ATOM 5422 C C . ARG A 1 66 ? -0.395 -15.726 4.911 1.00 30.01 66 ARG A C 4
ATOM 5423 O O . ARG A 1 66 ? -1.219 -15.922 5.801 1.00 25.24 66 ARG A O 4
ATOM 5444 N N . ASN A 1 67 ? -0.748 -15.479 3.660 1.00 42.43 67 ASN A N 4
ATOM 5445 C CA . ASN A 1 67 ? -2.149 -15.327 3.277 1.00 61.42 67 ASN A CA 4
ATOM 5446 C C . ASN A 1 67 ? -2.707 -16.605 2.660 1.00 3.13 67 ASN A C 4
ATOM 5447 O O . ASN A 1 67 ? -3.633 -16.552 1.853 1.00 51.23 67 ASN A O 4
ATOM 5458 N N . ALA A 1 68 ? -2.142 -17.747 3.031 1.00 15.03 68 ALA A N 4
ATOM 5459 C CA . ALA A 1 68 ? -2.601 -19.027 2.500 1.00 14.25 68 ALA A CA 4
ATOM 5460 C C . ALA A 1 68 ? -3.918 -19.451 3.150 1.00 22.32 68 ALA A C 4
ATOM 5461 O O . ALA A 1 68 ? -4.838 -19.897 2.468 1.00 73.14 68 ALA A O 4
ATOM 5468 N N . LYS A 1 69 ? -4.013 -19.303 4.471 1.00 64.23 69 LYS A N 4
ATOM 5469 C CA . LYS A 1 69 ? -5.218 -19.715 5.191 1.00 44.14 69 LYS A CA 4
ATOM 5470 C C . LYS A 1 69 ? -6.228 -18.575 5.277 1.00 13.52 69 LYS A C 4
ATOM 5471 O O . LYS A 1 69 ? -7.398 -18.791 5.595 1.00 44.31 69 LYS A O 4
ATOM 5490 N N . LYS A 1 70 ? -5.779 -17.364 4.986 1.00 14.42 70 LYS A N 4
ATOM 5491 C CA . LYS A 1 70 ? -6.648 -16.202 5.054 1.00 41.11 70 LYS A CA 4
ATOM 5492 C C . LYS A 1 70 ? -6.325 -15.207 3.952 1.00 71.14 70 LYS A C 4
ATOM 5493 O O . LYS A 1 70 ? -5.163 -14.898 3.693 1.00 34.13 70 LYS A O 4
ATOM 5512 N N . GLY A 1 71 ? -7.364 -14.715 3.304 1.00 11.12 71 GLY A N 4
ATOM 5513 C CA . GLY A 1 71 ? -7.193 -13.823 2.180 1.00 33.43 71 GLY A CA 4
ATOM 5514 C C . GLY A 1 71 ? -7.950 -12.531 2.365 1.00 72.31 71 GLY A C 4
ATOM 5515 O O . GLY A 1 71 ? -8.553 -12.301 3.415 1.00 32.33 71 GLY A O 4
ATOM 5519 N N . ARG A 1 72 ? -7.922 -11.684 1.350 1.00 4.11 72 ARG A N 4
ATOM 5520 C CA . ARG A 1 72 ? -8.637 -10.422 1.397 1.00 41.15 72 ARG A CA 4
ATOM 5521 C C . ARG A 1 72 ? -10.024 -10.597 0.797 1.00 22.31 72 ARG A C 4
ATOM 5522 O O . ARG A 1 72 ? -10.167 -10.785 -0.409 1.00 62.22 72 ARG A O 4
ATOM 5543 N N . ILE A 1 73 ? -11.032 -10.567 1.650 1.00 21.11 73 ILE A N 4
ATOM 5544 C CA . ILE A 1 73 ? -12.418 -10.661 1.214 1.00 33.11 73 ILE A CA 4
ATOM 5545 C C . ILE A 1 73 ? -13.027 -9.267 1.162 1.00 11.10 73 ILE A C 4
ATOM 5546 O O . ILE A 1 73 ? -12.984 -8.537 2.153 1.00 22.25 73 ILE A O 4
ATOM 5562 N N . ILE A 1 74 ? -13.559 -8.877 0.010 1.00 61.25 74 ILE A N 4
ATOM 5563 C CA . ILE A 1 74 ? -14.162 -7.558 -0.104 1.00 62.23 74 ILE A CA 4
ATOM 5564 C C . ILE A 1 74 ? -15.657 -7.623 -0.449 1.00 43.13 74 ILE A C 4
ATOM 5565 O O . ILE A 1 74 ? -16.489 -7.347 0.413 1.00 62.14 74 ILE A O 4
ATOM 5581 N N . ARG A 1 75 ? -15.998 -8.027 -1.675 1.00 44.15 75 ARG A N 4
ATOM 5582 C CA . ARG A 1 75 ? -17.398 -8.131 -2.099 1.00 30.10 75 ARG A CA 4
ATOM 5583 C C . ARG A 1 75 ? -17.466 -8.455 -3.590 1.00 21.44 75 ARG A C 4
ATOM 5584 O O . ARG A 1 75 ? -16.593 -8.041 -4.356 1.00 34.44 75 ARG A O 4
ATOM 5605 N N . ARG A 1 76 ? -18.489 -9.191 -4.000 1.00 51.14 76 ARG A N 4
ATOM 5606 C CA . ARG A 1 76 ? -18.757 -9.398 -5.416 1.00 72.34 76 ARG A CA 4
ATOM 5607 C C . ARG A 1 76 ? -20.249 -9.581 -5.645 1.00 12.13 76 ARG A C 4
ATOM 5608 O O . ARG A 1 76 ? -20.955 -10.091 -4.785 1.00 1.44 76 ARG A O 4
ATOM 5629 N N . LEU A 1 77 ? -20.716 -9.134 -6.798 1.00 32.32 77 LEU A N 4
ATOM 5630 C CA . LEU A 1 77 ? -22.095 -9.356 -7.220 1.00 41.22 77 LEU A CA 4
ATOM 5631 C C . LEU A 1 77 ? -22.467 -10.842 -7.134 1.00 72.41 77 LEU A C 4
ATOM 5632 O O . LEU A 1 77 ? -21.609 -11.712 -7.298 1.00 40.22 77 LEU A O 4
ATOM 5648 N N . LYS A 1 78 ? -23.743 -11.128 -6.871 1.00 33.44 78 LYS A N 4
ATOM 5649 C CA . LYS A 1 78 ? -24.238 -12.504 -6.832 1.00 4.21 78 LYS A CA 4
ATOM 5650 C C . LYS A 1 78 ? -24.111 -13.171 -8.202 1.00 55.40 78 LYS A C 4
ATOM 5651 O O . LYS A 1 78 ? -23.643 -12.564 -9.167 1.00 30.42 78 LYS A O 4
ATOM 5670 N N . GLY A 1 79 ? -24.522 -14.429 -8.276 1.00 64.15 79 GLY A N 4
ATOM 5671 C CA . GLY A 1 79 ? -24.554 -15.121 -9.548 1.00 13.45 79 GLY A CA 4
ATOM 5672 C C . GLY A 1 79 ? -25.704 -14.642 -10.414 1.00 22.22 79 GLY A C 4
ATOM 5673 O O . GLY A 1 79 ? -26.439 -13.730 -10.028 1.00 2.24 79 GLY A O 4
ATOM 5677 N N . THR A 1 80 ? -25.870 -15.248 -11.574 1.00 23.30 80 THR A N 4
ATOM 5678 C CA . THR A 1 80 ? -26.920 -14.845 -12.488 1.00 4.43 80 THR A CA 4
ATOM 5679 C C . THR A 1 80 ? -27.743 -16.055 -12.918 1.00 12.34 80 THR A C 4
ATOM 5680 O O . THR A 1 80 ? -27.242 -17.185 -12.907 1.00 34.22 80 THR A O 4
ATOM 5691 N N . SER A 1 81 ? -29.007 -15.809 -13.262 1.00 4.52 81 SER A N 4
ATOM 5692 C CA . SER A 1 81 ? -29.925 -16.855 -13.708 1.00 31.34 81 SER A CA 4
ATOM 5693 C C . SER A 1 81 ? -30.236 -17.849 -12.582 1.00 4.30 81 SER A C 4
ATOM 5694 O O . SER A 1 81 ? -29.739 -17.720 -11.460 1.00 2.34 81 SER A O 4
ATOM 5702 N N . ASP A 1 82 ? -31.067 -18.838 -12.887 1.00 13.04 82 ASP A N 4
ATOM 5703 C CA . ASP A 1 82 ? -31.469 -19.838 -11.902 1.00 64.35 82 ASP A CA 4
ATOM 5704 C C . ASP A 1 82 ? -30.544 -21.045 -11.960 1.00 63.03 82 ASP A C 4
ATOM 5705 O O . ASP A 1 82 ? -30.683 -21.988 -11.178 1.00 21.34 82 ASP A O 4
ATOM 5714 N N . ARG A 1 83 ? -29.598 -20.999 -12.893 1.00 53.42 83 ARG A N 4
ATOM 5715 C CA . ARG A 1 83 ? -28.615 -22.064 -13.080 1.00 71.10 83 ARG A CA 4
ATOM 5716 C C . ARG A 1 83 ? -29.275 -23.368 -13.524 1.00 32.13 83 ARG A C 4
ATOM 5717 O O . ARG A 1 83 ? -29.333 -23.664 -14.718 1.00 43.53 83 ARG A O 4
ATOM 5738 N N . THR A 1 84 ? -29.797 -24.130 -12.572 1.00 1.14 84 THR A N 4
ATOM 5739 C CA . THR A 1 84 ? -30.325 -25.454 -12.868 1.00 44.35 84 THR A CA 4
ATOM 5740 C C . THR A 1 84 ? -31.661 -25.710 -12.156 1.00 42.20 84 THR A C 4
ATOM 5741 O O . THR A 1 84 ? -32.337 -26.707 -12.424 1.00 71.50 84 THR A O 4
ATOM 5752 N N . ILE A 1 85 ? -32.067 -24.806 -11.266 1.00 50.10 85 ILE A N 4
ATOM 5753 C CA . ILE A 1 85 ? -33.289 -25.020 -10.496 1.00 50.41 85 ILE A CA 4
ATOM 5754 C C . ILE A 1 85 ? -34.539 -24.730 -11.333 1.00 1.54 85 ILE A C 4
ATOM 5755 O O . ILE A 1 85 ? -35.117 -23.647 -11.276 1.00 44.32 85 ILE A O 4
ATOM 5771 N N . SER A 1 86 ? -34.940 -25.714 -12.126 1.00 1.32 86 SER A N 4
ATOM 5772 C CA . SER A 1 86 ? -36.126 -25.594 -12.961 1.00 52.13 86 SER A CA 4
ATOM 5773 C C . SER A 1 86 ? -37.343 -26.186 -12.255 1.00 13.05 86 SER A C 4
ATOM 5774 O O . SER A 1 86 ? -38.381 -26.436 -12.872 1.00 1.24 86 SER A O 4
ATOM 5782 N N . LYS A 1 87 ? -37.206 -26.408 -10.956 1.00 42.20 87 LYS A N 4
ATOM 5783 C CA . LYS A 1 87 ? -38.282 -26.947 -10.149 1.00 62.14 87 LYS A CA 4
ATOM 5784 C C . LYS A 1 87 ? -38.404 -26.137 -8.867 1.00 61.45 87 LYS A C 4
ATOM 5785 O O . LYS A 1 87 ? -37.627 -26.393 -7.923 1.00 24.40 87 LYS A O 4
ATOM 5805 N N . MET A 1 1 ? -1.204 2.580 -5.669 1.00 52.23 1 MET A N 5
ATOM 5806 C CA . MET A 1 1 ? -0.825 1.999 -4.361 1.00 42.25 1 MET A CA 5
ATOM 5807 C C . MET A 1 1 ? 0.614 1.491 -4.443 1.00 61.24 1 MET A C 5
ATOM 5808 O O . MET A 1 1 ? 1.421 2.039 -5.191 1.00 32.02 1 MET A O 5
ATOM 5824 N N . VAL A 1 2 ? 0.949 0.484 -3.643 1.00 22.20 2 VAL A N 5
ATOM 5825 C CA . VAL A 1 2 ? 2.221 -0.213 -3.783 1.00 75.50 2 VAL A CA 5
ATOM 5826 C C . VAL A 1 2 ? 2.022 -1.500 -4.580 1.00 2.33 2 VAL A C 5
ATOM 5827 O O . VAL A 1 2 ? 2.964 -2.056 -5.145 1.00 15.11 2 VAL A O 5
ATOM 5840 N N . LYS A 1 3 ? 0.780 -1.966 -4.609 1.00 41.04 3 LYS A N 5
ATOM 5841 C CA . LYS A 1 3 ? 0.408 -3.138 -5.387 1.00 60.51 3 LYS A CA 5
ATOM 5842 C C . LYS A 1 3 ? -0.248 -2.691 -6.690 1.00 14.54 3 LYS A C 5
ATOM 5843 O O . LYS A 1 3 ? -1.465 -2.519 -6.757 1.00 54.32 3 LYS A O 5
ATOM 5862 N N . ASP A 1 4 ? 0.562 -2.471 -7.713 1.00 63.03 4 ASP A N 5
ATOM 5863 C CA . ASP A 1 4 ? 0.062 -1.958 -8.982 1.00 51.30 4 ASP A CA 5
ATOM 5864 C C . ASP A 1 4 ? 0.410 -2.921 -10.106 1.00 33.03 4 ASP A C 5
ATOM 5865 O O . ASP A 1 4 ? -0.447 -3.651 -10.597 1.00 24.04 4 ASP A O 5
ATOM 5874 N N . GLU A 1 5 ? 1.677 -2.929 -10.497 1.00 64.34 5 GLU A N 5
ATOM 5875 C CA . GLU A 1 5 ? 2.154 -3.850 -11.522 1.00 53.15 5 GLU A CA 5
ATOM 5876 C C . GLU A 1 5 ? 2.495 -5.195 -10.901 1.00 51.53 5 GLU A C 5
ATOM 5877 O O . GLU A 1 5 ? 2.289 -6.241 -11.508 1.00 11.33 5 GLU A O 5
ATOM 5889 N N . LYS A 1 6 ? 3.004 -5.155 -9.679 1.00 53.31 6 LYS A N 5
ATOM 5890 C CA . LYS A 1 6 ? 3.433 -6.362 -8.986 1.00 72.25 6 LYS A CA 5
ATOM 5891 C C . LYS A 1 6 ? 2.384 -6.789 -7.965 1.00 42.22 6 LYS A C 5
ATOM 5892 O O . LYS A 1 6 ? 2.714 -7.317 -6.904 1.00 25.30 6 LYS A O 5
ATOM 5911 N N . SER A 1 7 ? 1.119 -6.574 -8.303 1.00 61.24 7 SER A N 5
ATOM 5912 C CA . SER A 1 7 ? 0.012 -6.894 -7.411 1.00 64.51 7 SER A CA 5
ATOM 5913 C C . SER A 1 7 ? -0.145 -8.408 -7.235 1.00 12.25 7 SER A C 5
ATOM 5914 O O . SER A 1 7 ? -0.554 -8.875 -6.169 1.00 11.15 7 SER A O 5
ATOM 5922 N N . LYS A 1 8 ? 0.206 -9.152 -8.290 1.00 41.02 8 LYS A N 5
ATOM 5923 C CA . LYS A 1 8 ? 0.124 -10.615 -8.318 1.00 55.23 8 LYS A CA 5
ATOM 5924 C C . LYS A 1 8 ? -1.320 -11.106 -8.408 1.00 75.43 8 LYS A C 5
ATOM 5925 O O . LYS A 1 8 ? -2.271 -10.335 -8.269 1.00 71.35 8 LYS A O 5
ATOM 5944 N N . THR A 1 9 ? -1.462 -12.397 -8.667 1.00 5.14 9 THR A N 5
ATOM 5945 C CA . THR A 1 9 ? -2.761 -13.009 -8.882 1.00 4.42 9 THR A CA 5
ATOM 5946 C C . THR A 1 9 ? -3.363 -13.516 -7.572 1.00 23.23 9 THR A C 5
ATOM 5947 O O . THR A 1 9 ? -2.661 -14.069 -6.718 1.00 75.53 9 THR A O 5
ATOM 5958 N N . LEU A 1 10 ? -4.661 -13.315 -7.415 1.00 35.14 10 LEU A N 5
ATOM 5959 C CA . LEU A 1 10 ? -5.387 -13.848 -6.277 1.00 1.24 10 LEU A CA 5
ATOM 5960 C C . LEU A 1 10 ? -6.525 -14.729 -6.769 1.00 14.53 10 LEU A C 5
ATOM 5961 O O . LEU A 1 10 ? -7.048 -14.519 -7.864 1.00 62.24 10 LEU A O 5
ATOM 5977 N N . PHE A 1 11 ? -6.895 -15.719 -5.974 1.00 74.05 11 PHE A N 5
ATOM 5978 C CA . PHE A 1 11 ? -7.985 -16.608 -6.330 1.00 32.00 11 PHE A CA 5
ATOM 5979 C C . PHE A 1 11 ? -9.259 -16.135 -5.648 1.00 13.20 11 PHE A C 5
ATOM 5980 O O . PHE A 1 11 ? -9.281 -15.925 -4.435 1.00 12.24 11 PHE A O 5
ATOM 5997 N N . GLU A 1 12 ? -10.301 -15.946 -6.433 1.00 61.12 12 GLU A N 5
ATOM 5998 C CA . GLU A 1 12 ? -11.565 -15.446 -5.924 1.00 71.54 12 GLU A CA 5
ATOM 5999 C C . GLU A 1 12 ? -12.579 -16.579 -5.854 1.00 3.34 12 GLU A C 5
ATOM 6000 O O . GLU A 1 12 ? -12.935 -17.165 -6.877 1.00 71.44 12 GLU A O 5
ATOM 6012 N N . VAL A 1 13 ? -13.029 -16.901 -4.651 1.00 34.44 13 VAL A N 5
ATOM 6013 C CA . VAL A 1 13 ? -13.983 -17.985 -4.470 1.00 61.22 13 VAL A CA 5
ATOM 6014 C C . VAL A 1 13 ? -15.143 -17.539 -3.576 1.00 34.35 13 VAL A C 5
ATOM 6015 O O . VAL A 1 13 ? -15.010 -16.596 -2.793 1.00 52.15 13 VAL A O 5
ATOM 6028 N N . GLU A 1 14 ? -16.279 -18.204 -3.718 1.00 63.04 14 GLU A N 5
ATOM 6029 C CA . GLU A 1 14 ? -17.481 -17.851 -2.978 1.00 45.14 14 GLU A CA 5
ATOM 6030 C C . GLU A 1 14 ? -17.613 -18.704 -1.721 1.00 61.13 14 GLU A C 5
ATOM 6031 O O . GLU A 1 14 ? -17.225 -19.874 -1.709 1.00 12.15 14 GLU A O 5
ATOM 6043 N N . GLY A 1 15 ? -18.156 -18.112 -0.669 1.00 42.14 15 GLY A N 5
ATOM 6044 C CA . GLY A 1 15 ? -18.366 -18.833 0.568 1.00 42.30 15 GLY A CA 5
ATOM 6045 C C . GLY A 1 15 ? -19.513 -18.258 1.372 1.00 13.34 15 GLY A C 5
ATOM 6046 O O . GLY A 1 15 ? -20.304 -17.466 0.858 1.00 21.15 15 GLY A O 5
ATOM 6050 N N . ALA A 1 16 ? -19.612 -18.658 2.630 1.00 22.01 16 ALA A N 5
ATOM 6051 C CA . ALA A 1 16 ? -20.660 -18.159 3.510 1.00 13.23 16 ALA A CA 5
ATOM 6052 C C . ALA A 1 16 ? -20.070 -17.737 4.846 1.00 52.55 16 ALA A C 5
ATOM 6053 O O . ALA A 1 16 ? -19.327 -18.496 5.467 1.00 73.22 16 ALA A O 5
ATOM 6060 N N . VAL A 1 17 ? -20.399 -16.528 5.280 1.00 53.53 17 VAL A N 5
ATOM 6061 C CA . VAL A 1 17 ? -19.849 -15.982 6.516 1.00 43.13 17 VAL A CA 5
ATOM 6062 C C . VAL A 1 17 ? -20.465 -16.658 7.744 1.00 1.23 17 VAL A C 5
ATOM 6063 O O . VAL A 1 17 ? -21.685 -16.819 7.835 1.00 54.34 17 VAL A O 5
ATOM 6076 N N . THR A 1 18 ? -19.614 -17.067 8.674 1.00 20.31 18 THR A N 5
ATOM 6077 C CA . THR A 1 18 ? -20.071 -17.732 9.883 1.00 5.24 18 THR A CA 5
ATOM 6078 C C . THR A 1 18 ? -20.175 -16.753 11.047 1.00 55.34 18 THR A C 5
ATOM 6079 O O . THR A 1 18 ? -21.198 -16.695 11.731 1.00 4.24 18 THR A O 5
ATOM 6090 N N . ALA A 1 19 ? -19.118 -15.974 11.255 1.00 24.43 19 ALA A N 5
ATOM 6091 C CA . ALA A 1 19 ? -19.051 -15.050 12.379 1.00 12.02 19 ALA A CA 5
ATOM 6092 C C . ALA A 1 19 ? -17.866 -14.107 12.226 1.00 33.41 19 ALA A C 5
ATOM 6093 O O . ALA A 1 19 ? -17.010 -14.311 11.360 1.00 0.10 19 ALA A O 5
ATOM 6100 N N . LEU A 1 20 ? -17.824 -13.077 13.062 1.00 51.40 20 LEU A N 5
ATOM 6101 C CA . LEU A 1 20 ? -16.741 -12.102 13.025 1.00 65.01 20 LEU A CA 5
ATOM 6102 C C . LEU A 1 20 ? -16.236 -11.799 14.429 1.00 0.32 20 LEU A C 5
ATOM 6103 O O . LEU A 1 20 ? -16.968 -11.940 15.409 1.00 54.25 20 LEU A O 5
ATOM 6119 N N . LEU A 1 21 ? -14.985 -11.383 14.508 1.00 75.11 21 LEU A N 5
ATOM 6120 C CA . LEU A 1 21 ? -14.385 -10.952 15.760 1.00 15.42 21 LEU A CA 5
ATOM 6121 C C . LEU A 1 21 ? -14.323 -9.430 15.788 1.00 33.03 21 LEU A C 5
ATOM 6122 O O . LEU A 1 21 ? -14.243 -8.794 14.735 1.00 22.31 21 LEU A O 5
ATOM 6138 N N . PRO A 1 22 ? -14.354 -8.822 16.986 1.00 51.12 22 PRO A N 5
ATOM 6139 C CA . PRO A 1 22 ? -14.317 -7.357 17.143 1.00 0.24 22 PRO A CA 5
ATOM 6140 C C . PRO A 1 22 ? -13.035 -6.728 16.588 1.00 14.12 22 PRO A C 5
ATOM 6141 O O . PRO A 1 22 ? -12.941 -5.509 16.443 1.00 23.24 22 PRO A O 5
ATOM 6152 N N . ALA A 1 23 ? -12.062 -7.570 16.262 1.00 1.22 23 ALA A N 5
ATOM 6153 C CA . ALA A 1 23 ? -10.788 -7.111 15.727 1.00 11.52 23 ALA A CA 5
ATOM 6154 C C . ALA A 1 23 ? -10.808 -7.087 14.198 1.00 63.14 23 ALA A C 5
ATOM 6155 O O . ALA A 1 23 ? -9.756 -7.049 13.560 1.00 53.54 23 ALA A O 5
ATOM 6162 N N . ALA A 1 24 ? -12.018 -7.112 13.627 1.00 32.30 24 ALA A N 5
ATOM 6163 C CA . ALA A 1 24 ? -12.219 -7.070 12.173 1.00 52.51 24 ALA A CA 5
ATOM 6164 C C . ALA A 1 24 ? -11.769 -8.372 11.507 1.00 60.34 24 ALA A C 5
ATOM 6165 O O . ALA A 1 24 ? -11.537 -8.420 10.298 1.00 23.21 24 ALA A O 5
ATOM 6172 N N . GLU A 1 25 ? -11.665 -9.425 12.304 1.00 73.42 25 GLU A N 5
ATOM 6173 C CA . GLU A 1 25 ? -11.338 -10.749 11.795 1.00 50.44 25 GLU A CA 5
ATOM 6174 C C . GLU A 1 25 ? -12.637 -11.497 11.500 1.00 4.21 25 GLU A C 5
ATOM 6175 O O . GLU A 1 25 ? -13.579 -11.439 12.284 1.00 72.25 25 GLU A O 5
ATOM 6187 N N . PHE A 1 26 ? -12.694 -12.180 10.376 1.00 11.42 26 PHE A N 5
ATOM 6188 C CA . PHE A 1 26 ? -13.899 -12.884 9.967 1.00 75.55 26 PHE A CA 5
ATOM 6189 C C . PHE A 1 26 ? -13.612 -14.365 9.771 1.00 62.25 26 PHE A C 5
ATOM 6190 O O . PHE A 1 26 ? -12.469 -14.765 9.565 1.00 53.01 26 PHE A O 5
ATOM 6207 N N . ARG A 1 27 ? -14.652 -15.173 9.849 1.00 52.42 27 ARG A N 5
ATOM 6208 C CA . ARG A 1 27 ? -14.548 -16.586 9.528 1.00 54.44 27 ARG A CA 5
ATOM 6209 C C . ARG A 1 27 ? -15.695 -16.992 8.623 1.00 1.44 27 ARG A C 5
ATOM 6210 O O . ARG A 1 27 ? -16.864 -16.762 8.946 1.00 35.30 27 ARG A O 5
ATOM 6231 N N . VAL A 1 28 ? -15.358 -17.571 7.482 1.00 10.14 28 VAL A N 5
ATOM 6232 C CA . VAL A 1 28 ? -16.359 -18.013 6.525 1.00 44.00 28 VAL A CA 5
ATOM 6233 C C . VAL A 1 28 ? -16.029 -19.423 6.062 1.00 73.44 28 VAL A C 5
ATOM 6234 O O . VAL A 1 28 ? -14.875 -19.838 6.114 1.00 33.31 28 VAL A O 5
ATOM 6247 N N . LYS A 1 29 ? -17.026 -20.170 5.630 1.00 50.01 29 LYS A N 5
ATOM 6248 C CA . LYS A 1 29 ? -16.768 -21.505 5.129 1.00 51.41 29 LYS A CA 5
ATOM 6249 C C . LYS A 1 29 ? -16.990 -21.584 3.635 1.00 35.22 29 LYS A C 5
ATOM 6250 O O . LYS A 1 29 ? -17.911 -20.965 3.094 1.00 51.53 29 LYS A O 5
ATOM 6269 N N . LEU A 1 30 ? -16.120 -22.331 2.976 1.00 31.01 30 LEU A N 5
ATOM 6270 C CA . LEU A 1 30 ? -16.327 -22.696 1.593 1.00 44.41 30 LEU A CA 5
ATOM 6271 C C . LEU A 1 30 ? -17.541 -23.609 1.525 1.00 33.20 30 LEU A C 5
ATOM 6272 O O . LEU A 1 30 ? -17.853 -24.300 2.499 1.00 52.24 30 LEU A O 5
ATOM 6288 N N . ASP A 1 31 ? -18.213 -23.624 0.387 1.00 41.33 31 ASP A N 5
ATOM 6289 C CA . ASP A 1 31 ? -19.461 -24.369 0.240 1.00 63.53 31 ASP A CA 5
ATOM 6290 C C . ASP A 1 31 ? -19.235 -25.876 0.401 1.00 42.10 31 ASP A C 5
ATOM 6291 O O . ASP A 1 31 ? -20.181 -26.646 0.547 1.00 54.13 31 ASP A O 5
ATOM 6300 N N . ASN A 1 32 ? -17.968 -26.281 0.406 1.00 3.11 32 ASN A N 5
ATOM 6301 C CA . ASN A 1 32 ? -17.599 -27.690 0.534 1.00 3.30 32 ASN A CA 5
ATOM 6302 C C . ASN A 1 32 ? -17.287 -28.059 1.987 1.00 42.12 32 ASN A C 5
ATOM 6303 O O . ASN A 1 32 ? -16.504 -28.973 2.250 1.00 14.42 32 ASN A O 5
ATOM 6314 N N . GLU A 1 33 ? -17.910 -27.329 2.919 1.00 3.12 33 GLU A N 5
ATOM 6315 C CA . GLU A 1 33 ? -17.872 -27.649 4.355 1.00 34.31 33 GLU A CA 5
ATOM 6316 C C . GLU A 1 33 ? -16.509 -27.371 4.992 1.00 62.53 33 GLU A C 5
ATOM 6317 O O . GLU A 1 33 ? -16.197 -27.918 6.049 1.00 22.42 33 GLU A O 5
ATOM 6329 N N . HIS A 1 34 ? -15.705 -26.516 4.382 1.00 44.54 34 HIS A N 5
ATOM 6330 C CA . HIS A 1 34 ? -14.401 -26.205 4.950 1.00 21.31 34 HIS A CA 5
ATOM 6331 C C . HIS A 1 34 ? -14.295 -24.716 5.244 1.00 35.25 34 HIS A C 5
ATOM 6332 O O . HIS A 1 34 ? -14.390 -23.893 4.337 1.00 20.22 34 HIS A O 5
ATOM 6347 N N . GLU A 1 35 ? -14.091 -24.377 6.509 1.00 43.43 35 GLU A N 5
ATOM 6348 C CA . GLU A 1 35 ? -14.045 -22.981 6.921 1.00 60.41 35 GLU A CA 5
ATOM 6349 C C . GLU A 1 35 ? -12.645 -22.410 6.766 1.00 24.32 35 GLU A C 5
ATOM 6350 O O . GLU A 1 35 ? -11.646 -23.101 6.977 1.00 21.44 35 GLU A O 5
ATOM 6362 N N . ILE A 1 36 ? -12.583 -21.149 6.387 1.00 34.24 36 ILE A N 5
ATOM 6363 C CA . ILE A 1 36 ? -11.327 -20.435 6.266 1.00 63.32 36 ILE A CA 5
ATOM 6364 C C . ILE A 1 36 ? -11.419 -19.105 7.001 1.00 11.42 36 ILE A C 5
ATOM 6365 O O . ILE A 1 36 ? -12.498 -18.521 7.117 1.00 63.44 36 ILE A O 5
ATOM 6381 N N . ILE A 1 37 ? -10.294 -18.632 7.505 1.00 53.52 37 ILE A N 5
ATOM 6382 C CA . ILE A 1 37 ? -10.267 -17.381 8.240 1.00 65.23 37 ILE A CA 5
ATOM 6383 C C . ILE A 1 37 ? -10.013 -16.233 7.266 1.00 54.33 37 ILE A C 5
ATOM 6384 O O . ILE A 1 37 ? -9.235 -16.371 6.323 1.00 34.02 37 ILE A O 5
ATOM 6400 N N . CYS A 1 38 ? -10.694 -15.119 7.464 1.00 23.35 38 CYS A N 5
ATOM 6401 C CA . CYS A 1 38 ? -10.570 -13.990 6.560 1.00 34.22 38 CYS A CA 5
ATOM 6402 C C . CYS A 1 38 ? -10.635 -12.681 7.333 1.00 44.40 38 CYS A C 5
ATOM 6403 O O . CYS A 1 38 ? -10.962 -12.671 8.508 1.00 63.14 38 CYS A O 5
ATOM 6411 N N . HIS A 1 39 ? -10.283 -11.586 6.685 1.00 2.32 39 HIS A N 5
ATOM 6412 C CA . HIS A 1 39 ? -10.434 -10.265 7.284 1.00 25.33 39 HIS A CA 5
ATOM 6413 C C . HIS A 1 39 ? -10.507 -9.209 6.195 1.00 60.42 39 HIS A C 5
ATOM 6414 O O . HIS A 1 39 ? -10.266 -9.500 5.023 1.00 70.14 39 HIS A O 5
ATOM 6429 N N . VAL A 1 40 ? -10.844 -7.989 6.578 1.00 55.03 40 VAL A N 5
ATOM 6430 C CA . VAL A 1 40 ? -10.893 -6.890 5.628 1.00 62.11 40 VAL A CA 5
ATOM 6431 C C . VAL A 1 40 ? -9.482 -6.483 5.216 1.00 25.25 40 VAL A C 5
ATOM 6432 O O . VAL A 1 40 ? -8.537 -6.594 6.003 1.00 54.54 40 VAL A O 5
ATOM 6445 N N . SER A 1 41 ? -9.336 -6.058 3.975 1.00 30.03 41 SER A N 5
ATOM 6446 C CA . SER A 1 41 ? -8.051 -5.609 3.473 1.00 53.12 41 SER A CA 5
ATOM 6447 C C . SER A 1 41 ? -8.154 -4.163 2.977 1.00 33.01 41 SER A C 5
ATOM 6448 O O . SER A 1 41 ? -9.128 -3.472 3.282 1.00 61.01 41 SER A O 5
ATOM 6456 N N . GLY A 1 42 ? -7.144 -3.742 2.213 1.00 24.45 42 GLY A N 5
ATOM 6457 C CA . GLY A 1 42 ? -7.031 -2.380 1.697 1.00 41.55 42 GLY A CA 5
ATOM 6458 C C . GLY A 1 42 ? -8.330 -1.791 1.170 1.00 60.13 42 GLY A C 5
ATOM 6459 O O . GLY A 1 42 ? -9.065 -1.128 1.908 1.00 54.34 42 GLY A O 5
ATOM 6463 N N . LYS A 1 43 ? -8.562 -1.975 -0.130 1.00 31.24 43 LYS A N 5
ATOM 6464 C CA . LYS A 1 43 ? -9.727 -1.411 -0.818 1.00 75.13 43 LYS A CA 5
ATOM 6465 C C . LYS A 1 43 ? -11.016 -1.588 -0.014 1.00 30.03 43 LYS A C 5
ATOM 6466 O O . LYS A 1 43 ? -11.795 -0.650 0.118 1.00 63.35 43 LYS A O 5
ATOM 6485 N N . VAL A 1 44 ? -11.223 -2.782 0.534 1.00 32.24 44 VAL A N 5
ATOM 6486 C CA . VAL A 1 44 ? -12.449 -3.093 1.267 1.00 64.42 44 VAL A CA 5
ATOM 6487 C C . VAL A 1 44 ? -12.694 -2.098 2.404 1.00 42.13 44 VAL A C 5
ATOM 6488 O O . VAL A 1 44 ? -13.809 -1.601 2.576 1.00 30.21 44 VAL A O 5
ATOM 6501 N N . ARG A 1 45 ? -11.642 -1.785 3.153 1.00 10.13 45 ARG A N 5
ATOM 6502 C CA . ARG A 1 45 ? -11.769 -0.932 4.328 1.00 24.32 45 ARG A CA 5
ATOM 6503 C C . ARG A 1 45 ? -12.187 0.484 3.932 1.00 60.23 45 ARG A C 5
ATOM 6504 O O . ARG A 1 45 ? -13.141 1.033 4.482 1.00 61.52 45 ARG A O 5
ATOM 6525 N N . ARG A 1 46 ? -11.488 1.066 2.964 1.00 31.21 46 ARG A N 5
ATOM 6526 C CA . ARG A 1 46 ? -11.731 2.459 2.605 1.00 74.25 46 ARG A CA 5
ATOM 6527 C C . ARG A 1 46 ? -12.844 2.587 1.565 1.00 25.22 46 ARG A C 5
ATOM 6528 O O . ARG A 1 46 ? -13.205 3.692 1.164 1.00 14.41 46 ARG A O 5
ATOM 6549 N N . SER A 1 47 ? -13.384 1.462 1.125 1.00 61.43 47 SER A N 5
ATOM 6550 C CA . SER A 1 47 ? -14.542 1.477 0.245 1.00 11.42 47 SER A CA 5
ATOM 6551 C C . SER A 1 47 ? -15.814 1.321 1.067 1.00 51.44 47 SER A C 5
ATOM 6552 O O . SER A 1 47 ? -16.919 1.542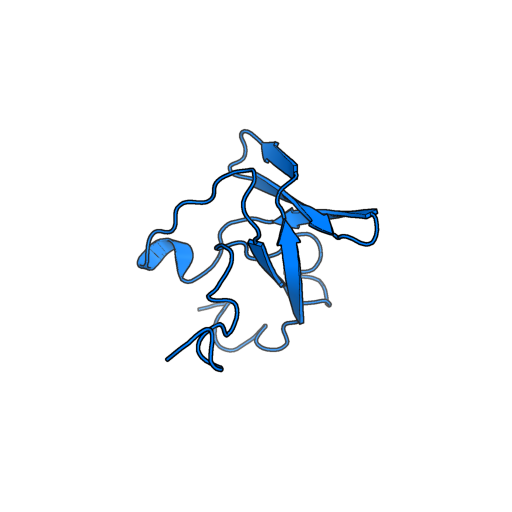 0.566 1.00 10.43 47 SER A O 5
ATOM 6560 N N . LYS A 1 48 ? -15.633 0.942 2.332 1.00 43.11 48 LYS A N 5
ATOM 6561 C CA . LYS A 1 48 ? -16.730 0.787 3.283 1.00 42.20 48 LYS A CA 5
ATOM 6562 C C . LYS A 1 48 ? -17.765 -0.216 2.788 1.00 43.20 48 LYS A C 5
ATOM 6563 O O . LYS A 1 48 ? -18.824 0.159 2.283 1.00 3.43 48 LYS A O 5
ATOM 6582 N N . ILE A 1 49 ? -17.443 -1.492 2.914 1.00 41.25 49 ILE A N 5
ATOM 6583 C CA . ILE A 1 49 ? -18.374 -2.547 2.553 1.00 43.10 49 ILE A CA 5
ATOM 6584 C C . ILE A 1 49 ? -18.913 -3.209 3.814 1.00 5.23 49 ILE A C 5
ATOM 6585 O O . ILE A 1 49 ? -18.153 -3.760 4.611 1.00 52.32 49 ILE A O 5
ATOM 6601 N N . ARG A 1 50 ? -20.221 -3.125 4.008 1.00 44.13 50 ARG A N 5
ATOM 6602 C CA . ARG A 1 50 ? -20.848 -3.685 5.192 1.00 44.23 50 ARG A CA 5
ATOM 6603 C C . ARG A 1 50 ? -21.022 -5.194 5.057 1.00 21.12 50 ARG A C 5
ATOM 6604 O O . ARG A 1 50 ? -21.875 -5.666 4.302 1.00 63.34 50 ARG A O 5
ATOM 6625 N N . ILE A 1 51 ? -20.201 -5.944 5.777 1.00 63.13 51 ILE A N 5
ATOM 6626 C CA . ILE A 1 51 ? -20.310 -7.396 5.802 1.00 74.02 51 ILE A CA 5
ATOM 6627 C C . ILE A 1 51 ? -21.311 -7.819 6.876 1.00 11.42 51 ILE A C 5
ATOM 6628 O O . ILE A 1 51 ? -21.242 -7.351 8.015 1.00 34.03 51 ILE A O 5
ATOM 6644 N N . ILE A 1 52 ? -22.253 -8.683 6.514 1.00 13.14 52 ILE A N 5
ATOM 6645 C CA . ILE A 1 52 ? -23.292 -9.115 7.443 1.00 0.01 52 ILE A CA 5
ATOM 6646 C C . ILE A 1 52 ? -23.296 -10.634 7.582 1.00 61.21 52 ILE A C 5
ATOM 6647 O O . ILE A 1 52 ? -22.930 -11.349 6.650 1.00 13.34 52 ILE A O 5
ATOM 6663 N N . ILE A 1 53 ? -23.691 -11.115 8.752 1.00 41.43 53 ILE A N 5
ATOM 6664 C CA . ILE A 1 53 ? -23.785 -12.548 9.007 1.00 10.30 53 ILE A CA 5
ATOM 6665 C C . ILE A 1 53 ? -25.058 -13.119 8.383 1.00 24.04 53 ILE A C 5
ATOM 6666 O O . ILE A 1 53 ? -26.111 -12.481 8.417 1.00 2.02 53 ILE A O 5
ATOM 6682 N N . GLY A 1 54 ? -24.957 -14.315 7.812 1.00 22.32 54 GLY A N 5
ATOM 6683 C CA . GLY A 1 54 ? -26.122 -14.961 7.236 1.00 33.32 54 GLY A CA 5
ATOM 6684 C C . GLY A 1 54 ? -26.290 -14.632 5.770 1.00 33.20 54 GLY A C 5
ATOM 6685 O O . GLY A 1 54 ? -27.401 -14.660 5.239 1.00 64.34 54 GLY A O 5
ATOM 6689 N N . ASP A 1 55 ? -25.184 -14.320 5.114 1.00 15.41 55 ASP A N 5
ATOM 6690 C CA . ASP A 1 55 ? -25.203 -13.985 3.699 1.00 3.10 55 ASP A CA 5
ATOM 6691 C C . ASP A 1 55 ? -23.999 -14.615 3.007 1.00 52.52 55 ASP A C 5
ATOM 6692 O O . ASP A 1 55 ? -23.053 -15.053 3.669 1.00 61.12 55 ASP A O 5
ATOM 6701 N N . ARG A 1 56 ? -24.044 -14.674 1.686 1.00 31.23 56 ARG A N 5
ATOM 6702 C CA . ARG A 1 56 ? -22.932 -15.189 0.907 1.00 62.32 56 ARG A CA 5
ATOM 6703 C C . ARG A 1 56 ? -21.825 -14.149 0.854 1.00 73.41 56 ARG A C 5
ATOM 6704 O O . ARG A 1 56 ? -22.087 -12.949 0.935 1.00 1.42 56 ARG A O 5
ATOM 6725 N N . VAL A 1 57 ? -20.593 -14.605 0.732 1.00 12.42 57 VAL A N 5
ATOM 6726 C CA . VAL A 1 57 ? -19.461 -13.702 0.644 1.00 2.02 57 VAL A CA 5
ATOM 6727 C C . VAL A 1 57 ? -18.495 -14.148 -0.438 1.00 2.23 57 VAL A C 5
ATOM 6728 O O . VAL A 1 57 ? -18.404 -15.334 -0.755 1.00 24.32 57 VAL A O 5
ATOM 6741 N N . LEU A 1 58 ? -17.801 -13.186 -1.015 1.00 64.40 58 LEU A N 5
ATOM 6742 C CA . LEU A 1 58 ? -16.753 -13.466 -1.973 1.00 61.34 58 LEU A CA 5
ATOM 6743 C C . LEU A 1 58 ? -15.410 -13.190 -1.322 1.00 61.51 58 LEU A C 5
ATOM 6744 O O . LEU A 1 58 ? -15.169 -12.080 -0.838 1.00 4.43 58 LEU A O 5
ATOM 6760 N N . VAL A 1 59 ? -14.554 -14.194 -1.284 1.00 25.30 59 VAL A N 5
ATOM 6761 C CA . VAL A 1 59 ? -13.247 -14.043 -0.673 1.00 34.13 59 VAL A CA 5
ATOM 6762 C C . VAL A 1 59 ? -12.151 -14.117 -1.731 1.00 30.11 59 VAL A C 5
ATOM 6763 O O . VAL A 1 59 ? -12.152 -14.997 -2.597 1.00 14.01 59 VAL A O 5
ATOM 6776 N N . GLU A 1 60 ? -11.246 -13.157 -1.672 1.00 1.30 60 GLU A N 5
ATOM 6777 C CA . GLU A 1 60 ? -10.144 -13.068 -2.613 1.00 14.15 60 GLU A CA 5
ATOM 6778 C C . GLU A 1 60 ? -8.826 -13.328 -1.887 1.00 14.33 60 GLU A C 5
ATOM 6779 O O . GLU A 1 60 ? -8.407 -12.538 -1.037 1.00 60.34 60 GLU A O 5
ATOM 6791 N N . MET A 1 61 ? -8.188 -14.447 -2.190 1.00 30.10 61 MET A N 5
ATOM 6792 C CA . MET A 1 61 ? -6.945 -14.806 -1.522 1.00 11.31 61 MET A CA 5
ATOM 6793 C C . MET A 1 61 ? -5.981 -15.493 -2.485 1.00 60.43 61 MET A C 5
ATOM 6794 O O . MET A 1 61 ? -6.392 -16.208 -3.393 1.00 61.11 61 MET A O 5
ATOM 6808 N N . SER A 1 62 ? -4.697 -15.255 -2.292 1.00 11.15 62 SER A N 5
ATOM 6809 C CA . SER A 1 62 ? -3.673 -15.866 -3.118 1.00 54.24 62 SER A CA 5
ATOM 6810 C C . SER A 1 62 ? -3.323 -17.257 -2.589 1.00 44.10 62 SER A C 5
ATOM 6811 O O . SER A 1 62 ? -3.257 -17.470 -1.380 1.00 51.45 62 SER A O 5
ATOM 6819 N N . ILE A 1 63 ? -3.057 -18.181 -3.500 1.00 75.35 63 ILE A N 5
ATOM 6820 C CA . ILE A 1 63 ? -2.785 -19.576 -3.145 1.00 2.03 63 ILE A CA 5
ATOM 6821 C C . ILE A 1 63 ? -1.348 -19.743 -2.621 1.00 4.14 63 ILE A C 5
ATOM 6822 O O . ILE A 1 63 ? -0.895 -20.853 -2.338 1.00 25.42 63 ILE A O 5
ATOM 6838 N N . TYR A 1 64 ? -0.632 -18.633 -2.494 1.00 11.14 64 TYR A N 5
ATOM 6839 C CA . TYR A 1 64 ? 0.767 -18.670 -2.082 1.00 23.43 64 TYR A CA 5
ATOM 6840 C C . TYR A 1 64 ? 0.925 -18.938 -0.582 1.00 1.01 64 TYR A C 5
ATOM 6841 O O . TYR A 1 64 ? 1.049 -20.087 -0.167 1.00 25.41 64 TYR A O 5
ATOM 6859 N N . ASP A 1 65 ? 0.927 -17.888 0.234 1.00 2.13 65 ASP A N 5
ATOM 6860 C CA . ASP A 1 65 ? 1.167 -18.062 1.668 1.00 31.41 65 ASP A CA 5
ATOM 6861 C C . ASP A 1 65 ? 0.437 -17.029 2.520 1.00 3.40 65 ASP A C 5
ATOM 6862 O O . ASP A 1 65 ? -0.436 -17.382 3.306 1.00 22.13 65 ASP A O 5
ATOM 6871 N N . ARG A 1 66 ? 0.805 -15.756 2.367 1.00 62.24 66 ARG A N 5
ATOM 6872 C CA . ARG A 1 66 ? 0.251 -14.688 3.205 1.00 41.34 66 ARG A CA 5
ATOM 6873 C C . ARG A 1 66 ? -1.273 -14.627 3.115 1.00 72.53 66 ARG A C 5
ATOM 6874 O O . ARG A 1 66 ? -1.946 -14.277 4.081 1.00 14.41 66 ARG A O 5
ATOM 6895 N N . ASN A 1 67 ? -1.812 -14.949 1.949 1.00 21.41 67 ASN A N 5
ATOM 6896 C CA . ASN A 1 67 ? -3.258 -14.963 1.759 1.00 71.41 67 ASN A CA 5
ATOM 6897 C C . ASN A 1 67 ? -3.813 -16.388 1.791 1.00 53.42 67 ASN A C 5
ATOM 6898 O O . ASN A 1 67 ? -4.951 -16.622 1.405 1.00 0.33 67 ASN A O 5
ATOM 6909 N N . ALA A 1 68 ? -3.017 -17.340 2.261 1.00 41.02 68 ALA A N 5
ATOM 6910 C CA . ALA A 1 68 ? -3.414 -18.745 2.210 1.00 14.15 68 ALA A CA 5
ATOM 6911 C C . ALA A 1 68 ? -4.263 -19.141 3.414 1.00 33.24 68 ALA A C 5
ATOM 6912 O O . ALA A 1 68 ? -5.138 -20.002 3.304 1.00 43.13 68 ALA A O 5
ATOM 6919 N N . LYS A 1 69 ? -4.003 -18.525 4.560 1.00 64.35 69 LYS A N 5
ATOM 6920 C CA . LYS A 1 69 ? -4.764 -18.826 5.767 1.00 40.24 69 LYS A CA 5
ATOM 6921 C C . LYS A 1 69 ? -5.825 -17.761 6.001 1.00 50.22 69 LYS A C 5
ATOM 6922 O O . LYS A 1 69 ? -6.926 -18.061 6.460 1.00 62.14 69 LYS A O 5
ATOM 6941 N N . LYS A 1 70 ? -5.471 -16.515 5.702 1.00 43.24 70 LYS A N 5
ATOM 6942 C CA . LYS A 1 70 ? -6.413 -15.407 5.761 1.00 34.44 70 LYS A CA 5
ATOM 6943 C C . LYS A 1 70 ? -6.555 -14.754 4.397 1.00 23.25 70 LYS A C 5
ATOM 6944 O O . LYS A 1 70 ? -5.560 -14.426 3.748 1.00 42.21 70 LYS A O 5
ATOM 6963 N N . GLY A 1 71 ? -7.789 -14.556 3.978 1.00 34.41 71 GLY A N 5
ATOM 6964 C CA . GLY A 1 71 ? -8.050 -13.858 2.740 1.00 52.11 71 GLY A CA 5
ATOM 6965 C C . GLY A 1 71 ? -8.823 -12.581 2.982 1.00 74.22 71 GLY A C 5
ATOM 6966 O O . GLY A 1 71 ? -9.219 -12.299 4.116 1.00 0.40 71 GLY A O 5
ATOM 6970 N N . ARG A 1 72 ? -9.034 -11.796 1.938 1.00 24.43 72 ARG A N 5
ATOM 6971 C CA . ARG A 1 72 ? -9.805 -10.574 2.066 1.00 15.44 72 ARG A CA 5
ATOM 6972 C C . ARG A 1 72 ? -11.261 -10.842 1.710 1.00 31.21 72 ARG A C 5
ATOM 6973 O O . ARG A 1 72 ? -11.571 -11.364 0.638 1.00 32.12 72 ARG A O 5
ATOM 6994 N N . ILE A 1 73 ? -12.143 -10.509 2.631 1.00 31.43 73 ILE A N 5
ATOM 6995 C CA . ILE A 1 73 ? -13.566 -10.718 2.441 1.00 52.53 73 ILE A CA 5
ATOM 6996 C C . ILE A 1 73 ? -14.261 -9.383 2.195 1.00 31.31 73 ILE A C 5
ATOM 6997 O O . ILE A 1 73 ? -13.944 -8.387 2.848 1.00 42.42 73 ILE A O 5
ATOM 7013 N N . ILE A 1 74 ? -15.173 -9.349 1.232 1.00 0.20 74 ILE A N 5
ATOM 7014 C CA . ILE A 1 74 ? -15.930 -8.136 0.965 1.00 60.51 74 ILE A CA 5
ATOM 7015 C C . ILE A 1 74 ? -17.438 -8.374 1.131 1.00 75.04 74 ILE A C 5
ATOM 7016 O O . ILE A 1 74 ? -18.038 -7.861 2.072 1.00 55.02 74 ILE A O 5
ATOM 7032 N N . ARG A 1 75 ? -18.035 -9.172 0.245 1.00 45.22 75 ARG A N 5
ATOM 7033 C CA . ARG A 1 75 ? -19.450 -9.541 0.338 1.00 23.51 75 ARG A CA 5
ATOM 7034 C C . ARG A 1 75 ? -19.848 -10.332 -0.903 1.00 45.24 75 ARG A C 5
ATOM 7035 O O . ARG A 1 75 ? -19.032 -10.523 -1.805 1.00 10.32 75 ARG A O 5
ATOM 7056 N N . ARG A 1 76 ? -21.086 -10.807 -0.929 1.00 23.23 76 ARG A N 5
ATOM 7057 C CA . ARG A 1 76 ? -21.648 -11.445 -2.111 1.00 3.33 76 ARG A CA 5
ATOM 7058 C C . ARG A 1 76 ? -21.862 -10.416 -3.211 1.00 14.10 76 ARG A C 5
ATOM 7059 O O . ARG A 1 76 ? -22.071 -9.230 -2.937 1.00 42.11 76 ARG A O 5
ATOM 7080 N N . LEU A 1 77 ? -21.779 -10.864 -4.445 1.00 50.43 77 LEU A N 5
ATOM 7081 C CA . LEU A 1 77 ? -22.236 -10.067 -5.564 1.00 73.23 77 LEU A CA 5
ATOM 7082 C C . LEU A 1 77 ? -23.005 -10.969 -6.518 1.00 11.03 77 LEU A C 5
ATOM 7083 O O . LEU A 1 77 ? -23.093 -12.177 -6.288 1.00 21.35 77 LEU A O 5
ATOM 7099 N N . LYS A 1 78 ? -23.571 -10.396 -7.572 1.00 22.43 78 LYS A N 5
ATOM 7100 C CA . LYS A 1 78 ? -24.253 -11.190 -8.581 1.00 12.52 78 LYS A CA 5
ATOM 7101 C C . LYS A 1 78 ? -23.232 -12.033 -9.335 1.00 25.21 78 LYS A C 5
ATOM 7102 O O . LYS A 1 78 ? -22.431 -11.515 -10.115 1.00 14.15 78 LYS A O 5
ATOM 7121 N N . GLY A 1 79 ? -23.273 -13.337 -9.090 1.00 51.03 79 GLY A N 5
ATOM 7122 C CA . GLY A 1 79 ? -22.213 -14.216 -9.538 1.00 62.42 79 GLY A CA 5
ATOM 7123 C C . GLY A 1 79 ? -22.368 -14.676 -10.969 1.00 65.44 79 GLY A C 5
ATOM 7124 O O . GLY A 1 79 ? -22.582 -15.859 -11.226 1.00 11.42 79 GLY A O 5
ATOM 7128 N N . THR A 1 80 ? -22.264 -13.753 -11.903 1.00 42.43 80 THR A N 5
ATOM 7129 C CA . THR A 1 80 ? -22.250 -14.116 -13.304 1.00 43.33 80 THR A CA 5
ATOM 7130 C C . THR A 1 80 ? -20.823 -14.498 -13.715 1.00 50.41 80 THR A C 5
ATOM 7131 O O . THR A 1 80 ? -19.983 -13.643 -14.001 1.00 72.13 80 THR A O 5
ATOM 7142 N N . SER A 1 81 ? -20.536 -15.793 -13.682 1.00 23.15 81 SER A N 5
ATOM 7143 C CA . SER A 1 81 ? -19.186 -16.280 -13.925 1.00 50.25 81 SER A CA 5
ATOM 7144 C C . SER A 1 81 ? -19.183 -17.420 -14.940 1.00 12.54 81 SER A C 5
ATOM 7145 O O . SER A 1 81 ? -20.224 -18.009 -15.230 1.00 40.35 81 SER A O 5
ATOM 7153 N N . ASP A 1 82 ? -17.995 -17.753 -15.433 1.00 44.10 82 ASP A N 5
ATOM 7154 C CA . ASP A 1 82 ? -17.823 -18.705 -16.536 1.00 50.14 82 ASP A CA 5
ATOM 7155 C C . ASP A 1 82 ? -18.169 -20.141 -16.141 1.00 1.13 82 ASP A C 5
ATOM 7156 O O . ASP A 1 82 ? -18.068 -21.056 -16.957 1.00 3.42 82 ASP A O 5
ATOM 7165 N N . ARG A 1 83 ? -18.598 -20.323 -14.904 1.00 23.30 83 ARG A N 5
ATOM 7166 C CA . ARG A 1 83 ? -18.859 -21.649 -14.361 1.00 71.31 83 ARG A CA 5
ATOM 7167 C C . ARG A 1 83 ? -20.011 -22.358 -15.081 1.00 54.30 83 ARG A C 5
ATOM 7168 O O . ARG A 1 83 ? -20.003 -23.583 -15.194 1.00 4.24 83 ARG A O 5
ATOM 7189 N N . THR A 1 84 ? -21.010 -21.610 -15.551 1.00 31.32 84 THR A N 5
ATOM 7190 C CA . THR A 1 84 ? -22.164 -22.231 -16.205 1.00 34.31 84 THR A CA 5
ATOM 7191 C C . THR A 1 84 ? -22.871 -21.260 -17.164 1.00 20.11 84 THR A C 5
ATOM 7192 O O . THR A 1 84 ? -24.023 -21.467 -17.538 1.00 23.32 84 THR A O 5
ATOM 7203 N N . ILE A 1 85 ? -22.174 -20.218 -17.599 1.00 30.12 85 ILE A N 5
ATOM 7204 C CA . ILE A 1 85 ? -22.778 -19.245 -18.514 1.00 65.20 85 ILE A CA 5
ATOM 7205 C C . ILE A 1 85 ? -22.627 -19.687 -19.966 1.00 34.40 85 ILE A C 5
ATOM 7206 O O . ILE A 1 85 ? -22.682 -18.876 -20.886 1.00 4.23 85 ILE A O 5
ATOM 7222 N N . SER A 1 86 ? -22.456 -20.984 -20.164 1.00 34.45 86 SER A N 5
ATOM 7223 C CA . SER A 1 86 ? -22.323 -21.541 -21.498 1.00 53.53 86 SER A CA 5
ATOM 7224 C C . SER A 1 86 ? -23.353 -22.644 -21.710 1.00 4.03 86 SER A C 5
ATOM 7225 O O . SER A 1 86 ? -23.251 -23.440 -22.643 1.00 1.21 86 SER A O 5
ATOM 7233 N N . LYS A 1 87 ? -24.352 -22.672 -20.839 1.00 11.45 87 LYS A N 5
ATOM 7234 C CA . LYS A 1 87 ? -25.409 -23.665 -20.912 1.00 65.12 87 LYS A CA 5
ATOM 7235 C C . LYS A 1 87 ? -26.680 -23.117 -20.278 1.00 50.35 87 LYS A C 5
ATOM 7236 O O . LYS A 1 87 ? -27.599 -22.726 -21.026 1.00 74.35 87 LYS A O 5
ATOM 7256 N N . MET A 1 1 ? -1.803 -3.925 0.782 1.00 0.34 1 MET A N 6
ATOM 7257 C CA . MET A 1 1 ? -1.185 -4.516 1.997 1.00 55.33 1 MET A CA 6
ATOM 7258 C C . MET A 1 1 ? 0.334 -4.459 1.892 1.00 72.41 1 MET A C 6
ATOM 7259 O O . MET A 1 1 ? 0.867 -4.051 0.863 1.00 15.10 1 MET A O 6
ATOM 7275 N N . VAL A 1 2 ? 1.033 -4.854 2.955 1.00 32.30 2 VAL A N 6
ATOM 7276 C CA . VAL A 1 2 ? 2.492 -4.897 2.922 1.00 70.43 2 VAL A CA 6
ATOM 7277 C C . VAL A 1 2 ? 2.971 -6.010 1.996 1.00 62.22 2 VAL A C 6
ATOM 7278 O O . VAL A 1 2 ? 3.858 -5.804 1.166 1.00 11.10 2 VAL A O 6
ATOM 7291 N N . LYS A 1 3 ? 2.368 -7.181 2.132 1.00 41.53 3 LYS A N 6
ATOM 7292 C CA . LYS A 1 3 ? 2.621 -8.281 1.218 1.00 0.34 3 LYS A CA 6
ATOM 7293 C C . LYS A 1 3 ? 1.564 -8.236 0.126 1.00 54.44 3 LYS A C 6
ATOM 7294 O O . LYS A 1 3 ? 0.513 -8.867 0.237 1.00 33.24 3 LYS A O 6
ATOM 7313 N N . ASP A 1 4 ? 1.825 -7.448 -0.904 1.00 74.44 4 ASP A N 6
ATOM 7314 C CA . ASP A 1 4 ? 0.810 -7.155 -1.905 1.00 33.42 4 ASP A CA 6
ATOM 7315 C C . ASP A 1 4 ? 1.355 -7.361 -3.309 1.00 62.11 4 ASP A C 6
ATOM 7316 O O . ASP A 1 4 ? 0.697 -7.952 -4.163 1.00 43.12 4 ASP A O 6
ATOM 7325 N N . GLU A 1 5 ? 2.580 -6.897 -3.529 1.00 52.14 5 GLU A N 6
ATOM 7326 C CA . GLU A 1 5 ? 3.227 -7.013 -4.831 1.00 25.11 5 GLU A CA 6
ATOM 7327 C C . GLU A 1 5 ? 3.397 -8.475 -5.221 1.00 75.44 5 GLU A C 6
ATOM 7328 O O . GLU A 1 5 ? 3.321 -8.833 -6.393 1.00 41.33 5 GLU A O 6
ATOM 7340 N N . LYS A 1 6 ? 3.613 -9.319 -4.226 1.00 75.21 6 LYS A N 6
ATOM 7341 C CA . LYS A 1 6 ? 3.756 -10.746 -4.462 1.00 70.45 6 LYS A CA 6
ATOM 7342 C C . LYS A 1 6 ? 2.436 -11.466 -4.225 1.00 33.45 6 LYS A C 6
ATOM 7343 O O . LYS A 1 6 ? 2.384 -12.689 -4.151 1.00 14.12 6 LYS A O 6
ATOM 7362 N N . SER A 1 7 ? 1.368 -10.694 -4.105 1.00 31.23 7 SER A N 6
ATOM 7363 C CA . SER A 1 7 ? 0.032 -11.251 -3.978 1.00 23.12 7 SER A CA 6
ATOM 7364 C C . SER A 1 7 ? -0.732 -11.047 -5.277 1.00 61.10 7 SER A C 6
ATOM 7365 O O . SER A 1 7 ? -1.928 -11.316 -5.357 1.00 13.21 7 SER A O 6
ATOM 7373 N N . LYS A 1 8 ? -0.018 -10.576 -6.296 1.00 12.21 8 LYS A N 6
ATOM 7374 C CA . LYS A 1 8 ? -0.602 -10.356 -7.610 1.00 72.21 8 LYS A CA 6
ATOM 7375 C C . LYS A 1 8 ? -0.991 -11.680 -8.251 1.00 11.10 8 LYS A C 6
ATOM 7376 O O . LYS A 1 8 ? -1.953 -11.749 -9.015 1.00 73.24 8 LYS A O 6
ATOM 7395 N N . THR A 1 9 ? -0.242 -12.727 -7.940 1.00 43.34 9 THR A N 6
ATOM 7396 C CA . THR A 1 9 ? -0.611 -14.063 -8.362 1.00 23.10 9 THR A CA 6
ATOM 7397 C C . THR A 1 9 ? -1.537 -14.685 -7.323 1.00 51.20 9 THR A C 6
ATOM 7398 O O . THR A 1 9 ? -1.105 -15.434 -6.444 1.00 14.12 9 THR A O 6
ATOM 7409 N N . LEU A 1 10 ? -2.806 -14.327 -7.403 1.00 34.24 10 LEU A N 6
ATOM 7410 C CA . LEU A 1 10 ? -3.795 -14.797 -6.452 1.00 32.13 10 LEU A CA 6
ATOM 7411 C C . LEU A 1 10 ? -5.028 -15.283 -7.191 1.00 62.02 10 LEU A C 6
ATOM 7412 O O . LEU A 1 10 ? -5.171 -15.042 -8.389 1.00 23.44 10 LEU A O 6
ATOM 7428 N N . PHE A 1 11 ? -5.911 -15.964 -6.489 1.00 20.10 11 PHE A N 6
ATOM 7429 C CA . PHE A 1 11 ? -7.139 -16.429 -7.094 1.00 15.32 11 PHE A CA 6
ATOM 7430 C C . PHE A 1 11 ? -8.311 -15.649 -6.521 1.00 40.04 11 PHE A C 6
ATOM 7431 O O . PHE A 1 11 ? -8.494 -15.581 -5.307 1.00 23.22 11 PHE A O 6
ATOM 7448 N N . GLU A 1 12 ? -9.081 -15.039 -7.399 1.00 1.22 12 GLU A N 6
ATOM 7449 C CA . GLU A 1 12 ? -10.243 -14.271 -6.995 1.00 12.42 12 GLU A CA 6
ATOM 7450 C C . GLU A 1 12 ? -11.493 -15.112 -7.200 1.00 15.51 12 GLU A C 6
ATOM 7451 O O . GLU A 1 12 ? -11.864 -15.419 -8.336 1.00 3.14 12 GLU A O 6
ATOM 7463 N N . VAL A 1 13 ? -12.122 -15.510 -6.107 1.00 73.03 13 VAL A N 6
ATOM 7464 C CA . VAL A 1 13 ? -13.252 -16.428 -6.183 1.00 35.33 13 VAL A CA 6
ATOM 7465 C C . VAL A 1 13 ? -14.450 -15.898 -5.393 1.00 0.43 13 VAL A C 6
ATOM 7466 O O . VAL A 1 13 ? -14.310 -14.999 -4.562 1.00 53.41 13 VAL A O 6
ATOM 7479 N N . GLU A 1 14 ? -15.622 -16.451 -5.673 1.00 14.32 14 GLU A N 6
ATOM 7480 C CA . GLU A 1 14 ? -16.846 -16.047 -5.005 1.00 35.44 14 GLU A CA 6
ATOM 7481 C C . GLU A 1 14 ? -17.104 -16.941 -3.798 1.00 22.42 14 GLU A C 6
ATOM 7482 O O . GLU A 1 14 ? -17.066 -18.166 -3.906 1.00 72.54 14 GLU A O 6
ATOM 7494 N N . GLY A 1 15 ? -17.366 -16.328 -2.659 1.00 10.35 15 GLY A N 6
ATOM 7495 C CA . GLY A 1 15 ? -17.696 -17.080 -1.467 1.00 24.31 15 GLY A CA 6
ATOM 7496 C C . GLY A 1 15 ? -18.977 -16.578 -0.841 1.00 32.21 15 GLY A C 6
ATOM 7497 O O . GLY A 1 15 ? -19.392 -15.450 -1.103 1.00 4.50 15 GLY A O 6
ATOM 7501 N N . ALA A 1 16 ? -19.620 -17.404 -0.037 1.00 51.11 16 ALA A N 6
ATOM 7502 C CA . ALA A 1 16 ? -20.840 -16.993 0.637 1.00 70.44 16 ALA A CA 6
ATOM 7503 C C . ALA A 1 16 ? -20.570 -16.700 2.103 1.00 31.53 16 ALA A C 6
ATOM 7504 O O . ALA A 1 16 ? -20.073 -17.557 2.832 1.00 14.22 16 ALA A O 6
ATOM 7511 N N . VAL A 1 17 ? -20.902 -15.492 2.532 1.00 72.35 17 VAL A N 6
ATOM 7512 C CA . VAL A 1 17 ? -20.659 -15.081 3.907 1.00 20.42 17 VAL A CA 6
ATOM 7513 C C . VAL A 1 17 ? -21.701 -15.695 4.839 1.00 25.21 17 VAL A C 6
ATOM 7514 O O . VAL A 1 17 ? -22.902 -15.648 4.567 1.00 53.31 17 VAL A O 6
ATOM 7527 N N . THR A 1 18 ? -21.235 -16.305 5.920 1.00 24.41 18 THR A N 6
ATOM 7528 C CA . THR A 1 18 ? -22.131 -16.971 6.849 1.00 44.33 18 THR A CA 6
ATOM 7529 C C . THR A 1 18 ? -21.926 -16.482 8.287 1.00 74.12 18 THR A C 6
ATOM 7530 O O . THR A 1 18 ? -22.812 -16.640 9.131 1.00 23.12 18 THR A O 6
ATOM 7541 N N . ALA A 1 19 ? -20.771 -15.876 8.567 1.00 62.53 19 ALA A N 6
ATOM 7542 C CA . ALA A 1 19 ? -20.471 -15.413 9.918 1.00 4.40 19 ALA A CA 6
ATOM 7543 C C . ALA A 1 19 ? -19.276 -14.472 9.943 1.00 14.11 19 ALA A C 6
ATOM 7544 O O . ALA A 1 19 ? -18.545 -14.346 8.958 1.00 40.35 19 ALA A O 6
ATOM 7551 N N . LEU A 1 20 ? -19.090 -13.819 11.081 1.00 72.23 20 LEU A N 6
ATOM 7552 C CA . LEU A 1 20 ? -17.937 -12.961 11.310 1.00 0.23 20 LEU A CA 6
ATOM 7553 C C . LEU A 1 20 ? -17.502 -13.081 12.766 1.00 13.31 20 LEU A C 6
ATOM 7554 O O . LEU A 1 20 ? -18.323 -13.347 13.645 1.00 51.13 20 LEU A O 6
ATOM 7570 N N . LEU A 1 21 ? -16.215 -12.900 13.013 1.00 63.31 21 LEU A N 6
ATOM 7571 C CA . LEU A 1 21 ? -15.669 -13.026 14.357 1.00 61.02 21 LEU A CA 6
ATOM 7572 C C . LEU A 1 21 ? -15.372 -11.652 14.951 1.00 62.35 21 LEU A C 6
ATOM 7573 O O . LEU A 1 21 ? -15.191 -10.677 14.216 1.00 33.02 21 LEU A O 6
ATOM 7589 N N . PRO A 1 22 ? -15.321 -11.556 16.293 1.00 33.34 22 PRO A N 6
ATOM 7590 C CA . PRO A 1 22 ? -15.018 -10.303 16.998 1.00 41.54 22 PRO A CA 6
ATOM 7591 C C . PRO A 1 22 ? -13.656 -9.719 16.621 1.00 73.33 22 PRO A C 6
ATOM 7592 O O . PRO A 1 22 ? -13.413 -8.530 16.815 1.00 11.11 22 PRO A O 6
ATOM 7603 N N . ALA A 1 23 ? -12.777 -10.552 16.067 1.00 44.35 23 ALA A N 6
ATOM 7604 C CA . ALA A 1 23 ? -11.456 -10.103 15.631 1.00 71.34 23 ALA A CA 6
ATOM 7605 C C . ALA A 1 23 ? -11.527 -9.364 14.293 1.00 12.52 23 ALA A C 6
ATOM 7606 O O . ALA A 1 23 ? -10.505 -9.158 13.638 1.00 42.23 23 ALA A O 6
ATOM 7613 N N . ALA A 1 24 ? -12.741 -8.988 13.887 1.00 74.11 24 ALA A N 6
ATOM 7614 C CA . ALA A 1 24 ? -12.969 -8.226 12.658 1.00 21.43 24 ALA A CA 6
ATOM 7615 C C . ALA A 1 24 ? -12.619 -9.044 11.418 1.00 22.42 24 ALA A C 6
ATOM 7616 O O . ALA A 1 24 ? -12.415 -8.499 10.330 1.00 24.53 24 ALA A O 6
ATOM 7623 N N . GLU A 1 25 ? -12.559 -10.358 11.584 1.00 12.11 25 GLU A N 6
ATOM 7624 C CA . GLU A 1 25 ? -12.354 -11.248 10.459 1.00 11.02 25 GLU A CA 6
ATOM 7625 C C . GLU A 1 25 ? -13.661 -11.950 10.119 1.00 34.12 25 GLU A C 6
ATOM 7626 O O . GLU A 1 25 ? -14.382 -12.412 11.004 1.00 12.31 25 GLU A O 6
ATOM 7638 N N . PHE A 1 26 ? -13.962 -12.017 8.836 1.00 71.01 26 PHE A N 6
ATOM 7639 C CA . PHE A 1 26 ? -15.191 -12.626 8.364 1.00 43.34 26 PHE A CA 6
ATOM 7640 C C . PHE A 1 26 ? -14.920 -14.055 7.939 1.00 40.24 26 PHE A C 6
ATOM 7641 O O . PHE A 1 26 ? -13.782 -14.417 7.644 1.00 33.12 26 PHE A O 6
ATOM 7658 N N . ARG A 1 27 ? -15.956 -14.868 7.913 1.00 32.52 27 ARG A N 6
ATOM 7659 C CA . ARG A 1 27 ? -15.828 -16.224 7.426 1.00 52.05 27 ARG A CA 6
ATOM 7660 C C . ARG A 1 27 ? -16.847 -16.504 6.343 1.00 20.51 27 ARG A C 6
ATOM 7661 O O . ARG A 1 27 ? -18.061 -16.416 6.564 1.00 52.41 27 ARG A O 6
ATOM 7682 N N . VAL A 1 28 ? -16.342 -16.832 5.174 1.00 70.21 28 VAL A N 6
ATOM 7683 C CA . VAL A 1 28 ? -17.181 -17.161 4.047 1.00 21.13 28 VAL A CA 6
ATOM 7684 C C . VAL A 1 28 ? -16.894 -18.588 3.630 1.00 31.20 28 VAL A C 6
ATOM 7685 O O . VAL A 1 28 ? -15.796 -19.101 3.862 1.00 14.30 28 VAL A O 6
ATOM 7698 N N . LYS A 1 29 ? -17.869 -19.245 3.048 1.00 35.34 29 LYS A N 6
ATOM 7699 C CA . LYS A 1 29 ? -17.684 -20.621 2.663 1.00 74.24 29 LYS A CA 6
ATOM 7700 C C . LYS A 1 29 ? -18.073 -20.832 1.211 1.00 53.53 29 LYS A C 6
ATOM 7701 O O . LYS A 1 29 ? -19.019 -20.222 0.704 1.00 62.05 29 LYS A O 6
ATOM 7720 N N . LEU A 1 30 ? -17.295 -21.645 0.528 1.00 42.11 30 LEU A N 6
ATOM 7721 C CA . LEU A 1 30 ? -17.677 -22.127 -0.776 1.00 64.13 30 LEU A CA 6
ATOM 7722 C C . LEU A 1 30 ? -18.721 -23.204 -0.563 1.00 3.04 30 LEU A C 6
ATOM 7723 O O . LEU A 1 30 ? -18.527 -24.090 0.272 1.00 41.52 30 LEU A O 6
ATOM 7739 N N . ASP A 1 31 ? -19.821 -23.128 -1.299 1.00 71.15 31 ASP A N 6
ATOM 7740 C CA . ASP A 1 31 ? -20.950 -24.031 -1.084 1.00 21.10 31 ASP A CA 6
ATOM 7741 C C . ASP A 1 31 ? -20.559 -25.490 -1.329 1.00 64.14 31 ASP A C 6
ATOM 7742 O O . ASP A 1 31 ? -21.333 -26.402 -1.053 1.00 10.35 31 ASP A O 6
ATOM 7751 N N . ASN A 1 32 ? -19.344 -25.703 -1.829 1.00 53.03 32 ASN A N 6
ATOM 7752 C CA . ASN A 1 32 ? -18.808 -27.046 -2.012 1.00 64.40 32 ASN A CA 6
ATOM 7753 C C . ASN A 1 32 ? -18.030 -27.469 -0.756 1.00 41.53 32 ASN A C 6
ATOM 7754 O O . ASN A 1 32 ? -16.961 -28.074 -0.844 1.00 51.12 32 ASN A O 6
ATOM 7765 N N . GLU A 1 33 ? -18.567 -27.097 0.409 1.00 53.33 33 GLU A N 6
ATOM 7766 C CA . GLU A 1 33 ? -18.057 -27.548 1.712 1.00 72.42 33 GLU A CA 6
ATOM 7767 C C . GLU A 1 33 ? -16.615 -27.112 1.981 1.00 51.00 33 GLU A C 6
ATOM 7768 O O . GLU A 1 33 ? -15.826 -27.874 2.535 1.00 43.41 33 GLU A O 6
ATOM 7780 N N . HIS A 1 34 ? -16.270 -25.887 1.610 1.00 1.42 34 HIS A N 6
ATOM 7781 C CA . HIS A 1 34 ? -14.940 -25.356 1.911 1.00 21.10 34 HIS A CA 6
ATOM 7782 C C . HIS A 1 34 ? -15.043 -23.984 2.568 1.00 5.35 34 HIS A C 6
ATOM 7783 O O . HIS A 1 34 ? -15.549 -23.042 1.966 1.00 44.11 34 HIS A O 6
ATOM 7798 N N . GLU A 1 35 ? -14.556 -23.876 3.798 1.00 43.35 35 GLU A N 6
ATOM 7799 C CA . GLU A 1 35 ? -14.603 -22.613 4.529 1.00 24.44 35 GLU A CA 6
ATOM 7800 C C . GLU A 1 35 ? -13.277 -21.880 4.404 1.00 63.53 35 GLU A C 6
ATOM 7801 O O . GLU A 1 35 ? -12.213 -22.498 4.465 1.00 2.42 35 GLU A O 6
ATOM 7813 N N . ILE A 1 36 ? -13.340 -20.569 4.243 1.00 12.13 36 ILE A N 6
ATOM 7814 C CA . ILE A 1 36 ? -12.142 -19.747 4.218 1.00 5.11 36 ILE A CA 6
ATOM 7815 C C . ILE A 1 36 ? -12.330 -18.505 5.082 1.00 3.31 36 ILE A C 6
ATOM 7816 O O . ILE A 1 36 ? -13.435 -17.964 5.186 1.00 52.02 36 ILE A O 6
ATOM 7832 N N . ILE A 1 37 ? -11.255 -18.073 5.720 1.00 34.10 37 ILE A N 6
ATOM 7833 C CA . ILE A 1 37 ? -11.292 -16.892 6.567 1.00 74.43 37 ILE A CA 6
ATOM 7834 C C . ILE A 1 37 ? -10.985 -15.663 5.719 1.00 13.05 37 ILE A C 6
ATOM 7835 O O . ILE A 1 37 ? -10.266 -15.755 4.723 1.00 2.35 37 ILE A O 6
ATOM 7851 N N . CYS A 1 38 ? -11.552 -14.522 6.074 1.00 73.00 38 CYS A N 6
ATOM 7852 C CA . CYS A 1 38 ? -11.311 -13.306 5.321 1.00 64.31 38 CYS A CA 6
ATOM 7853 C C . CYS A 1 38 ? -11.153 -12.104 6.246 1.00 51.34 38 CYS A C 6
ATOM 7854 O O . CYS A 1 38 ? -11.798 -12.018 7.286 1.00 55.12 38 CYS A O 6
ATOM 7862 N N . HIS A 1 39 ? -10.288 -11.177 5.869 1.00 71.12 39 HIS A N 6
ATOM 7863 C CA . HIS A 1 39 ? -10.080 -9.969 6.655 1.00 53.14 39 HIS A CA 6
ATOM 7864 C C . HIS A 1 39 ? -10.111 -8.755 5.744 1.00 43.30 39 HIS A C 6
ATOM 7865 O O . HIS A 1 39 ? -9.549 -8.778 4.649 1.00 64.34 39 HIS A O 6
ATOM 7880 N N . VAL A 1 40 ? -10.771 -7.698 6.191 1.00 12.52 40 VAL A N 6
ATOM 7881 C CA . VAL A 1 40 ? -10.852 -6.481 5.405 1.00 51.34 40 VAL A CA 6
ATOM 7882 C C . VAL A 1 40 ? -9.505 -5.760 5.378 1.00 21.12 40 VAL A C 6
ATOM 7883 O O . VAL A 1 40 ? -8.983 -5.344 6.413 1.00 31.11 40 VAL A O 6
ATOM 7896 N N . SER A 1 41 ? -8.949 -5.634 4.182 1.00 11.51 41 SER A N 6
ATOM 7897 C CA . SER A 1 41 ? -7.668 -4.971 3.984 1.00 70.02 41 SER A CA 6
ATOM 7898 C C . SER A 1 41 ? -7.451 -4.750 2.489 1.00 21.15 41 SER A C 6
ATOM 7899 O O . SER A 1 41 ? -6.458 -5.185 1.909 1.00 24.33 41 SER A O 6
ATOM 7907 N N . GLY A 1 42 ? -8.408 -4.079 1.869 1.00 63.21 42 GLY A N 6
ATOM 7908 C CA . GLY A 1 42 ? -8.347 -3.840 0.444 1.00 5.52 42 GLY A CA 6
ATOM 7909 C C . GLY A 1 42 ? -9.299 -2.745 0.029 1.00 52.10 42 GLY A C 6
ATOM 7910 O O . GLY A 1 42 ? -9.548 -1.813 0.801 1.00 1.11 42 GLY A O 6
ATOM 7914 N N . LYS A 1 43 ? -9.865 -2.871 -1.168 1.00 63.13 43 LYS A N 6
ATOM 7915 C CA . LYS A 1 43 ? -10.779 -1.864 -1.698 1.00 31.24 43 LYS A CA 6
ATOM 7916 C C . LYS A 1 43 ? -12.026 -1.743 -0.822 1.00 3.01 43 LYS A C 6
ATOM 7917 O O . LYS A 1 43 ? -12.688 -0.708 -0.808 1.00 75.30 43 LYS A O 6
ATOM 7936 N N . VAL A 1 44 ? -12.328 -2.805 -0.081 1.00 13.31 44 VAL A N 6
ATOM 7937 C CA . VAL A 1 44 ? -13.467 -2.811 0.834 1.00 43.41 44 VAL A CA 6
ATOM 7938 C C . VAL A 1 44 ? -13.378 -1.665 1.849 1.00 55.11 44 VAL A C 6
ATOM 7939 O O . VAL A 1 44 ? -14.379 -1.020 2.158 1.00 60.40 44 VAL A O 6
ATOM 7952 N N . ARG A 1 45 ? -12.174 -1.400 2.343 1.00 23.14 45 ARG A N 6
ATOM 7953 C CA . ARG A 1 45 ? -11.965 -0.317 3.295 1.00 44.55 45 ARG A CA 6
ATOM 7954 C C . ARG A 1 45 ? -11.804 1.008 2.561 1.00 33.02 45 ARG A C 6
ATOM 7955 O O . ARG A 1 45 ? -12.220 2.054 3.051 1.00 61.23 45 ARG A O 6
ATOM 7976 N N . ARG A 1 46 ? -11.208 0.949 1.380 1.00 4.41 46 ARG A N 6
ATOM 7977 C CA . ARG A 1 46 ? -10.953 2.147 0.595 1.00 24.44 46 ARG A CA 6
ATOM 7978 C C . ARG A 1 46 ? -12.262 2.776 0.118 1.00 10.54 46 ARG A C 6
ATOM 7979 O O . ARG A 1 46 ? -12.445 3.988 0.205 1.00 3.32 46 ARG A O 6
ATOM 8000 N N . SER A 1 47 ? -13.171 1.942 -0.366 1.00 72.21 47 SER A N 6
ATOM 8001 C CA . SER A 1 47 ? -14.445 2.416 -0.890 1.00 64.53 47 SER A CA 6
ATOM 8002 C C . SER A 1 47 ? -15.525 2.396 0.195 1.00 10.52 47 SER A C 6
ATOM 8003 O O . SER A 1 47 ? -16.664 2.801 -0.050 1.00 73.30 47 SER A O 6
ATOM 8011 N N . LYS A 1 48 ? -15.147 1.930 1.389 1.00 31.21 48 LYS A N 6
ATOM 8012 C CA . LYS A 1 48 ? -16.052 1.864 2.540 1.00 4.22 48 LYS A CA 6
ATOM 8013 C C . LYS A 1 48 ? -17.299 1.039 2.217 1.00 43.21 48 LYS A C 6
ATOM 8014 O O . LYS A 1 48 ? -18.423 1.552 2.214 1.00 40.15 48 LYS A O 6
ATOM 8033 N N . ILE A 1 49 ? -17.087 -0.243 1.951 1.00 12.34 49 ILE A N 6
ATOM 8034 C CA . ILE A 1 49 ? -18.165 -1.144 1.562 1.00 25.44 49 ILE A CA 6
ATOM 8035 C C . ILE A 1 49 ? -18.703 -1.907 2.773 1.00 14.21 49 ILE A C 6
ATOM 8036 O O . ILE A 1 49 ? -17.941 -2.331 3.641 1.00 35.14 49 ILE A O 6
ATOM 8052 N N . ARG A 1 50 ? -20.019 -2.066 2.827 1.00 30.35 50 ARG A N 6
ATOM 8053 C CA . ARG A 1 50 ? -20.672 -2.747 3.936 1.00 51.11 50 ARG A CA 6
ATOM 8054 C C . ARG A 1 50 ? -20.960 -4.208 3.594 1.00 44.23 50 ARG A C 6
ATOM 8055 O O . ARG A 1 50 ? -21.723 -4.506 2.669 1.00 13.35 50 ARG A O 6
ATOM 8076 N N . ILE A 1 51 ? -20.342 -5.109 4.349 1.00 54.21 51 ILE A N 6
ATOM 8077 C CA . ILE A 1 51 ? -20.546 -6.539 4.172 1.00 23.01 51 ILE A CA 6
ATOM 8078 C C . ILE A 1 51 ? -21.750 -6.992 4.984 1.00 4.40 51 ILE A C 6
ATOM 8079 O O . ILE A 1 51 ? -21.806 -6.766 6.192 1.00 64.54 51 ILE A O 6
ATOM 8095 N N . ILE A 1 52 ? -22.713 -7.614 4.321 1.00 10.35 52 ILE A N 6
ATOM 8096 C CA . ILE A 1 52 ? -23.899 -8.115 4.998 1.00 32.30 52 ILE A CA 6
ATOM 8097 C C . ILE A 1 52 ? -23.944 -9.635 4.935 1.00 61.44 52 ILE A C 6
ATOM 8098 O O . ILE A 1 52 ? -23.464 -10.240 3.976 1.00 13.32 52 ILE A O 6
ATOM 8114 N N . ILE A 1 53 ? -24.503 -10.249 5.967 1.00 54.43 53 ILE A N 6
ATOM 8115 C CA . ILE A 1 53 ? -24.597 -11.701 6.033 1.00 62.01 53 ILE A CA 6
ATOM 8116 C C . ILE A 1 53 ? -25.743 -12.203 5.156 1.00 62.43 53 ILE A C 6
ATOM 8117 O O . ILE A 1 53 ? -26.798 -11.570 5.079 1.00 75.43 53 ILE A O 6
ATOM 8133 N N . GLY A 1 54 ? -25.537 -13.339 4.501 1.00 43.33 54 GLY A N 6
ATOM 8134 C CA . GLY A 1 54 ? -26.560 -13.886 3.635 1.00 43.24 54 GLY A CA 6
ATOM 8135 C C . GLY A 1 54 ? -26.455 -13.336 2.233 1.00 32.41 54 GLY A C 6
ATOM 8136 O O . GLY A 1 54 ? -27.465 -13.009 1.603 1.00 70.54 54 GLY A O 6
ATOM 8140 N N . ASP A 1 55 ? -25.226 -13.228 1.755 1.00 40.43 55 ASP A N 6
ATOM 8141 C CA . ASP A 1 55 ? -24.954 -12.709 0.424 1.00 34.43 55 ASP A CA 6
ATOM 8142 C C . ASP A 1 55 ? -23.697 -13.381 -0.124 1.00 74.44 55 ASP A C 6
ATOM 8143 O O . ASP A 1 55 ? -23.058 -14.180 0.569 1.00 23.44 55 ASP A O 6
ATOM 8152 N N . ARG A 1 56 ? -23.343 -13.056 -1.350 1.00 32.32 56 ARG A N 6
ATOM 8153 C CA . ARG A 1 56 ? -22.122 -13.560 -1.953 1.00 54.05 56 ARG A CA 6
ATOM 8154 C C . ARG A 1 56 ? -21.053 -12.478 -1.906 1.00 1.42 56 ARG A C 6
ATOM 8155 O O . ARG A 1 56 ? -21.365 -11.288 -1.913 1.00 33.43 56 ARG A O 6
ATOM 8176 N N . VAL A 1 57 ? -19.802 -12.880 -1.825 1.00 40.32 57 VAL A N 6
ATOM 8177 C CA . VAL A 1 57 ? -18.701 -11.934 -1.817 1.00 52.35 57 VAL A CA 6
ATOM 8178 C C . VAL A 1 57 ? -17.594 -12.399 -2.750 1.00 11.41 57 VAL A C 6
ATOM 8179 O O . VAL A 1 57 ? -17.530 -13.574 -3.109 1.00 13.33 57 VAL A O 6
ATOM 8192 N N . LEU A 1 58 ? -16.736 -11.477 -3.142 1.00 14.43 58 LEU A N 6
ATOM 8193 C CA . LEU A 1 58 ? -15.576 -11.806 -3.946 1.00 14.52 58 LEU A CA 6
ATOM 8194 C C . LEU A 1 58 ? -14.339 -11.721 -3.073 1.00 23.15 58 LEU A C 6
ATOM 8195 O O . LEU A 1 58 ? -14.015 -10.653 -2.548 1.00 25.04 58 LEU A O 6
ATOM 8211 N N . VAL A 1 59 ? -13.675 -12.848 -2.889 1.00 42.31 59 VAL A N 6
ATOM 8212 C CA . VAL A 1 59 ? -12.505 -12.902 -2.036 1.00 12.34 59 VAL A CA 6
ATOM 8213 C C . VAL A 1 59 ? -11.233 -13.009 -2.871 1.00 72.24 59 VAL A C 6
ATOM 8214 O O . VAL A 1 59 ? -11.119 -13.853 -3.765 1.00 62.23 59 VAL A O 6
ATOM 8227 N N . GLU A 1 60 ? -10.302 -12.113 -2.595 1.00 11.43 60 GLU A N 6
ATOM 8228 C CA . GLU A 1 60 ? -9.017 -12.100 -3.272 1.00 11.40 60 GLU A CA 6
ATOM 8229 C C . GLU A 1 60 ? -7.952 -12.683 -2.346 1.00 74.10 60 GLU A C 6
ATOM 8230 O O . GLU A 1 60 ? -7.588 -12.050 -1.354 1.00 2.24 60 GLU A O 6
ATOM 8242 N N . MET A 1 61 ? -7.458 -13.880 -2.640 1.00 35.33 61 MET A N 6
ATOM 8243 C CA . MET A 1 61 ? -6.434 -14.488 -1.795 1.00 70.10 61 MET A CA 6
ATOM 8244 C C . MET A 1 61 ? -5.403 -15.249 -2.624 1.00 30.03 61 MET A C 6
ATOM 8245 O O . MET A 1 61 ? -5.731 -15.874 -3.633 1.00 41.43 61 MET A O 6
ATOM 8259 N N . SER A 1 62 ? -4.148 -15.166 -2.204 1.00 61.35 62 SER A N 6
ATOM 8260 C CA . SER A 1 62 ? -3.074 -15.902 -2.845 1.00 41.43 62 SER A CA 6
ATOM 8261 C C . SER A 1 62 ? -2.755 -17.164 -2.043 1.00 75.05 62 SER A C 6
ATOM 8262 O O . SER A 1 62 ? -2.767 -17.145 -0.813 1.00 73.14 62 SER A O 6
ATOM 8270 N N . ILE A 1 63 ? -2.452 -18.250 -2.739 1.00 71.02 63 ILE A N 6
ATOM 8271 C CA . ILE A 1 63 ? -2.262 -19.553 -2.101 1.00 61.15 63 ILE A CA 6
ATOM 8272 C C . ILE A 1 63 ? -0.878 -19.651 -1.434 1.00 71.12 63 ILE A C 6
ATOM 8273 O O . ILE A 1 63 ? -0.511 -20.687 -0.883 1.00 40.41 63 ILE A O 6
ATOM 8289 N N . TYR A 1 64 ? -0.124 -18.556 -1.471 1.00 72.23 64 TYR A N 6
ATOM 8290 C CA . TYR A 1 64 ? 1.241 -18.541 -0.950 1.00 53.42 64 TYR A CA 6
ATOM 8291 C C . TYR A 1 64 ? 1.303 -18.841 0.554 1.00 4.14 64 TYR A C 6
ATOM 8292 O O . TYR A 1 64 ? 1.588 -19.971 0.956 1.00 42.22 64 TYR A O 6
ATOM 8310 N N . ASP A 1 65 ? 1.052 -17.833 1.388 1.00 54.24 65 ASP A N 6
ATOM 8311 C CA . ASP A 1 65 ? 1.231 -18.000 2.832 1.00 3.40 65 ASP A CA 6
ATOM 8312 C C . ASP A 1 65 ? 0.267 -17.139 3.656 1.00 42.24 65 ASP A C 6
ATOM 8313 O O . ASP A 1 65 ? -0.660 -17.656 4.271 1.00 15.43 65 ASP A O 6
ATOM 8322 N N . ARG A 1 66 ? 0.472 -15.824 3.644 1.00 73.51 66 ARG A N 6
ATOM 8323 C CA . ARG A 1 66 ? -0.317 -14.915 4.484 1.00 31.21 66 ARG A CA 6
ATOM 8324 C C . ARG A 1 66 ? -1.773 -14.853 4.029 1.00 40.22 66 ARG A C 6
ATOM 8325 O O . ARG A 1 66 ? -2.678 -14.654 4.837 1.00 35.33 66 ARG A O 6
ATOM 8346 N N . ASN A 1 67 ? -1.996 -15.025 2.735 1.00 34.35 67 ASN A N 6
ATOM 8347 C CA . ASN A 1 67 ? -3.346 -14.991 2.192 1.00 70.04 67 ASN A CA 6
ATOM 8348 C C . ASN A 1 67 ? -3.878 -16.403 1.991 1.00 73.12 67 ASN A C 6
ATOM 8349 O O . ASN A 1 67 ? -4.930 -16.600 1.390 1.00 63.20 67 ASN A O 6
ATOM 8360 N N . ALA A 1 68 ? -3.155 -17.382 2.520 1.00 33.12 68 ALA A N 6
ATOM 8361 C CA . ALA A 1 68 ? -3.524 -18.779 2.345 1.00 5.24 68 ALA A CA 6
ATOM 8362 C C . ALA A 1 68 ? -4.618 -19.182 3.326 1.00 11.14 68 ALA A C 6
ATOM 8363 O O . ALA A 1 68 ? -5.305 -20.185 3.125 1.00 14.10 68 ALA A O 6
ATOM 8370 N N . LYS A 1 69 ? -4.774 -18.411 4.396 1.00 64.44 69 LYS A N 6
ATOM 8371 C CA . LYS A 1 69 ? -5.828 -18.683 5.361 1.00 21.03 69 LYS A CA 6
ATOM 8372 C C . LYS A 1 69 ? -6.869 -17.571 5.345 1.00 14.13 69 LYS A C 6
ATOM 8373 O O . LYS A 1 69 ? -8.008 -17.774 5.762 1.00 31.34 69 LYS A O 6
ATOM 8392 N N . LYS A 1 70 ? -6.480 -16.399 4.852 1.00 1.31 70 LYS A N 6
ATOM 8393 C CA . LYS A 1 70 ? -7.385 -15.261 4.820 1.00 4.23 70 LYS A CA 6
ATOM 8394 C C . LYS A 1 70 ? -7.200 -14.442 3.546 1.00 12.03 70 LYS A C 6
ATOM 8395 O O . LYS A 1 70 ? -6.078 -14.183 3.112 1.00 45.00 70 LYS A O 6
ATOM 8414 N N . GLY A 1 71 ? -8.311 -14.045 2.955 1.00 63.44 71 GLY A N 6
ATOM 8415 C CA . GLY A 1 71 ? -8.278 -13.262 1.738 1.00 12.41 71 GLY A CA 6
ATOM 8416 C C . GLY A 1 71 ? -8.907 -11.900 1.925 1.00 63.12 71 GLY A C 6
ATOM 8417 O O . GLY A 1 71 ? -9.299 -11.542 3.039 1.00 22.25 71 GLY A O 6
ATOM 8421 N N . ARG A 1 72 ? -9.008 -11.139 0.842 1.00 73.45 72 ARG A N 6
ATOM 8422 C CA . ARG A 1 72 ? -9.636 -9.827 0.893 1.00 72.34 72 ARG A CA 6
ATOM 8423 C C . ARG A 1 72 ? -11.122 -9.979 0.610 1.00 3.11 72 ARG A C 6
ATOM 8424 O O . ARG A 1 72 ? -11.508 -10.409 -0.475 1.00 43.13 72 ARG A O 6
ATOM 8445 N N . ILE A 1 73 ? -11.947 -9.638 1.584 1.00 23.41 73 ILE A N 6
ATOM 8446 C CA . ILE A 1 73 ? -13.388 -9.766 1.438 1.00 11.52 73 ILE A CA 6
ATOM 8447 C C . ILE A 1 73 ? -14.024 -8.382 1.310 1.00 24.14 73 ILE A C 6
ATOM 8448 O O . ILE A 1 73 ? -13.725 -7.478 2.089 1.00 70.53 73 ILE A O 6
ATOM 8464 N N . ILE A 1 74 ? -14.866 -8.205 0.298 1.00 53.12 74 ILE A N 6
ATOM 8465 C CA . ILE A 1 74 ? -15.572 -6.943 0.117 1.00 13.25 74 ILE A CA 6
ATOM 8466 C C . ILE A 1 74 ? -17.066 -7.174 -0.149 1.00 11.53 74 ILE A C 6
ATOM 8467 O O . ILE A 1 74 ? -17.898 -6.853 0.697 1.00 22.15 74 ILE A O 6
ATOM 8483 N N . ARG A 1 75 ? -17.394 -7.756 -1.306 1.00 73.43 75 ARG A N 6
ATOM 8484 C CA . ARG A 1 75 ? -18.767 -8.136 -1.639 1.00 52.23 75 ARG A CA 6
ATOM 8485 C C . ARG A 1 75 ? -18.807 -8.657 -3.073 1.00 64.51 75 ARG A C 6
ATOM 8486 O O . ARG A 1 75 ? -17.799 -8.613 -3.776 1.00 63.11 75 ARG A O 6
ATOM 8507 N N . ARG A 1 76 ? -19.956 -9.173 -3.487 1.00 24.50 76 ARG A N 6
ATOM 8508 C CA . ARG A 1 76 ? -20.152 -9.616 -4.863 1.00 63.05 76 ARG A CA 6
ATOM 8509 C C . ARG A 1 76 ? -20.590 -8.451 -5.746 1.00 51.41 76 ARG A C 6
ATOM 8510 O O . ARG A 1 76 ? -21.235 -7.512 -5.276 1.00 71.34 76 ARG A O 6
ATOM 8531 N N . LEU A 1 77 ? -20.216 -8.504 -7.012 1.00 54.21 77 LEU A N 6
ATOM 8532 C CA . LEU A 1 77 ? -20.755 -7.591 -8.009 1.00 14.03 77 LEU A CA 6
ATOM 8533 C C . LEU A 1 77 ? -21.959 -8.254 -8.669 1.00 72.53 77 LEU A C 6
ATOM 8534 O O . LEU A 1 77 ? -21.976 -9.477 -8.822 1.00 54.41 77 LEU A O 6
ATOM 8550 N N . LYS A 1 78 ? -22.977 -7.478 -9.030 1.00 35.35 78 LYS A N 6
ATOM 8551 C CA . LYS A 1 78 ? -24.132 -8.051 -9.708 1.00 53.51 78 LYS A CA 6
ATOM 8552 C C . LYS A 1 78 ? -23.701 -8.577 -11.071 1.00 71.50 78 LYS A C 6
ATOM 8553 O O . LYS A 1 78 ? -23.104 -7.853 -11.869 1.00 42.43 78 LYS A O 6
ATOM 8572 N N . GLY A 1 79 ? -24.006 -9.839 -11.320 1.00 24.51 79 GLY A N 6
ATOM 8573 C CA . GLY A 1 79 ? -23.398 -10.551 -12.425 1.00 10.33 79 GLY A CA 6
ATOM 8574 C C . GLY A 1 79 ? -22.394 -11.546 -11.891 1.00 42.22 79 GLY A C 6
ATOM 8575 O O . GLY A 1 79 ? -21.199 -11.463 -12.169 1.00 5.23 79 GLY A O 6
ATOM 8579 N N . THR A 1 80 ? -22.896 -12.487 -11.109 1.00 22.05 80 THR A N 6
ATOM 8580 C CA . THR A 1 80 ? -22.057 -13.365 -10.321 1.00 3.14 80 THR A CA 6
ATOM 8581 C C . THR A 1 80 ? -22.704 -14.751 -10.221 1.00 61.33 80 THR A C 6
ATOM 8582 O O . THR A 1 80 ? -23.585 -15.081 -11.024 1.00 23.23 80 THR A O 6
ATOM 8593 N N . SER A 1 81 ? -22.254 -15.542 -9.246 1.00 63.33 81 SER A N 6
ATOM 8594 C CA . SER A 1 81 ? -22.780 -16.876 -8.970 1.00 13.40 81 SER A CA 6
ATOM 8595 C C . SER A 1 81 ? -22.230 -17.911 -9.946 1.00 24.20 81 SER A C 6
ATOM 8596 O O . SER A 1 81 ? -22.803 -18.162 -11.007 1.00 31.14 81 SER A O 6
ATOM 8604 N N . ASP A 1 82 ? -21.102 -18.505 -9.565 1.00 54.54 82 ASP A N 6
ATOM 8605 C CA . ASP A 1 82 ? -20.491 -19.620 -10.302 1.00 34.51 82 ASP A CA 6
ATOM 8606 C C . ASP A 1 82 ? -21.340 -20.893 -10.167 1.00 0.05 82 ASP A C 6
ATOM 8607 O O . ASP A 1 82 ? -20.899 -21.989 -10.512 1.00 52.53 82 ASP A O 6
ATOM 8616 N N . ARG A 1 83 ? -22.576 -20.713 -9.686 1.00 53.43 83 ARG A N 6
ATOM 8617 C CA . ARG A 1 83 ? -23.510 -21.804 -9.411 1.00 20.21 83 ARG A CA 6
ATOM 8618 C C . ARG A 1 83 ? -23.120 -22.507 -8.110 1.00 70.31 83 ARG A C 6
ATOM 8619 O O . ARG A 1 83 ? -22.059 -22.227 -7.548 1.00 4.35 83 ARG A O 6
ATOM 8640 N N . THR A 1 84 ? -23.984 -23.385 -7.611 1.00 53.43 84 THR A N 6
ATOM 8641 C CA . THR A 1 84 ? -23.731 -24.046 -6.336 1.00 41.51 84 THR A CA 6
ATOM 8642 C C . THR A 1 84 ? -22.623 -25.090 -6.473 1.00 53.13 84 THR A C 6
ATOM 8643 O O . THR A 1 84 ? -21.835 -25.275 -5.546 1.00 21.51 84 THR A O 6
ATOM 8654 N N . ILE A 1 85 ? -22.586 -25.757 -7.640 1.00 2.20 85 ILE A N 6
ATOM 8655 C CA . ILE A 1 85 ? -21.553 -26.746 -8.009 1.00 11.52 85 ILE A CA 6
ATOM 8656 C C . ILE A 1 85 ? -21.227 -27.750 -6.893 1.00 72.14 85 ILE A C 6
ATOM 8657 O O . ILE A 1 85 ? -20.170 -28.379 -6.908 1.00 43.15 85 ILE A O 6
ATOM 8673 N N . SER A 1 86 ? -22.145 -27.937 -5.954 1.00 3.42 86 SER A N 6
ATOM 8674 C CA . SER A 1 86 ? -21.926 -28.871 -4.859 1.00 40.44 86 SER A CA 6
ATOM 8675 C C . SER A 1 86 ? -23.075 -29.862 -4.755 1.00 5.01 86 SER A C 6
ATOM 8676 O O . SER A 1 86 ? -23.110 -30.702 -3.856 1.00 25.04 86 SER A O 6
ATOM 8684 N N . LYS A 1 87 ? -24.009 -29.765 -5.684 1.00 11.13 87 LYS A N 6
ATOM 8685 C CA . LYS A 1 87 ? -25.146 -30.660 -5.706 1.00 24.43 87 LYS A CA 6
ATOM 8686 C C . LYS A 1 87 ? -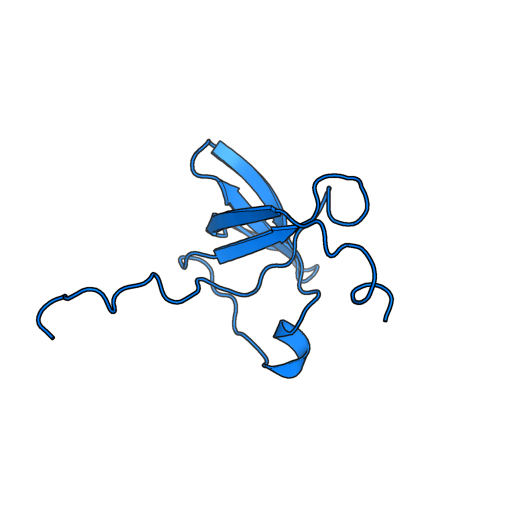24.964 -31.664 -6.831 1.00 73.45 87 LYS A C 6
ATOM 8687 O O . LYS A 1 87 ? -25.135 -31.272 -8.001 1.00 75.44 87 LYS A O 6
ATOM 8707 N N . MET A 1 1 ? 6.484 1.653 -5.573 1.00 13.45 1 MET A N 7
ATOM 8708 C CA . MET A 1 1 ? 6.190 0.342 -4.950 1.00 62.21 1 MET A CA 7
ATOM 8709 C C . MET A 1 1 ? 7.419 -0.547 -4.992 1.00 44.03 1 MET A C 7
ATOM 8710 O O . MET A 1 1 ? 8.295 -0.362 -5.836 1.00 64.43 1 MET A O 7
ATOM 8726 N N . VAL A 1 2 ? 7.491 -1.503 -4.076 1.00 61.12 2 VAL A N 7
ATOM 8727 C CA . VAL A 1 2 ? 8.628 -2.412 -4.021 1.00 73.43 2 VAL A CA 7
ATOM 8728 C C . VAL A 1 2 ? 8.328 -3.707 -4.764 1.00 34.53 2 VAL A C 7
ATOM 8729 O O . VAL A 1 2 ? 9.237 -4.390 -5.232 1.00 14.33 2 VAL A O 7
ATOM 8742 N N . LYS A 1 3 ? 7.049 -4.038 -4.872 1.00 73.31 3 LYS A N 7
ATOM 8743 C CA . LYS A 1 3 ? 6.628 -5.220 -5.607 1.00 3.03 3 LYS A CA 7
ATOM 8744 C C . LYS A 1 3 ? 5.718 -4.826 -6.759 1.00 35.53 3 LYS A C 7
ATOM 8745 O O . LYS A 1 3 ? 4.509 -4.676 -6.586 1.00 73.50 3 LYS A O 7
ATOM 8764 N N . ASP A 1 4 ? 6.315 -4.616 -7.921 1.00 53.15 4 ASP A N 7
ATOM 8765 C CA . ASP A 1 4 ? 5.559 -4.279 -9.119 1.00 4.22 4 ASP A CA 7
ATOM 8766 C C . ASP A 1 4 ? 5.786 -5.327 -10.196 1.00 52.30 4 ASP A C 7
ATOM 8767 O O . ASP A 1 4 ? 4.876 -5.661 -10.953 1.00 65.12 4 ASP A O 7
ATOM 8776 N N . GLU A 1 5 ? 7.011 -5.836 -10.261 1.00 4.22 5 GLU A N 7
ATOM 8777 C CA . GLU A 1 5 ? 7.355 -6.922 -11.170 1.00 35.44 5 GLU A CA 7
ATOM 8778 C C . GLU A 1 5 ? 6.466 -8.117 -10.860 1.00 73.02 5 GLU A C 7
ATOM 8779 O O . GLU A 1 5 ? 5.760 -8.640 -11.724 1.00 34.45 5 GLU A O 7
ATOM 8791 N N . LYS A 1 6 ? 6.512 -8.534 -9.605 1.00 23.14 6 LYS A N 7
ATOM 8792 C CA . LYS A 1 6 ? 5.548 -9.471 -9.065 1.00 22.01 6 LYS A CA 7
ATOM 8793 C C . LYS A 1 6 ? 4.669 -8.729 -8.074 1.00 32.44 6 LYS A C 7
ATOM 8794 O O . LYS A 1 6 ? 4.942 -8.719 -6.876 1.00 21.21 6 LYS A O 7
ATOM 8813 N N . SER A 1 7 ? 3.655 -8.057 -8.605 1.00 2.11 7 SER A N 7
ATOM 8814 C CA . SER A 1 7 ? 2.787 -7.196 -7.815 1.00 43.41 7 SER A CA 7
ATOM 8815 C C . SER A 1 7 ? 2.174 -7.947 -6.640 1.00 23.25 7 SER A C 7
ATOM 8816 O O . SER A 1 7 ? 2.516 -7.703 -5.483 1.00 22.32 7 SER A O 7
ATOM 8824 N N . LYS A 1 8 ? 1.268 -8.862 -6.949 1.00 52.55 8 LYS A N 7
ATOM 8825 C CA . LYS A 1 8 ? 0.557 -9.607 -5.929 1.00 34.11 8 LYS A CA 7
ATOM 8826 C C . LYS A 1 8 ? 0.346 -11.043 -6.389 1.00 15.13 8 LYS A C 7
ATOM 8827 O O . LYS A 1 8 ? -0.469 -11.304 -7.273 1.00 62.42 8 LYS A O 7
ATOM 8846 N N . THR A 1 9 ? 1.110 -11.962 -5.829 1.00 34.40 9 THR A N 7
ATOM 8847 C CA . THR A 1 9 ? 0.894 -13.372 -6.084 1.00 53.13 9 THR A CA 7
ATOM 8848 C C . THR A 1 9 ? -0.130 -13.914 -5.090 1.00 33.30 9 THR A C 7
ATOM 8849 O O . THR A 1 9 ? 0.194 -14.223 -3.942 1.00 32.33 9 THR A O 7
ATOM 8860 N N . LEU A 1 10 ? -1.375 -13.991 -5.531 1.00 22.12 10 LEU A N 7
ATOM 8861 C CA . LEU A 1 10 ? -2.473 -14.351 -4.653 1.00 43.45 10 LEU A CA 7
ATOM 8862 C C . LEU A 1 10 ? -3.440 -15.291 -5.358 1.00 61.03 10 LEU A C 7
ATOM 8863 O O . LEU A 1 10 ? -3.356 -15.485 -6.571 1.00 13.45 10 LEU A O 7
ATOM 8879 N N . PHE A 1 11 ? -4.353 -15.864 -4.595 1.00 44.42 11 PHE A N 7
ATOM 8880 C CA . PHE A 1 11 ? -5.345 -16.766 -5.143 1.00 42.24 11 PHE A CA 7
ATOM 8881 C C . PHE A 1 11 ? -6.736 -16.269 -4.786 1.00 53.44 11 PHE A C 7
ATOM 8882 O O . PHE A 1 11 ? -7.016 -15.953 -3.630 1.00 30.45 11 PHE A O 7
ATOM 8899 N N . GLU A 1 12 ? -7.591 -16.181 -5.785 1.00 22.43 12 GLU A N 7
ATOM 8900 C CA . GLU A 1 12 ? -8.947 -15.701 -5.593 1.00 2.22 12 GLU A CA 7
ATOM 8901 C C . GLU A 1 12 ? -9.922 -16.872 -5.555 1.00 44.13 12 GLU A C 7
ATOM 8902 O O . GLU A 1 12 ? -10.094 -17.580 -6.551 1.00 55.20 12 GLU A O 7
ATOM 8914 N N . VAL A 1 13 ? -10.555 -17.076 -4.412 1.00 55.02 13 VAL A N 7
ATOM 8915 C CA . VAL A 1 13 ? -11.483 -18.184 -4.242 1.00 64.33 13 VAL A CA 7
ATOM 8916 C C . VAL A 1 13 ? -12.738 -17.713 -3.509 1.00 43.14 13 VAL A C 7
ATOM 8917 O O . VAL A 1 13 ? -12.701 -16.735 -2.767 1.00 62.40 13 VAL A O 7
ATOM 8930 N N . GLU A 1 14 ? -13.853 -18.384 -3.742 1.00 14.31 14 GLU A N 7
ATOM 8931 C CA . GLU A 1 14 ? -15.105 -18.009 -3.108 1.00 3.01 14 GLU A CA 7
ATOM 8932 C C . GLU A 1 14 ? -15.431 -18.940 -1.948 1.00 55.34 14 GLU A C 7
ATOM 8933 O O . GLU A 1 14 ? -14.967 -20.079 -1.900 1.00 62.43 14 GLU A O 7
ATOM 8945 N N . GLY A 1 15 ? -16.224 -18.440 -1.012 1.00 14.22 15 GLY A N 7
ATOM 8946 C CA . GLY A 1 15 ? -16.612 -19.223 0.142 1.00 32.52 15 GLY A CA 7
ATOM 8947 C C . GLY A 1 15 ? -17.893 -18.707 0.766 1.00 61.41 15 GLY A C 7
ATOM 8948 O O . GLY A 1 15 ? -18.580 -17.868 0.180 1.00 20.54 15 GLY A O 7
ATOM 8952 N N . ALA A 1 16 ? -18.221 -19.196 1.952 1.00 34.22 16 ALA A N 7
ATOM 8953 C CA . ALA A 1 16 ? -19.436 -18.775 2.634 1.00 21.32 16 ALA A CA 7
ATOM 8954 C C . ALA A 1 16 ? -19.125 -18.233 4.020 1.00 24.24 16 ALA A C 7
ATOM 8955 O O . ALA A 1 16 ? -18.502 -18.914 4.837 1.00 75.34 16 ALA A O 7
ATOM 8962 N N . VAL A 1 17 ? -19.555 -17.005 4.281 1.00 65.00 17 VAL A N 7
ATOM 8963 C CA . VAL A 1 17 ? -19.373 -16.401 5.590 1.00 34.30 17 VAL A CA 7
ATOM 8964 C C . VAL A 1 17 ? -20.359 -17.010 6.585 1.00 4.22 17 VAL A C 7
ATOM 8965 O O . VAL A 1 17 ? -21.575 -16.997 6.365 1.00 3.22 17 VAL A O 7
ATOM 8978 N N . THR A 1 18 ? -19.833 -17.575 7.658 1.00 73.10 18 THR A N 7
ATOM 8979 C CA . THR A 1 18 ? -20.660 -18.296 8.607 1.00 35.22 18 THR A CA 7
ATOM 8980 C C . THR A 1 18 ? -20.711 -17.591 9.961 1.00 42.31 18 THR A C 7
ATOM 8981 O O . THR A 1 18 ? -21.638 -17.811 10.748 1.00 54.32 18 THR A O 7
ATOM 8992 N N . ALA A 1 19 ? -19.724 -16.742 10.226 1.00 41.24 19 ALA A N 7
ATOM 8993 C CA . ALA A 1 19 ? -19.640 -16.043 11.499 1.00 2.54 19 ALA A CA 7
ATOM 8994 C C . ALA A 1 19 ? -18.716 -14.840 11.395 1.00 24.24 19 ALA A C 7
ATOM 8995 O O . ALA A 1 19 ? -17.923 -14.732 10.455 1.00 21.10 19 ALA A O 7
ATOM 9002 N N . LEU A 1 20 ? -18.821 -13.941 12.360 1.00 5.24 20 LEU A N 7
ATOM 9003 C CA . LEU A 1 20 ? -17.932 -12.796 12.431 1.00 1.24 20 LEU A CA 7
ATOM 9004 C C . LEU A 1 20 ? -17.332 -12.699 13.823 1.00 63.22 20 LEU A C 7
ATOM 9005 O O . LEU A 1 20 ? -17.989 -12.999 14.818 1.00 72.30 20 LEU A O 7
ATOM 9021 N N . LEU A 1 21 ? -16.084 -12.293 13.887 1.00 32.01 21 LEU A N 7
ATOM 9022 C CA . LEU A 1 21 ? -15.402 -12.150 15.156 1.00 40.11 21 LEU A CA 7
ATOM 9023 C C . LEU A 1 21 ? -15.479 -10.700 15.607 1.00 61.44 21 LEU A C 7
ATOM 9024 O O . LEU A 1 21 ? -15.463 -9.789 14.777 1.00 5.14 21 LEU A O 7
ATOM 9040 N N . PRO A 1 22 ? -15.554 -10.458 16.927 1.00 31.35 22 PRO A N 7
ATOM 9041 C CA . PRO A 1 22 ? -15.589 -9.099 17.487 1.00 54.51 22 PRO A CA 7
ATOM 9042 C C . PRO A 1 22 ? -14.241 -8.387 17.356 1.00 51.03 22 PRO A C 7
ATOM 9043 O O . PRO A 1 22 ? -13.956 -7.425 18.070 1.00 23.23 22 PRO A O 7
ATOM 9054 N N . ALA A 1 23 ? -13.426 -8.872 16.432 1.00 75.21 23 ALA A N 7
ATOM 9055 C CA . ALA A 1 23 ? -12.127 -8.297 16.155 1.00 61.22 23 ALA A CA 7
ATOM 9056 C C . ALA A 1 23 ? -12.147 -7.610 14.795 1.00 21.43 23 ALA A C 7
ATOM 9057 O O . ALA A 1 23 ? -11.099 -7.359 14.201 1.00 0.15 23 ALA A O 7
ATOM 9064 N N . ALA A 1 24 ? -13.362 -7.323 14.313 1.00 12.52 24 ALA A N 7
ATOM 9065 C CA . ALA A 1 24 ? -13.574 -6.644 13.032 1.00 62.01 24 ALA A CA 7
ATOM 9066 C C . ALA A 1 24 ? -13.125 -7.517 11.865 1.00 73.50 24 ALA A C 7
ATOM 9067 O O . ALA A 1 24 ? -12.735 -7.018 10.806 1.00 75.10 24 ALA A O 7
ATOM 9074 N N . GLU A 1 25 ? -13.205 -8.824 12.056 1.00 71.33 25 GLU A N 7
ATOM 9075 C CA . GLU A 1 25 ? -12.852 -9.771 11.012 1.00 54.04 25 GLU A CA 7
ATOM 9076 C C . GLU A 1 25 ? -13.879 -10.898 10.949 1.00 11.52 25 GLU A C 7
ATOM 9077 O O . GLU A 1 25 ? -14.503 -11.239 11.952 1.00 43.13 25 GLU A O 7
ATOM 9089 N N . PHE A 1 26 ? -14.052 -11.463 9.765 1.00 11.44 26 PHE A N 7
ATOM 9090 C CA . PHE A 1 26 ? -15.078 -12.470 9.521 1.00 13.30 26 PHE A CA 7
ATOM 9091 C C . PHE A 1 26 ? -14.442 -13.839 9.343 1.00 70.33 26 PHE A C 7
ATOM 9092 O O . PHE A 1 26 ? -13.241 -13.946 9.120 1.00 22.41 26 PHE A O 7
ATOM 9109 N N . ARG A 1 27 ? -15.236 -14.890 9.448 1.00 24.13 27 ARG A N 7
ATOM 9110 C CA . ARG A 1 27 ? -14.733 -16.224 9.176 1.00 43.30 27 ARG A CA 7
ATOM 9111 C C . ARG A 1 27 ? -15.613 -16.922 8.147 1.00 72.03 27 ARG A C 7
ATOM 9112 O O . ARG A 1 27 ? -16.843 -16.949 8.277 1.00 52.54 27 ARG A O 7
ATOM 9133 N N . VAL A 1 28 ? -14.981 -17.479 7.124 1.00 61.13 28 VAL A N 7
ATOM 9134 C CA . VAL A 1 28 ? -15.706 -18.119 6.037 1.00 25.12 28 VAL A CA 7
ATOM 9135 C C . VAL A 1 28 ? -15.218 -19.548 5.827 1.00 71.54 28 VAL A C 7
ATOM 9136 O O . VAL A 1 28 ? -14.044 -19.855 6.050 1.00 24.41 28 VAL A O 7
ATOM 9149 N N . LYS A 1 29 ? -16.124 -20.425 5.426 1.00 23.35 29 LYS A N 7
ATOM 9150 C CA . LYS A 1 29 ? -15.752 -21.788 5.092 1.00 14.22 29 LYS A CA 7
ATOM 9151 C C . LYS A 1 29 ? -16.382 -22.186 3.766 1.00 50.45 29 LYS A C 7
ATOM 9152 O O . LYS A 1 29 ? -17.496 -21.768 3.445 1.00 52.35 29 LYS A O 7
ATOM 9171 N N . LEU A 1 30 ? -15.644 -22.941 2.975 1.00 13.25 30 LEU A N 7
ATOM 9172 C CA . LEU A 1 30 ? -16.181 -23.491 1.745 1.00 10.23 30 LEU A CA 7
ATOM 9173 C C . LEU A 1 30 ? -16.957 -24.763 2.071 1.00 4.44 30 LEU A C 7
ATOM 9174 O O . LEU A 1 30 ? -16.713 -25.385 3.108 1.00 53.21 30 LEU A O 7
ATOM 9190 N N . ASP A 1 31 ? -17.871 -25.163 1.188 1.00 4.41 31 ASP A N 7
ATOM 9191 C CA . ASP A 1 31 ? -18.683 -26.365 1.408 1.00 15.44 31 ASP A CA 7
ATOM 9192 C C . ASP A 1 31 ? -17.812 -27.618 1.388 1.00 12.31 31 ASP A C 7
ATOM 9193 O O . ASP A 1 31 ? -18.282 -28.727 1.633 1.00 52.51 31 ASP A O 7
ATOM 9202 N N . ASN A 1 32 ? -16.532 -27.420 1.104 1.00 71.14 32 ASN A N 7
ATOM 9203 C CA . ASN A 1 32 ? -15.548 -28.495 1.113 1.00 35.34 32 ASN A CA 7
ATOM 9204 C C . ASN A 1 32 ? -15.072 -28.766 2.547 1.00 2.05 32 ASN A C 7
ATOM 9205 O O . ASN A 1 32 ? -14.105 -29.493 2.767 1.00 62.24 32 ASN A O 7
ATOM 9216 N N . GLU A 1 33 ? -15.761 -28.154 3.513 1.00 13.44 33 GLU A N 7
ATOM 9217 C CA . GLU A 1 33 ? -15.486 -28.351 4.938 1.00 23.24 33 GLU A CA 7
ATOM 9218 C C . GLU A 1 33 ? -14.102 -27.850 5.324 1.00 32.23 33 GLU A C 7
ATOM 9219 O O . GLU A 1 33 ? -13.446 -28.402 6.208 1.00 73.31 33 GLU A O 7
ATOM 9231 N N . HIS A 1 34 ? -13.671 -26.791 4.667 1.00 53.51 34 HIS A N 7
ATOM 9232 C CA . HIS A 1 34 ? -12.416 -26.143 5.006 1.00 71.33 34 HIS A CA 7
ATOM 9233 C C . HIS A 1 34 ? -12.655 -24.670 5.286 1.00 25.11 34 HIS A C 7
ATOM 9234 O O . HIS A 1 34 ? -13.163 -23.933 4.435 1.00 43.14 34 HIS A O 7
ATOM 9249 N N . GLU A 1 35 ? -12.306 -24.258 6.491 1.00 33.54 35 GLU A N 7
ATOM 9250 C CA . GLU A 1 35 ? -12.596 -22.920 6.972 1.00 1.13 35 GLU A CA 7
ATOM 9251 C C . GLU A 1 35 ? -11.328 -22.097 7.159 1.00 43.14 35 GLU A C 7
ATOM 9252 O O . GLU A 1 35 ? -10.282 -22.619 7.549 1.00 2.50 35 GLU A O 7
ATOM 9264 N N . ILE A 1 36 ? -11.435 -20.808 6.869 1.00 54.14 36 ILE A N 7
ATOM 9265 C CA . ILE A 1 36 ? -10.340 -19.867 7.062 1.00 44.23 36 ILE A CA 7
ATOM 9266 C C . ILE A 1 36 ? -10.875 -18.579 7.668 1.00 54.11 36 ILE A C 7
ATOM 9267 O O . ILE A 1 36 ? -12.087 -18.367 7.721 1.00 5.35 36 ILE A O 7
ATOM 9283 N N . ILE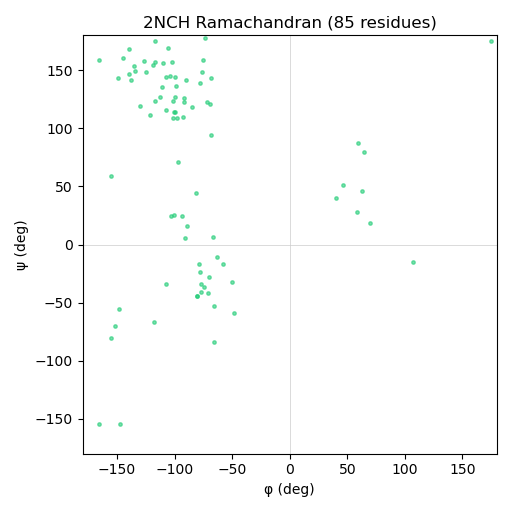 A 1 37 ? -9.981 -17.720 8.123 1.00 52.24 37 ILE A N 7
ATOM 9284 C CA . ILE A 1 37 ? -10.386 -16.451 8.703 1.00 71.43 37 ILE A CA 7
ATOM 9285 C C . ILE A 1 37 ? -10.167 -15.339 7.685 1.00 52.11 37 ILE A C 7
ATOM 9286 O O . ILE A 1 37 ? -9.267 -15.422 6.854 1.00 30.52 37 ILE A O 7
ATOM 9302 N N . CYS A 1 38 ? -11.001 -14.319 7.717 1.00 53.50 38 CYS A N 7
ATOM 9303 C CA . CYS A 1 38 ? -10.902 -13.242 6.755 1.00 22.21 38 CYS A CA 7
ATOM 9304 C C . CYS A 1 38 ? -11.098 -11.891 7.432 1.00 42.41 38 CYS A C 7
ATOM 9305 O O . CYS A 1 38 ? -11.588 -11.814 8.550 1.00 62.13 38 CYS A O 7
ATOM 9313 N N . HIS A 1 39 ? -10.700 -10.828 6.757 1.00 22.31 39 HIS A N 7
ATOM 9314 C CA . HIS A 1 39 ? -10.858 -9.482 7.286 1.00 52.20 39 HIS A CA 7
ATOM 9315 C C . HIS A 1 39 ? -11.003 -8.493 6.141 1.00 52.04 39 HIS A C 7
ATOM 9316 O O . HIS A 1 39 ? -10.736 -8.830 4.989 1.00 45.40 39 HIS A O 7
ATOM 9331 N N . VAL A 1 40 ? -11.425 -7.279 6.451 1.00 50.41 40 VAL A N 7
ATOM 9332 C CA . VAL A 1 40 ? -11.571 -6.248 5.431 1.00 45.14 40 VAL A CA 7
ATOM 9333 C C . VAL A 1 40 ? -10.214 -5.652 5.075 1.00 14.13 40 VAL A C 7
ATOM 9334 O O . VAL A 1 40 ? -9.287 -5.676 5.885 1.00 43.21 40 VAL A O 7
ATOM 9347 N N . SER A 1 41 ? -10.084 -5.168 3.850 1.00 72.41 41 SER A N 7
ATOM 9348 C CA . SER A 1 41 ? -8.869 -4.490 3.425 1.00 23.32 41 SER A CA 7
ATOM 9349 C C . SER A 1 41 ? -9.209 -3.270 2.567 1.00 70.41 41 SER A C 7
ATOM 9350 O O . SER A 1 41 ? -10.373 -2.874 2.497 1.00 73.32 41 SER A O 7
ATOM 9358 N N . GLY A 1 42 ? -8.181 -2.717 1.914 1.00 70.43 42 GLY A N 7
ATOM 9359 C CA . GLY A 1 42 ? -8.275 -1.472 1.148 1.00 21.34 42 GLY A CA 7
ATOM 9360 C C . GLY A 1 42 ? -9.614 -1.205 0.473 1.00 44.12 42 GLY A C 7
ATOM 9361 O O . GLY A 1 42 ? -10.510 -0.606 1.073 1.00 51.20 42 GLY A O 7
ATOM 9365 N N . LYS A 1 43 ? -9.724 -1.598 -0.793 1.00 74.32 43 LYS A N 7
ATOM 9366 C CA . LYS A 1 43 ? -10.908 -1.310 -1.607 1.00 64.13 43 LYS A CA 7
ATOM 9367 C C . LYS A 1 43 ? -12.202 -1.759 -0.922 1.00 55.14 43 LYS A C 7
ATOM 9368 O O . LYS A 1 43 ? -13.228 -1.088 -1.026 1.00 22.02 43 LYS A O 7
ATOM 9387 N N . VAL A 1 44 ? -12.139 -2.877 -0.207 1.00 13.34 44 VAL A N 7
ATOM 9388 C CA . VAL A 1 44 ? -13.312 -3.436 0.461 1.00 20.12 44 VAL A CA 7
ATOM 9389 C C . VAL A 1 44 ? -13.947 -2.421 1.412 1.00 73.52 44 VAL A C 7
ATOM 9390 O O . VAL A 1 44 ? -15.153 -2.186 1.370 1.00 61.02 44 VAL A O 7
ATOM 9403 N N . ARG A 1 45 ? -13.124 -1.796 2.241 1.00 34.33 45 ARG A N 7
ATOM 9404 C CA . ARG A 1 45 ? -13.622 -0.891 3.269 1.00 44.55 45 ARG A CA 7
ATOM 9405 C C . ARG A 1 45 ? -14.241 0.364 2.647 1.00 54.30 45 ARG A C 7
ATOM 9406 O O . ARG A 1 45 ? -15.213 0.909 3.168 1.00 55.44 45 ARG A O 7
ATOM 9427 N N . ARG A 1 46 ? -13.695 0.804 1.519 1.00 21.22 46 ARG A N 7
ATOM 9428 C CA . ARG A 1 46 ? -14.164 2.030 0.880 1.00 14.53 46 ARG A CA 7
ATOM 9429 C C . ARG A 1 46 ? -15.358 1.770 -0.040 1.00 41.30 46 ARG A C 7
ATOM 9430 O O . ARG A 1 46 ? -16.075 2.700 -0.405 1.00 3.44 46 ARG A O 7
ATOM 9451 N N . SER A 1 47 ? -15.578 0.513 -0.410 1.00 32.55 47 SER A N 7
ATOM 9452 C CA . SER A 1 47 ? -16.620 0.185 -1.382 1.00 35.11 47 SER A CA 7
ATOM 9453 C C . SER A 1 47 ? -18.019 0.289 -0.772 1.00 12.44 47 SER A C 7
ATOM 9454 O O . SER A 1 47 ? -19.004 0.459 -1.496 1.00 33.44 47 SER A O 7
ATOM 9462 N N . LYS A 1 48 ? -18.095 0.184 0.556 1.00 15.23 48 LYS A N 7
ATOM 9463 C CA . LYS A 1 48 ? -19.371 0.256 1.276 1.00 32.24 48 LYS A CA 7
ATOM 9464 C C . LYS A 1 48 ? -20.329 -0.846 0.824 1.00 34.52 48 LYS A C 7
ATOM 9465 O O . LYS A 1 48 ? -21.541 -0.639 0.734 1.00 61.12 48 LYS A O 7
ATOM 9484 N N . ILE A 1 49 ? -19.781 -2.018 0.541 1.00 41.51 49 ILE A N 7
ATOM 9485 C CA . ILE A 1 49 ? -20.596 -3.168 0.184 1.00 53.30 49 ILE A CA 7
ATOM 9486 C C . ILE A 1 49 ? -21.253 -3.768 1.423 1.00 41.31 49 ILE A C 7
ATOM 9487 O O . ILE A 1 49 ? -20.840 -3.487 2.549 1.00 41.14 49 ILE A O 7
ATOM 9503 N N . ARG A 1 50 ? -22.276 -4.583 1.223 1.00 73.24 50 ARG A N 7
ATOM 9504 C CA . ARG A 1 50 ? -22.992 -5.173 2.343 1.00 60.33 50 ARG A CA 7
ATOM 9505 C C . ARG A 1 50 ? -22.571 -6.623 2.553 1.00 54.52 50 ARG A C 7
ATOM 9506 O O . ARG A 1 50 ? -22.887 -7.495 1.743 1.00 5.04 50 ARG A O 7
ATOM 9527 N N . ILE A 1 51 ? -21.843 -6.869 3.633 1.00 53.10 51 ILE A N 7
ATOM 9528 C CA . ILE A 1 51 ? -21.458 -8.223 4.002 1.00 43.55 51 ILE A CA 7
ATOM 9529 C C . ILE A 1 51 ? -22.481 -8.803 4.970 1.00 34.33 51 ILE A C 7
ATOM 9530 O O . ILE A 1 51 ? -22.601 -8.344 6.108 1.00 43.21 51 ILE A O 7
ATOM 9546 N N . ILE A 1 52 ? -23.231 -9.795 4.517 1.00 42.20 52 ILE A N 7
ATOM 9547 C CA . ILE A 1 52 ? -24.226 -10.432 5.364 1.00 11.24 52 ILE A CA 7
ATOM 9548 C C . ILE A 1 52 ? -23.891 -11.899 5.577 1.00 3.42 52 ILE A C 7
ATOM 9549 O O . ILE A 1 52 ? -23.328 -12.551 4.699 1.00 51.25 52 ILE A O 7
ATOM 9565 N N . ILE A 1 53 ? -24.245 -12.413 6.744 1.00 40.25 53 ILE A N 7
ATOM 9566 C CA . ILE A 1 53 ? -23.935 -13.789 7.096 1.00 63.34 53 ILE A CA 7
ATOM 9567 C C . ILE A 1 53 ? -24.868 -14.751 6.369 1.00 45.31 53 ILE A C 7
ATOM 9568 O O . ILE A 1 53 ? -26.058 -14.468 6.211 1.00 52.50 53 ILE A O 7
ATOM 9584 N N . GLY A 1 54 ? -24.321 -15.868 5.905 1.00 1.12 54 GLY A N 7
ATOM 9585 C CA . GLY A 1 54 ? -25.129 -16.871 5.240 1.00 30.12 54 GLY A CA 7
ATOM 9586 C C . GLY A 1 54 ? -25.034 -16.779 3.733 1.00 14.53 54 GLY A C 7
ATOM 9587 O O . GLY A 1 54 ? -25.359 -17.730 3.024 1.00 5.40 54 GLY A O 7
ATOM 9591 N N . ASP A 1 55 ? -24.573 -15.638 3.247 1.00 35.52 55 ASP A N 7
ATOM 9592 C CA . ASP A 1 55 ? -24.469 -15.403 1.814 1.00 63.43 55 ASP A CA 7
ATOM 9593 C C . ASP A 1 55 ? -23.078 -15.794 1.325 1.00 63.32 55 ASP A C 7
ATOM 9594 O O . ASP A 1 55 ? -22.134 -15.866 2.118 1.00 42.42 55 ASP A O 7
ATOM 9603 N N . ARG A 1 56 ? -22.954 -16.065 0.034 1.00 45.21 56 ARG A N 7
ATOM 9604 C CA . ARG A 1 56 ? -21.667 -16.419 -0.542 1.00 11.02 56 ARG A CA 7
ATOM 9605 C C . ARG A 1 56 ? -20.792 -15.186 -0.699 1.00 73.54 56 ARG A C 7
ATOM 9606 O O . ARG A 1 56 ? -21.267 -14.108 -1.055 1.00 71.15 56 ARG A O 7
ATOM 9627 N N . VAL A 1 57 ? -19.514 -15.350 -0.418 1.00 41.21 57 VAL A N 7
ATOM 9628 C CA . VAL A 1 57 ? -18.576 -14.244 -0.459 1.00 72.21 57 VAL A CA 7
ATOM 9629 C C . VAL A 1 57 ? -17.307 -14.634 -1.203 1.00 43.30 57 VAL A C 7
ATOM 9630 O O . VAL A 1 57 ? -17.007 -15.814 -1.366 1.00 3.12 57 VAL A O 7
ATOM 9643 N N . LEU A 1 58 ? -16.570 -13.634 -1.646 1.00 2.01 58 LEU A N 7
ATOM 9644 C CA . LEU A 1 58 ? -15.309 -13.852 -2.331 1.00 31.43 58 LEU A CA 7
ATOM 9645 C C . LEU A 1 58 ? -14.160 -13.463 -1.414 1.00 60.43 58 LEU A C 7
ATOM 9646 O O . LEU A 1 58 ? -14.147 -12.357 -0.866 1.00 60.30 58 LEU A O 7
ATOM 9662 N N . VAL A 1 59 ? -13.220 -14.375 -1.227 1.00 24.21 59 VAL A N 7
ATOM 9663 C CA . VAL A 1 59 ? -12.046 -14.091 -0.426 1.00 42.13 59 VAL A CA 7
ATOM 9664 C C . VAL A 1 59 ? -10.816 -13.993 -1.322 1.00 21.41 59 VAL A C 7
ATOM 9665 O O . VAL A 1 59 ? -10.560 -14.854 -2.167 1.00 74.05 59 VAL A O 7
ATOM 9678 N N . GLU A 1 60 ? -10.088 -12.910 -1.152 1.00 14.23 60 GLU A N 7
ATOM 9679 C CA . GLU A 1 60 ? -8.927 -12.615 -1.967 1.00 2.10 60 GLU A CA 7
ATOM 9680 C C . GLU A 1 60 ? -7.687 -12.578 -1.076 1.00 24.35 60 GLU A C 7
ATOM 9681 O O . GLU A 1 60 ? -7.538 -11.679 -0.248 1.00 60.44 60 GLU A O 7
ATOM 9693 N N . MET A 1 61 ? -6.816 -13.570 -1.203 1.00 40.21 61 MET A N 7
ATOM 9694 C CA . MET A 1 61 ? -5.665 -13.662 -0.314 1.00 71.55 61 MET A CA 7
ATOM 9695 C C . MET A 1 61 ? -4.451 -14.274 -1.003 1.00 24.13 61 MET A C 7
ATOM 9696 O O . MET A 1 61 ? -4.572 -15.010 -1.980 1.00 3.01 61 MET A O 7
ATOM 9710 N N . SER A 1 62 ? -3.278 -13.956 -0.478 1.00 55.11 62 SER A N 7
ATOM 9711 C CA . SER A 1 62 ? -2.030 -14.487 -0.993 1.00 31.15 62 SER A CA 7
ATOM 9712 C C . SER A 1 62 ? -1.627 -15.747 -0.223 1.00 61.31 62 SER A C 7
ATOM 9713 O O . SER A 1 62 ? -1.805 -15.827 0.992 1.00 33.50 62 SER A O 7
ATOM 9721 N N . ILE A 1 63 ? -1.060 -16.711 -0.935 1.00 63.25 63 ILE A N 7
ATOM 9722 C CA . ILE A 1 63 ? -0.745 -18.025 -0.366 1.00 44.41 63 ILE A CA 7
ATOM 9723 C C . ILE A 1 63 ? 0.544 -17.993 0.478 1.00 72.12 63 ILE A C 7
ATOM 9724 O O . ILE A 1 63 ? 0.990 -19.019 0.983 1.00 2.35 63 ILE A O 7
ATOM 9740 N N . TYR A 1 64 ? 1.132 -16.807 0.637 1.00 73.11 64 TYR A N 7
ATOM 9741 C CA . TYR A 1 64 ? 2.402 -16.659 1.358 1.00 3.33 64 TYR A CA 7
ATOM 9742 C C . TYR A 1 64 ? 2.330 -17.197 2.793 1.00 43.12 64 TYR A C 7
ATOM 9743 O O . TYR A 1 64 ? 2.705 -18.340 3.051 1.00 52.11 64 TYR A O 7
ATOM 9761 N N . ASP A 1 65 ? 1.867 -16.372 3.729 1.00 65.32 65 ASP A N 7
ATOM 9762 C CA . ASP A 1 65 ? 1.789 -16.791 5.128 1.00 74.20 65 ASP A CA 7
ATOM 9763 C C . ASP A 1 65 ? 0.631 -16.121 5.862 1.00 73.33 65 ASP A C 7
ATOM 9764 O O . ASP A 1 65 ? -0.352 -16.773 6.197 1.00 72.14 65 ASP A O 7
ATOM 9773 N N . ARG A 1 66 ? 0.734 -14.812 6.090 1.00 54.41 66 ARG A N 7
ATOM 9774 C CA . ARG A 1 66 ? -0.271 -14.106 6.887 1.00 71.33 66 ARG A CA 7
ATOM 9775 C C . ARG A 1 66 ? -1.613 -14.047 6.161 1.00 74.21 66 ARG A C 7
ATOM 9776 O O . ARG A 1 66 ? -2.673 -14.120 6.784 1.00 63.12 66 ARG A O 7
ATOM 9797 N N . ASN A 1 67 ? -1.567 -13.943 4.839 1.00 12.30 67 ASN A N 7
ATOM 9798 C CA . ASN A 1 67 ? -2.790 -13.910 4.050 1.00 24.24 67 ASN A CA 7
ATOM 9799 C C . ASN A 1 67 ? -3.301 -15.318 3.786 1.00 44.43 67 ASN A C 7
ATOM 9800 O O . ASN A 1 67 ? -4.411 -15.502 3.303 1.00 63.31 67 ASN A O 7
ATOM 9811 N N . ALA A 1 68 ? -2.488 -16.311 4.121 1.00 44.12 68 ALA A N 7
ATOM 9812 C CA . ALA A 1 68 ? -2.899 -17.700 3.997 1.00 63.02 68 ALA A CA 7
ATOM 9813 C C . ALA A 1 68 ? -3.731 -18.097 5.210 1.00 31.44 68 ALA A C 7
ATOM 9814 O O . ALA A 1 68 ? -4.307 -19.184 5.264 1.00 74.20 68 ALA A O 7
ATOM 9821 N N . LYS A 1 69 ? -3.774 -17.200 6.186 1.00 23.43 69 LYS A N 7
ATOM 9822 C CA . LYS A 1 69 ? -4.568 -17.396 7.388 1.00 62.11 69 LYS A CA 7
ATOM 9823 C C . LYS A 1 69 ? -5.768 -16.462 7.363 1.00 21.21 69 LYS A C 7
ATOM 9824 O O . LYS A 1 69 ? -6.901 -16.880 7.607 1.00 55.21 69 LYS A O 7
ATOM 9843 N N . LYS A 1 70 ? -5.501 -15.189 7.084 1.00 63.24 70 LYS A N 7
ATOM 9844 C CA . LYS A 1 70 ? -6.565 -14.205 6.903 1.00 30.12 70 LYS A CA 7
ATOM 9845 C C . LYS A 1 70 ? -6.446 -13.512 5.550 1.00 41.12 70 LYS A C 7
ATOM 9846 O O . LYS A 1 70 ? -5.387 -12.995 5.200 1.00 12.10 70 LYS A O 7
ATOM 9865 N N . GLY A 1 71 ? -7.547 -13.466 4.814 1.00 14.03 71 GLY A N 7
ATOM 9866 C CA . GLY A 1 71 ? -7.571 -12.763 3.542 1.00 51.34 71 GLY A CA 7
ATOM 9867 C C . GLY A 1 71 ? -8.572 -11.627 3.556 1.00 71.21 71 GLY A C 7
ATOM 9868 O O . GLY A 1 71 ? -9.200 -11.374 4.584 1.00 32.45 71 GLY A O 7
ATOM 9872 N N . ARG A 1 72 ? -8.724 -10.930 2.437 1.00 25.41 72 ARG A N 7
ATOM 9873 C CA . ARG A 1 72 ? -9.717 -9.872 2.345 1.00 2.23 72 ARG A CA 7
ATOM 9874 C C . ARG A 1 72 ? -11.013 -10.432 1.775 1.00 21.11 72 ARG A C 7
ATOM 9875 O O . ARG A 1 72 ? -11.021 -11.051 0.712 1.00 23.23 72 ARG A O 7
ATOM 9896 N N . ILE A 1 73 ? -12.095 -10.236 2.506 1.00 61.40 73 ILE A N 7
ATOM 9897 C CA . ILE A 1 73 ? -13.396 -10.756 2.117 1.00 44.12 73 ILE A CA 7
ATOM 9898 C C . ILE A 1 73 ? -14.335 -9.600 1.791 1.00 12.31 73 ILE A C 7
ATOM 9899 O O . ILE A 1 73 ? -14.340 -8.586 2.491 1.00 11.22 73 ILE A O 7
ATOM 9915 N N . ILE A 1 74 ? -15.103 -9.730 0.716 1.00 1.54 74 ILE A N 7
ATOM 9916 C CA . ILE A 1 74 ? -16.068 -8.696 0.373 1.00 35.41 74 ILE A CA 7
ATOM 9917 C C . ILE A 1 74 ? -17.483 -9.272 0.215 1.00 23.34 74 ILE A C 7
ATOM 9918 O O . ILE A 1 74 ? -18.330 -9.052 1.081 1.00 44.40 74 ILE A O 7
ATOM 9934 N N . ARG A 1 75 ? -17.723 -10.033 -0.856 1.00 72.24 75 ARG A N 7
ATOM 9935 C CA . ARG A 1 75 ? -18.994 -10.732 -1.066 1.00 23.42 75 ARG A CA 7
ATOM 9936 C C . ARG A 1 75 ? -19.012 -11.341 -2.466 1.00 61.43 75 ARG A C 7
ATOM 9937 O O . ARG A 1 75 ? -18.102 -11.097 -3.260 1.00 32.13 75 ARG A O 7
ATOM 9958 N N . ARG A 1 76 ? -20.029 -12.142 -2.753 1.00 13.31 76 ARG A N 7
ATOM 9959 C CA . ARG A 1 76 ? -20.332 -12.535 -4.121 1.00 13.34 76 ARG A CA 7
ATOM 9960 C C . ARG A 1 76 ? -20.948 -11.338 -4.848 1.00 54.45 76 ARG A C 7
ATOM 9961 O O . ARG A 1 76 ? -21.621 -10.513 -4.226 1.00 20.55 76 ARG A O 7
ATOM 9982 N N . LEU A 1 77 ? -20.696 -11.227 -6.146 1.00 62.12 77 LEU A N 7
ATOM 9983 C CA . LEU A 1 77 ? -21.247 -10.132 -6.938 1.00 32.44 77 LEU A CA 7
ATOM 9984 C C . LEU A 1 77 ? -22.769 -10.222 -7.017 1.00 3.20 77 LEU A C 7
ATOM 9985 O O . LEU A 1 77 ? -23.373 -11.198 -6.569 1.00 32.25 77 LEU A O 7
ATOM 10001 N N . LYS A 1 78 ? -23.380 -9.207 -7.607 1.00 25.42 78 LYS A N 7
ATOM 10002 C CA . LYS A 1 78 ? -24.830 -9.118 -7.682 1.00 62.45 78 LYS A CA 7
ATOM 10003 C C . LYS A 1 78 ? -25.37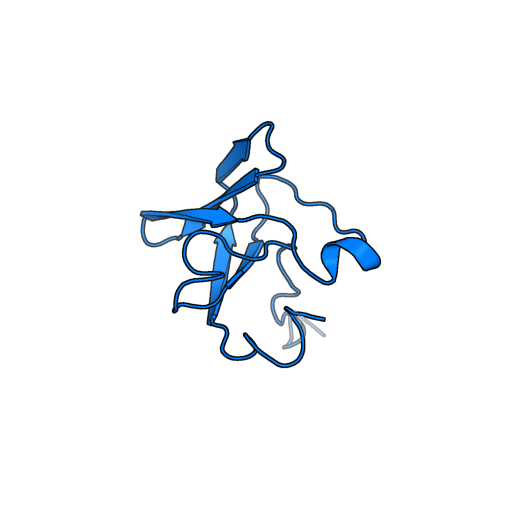4 -10.095 -8.711 1.00 62.03 78 LYS A C 7
ATOM 10004 O O . LYS A 1 78 ? -25.136 -9.944 -9.911 1.00 53.31 78 LYS A O 7
ATOM 10023 N N . GLY A 1 79 ? -26.087 -11.103 -8.232 1.00 51.43 79 GLY A N 7
ATOM 10024 C CA . GLY A 1 79 ? -26.664 -12.088 -9.119 1.00 42.04 79 GLY A CA 7
ATOM 10025 C C . GLY A 1 79 ? -25.729 -13.254 -9.351 1.00 65.42 79 GLY A C 7
ATOM 10026 O O . GLY A 1 79 ? -24.720 -13.387 -8.658 1.00 74.13 79 GLY A O 7
ATOM 10030 N N . THR A 1 80 ? -26.066 -14.096 -10.330 1.00 73.22 80 THR A N 7
ATOM 10031 C CA . THR A 1 80 ? -25.272 -15.280 -10.688 1.00 42.53 80 THR A CA 7
ATOM 10032 C C . THR A 1 80 ? -24.969 -16.163 -9.472 1.00 44.43 80 THR A C 7
ATOM 10033 O O . THR A 1 80 ? -23.991 -16.907 -9.469 1.00 3.43 80 THR A O 7
ATOM 10044 N N . SER A 1 81 ? -25.833 -16.107 -8.463 1.00 11.42 81 SER A N 7
ATOM 10045 C CA . SER A 1 81 ? -25.626 -16.857 -7.231 1.00 23.22 81 SER A CA 7
ATOM 10046 C C . SER A 1 81 ? -25.779 -18.360 -7.464 1.00 62.23 81 SER A C 7
ATOM 10047 O O . SER A 1 81 ? -25.167 -19.174 -6.774 1.00 73.12 81 SER A O 7
ATOM 10055 N N . ASP A 1 82 ? -26.603 -18.720 -8.438 1.00 24.54 82 ASP A N 7
ATOM 10056 C CA . ASP A 1 82 ? -26.747 -20.114 -8.837 1.00 52.15 82 ASP A CA 7
ATOM 10057 C C . ASP A 1 82 ? -25.605 -20.504 -9.761 1.00 3.12 82 ASP A C 7
ATOM 10058 O O . ASP A 1 82 ? -24.886 -21.476 -9.520 1.00 33.22 82 ASP A O 7
ATOM 10067 N N . ARG A 1 83 ? -25.440 -19.705 -10.803 1.00 72.32 83 ARG A N 7
ATOM 10068 C CA . ARG A 1 83 ? -24.431 -19.928 -11.825 1.00 12.24 83 ARG A CA 7
ATOM 10069 C C . ARG A 1 83 ? -24.476 -18.782 -12.822 1.00 71.52 83 ARG A C 7
ATOM 10070 O O . ARG A 1 83 ? -23.516 -18.029 -12.978 1.00 4.42 83 ARG A O 7
ATOM 10091 N N . THR A 1 84 ? -25.616 -18.654 -13.481 1.00 32.45 84 THR A N 7
ATOM 10092 C CA . THR A 1 84 ? -25.823 -17.609 -14.463 1.00 22.52 84 THR A CA 7
ATOM 10093 C C . THR A 1 84 ? -27.012 -16.729 -14.064 1.00 43.12 84 THR A C 7
ATOM 10094 O O . THR A 1 84 ? -26.818 -15.698 -13.422 1.00 5.10 84 THR A O 7
ATOM 10105 N N . ILE A 1 85 ? -28.232 -17.162 -14.417 1.00 63.44 85 ILE A N 7
ATOM 10106 C CA . ILE A 1 85 ? -29.490 -16.456 -14.101 1.00 4.42 85 ILE A CA 7
ATOM 10107 C C . ILE A 1 85 ? -29.403 -14.947 -14.352 1.00 54.30 85 ILE A C 7
ATOM 10108 O O . ILE A 1 85 ? -30.138 -14.162 -13.750 1.00 44.44 85 ILE A O 7
ATOM 10124 N N . SER A 1 86 ? -28.537 -14.553 -15.279 1.00 63.10 86 SER A N 7
ATOM 10125 C CA . SER A 1 86 ? -28.359 -13.151 -15.620 1.00 44.23 86 SER A CA 7
ATOM 10126 C C . SER A 1 86 ? -29.255 -12.766 -16.793 1.00 34.42 86 SER A C 7
ATOM 10127 O O . SER A 1 86 ? -29.184 -11.651 -17.312 1.00 53.11 86 SER A O 7
ATOM 10135 N N . LYS A 1 87 ? -30.097 -13.702 -17.204 1.00 53.01 87 LYS A N 7
ATOM 10136 C CA . LYS A 1 87 ? -31.050 -13.461 -18.271 1.00 43.12 87 LYS A CA 7
ATOM 10137 C C . LYS A 1 87 ? -32.424 -13.199 -17.673 1.00 72.53 87 LYS A C 7
ATOM 10138 O O . LYS A 1 87 ? -33.037 -14.155 -17.153 1.00 45.35 87 LYS A O 7
ATOM 10158 N N . MET A 1 1 ? -3.719 -3.293 5.867 1.00 24.21 1 MET A N 8
ATOM 10159 C CA . MET A 1 1 ? -2.310 -3.540 5.488 1.00 73.33 1 MET A CA 8
ATOM 10160 C C . MET A 1 1 ? -2.237 -4.172 4.106 1.00 20.22 1 MET A C 8
ATOM 10161 O O . MET A 1 1 ? -2.818 -5.235 3.870 1.00 64.42 1 MET A O 8
ATOM 10177 N N . VAL A 1 2 ? -1.529 -3.509 3.198 1.00 51.43 2 VAL A N 8
ATOM 10178 C CA . VAL A 1 2 ? -1.417 -3.970 1.821 1.00 63.55 2 VAL A CA 8
ATOM 10179 C C . VAL A 1 2 ? -0.414 -5.114 1.701 1.00 42.31 2 VAL A C 8
ATOM 10180 O O . VAL A 1 2 ? 0.796 -4.911 1.804 1.00 21.14 2 VAL A O 8
ATOM 10193 N N . LYS A 1 3 ? -0.931 -6.317 1.503 1.00 42.30 3 LYS A N 8
ATOM 10194 C CA . LYS A 1 3 ? -0.106 -7.490 1.272 1.00 31.31 3 LYS A CA 8
ATOM 10195 C C . LYS A 1 3 ? -0.728 -8.367 0.198 1.00 53.31 3 LYS A C 8
ATOM 10196 O O . LYS A 1 3 ? -1.425 -9.341 0.495 1.00 53.25 3 LYS A O 8
ATOM 10215 N N . ASP A 1 4 ? -0.496 -7.977 -1.049 1.00 55.05 4 ASP A N 8
ATOM 10216 C CA . ASP A 1 4 ? -1.020 -8.697 -2.207 1.00 13.14 4 ASP A CA 8
ATOM 10217 C C . ASP A 1 4 ? -0.407 -8.151 -3.493 1.00 64.32 4 ASP A C 8
ATOM 10218 O O . ASP A 1 4 ? -0.406 -8.823 -4.522 1.00 73.13 4 ASP A O 8
ATOM 10227 N N . GLU A 1 5 ? 0.126 -6.932 -3.413 1.00 53.20 5 GLU A N 8
ATOM 10228 C CA . GLU A 1 5 ? 0.776 -6.273 -4.547 1.00 71.33 5 GLU A CA 8
ATOM 10229 C C . GLU A 1 5 ? 1.870 -7.155 -5.160 1.00 52.21 5 GLU A C 8
ATOM 10230 O O . GLU A 1 5 ? 2.011 -7.227 -6.380 1.00 24.41 5 GLU A O 8
ATOM 10242 N N . LYS A 1 6 ? 2.636 -7.834 -4.316 1.00 63.41 6 LYS A N 8
ATOM 10243 C CA . LYS A 1 6 ? 3.720 -8.685 -4.795 1.00 63.01 6 LYS A CA 8
ATOM 10244 C C . LYS A 1 6 ? 3.365 -10.161 -4.652 1.00 44.32 6 LYS A C 8
ATOM 10245 O O . LYS A 1 6 ? 4.241 -11.024 -4.564 1.00 33.42 6 LYS A O 8
ATOM 10264 N N . SER A 1 7 ? 2.076 -10.442 -4.643 1.00 62.05 7 SER A N 8
ATOM 10265 C CA . SER A 1 7 ? 1.588 -11.807 -4.570 1.00 11.22 7 SER A CA 8
ATOM 10266 C C . SER A 1 7 ? 0.313 -11.944 -5.397 1.00 15.11 7 SER A C 8
ATOM 10267 O O . SER A 1 7 ? -0.657 -12.577 -4.974 1.00 62.03 7 SER A O 8
ATOM 10275 N N . LYS A 1 8 ? 0.332 -11.358 -6.594 1.00 51.05 8 LYS A N 8
ATOM 10276 C CA . LYS A 1 8 ? -0.836 -11.353 -7.467 1.00 12.51 8 LYS A CA 8
ATOM 10277 C C . LYS A 1 8 ? -0.990 -12.688 -8.183 1.00 11.10 8 LYS A C 8
ATOM 10278 O O . LYS A 1 8 ? -1.888 -12.868 -9.006 1.00 62.13 8 LYS A O 8
ATOM 10297 N N . THR A 1 9 ? -0.096 -13.610 -7.876 1.00 15.20 9 THR A N 8
ATOM 10298 C CA . THR A 1 9 ? -0.251 -14.990 -8.281 1.00 13.34 9 THR A CA 8
ATOM 10299 C C . THR A 1 9 ? -1.053 -15.729 -7.215 1.00 51.10 9 THR A C 8
ATOM 10300 O O . THR A 1 9 ? -0.490 -16.294 -6.272 1.00 14.32 9 THR A O 8
ATOM 10311 N N . LEU A 1 10 ? -2.373 -15.671 -7.336 1.00 53.51 10 LEU A N 8
ATOM 10312 C CA . LEU A 1 10 ? -3.255 -16.216 -6.316 1.00 70.44 10 LEU A CA 8
ATOM 10313 C C . LEU A 1 10 ? -4.525 -16.779 -6.945 1.00 65.31 10 LEU A C 8
ATOM 10314 O O . LEU A 1 10 ? -4.671 -16.771 -8.167 1.00 3.01 10 LEU A O 8
ATOM 10330 N N . PHE A 1 11 ? -5.439 -17.257 -6.112 1.00 24.43 11 PHE A N 8
ATOM 10331 C CA . PHE A 1 11 ? -6.653 -17.893 -6.598 1.00 44.04 11 PHE A CA 8
ATOM 10332 C C . PHE A 1 11 ? -7.876 -17.225 -5.979 1.00 73.12 11 PHE A C 8
ATOM 10333 O O . PHE A 1 11 ? -7.836 -16.770 -4.836 1.00 31.45 11 PHE A O 8
ATOM 10350 N N . GLU A 1 12 ? -8.952 -17.159 -6.742 1.00 1.20 12 GLU A N 8
ATOM 10351 C CA . GLU A 1 12 ? -10.179 -16.535 -6.275 1.00 41.34 12 GLU A CA 8
ATOM 10352 C C . GLU A 1 12 ? -11.241 -17.599 -6.012 1.00 62.21 12 GLU A C 8
ATOM 10353 O O . GLU A 1 12 ? -11.692 -18.289 -6.929 1.00 75.24 12 GLU A O 8
ATOM 10365 N N . VAL A 1 13 ? -11.630 -17.736 -4.753 1.00 2.44 13 VAL A N 8
ATOM 10366 C CA . VAL A 1 13 ? -12.520 -18.812 -4.339 1.00 24.44 13 VAL A CA 8
ATOM 10367 C C . VAL A 1 13 ? -13.890 -18.274 -3.939 1.00 72.25 13 VAL A C 8
ATOM 10368 O O . VAL A 1 13 ? -14.004 -17.207 -3.339 1.00 70.00 13 VAL A O 8
ATOM 10381 N N . GLU A 1 14 ? -14.925 -19.028 -4.273 1.00 65.42 14 GLU A N 8
ATOM 10382 C CA . GLU A 1 14 ? -16.293 -18.653 -3.956 1.00 60.42 14 GLU A CA 8
ATOM 10383 C C . GLU A 1 14 ? -16.710 -19.291 -2.637 1.00 14.22 14 GLU A C 8
ATOM 10384 O O . GLU A 1 14 ? -16.664 -20.516 -2.494 1.00 0.24 14 GLU A O 8
ATOM 10396 N N . GLY A 1 15 ? -17.101 -18.470 -1.674 1.00 4.03 15 GLY A N 8
ATOM 10397 C CA . GLY A 1 15 ? -17.490 -18.987 -0.379 1.00 73.35 15 GLY A CA 8
ATOM 10398 C C . GLY A 1 15 ? -18.304 -17.990 0.416 1.00 22.04 15 GLY A C 8
ATOM 10399 O O . GLY A 1 15 ? -18.014 -16.796 0.407 1.00 34.13 15 GLY A O 8
ATOM 10403 N N . ALA A 1 16 ? -19.324 -18.475 1.104 1.00 22.42 16 ALA A N 8
ATOM 10404 C CA . ALA A 1 16 ? -20.174 -17.618 1.912 1.00 53.04 16 ALA A CA 8
ATOM 10405 C C . ALA A 1 16 ? -19.576 -17.427 3.298 1.00 3.34 16 ALA A C 8
ATOM 10406 O O . ALA A 1 16 ? -18.841 -18.285 3.790 1.00 64.30 16 ALA A O 8
ATOM 10413 N N . VAL A 1 17 ? -19.885 -16.301 3.921 1.00 75.41 17 VAL A N 8
ATOM 10414 C CA . VAL A 1 17 ? -19.424 -16.021 5.275 1.00 63.42 17 VAL A CA 8
ATOM 10415 C C . VAL A 1 17 ? -20.094 -16.970 6.273 1.00 20.43 17 VAL A C 8
ATOM 10416 O O . VAL A 1 17 ? -21.256 -17.338 6.105 1.00 52.21 17 VAL A O 8
ATOM 10429 N N . THR A 1 18 ? -19.348 -17.403 7.280 1.00 72.51 18 THR A N 8
ATOM 10430 C CA . THR A 1 18 ? -19.893 -18.291 8.295 1.00 52.42 18 THR A CA 8
ATOM 10431 C C . THR A 1 18 ? -19.986 -17.574 9.641 1.00 75.54 18 THR A C 8
ATOM 10432 O O . THR A 1 18 ? -20.918 -17.805 10.413 1.00 61.30 18 THR A O 8
ATOM 10443 N N . ALA A 1 19 ? -19.039 -16.679 9.898 1.00 43.25 19 ALA A N 8
ATOM 10444 C CA . ALA A 1 19 ? -18.989 -15.950 11.154 1.00 14.44 19 ALA A CA 8
ATOM 10445 C C . ALA A 1 19 ? -18.117 -14.712 11.010 1.00 32.21 19 ALA A C 8
ATOM 10446 O O . ALA A 1 19 ? -17.410 -14.562 10.016 1.00 11.32 19 ALA A O 8
ATOM 10453 N N . LEU A 1 20 ? -18.163 -13.830 11.995 1.00 64.21 20 LEU A N 8
ATOM 10454 C CA . LEU A 1 20 ? -17.346 -12.626 11.970 1.00 73.42 20 LEU A CA 8
ATOM 10455 C C . LEU A 1 20 ? -16.942 -12.218 13.375 1.00 24.20 20 LEU A C 8
ATOM 10456 O O . LEU A 1 20 ? -17.601 -12.572 14.353 1.00 53.23 20 LEU A O 8
ATOM 10472 N N . LEU A 1 21 ? -15.851 -11.487 13.463 1.00 4.32 21 LEU A N 8
ATOM 10473 C CA . LEU A 1 21 ? -15.404 -10.924 14.717 1.00 35.34 21 LEU A CA 8
ATOM 10474 C C . LEU A 1 21 ? -15.385 -9.410 14.578 1.00 1.32 21 LEU A C 8
ATOM 10475 O O . LEU A 1 21 ? -14.835 -8.889 13.606 1.00 32.45 21 LEU A O 8
ATOM 10491 N N . PRO A 1 22 ? -15.996 -8.682 15.530 1.00 13.42 22 PRO A N 8
ATOM 10492 C CA . PRO A 1 22 ? -16.054 -7.207 15.512 1.00 31.04 22 PRO A CA 8
ATOM 10493 C C . PRO A 1 22 ? -14.682 -6.544 15.667 1.00 43.12 22 PRO A C 8
ATOM 10494 O O . PRO A 1 22 ? -14.577 -5.387 16.066 1.00 32.13 22 PRO A O 8
ATOM 10505 N N . ALA A 1 23 ? -13.643 -7.289 15.342 1.00 75.14 23 ALA A N 8
ATOM 10506 C CA . ALA A 1 23 ? -12.283 -6.788 15.330 1.00 50.44 23 ALA A CA 8
ATOM 10507 C C . ALA A 1 23 ? -11.834 -6.580 13.888 1.00 20.54 23 ALA A C 8
ATOM 10508 O O . ALA A 1 23 ? -10.638 -6.625 13.586 1.00 62.33 23 ALA A O 8
ATOM 10515 N N . ALA A 1 24 ? -12.821 -6.355 13.014 1.00 1.02 24 ALA A N 8
ATOM 10516 C CA . ALA A 1 24 ? -12.601 -6.191 11.571 1.00 11.42 24 ALA A CA 8
ATOM 10517 C C . ALA A 1 24 ? -12.222 -7.519 10.919 1.00 63.03 24 ALA A C 8
ATOM 10518 O O . ALA A 1 24 ? -11.558 -7.552 9.882 1.00 34.41 24 ALA A O 8
ATOM 10525 N N . GLU A 1 25 ? -12.688 -8.608 11.517 1.00 55.12 25 GLU A N 8
ATOM 10526 C CA . GLU A 1 25 ? -12.393 -9.944 11.027 1.00 22.22 25 GLU A CA 8
ATOM 10527 C C . GLU A 1 25 ? -13.656 -10.592 10.464 1.00 21.32 25 GLU A C 8
ATOM 10528 O O . GLU A 1 25 ? -14.727 -10.512 11.065 1.00 0.34 25 GLU A O 8
ATOM 10540 N N . PHE A 1 26 ? -13.525 -11.235 9.313 1.00 22.11 26 PHE A N 8
ATOM 10541 C CA . PHE A 1 26 ? -14.649 -11.910 8.676 1.00 75.24 26 PHE A CA 8
ATOM 10542 C C . PHE A 1 26 ? -14.238 -13.319 8.275 1.00 2.30 26 PHE A C 8
ATOM 10543 O O . PHE A 1 26 ? -13.243 -13.507 7.581 1.00 34.35 26 PHE A O 8
ATOM 10560 N N . ARG A 1 27 ? -14.994 -14.308 8.715 1.00 20.44 27 ARG A N 8
ATOM 10561 C CA . ARG A 1 27 ? -14.646 -15.695 8.456 1.00 14.11 27 ARG A CA 8
ATOM 10562 C C . ARG A 1 27 ? -15.622 -16.325 7.474 1.00 51.24 27 ARG A C 8
ATOM 10563 O O . ARG A 1 27 ? -16.813 -16.463 7.760 1.00 61.32 27 ARG A O 8
ATOM 10584 N N . VAL A 1 28 ? -15.114 -16.686 6.310 1.00 65.32 28 VAL A N 8
ATOM 10585 C CA . VAL A 1 28 ? -15.913 -17.353 5.296 1.00 62.03 28 VAL A CA 8
ATOM 10586 C C . VAL A 1 28 ? -15.540 -18.826 5.240 1.00 72.33 28 VAL A C 8
ATOM 10587 O O . VAL A 1 28 ? -14.434 -19.201 5.640 1.00 72.33 28 VAL A O 8
ATOM 10600 N N . LYS A 1 29 ? -16.448 -19.664 4.763 1.00 22.23 29 LYS A N 8
ATOM 10601 C CA . LYS A 1 29 ? -16.166 -21.085 4.685 1.00 23.42 29 LYS A CA 8
ATOM 10602 C C . LYS A 1 29 ? -16.323 -21.593 3.258 1.00 52.25 29 LYS A C 8
ATOM 10603 O O . LYS A 1 29 ? -17.306 -21.298 2.574 1.00 60.42 29 LYS A O 8
ATOM 10622 N N . LEU A 1 30 ? -15.327 -22.327 2.805 1.00 64.30 30 LEU A N 8
ATOM 10623 C CA . LEU A 1 30 ? -15.419 -23.046 1.554 1.00 63.05 30 LEU A CA 8
ATOM 10624 C C . LEU A 1 30 ? -16.309 -24.257 1.771 1.00 0.31 30 LEU A C 8
ATOM 10625 O O . LEU A 1 30 ? -16.287 -24.852 2.851 1.00 32.13 30 LEU A O 8
ATOM 10641 N N . ASP A 1 31 ? -17.085 -24.616 0.759 1.00 52.23 31 ASP A N 8
ATOM 10642 C CA . ASP A 1 31 ? -18.040 -25.716 0.876 1.00 2.11 31 ASP A CA 8
ATOM 10643 C C . ASP A 1 31 ? -17.329 -27.027 1.218 1.00 33.03 31 ASP A C 8
ATOM 10644 O O . ASP A 1 31 ? -17.937 -27.956 1.749 1.00 40.33 31 ASP A O 8
ATOM 10653 N N . ASN A 1 32 ? -16.028 -27.076 0.950 1.00 73.13 32 ASN A N 8
ATOM 10654 C CA . ASN A 1 32 ? -15.221 -28.259 1.230 1.00 45.03 32 ASN A CA 8
ATOM 10655 C C . ASN A 1 32 ? -14.690 -28.234 2.674 1.00 2.44 32 ASN A C 8
ATOM 10656 O O . ASN A 1 32 ? -13.603 -28.737 2.956 1.00 23.33 32 ASN A O 8
ATOM 10667 N N . GLU A 1 33 ? -15.458 -27.624 3.581 1.00 3.23 33 GLU A N 8
ATOM 10668 C CA . GLU A 1 33 ? -15.181 -27.707 5.019 1.00 42.15 33 GLU A CA 8
ATOM 10669 C C . GLU A 1 33 ? -13.878 -26.974 5.380 1.00 31.21 33 GLU A C 8
ATOM 10670 O O . GLU A 1 33 ? -13.105 -27.420 6.227 1.00 51.11 33 GLU A O 8
ATOM 10682 N N . HIS A 1 34 ? -13.634 -25.835 4.747 1.00 12.35 34 HIS A N 8
ATOM 10683 C CA . HIS A 1 34 ? -12.437 -25.062 5.053 1.00 54.30 34 HIS A CA 8
ATOM 10684 C C . HIS A 1 34 ? -12.801 -23.607 5.323 1.00 20.03 34 HIS A C 8
ATOM 10685 O O . HIS A 1 34 ? -13.314 -22.916 4.445 1.00 0.04 34 HIS A O 8
ATOM 10700 N N . GLU A 1 35 ? -12.514 -23.144 6.527 1.00 34.44 35 GLU A N 8
ATOM 10701 C CA . GLU A 1 35 ? -12.874 -21.795 6.940 1.00 31.53 35 GLU A CA 8
ATOM 10702 C C . GLU A 1 35 ? -11.630 -20.913 6.979 1.00 21.33 35 GLU A C 8
ATOM 10703 O O . GLU A 1 35 ? -10.601 -21.303 7.532 1.00 41.54 35 GLU A O 8
ATOM 10715 N N . ILE A 1 36 ? -11.726 -19.732 6.385 1.00 44.24 36 ILE A N 8
ATOM 10716 C CA . ILE A 1 36 ? -10.570 -18.854 6.243 1.00 42.40 36 ILE A CA 8
ATOM 10717 C C . ILE A 1 36 ? -10.813 -17.507 6.920 1.00 64.02 36 ILE A C 8
ATOM 10718 O O . ILE A 1 36 ? -11.890 -16.917 6.788 1.00 35.41 36 ILE A O 8
ATOM 10734 N N . ILE A 1 37 ? -9.807 -17.030 7.647 1.00 11.40 37 ILE A N 8
ATOM 10735 C CA . ILE A 1 37 ? -9.879 -15.734 8.305 1.00 53.41 37 ILE A CA 8
ATOM 10736 C C . ILE A 1 37 ? -9.601 -14.618 7.303 1.00 4.01 37 ILE A C 8
ATOM 10737 O O . ILE A 1 37 ? -8.475 -14.444 6.833 1.00 11.11 37 ILE A O 8
ATOM 10753 N N . CYS A 1 38 ? -10.636 -13.872 6.971 1.00 22.21 38 CYS A N 8
ATOM 10754 C CA . CYS A 1 38 ? -10.531 -12.816 5.986 1.00 50.05 38 CYS A CA 8
ATOM 10755 C C . CYS A 1 38 ? -10.749 -11.454 6.638 1.00 14.31 38 CYS A C 8
ATOM 10756 O O . CYS A 1 38 ? -11.176 -11.366 7.789 1.00 13.23 38 CYS A O 8
ATOM 10764 N N . HIS A 1 39 ? -10.439 -10.401 5.903 1.00 40.32 39 HIS A N 8
ATOM 10765 C CA . HIS A 1 39 ? -10.600 -9.043 6.402 1.00 65.45 39 HIS A CA 8
ATOM 10766 C C . HIS A 1 39 ? -10.751 -8.077 5.238 1.00 60.23 39 HIS A C 8
ATOM 10767 O O . HIS A 1 39 ? -10.594 -8.465 4.078 1.00 35.13 39 HIS A O 8
ATOM 10782 N N . VAL A 1 40 ? -11.052 -6.827 5.543 1.00 1.14 40 VAL A N 8
ATOM 10783 C CA . VAL A 1 40 ? -11.179 -5.811 4.516 1.00 72.24 40 VAL A CA 8
ATOM 10784 C C . VAL A 1 40 ? -9.814 -5.218 4.176 1.00 4.05 40 VAL A C 8
ATOM 10785 O O . VAL A 1 40 ? -9.127 -4.667 5.035 1.00 73.11 40 VAL A O 8
ATOM 10798 N N . SER A 1 41 ? -9.412 -5.372 2.923 1.00 55.00 41 SER A N 8
ATOM 10799 C CA . SER A 1 41 ? -8.149 -4.826 2.447 1.00 1.21 41 SER A CA 8
ATOM 10800 C C . SER A 1 41 ? -8.110 -4.850 0.924 1.00 35.41 41 SER A C 8
ATOM 10801 O O . SER A 1 41 ? -7.268 -5.514 0.316 1.00 42.14 41 SER A O 8
ATOM 10809 N N . GLY A 1 42 ? -9.049 -4.151 0.313 1.00 24.34 42 GLY A N 8
ATOM 10810 C CA . GLY A 1 42 ? -9.113 -4.100 -1.130 1.00 3.30 42 GLY A CA 8
ATOM 10811 C C . GLY A 1 42 ? -9.992 -2.968 -1.610 1.00 12.41 42 GLY A C 8
ATOM 10812 O O . GLY A 1 42 ? -9.992 -1.885 -1.022 1.00 4.45 42 GLY A O 8
ATOM 10816 N N . LYS A 1 43 ? -10.766 -3.228 -2.653 1.00 30.14 43 LYS A N 8
ATOM 10817 C CA . LYS A 1 43 ? -11.673 -2.228 -3.205 1.00 14.31 43 LYS A CA 8
ATOM 10818 C C . LYS A 1 43 ? -12.731 -1.839 -2.173 1.00 11.45 43 LYS A C 8
ATOM 10819 O O . LYS A 1 43 ? -13.192 -0.700 -2.143 1.00 1.44 43 LYS A O 8
ATOM 10838 N N . VAL A 1 44 ? -13.079 -2.789 -1.308 1.00 53.04 44 VAL A N 8
ATOM 10839 C CA . VAL A 1 44 ? -14.051 -2.560 -0.238 1.00 35.30 44 VAL A CA 8
ATOM 10840 C C . VAL A 1 44 ? -13.620 -1.405 0.674 1.00 30.34 44 VAL A C 8
ATOM 10841 O O . VAL A 1 44 ? -14.457 -0.691 1.226 1.00 63.22 44 VAL A O 8
ATOM 10854 N N . ARG A 1 45 ? -12.313 -1.210 0.796 1.00 2.12 45 ARG A N 8
ATOM 10855 C CA . ARG A 1 45 ? -11.764 -0.188 1.676 1.00 41.23 45 ARG A CA 8
ATOM 10856 C C . ARG A 1 45 ? -12.059 1.213 1.135 1.00 55.23 45 ARG A C 8
ATOM 10857 O O . ARG A 1 45 ? -12.520 2.086 1.870 1.00 32.54 45 ARG A O 8
ATOM 10878 N N . ARG A 1 46 ? -11.782 1.427 -0.145 1.00 3.52 46 ARG A N 8
ATOM 10879 C CA . ARG A 1 46 ? -11.949 2.747 -0.750 1.00 31.43 46 ARG A CA 8
ATOM 10880 C C . ARG A 1 46 ? -13.355 2.960 -1.311 1.00 35.00 46 ARG A C 8
ATOM 10881 O O . ARG A 1 46 ? -13.788 4.098 -1.487 1.00 63.15 46 ARG A O 8
ATOM 10902 N N . SER A 1 47 ? -14.069 1.878 -1.588 1.00 21.13 47 SER A N 8
ATOM 10903 C CA . SER A 1 47 ? -15.422 1.991 -2.122 1.00 72.12 47 SER A CA 8
ATOM 10904 C C . SER A 1 47 ? -16.455 1.960 -0.998 1.00 70.33 47 SER A C 8
ATOM 10905 O O . SER A 1 47 ? -17.618 2.302 -1.213 1.00 12.12 47 SER A O 8
ATOM 10913 N N . LYS A 1 48 ? -16.013 1.548 0.192 1.00 52.33 48 LYS A N 8
ATOM 10914 C CA . LYS A 1 48 ? -16.867 1.482 1.380 1.00 22.34 48 LYS A CA 8
ATOM 10915 C C . LYS A 1 48 ? -18.067 0.564 1.149 1.00 12.21 48 LYS A C 8
ATOM 10916 O O . LYS A 1 48 ? -19.154 1.014 0.786 1.00 33.04 48 LYS A O 8
ATOM 10935 N N . ILE A 1 49 ? -17.857 -0.729 1.341 1.00 42.11 49 ILE A N 8
ATOM 10936 C CA . ILE A 1 49 ? -18.911 -1.711 1.130 1.00 13.31 49 ILE A CA 8
ATOM 10937 C C . ILE A 1 49 ? -19.288 -2.371 2.452 1.00 75.13 49 ILE A C 8
ATOM 10938 O O . ILE A 1 49 ? -18.425 -2.620 3.296 1.00 0.11 49 ILE A O 8
ATOM 10954 N N . ARG A 1 50 ? -20.575 -2.634 2.638 1.00 41.20 50 ARG A N 8
ATOM 10955 C CA . ARG A 1 50 ? -21.055 -3.258 3.861 1.00 24.31 50 ARG A CA 8
ATOM 10956 C C . ARG A 1 50 ? -21.097 -4.774 3.710 1.00 74.50 50 ARG A C 8
ATOM 10957 O O . ARG A 1 50 ? -21.813 -5.301 2.855 1.00 15.12 50 ARG A O 8
ATOM 10978 N N . ILE A 1 51 ? -20.319 -5.464 4.533 1.00 1.02 51 ILE A N 8
ATOM 10979 C CA . ILE A 1 51 ? -20.321 -6.919 4.554 1.00 20.11 51 ILE A CA 8
ATOM 10980 C C . ILE A 1 51 ? -21.489 -7.418 5.394 1.00 34.05 51 ILE A C 8
ATOM 10981 O O . ILE A 1 51 ? -21.604 -7.067 6.569 1.00 41.31 51 ILE A O 8
ATOM 10997 N N . ILE A 1 52 ? -22.359 -8.222 4.800 1.00 73.21 52 ILE A N 8
ATOM 10998 C CA . ILE A 1 52 ? -23.503 -8.751 5.527 1.00 50.42 52 ILE A CA 8
ATOM 10999 C C . ILE A 1 52 ? -23.374 -10.257 5.718 1.00 31.21 52 ILE A C 8
ATOM 11000 O O . ILE A 1 52 ? -22.824 -10.959 4.867 1.00 5.13 52 ILE A O 8
ATOM 11016 N N . ILE A 1 53 ? -23.872 -10.744 6.843 1.00 23.21 53 ILE A N 8
ATOM 11017 C CA . ILE A 1 53 ? -23.838 -12.168 7.144 1.00 52.30 53 ILE A CA 8
ATOM 11018 C C . ILE A 1 53 ? -24.959 -12.899 6.415 1.00 74.25 53 ILE A C 8
ATOM 11019 O O . ILE A 1 53 ? -26.120 -12.493 6.487 1.00 74.00 53 ILE A O 8
ATOM 11035 N N . GLY A 1 54 ? -24.607 -13.973 5.721 1.00 75.21 54 GLY A N 8
ATOM 11036 C CA . GLY A 1 54 ? -25.598 -14.744 4.997 1.00 55.43 54 GLY A CA 8
ATOM 11037 C C . GLY A 1 54 ? -25.488 -14.555 3.501 1.00 35.44 54 GLY A C 8
ATOM 11038 O O . GLY A 1 54 ? -26.366 -14.972 2.746 1.00 22.21 54 GLY A O 8
ATOM 11042 N N . ASP A 1 55 ? -24.407 -13.924 3.073 1.00 65.34 55 ASP A N 8
ATOM 11043 C CA . ASP A 1 55 ? -24.168 -13.681 1.656 1.00 53.55 55 ASP A CA 8
ATOM 11044 C C . ASP A 1 55 ? -22.981 -14.509 1.176 1.00 0.32 55 ASP A C 8
ATOM 11045 O O . ASP A 1 55 ? -21.993 -14.666 1.899 1.00 40.21 55 ASP A O 8
ATOM 11054 N N . ARG A 1 56 ? -23.094 -15.063 -0.027 1.00 33.31 56 ARG A N 8
ATOM 11055 C CA . ARG A 1 56 ? -22.011 -15.841 -0.614 1.00 24.25 56 ARG A CA 8
ATOM 11056 C C . ARG A 1 56 ? -21.059 -14.906 -1.337 1.00 54.05 56 ARG A C 8
ATOM 11057 O O . ARG A 1 56 ? -21.438 -14.274 -2.317 1.00 42.22 56 ARG A O 8
ATOM 11078 N N . VAL A 1 57 ? -19.822 -14.837 -0.882 1.00 62.52 57 VAL A N 8
ATOM 11079 C CA . VAL A 1 57 ? -18.899 -13.838 -1.391 1.00 65.53 57 VAL A CA 8
ATOM 11080 C C . VAL A 1 57 ? -17.713 -14.485 -2.091 1.00 65.30 57 VAL A C 8
ATOM 11081 O O . VAL A 1 57 ? -17.639 -15.707 -2.222 1.00 21.24 57 VAL A O 8
ATOM 11094 N N . LEU A 1 58 ? -16.800 -13.649 -2.551 1.00 23.22 58 LEU A N 8
ATOM 11095 C CA . LEU A 1 58 ? -15.605 -14.106 -3.231 1.00 11.30 58 LEU A CA 8
ATOM 11096 C C . LEU A 1 58 ? -14.383 -13.798 -2.375 1.00 40.55 58 LEU A C 8
ATOM 11097 O O . LEU A 1 58 ? -14.155 -12.643 -2.009 1.00 24.24 58 LEU A O 8
ATOM 11113 N N . VAL A 1 59 ? -13.617 -14.825 -2.039 1.00 22.12 59 VAL A N 8
ATOM 11114 C CA . VAL A 1 59 ? -12.412 -14.646 -1.245 1.00 22.31 59 VAL A CA 8
ATOM 11115 C C . VAL A 1 59 ? -11.176 -14.735 -2.137 1.00 12.20 59 VAL A C 8
ATOM 11116 O O . VAL A 1 59 ? -11.022 -15.669 -2.928 1.00 1.34 59 VAL A O 8
ATOM 11129 N N . GLU A 1 60 ? -10.316 -13.740 -2.025 1.00 62.34 60 GLU A N 8
ATOM 11130 C CA . GLU A 1 60 ? -9.139 -13.649 -2.868 1.00 73.23 60 GLU A CA 8
ATOM 11131 C C . GLU A 1 60 ? -7.874 -13.821 -2.034 1.00 30.41 60 GLU A C 8
ATOM 11132 O O . GLU A 1 60 ? -7.523 -12.947 -1.233 1.00 41.04 60 GLU A O 8
ATOM 11144 N N . MET A 1 61 ? -7.203 -14.953 -2.209 1.00 14.13 61 MET A N 8
ATOM 11145 C CA . MET A 1 61 ? -5.971 -15.236 -1.484 1.00 21.43 61 MET A CA 8
ATOM 11146 C C . MET A 1 61 ? -5.084 -16.172 -2.301 1.00 62.21 61 MET A C 8
ATOM 11147 O O . MET A 1 61 ? -5.536 -16.776 -3.272 1.00 3.52 61 MET A O 8
ATOM 11161 N N . SER A 1 62 ? -3.820 -16.280 -1.927 1.00 31.10 62 SER A N 8
ATOM 11162 C CA . SER A 1 62 ? -2.894 -17.128 -2.651 1.00 12.33 62 SER A CA 8
ATOM 11163 C C . SER A 1 62 ? -2.711 -18.459 -1.929 1.00 54.12 62 SER A C 8
ATOM 11164 O O . SER A 1 62 ? -3.022 -18.582 -0.750 1.00 33.13 62 SER A O 8
ATOM 11172 N N . ILE A 1 63 ? -2.205 -19.448 -2.648 1.00 63.10 63 ILE A N 8
ATOM 11173 C CA . ILE A 1 63 ? -1.966 -20.775 -2.086 1.00 34.35 63 ILE A CA 8
ATOM 11174 C C . ILE A 1 63 ? -0.653 -20.815 -1.284 1.00 64.21 63 ILE A C 8
ATOM 11175 O O . ILE A 1 63 ? -0.366 -21.794 -0.600 1.00 74.41 63 ILE A O 8
ATOM 11191 N N . TYR A 1 64 ? 0.129 -19.737 -1.351 1.00 44.35 64 TYR A N 8
ATOM 11192 C CA . TYR A 1 64 ? 1.501 -19.753 -0.833 1.00 13.24 64 TYR A CA 8
ATOM 11193 C C . TYR A 1 64 ? 1.581 -19.830 0.697 1.00 15.12 64 TYR A C 8
ATOM 11194 O O . TYR A 1 64 ? 1.559 -20.922 1.263 1.00 3.02 64 TYR A O 8
ATOM 11212 N N . ASP A 1 65 ? 1.674 -18.685 1.373 1.00 35.43 65 ASP A N 8
ATOM 11213 C CA . ASP A 1 65 ? 1.921 -18.700 2.817 1.00 54.22 65 ASP A CA 8
ATOM 11214 C C . ASP A 1 65 ? 1.227 -17.548 3.558 1.00 23.33 65 ASP A C 8
ATOM 11215 O O . ASP A 1 65 ? 0.244 -17.772 4.264 1.00 63.02 65 ASP A O 8
ATOM 11224 N N . ARG A 1 66 ? 1.705 -16.317 3.378 1.00 5.12 66 ARG A N 8
ATOM 11225 C CA . ARG A 1 66 ? 1.180 -15.185 4.136 1.00 33.13 66 ARG A CA 8
ATOM 11226 C C . ARG A 1 66 ? -0.125 -14.705 3.534 1.00 52.14 66 ARG A C 8
ATOM 11227 O O . ARG A 1 66 ? -0.979 -14.155 4.222 1.00 22.23 66 ARG A O 8
ATOM 11248 N N . ASN A 1 67 ? -0.275 -14.931 2.243 1.00 52.04 67 ASN A N 8
ATOM 11249 C CA . ASN A 1 67 ? -1.481 -14.551 1.538 1.00 60.44 67 ASN A CA 8
ATOM 11250 C C . ASN A 1 67 ? -2.386 -15.771 1.405 1.00 34.13 67 ASN A C 8
ATOM 11251 O O . ASN A 1 67 ? -3.306 -15.787 0.605 1.00 52.21 67 ASN A O 8
ATOM 11262 N N . ALA A 1 68 ? -2.114 -16.792 2.215 1.00 64.05 68 ALA A N 8
ATOM 11263 C CA . ALA A 1 68 ? -2.856 -18.045 2.140 1.00 54.25 68 ALA A CA 8
ATOM 11264 C C . ALA A 1 68 ? -3.902 -18.148 3.244 1.00 15.53 68 ALA A C 8
ATOM 11265 O O . ALA A 1 68 ? -5.065 -18.449 2.981 1.00 23.24 68 ALA A O 8
ATOM 11272 N N . LYS A 1 69 ? -3.488 -17.896 4.482 1.00 2.43 69 LYS A N 8
ATOM 11273 C CA . LYS A 1 69 ? -4.386 -18.022 5.625 1.00 75.12 69 LYS A CA 8
ATOM 11274 C C . LYS A 1 69 ? -5.033 -16.685 5.974 1.00 64.42 69 LYS A C 8
ATOM 11275 O O . LYS A 1 69 ? -5.513 -16.479 7.090 1.00 75.42 69 LYS A O 8
ATOM 11294 N N . LYS A 1 70 ? -5.057 -15.790 4.998 1.00 45.24 70 LYS A N 8
ATOM 11295 C CA . LYS A 1 70 ? -5.775 -14.534 5.115 1.00 1.21 70 LYS A CA 8
ATOM 11296 C C . LYS A 1 70 ? -6.295 -14.139 3.741 1.00 24.12 70 LYS A C 8
ATOM 11297 O O . LYS A 1 70 ? -5.620 -14.359 2.736 1.00 45.20 70 LYS A O 8
ATOM 11316 N N . GLY A 1 71 ? -7.489 -13.578 3.691 1.00 22.05 71 GLY A N 8
ATOM 11317 C CA . GLY A 1 71 ? -8.051 -13.178 2.418 1.00 51.20 71 GLY A CA 8
ATOM 11318 C C . GLY A 1 71 ? -8.722 -11.827 2.480 1.00 44.32 71 GLY A C 8
ATOM 11319 O O . GLY A 1 71 ? -8.998 -11.310 3.569 1.00 53.10 71 GLY A O 8
ATOM 11323 N N . ARG A 1 72 ? -8.965 -11.242 1.318 1.00 40.42 72 ARG A N 8
ATOM 11324 C CA . ARG A 1 72 ? -9.708 -9.996 1.241 1.00 25.44 72 ARG A CA 8
ATOM 11325 C C . ARG A 1 72 ? -11.171 -10.277 0.933 1.00 32.22 72 ARG A C 8
ATOM 11326 O O . ARG A 1 72 ? -11.497 -10.883 -0.087 1.00 74.15 72 ARG A O 8
ATOM 11347 N N . ILE A 1 73 ? -12.044 -9.852 1.828 1.00 11.33 73 ILE A N 8
ATOM 11348 C CA . ILE A 1 73 ? -13.469 -10.057 1.652 1.00 75.53 73 ILE A CA 8
ATOM 11349 C C . ILE A 1 73 ? -14.164 -8.706 1.473 1.00 34.33 73 ILE A C 8
ATOM 11350 O O . ILE A 1 73 ? -13.824 -7.729 2.143 1.00 74.21 73 ILE A O 8
ATOM 11366 N N . ILE A 1 74 ? -15.094 -8.643 0.531 1.00 33.12 74 ILE A N 8
ATOM 11367 C CA . ILE A 1 74 ? -15.855 -7.425 0.296 1.00 52.51 74 ILE A CA 8
ATOM 11368 C C . ILE A 1 74 ? -17.357 -7.717 0.280 1.00 42.31 74 ILE A C 8
ATOM 11369 O O . ILE A 1 74 ? -18.082 -7.275 1.168 1.00 51.05 74 ILE A O 8
ATOM 11385 N N . ARG A 1 75 ? -17.806 -8.475 -0.718 1.00 23.34 75 ARG A N 8
ATOM 11386 C CA . ARG A 1 75 ? -19.203 -8.884 -0.839 1.00 63.24 75 ARG A CA 8
ATOM 11387 C C . ARG A 1 75 ? -19.365 -9.634 -2.155 1.00 33.45 75 ARG A C 8
ATOM 11388 O O . ARG A 1 75 ? -18.422 -9.693 -2.946 1.00 40.12 75 ARG A O 8
ATOM 11409 N N . ARG A 1 76 ? -20.530 -10.214 -2.390 1.00 11.13 76 ARG A N 8
ATOM 11410 C CA . ARG A 1 76 ? -20.812 -10.842 -3.669 1.00 75.02 76 ARG A CA 8
ATOM 11411 C C . ARG A 1 76 ? -20.965 -9.779 -4.746 1.00 0.22 76 ARG A C 8
ATOM 11412 O O . ARG A 1 76 ? -21.678 -8.792 -4.561 1.00 21.53 76 ARG A O 8
ATOM 11433 N N . LEU A 1 77 ? -20.280 -9.975 -5.861 1.00 52.14 77 LEU A N 8
ATOM 11434 C CA . LEU A 1 77 ? -20.399 -9.078 -6.995 1.00 23.43 77 LEU A CA 8
ATOM 11435 C C . LEU A 1 77 ? -21.801 -9.170 -7.581 1.00 3.14 77 LEU A C 8
ATOM 11436 O O . LEU A 1 77 ? -22.382 -10.254 -7.658 1.00 71.04 77 LEU A O 8
ATOM 11452 N N . LYS A 1 78 ? -22.345 -8.037 -7.978 1.00 3.45 78 LYS A N 8
ATOM 11453 C CA . LYS A 1 78 ? -23.671 -8.011 -8.567 1.00 42.20 78 LYS A CA 8
ATOM 11454 C C . LYS A 1 78 ? -23.564 -8.230 -10.068 1.00 65.13 78 LYS A C 8
ATOM 11455 O O . LYS A 1 78 ? -23.062 -7.372 -10.799 1.00 51.35 78 LYS A O 8
ATOM 11474 N N . GLY A 1 79 ? -24.022 -9.385 -10.513 1.00 33.52 79 GLY A N 8
ATOM 11475 C CA . GLY A 1 79 ? -23.891 -9.752 -11.906 1.00 30.52 79 GLY A CA 8
ATOM 11476 C C . GLY A 1 79 ? -23.089 -11.025 -12.078 1.00 5.02 79 GLY A C 8
ATOM 11477 O O . GLY A 1 79 ? -21.862 -11.018 -11.962 1.00 1.30 79 GLY A O 8
ATOM 11481 N N . THR A 1 80 ? -23.781 -12.120 -12.345 1.00 71.40 80 THR A N 8
ATOM 11482 C CA . THR A 1 80 ? -23.134 -13.404 -12.522 1.00 61.03 80 THR A CA 8
ATOM 11483 C C . THR A 1 80 ? -23.269 -13.868 -13.967 1.00 3.34 80 THR A C 8
ATOM 11484 O O . THR A 1 80 ? -24.366 -13.904 -14.528 1.00 54.32 80 THR A O 8
ATOM 11495 N N . SER A 1 81 ? -22.142 -14.174 -14.590 1.00 23.11 81 SER A N 8
ATOM 11496 C CA . SER A 1 81 ? -22.139 -14.636 -15.966 1.00 12.44 81 SER A CA 8
ATOM 11497 C C . SER A 1 81 ? -21.014 -15.637 -16.193 1.00 62.41 81 SER A C 8
ATOM 11498 O O . SER A 1 81 ? -20.267 -15.530 -17.162 1.00 51.52 81 SER A O 8
ATOM 11506 N N . ASP A 1 82 ? -20.904 -16.602 -15.280 1.00 15.21 82 ASP A N 8
ATOM 11507 C CA . ASP A 1 82 ? -19.934 -17.692 -15.407 1.00 12.10 82 ASP A CA 8
ATOM 11508 C C . ASP A 1 82 ? -20.040 -18.336 -16.785 1.00 23.24 82 ASP A C 8
ATOM 11509 O O . ASP A 1 82 ? -19.087 -18.329 -17.562 1.00 1.23 82 ASP A O 8
ATOM 11518 N N . ARG A 1 83 ? -21.217 -18.868 -17.075 1.00 4.24 83 ARG A N 8
ATOM 11519 C CA . ARG A 1 83 ? -21.524 -19.439 -18.377 1.00 55.31 83 ARG A CA 8
ATOM 11520 C C . ARG A 1 83 ? -23.010 -19.276 -18.656 1.00 40.11 83 ARG A C 8
ATOM 11521 O O . ARG A 1 83 ? -23.418 -18.410 -19.430 1.00 3.15 83 ARG A O 8
ATOM 11542 N N . THR A 1 84 ? -23.814 -20.089 -17.991 1.00 44.52 84 THR A N 8
ATOM 11543 C CA . THR A 1 84 ? -25.258 -19.967 -18.059 1.00 53.54 84 THR A CA 8
ATOM 11544 C C . THR A 1 84 ? -25.904 -20.784 -16.939 1.00 52.22 84 THR A C 8
ATOM 11545 O O . THR A 1 84 ? -26.085 -21.999 -17.042 1.00 33.13 84 THR A O 8
ATOM 11556 N N . ILE A 1 85 ? -26.196 -20.108 -15.839 1.00 52.33 85 ILE A N 8
ATOM 11557 C CA . ILE A 1 85 ? -26.776 -20.755 -14.674 1.00 34.41 85 ILE A CA 8
ATOM 11558 C C . ILE A 1 85 ? -27.951 -19.949 -14.140 1.00 23.53 85 ILE A C 8
ATOM 11559 O O . ILE A 1 85 ? -27.846 -18.741 -13.925 1.00 23.43 85 ILE A O 8
ATOM 11575 N N . SER A 1 86 ? -29.070 -20.623 -13.949 1.00 35.40 86 SER A N 8
ATOM 11576 C CA . SER A 1 86 ? -30.257 -19.994 -13.398 1.00 12.44 86 SER A CA 8
ATOM 11577 C C . SER A 1 86 ? -30.491 -20.481 -11.973 1.00 52.41 86 SER A C 8
ATOM 11578 O O . SER A 1 86 ? -31.453 -20.085 -11.312 1.00 12.52 86 SER A O 8
ATOM 11586 N N . LYS A 1 87 ? -29.601 -21.3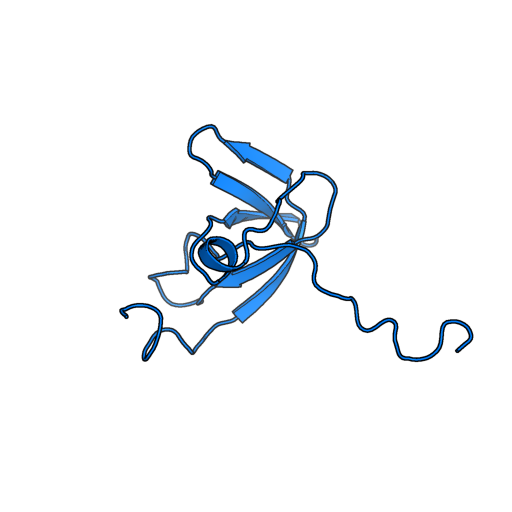52 -11.518 1.00 63.42 87 LYS A N 8
ATOM 11587 C CA . LYS A 1 87 ? -29.650 -21.885 -10.169 1.00 72.14 87 LYS A CA 8
ATOM 11588 C C . LYS A 1 87 ? -28.271 -22.402 -9.783 1.00 55.41 87 LYS A C 8
ATOM 11589 O O . LYS A 1 87 ? -27.592 -21.751 -8.969 1.00 23.23 87 LYS A O 8
ATOM 11609 N N . MET A 1 1 ? 5.389 -13.606 -11.300 1.00 51.52 1 MET A N 9
ATOM 11610 C CA . MET A 1 1 ? 5.947 -13.771 -12.662 1.00 14.30 1 MET A CA 9
ATOM 11611 C C . MET A 1 1 ? 6.011 -12.425 -13.378 1.00 15.13 1 MET A C 9
ATOM 11612 O O . MET A 1 1 ? 7.086 -11.858 -13.552 1.00 54.14 1 MET A O 9
ATOM 11628 N N . VAL A 1 2 ? 4.855 -11.912 -13.795 1.00 55.32 2 VAL A N 9
ATOM 11629 C CA . VAL A 1 2 ? 4.803 -10.621 -14.472 1.00 3.43 2 VAL A CA 9
ATOM 11630 C C . VAL A 1 2 ? 4.405 -9.506 -13.507 1.00 54.31 2 VAL A C 9
ATOM 11631 O O . VAL A 1 2 ? 5.001 -8.430 -13.511 1.00 23.32 2 VAL A O 9
ATOM 11644 N N . LYS A 1 3 ? 3.402 -9.772 -12.678 1.00 45.11 3 LYS A N 9
ATOM 11645 C CA . LYS A 1 3 ? 2.975 -8.825 -11.656 1.00 62.13 3 LYS A CA 9
ATOM 11646 C C . LYS A 1 3 ? 2.849 -9.531 -10.315 1.00 61.13 3 LYS A C 9
ATOM 11647 O O . LYS A 1 3 ? 1.830 -10.151 -10.021 1.00 12.03 3 LYS A O 9
ATOM 11666 N N . ASP A 1 4 ? 3.912 -9.467 -9.532 1.00 1.30 4 ASP A N 9
ATOM 11667 C CA . ASP A 1 4 ? 3.942 -10.089 -8.214 1.00 63.22 4 ASP A CA 9
ATOM 11668 C C . ASP A 1 4 ? 3.551 -9.068 -7.160 1.00 42.41 4 ASP A C 9
ATOM 11669 O O . ASP A 1 4 ? 2.806 -9.369 -6.224 1.00 71.25 4 ASP A O 9
ATOM 11678 N N . GLU A 1 5 ? 4.061 -7.852 -7.338 1.00 33.33 5 GLU A N 9
ATOM 11679 C CA . GLU A 1 5 ? 3.748 -6.733 -6.457 1.00 23.45 5 GLU A CA 9
ATOM 11680 C C . GLU A 1 5 ? 2.249 -6.467 -6.477 1.00 10.03 5 GLU A C 9
ATOM 11681 O O . GLU A 1 5 ? 1.574 -6.507 -5.448 1.00 43.32 5 GLU A O 9
ATOM 11693 N N . LYS A 1 6 ? 1.743 -6.195 -7.673 1.00 71.22 6 LYS A N 9
ATOM 11694 C CA . LYS A 1 6 ? 0.325 -5.965 -7.877 1.00 13.32 6 LYS A CA 9
ATOM 11695 C C . LYS A 1 6 ? -0.362 -7.309 -8.055 1.00 50.41 6 LYS A C 9
ATOM 11696 O O . LYS A 1 6 ? -0.392 -7.866 -9.152 1.00 12.40 6 LYS A O 9
ATOM 11715 N N . SER A 1 7 ? -0.878 -7.833 -6.958 1.00 4.31 7 SER A N 9
ATOM 11716 C CA . SER A 1 7 ? -1.384 -9.192 -6.917 1.00 72.24 7 SER A CA 9
ATOM 11717 C C . SER A 1 7 ? -2.675 -9.360 -7.716 1.00 0.24 7 SER A C 9
ATOM 11718 O O . SER A 1 7 ? -3.767 -9.042 -7.239 1.00 34.13 7 SER A O 9
ATOM 11726 N N . LYS A 1 8 ? -2.538 -9.828 -8.950 1.00 4.22 8 LYS A N 9
ATOM 11727 C CA . LYS A 1 8 ? -3.689 -10.256 -9.733 1.00 21.12 8 LYS A CA 9
ATOM 11728 C C . LYS A 1 8 ? -3.924 -11.742 -9.508 1.00 22.20 8 LYS A C 9
ATOM 11729 O O . LYS A 1 8 ? -5.029 -12.254 -9.703 1.00 23.13 8 LYS A O 9
ATOM 11748 N N . THR A 1 9 ? -2.871 -12.425 -9.091 1.00 65.12 9 THR A N 9
ATOM 11749 C CA . THR A 1 9 ? -2.936 -13.842 -8.801 1.00 32.52 9 THR A CA 9
ATOM 11750 C C . THR A 1 9 ? -3.432 -14.087 -7.379 1.00 54.14 9 THR A C 9
ATOM 11751 O O . THR A 1 9 ? -2.676 -14.500 -6.498 1.00 1.41 9 THR A O 9
ATOM 11762 N N . LEU A 1 10 ? -4.702 -13.790 -7.157 1.00 2.11 10 LEU A N 9
ATOM 11763 C CA . LEU A 1 10 ? -5.336 -14.040 -5.875 1.00 24.50 10 LEU A CA 9
ATOM 11764 C C . LEU A 1 10 ? -6.606 -14.846 -6.095 1.00 22.41 10 LEU A C 9
ATOM 11765 O O . LEU A 1 10 ? -7.128 -14.893 -7.212 1.00 32.24 10 LEU A O 9
ATOM 11781 N N . PHE A 1 11 ? -7.098 -15.482 -5.050 1.00 14.45 11 PHE A N 9
ATOM 11782 C CA . PHE A 1 11 ? -8.278 -16.319 -5.172 1.00 43.34 11 PHE A CA 9
ATOM 11783 C C . PHE A 1 11 ? -9.517 -15.498 -4.854 1.00 63.01 11 PHE A C 9
ATOM 11784 O O . PHE A 1 11 ? -9.617 -14.893 -3.784 1.00 10.22 11 PHE A O 9
ATOM 11801 N N . GLU A 1 12 ? -10.448 -15.471 -5.795 1.00 53.22 12 GLU A N 9
ATOM 11802 C CA . GLU A 1 12 ? -11.648 -14.661 -5.670 1.00 64.31 12 GLU A CA 9
ATOM 11803 C C . GLU A 1 12 ? -12.874 -15.528 -5.916 1.00 34.35 12 GLU A C 9
ATOM 11804 O O . GLU A 1 12 ? -13.162 -15.892 -7.058 1.00 12.34 12 GLU A O 9
ATOM 11816 N N . VAL A 1 13 ? -13.581 -15.872 -4.848 1.00 24.21 13 VAL A N 9
ATOM 11817 C CA . VAL A 1 13 ? -14.723 -16.778 -4.948 1.00 22.43 13 VAL A CA 9
ATOM 11818 C C . VAL A 1 13 ? -15.844 -16.382 -3.999 1.00 73.11 13 VAL A C 9
ATOM 11819 O O . VAL A 1 13 ? -15.666 -15.524 -3.136 1.00 64.32 13 VAL A O 9
ATOM 11832 N N . GLU A 1 14 ? -16.988 -17.029 -4.165 1.00 62.43 14 GLU A N 9
ATOM 11833 C CA . GLU A 1 14 ? -18.154 -16.771 -3.334 1.00 13.44 14 GLU A CA 9
ATOM 11834 C C . GLU A 1 14 ? -18.176 -17.736 -2.154 1.00 23.10 14 GLU A C 9
ATOM 11835 O O . GLU A 1 14 ? -17.879 -18.924 -2.305 1.00 15.25 14 GLU A O 9
ATOM 11847 N N . GLY A 1 15 ? -18.520 -17.223 -0.989 1.00 40.23 15 GLY A N 9
ATOM 11848 C CA . GLY A 1 15 ? -18.584 -18.045 0.198 1.00 41.34 15 GLY A CA 9
ATOM 11849 C C . GLY A 1 15 ? -19.756 -17.677 1.081 1.00 35.32 15 GLY A C 9
ATOM 11850 O O . GLY A 1 15 ? -20.573 -16.826 0.723 1.00 13.22 15 GLY A O 9
ATOM 11854 N N . ALA A 1 16 ? -19.847 -18.321 2.232 1.00 41.03 16 ALA A N 9
ATOM 11855 C CA . ALA A 1 16 ? -20.915 -18.048 3.174 1.00 63.42 16 ALA A CA 9
ATOM 11856 C C . ALA A 1 16 ? -20.348 -17.618 4.513 1.00 53.11 16 ALA A C 9
ATOM 11857 O O . ALA A 1 16 ? -19.543 -18.331 5.113 1.00 71.20 16 ALA A O 9
ATOM 11864 N N . VAL A 1 17 ? -20.760 -16.449 4.974 1.00 24.41 17 VAL A N 9
ATOM 11865 C CA . VAL A 1 17 ? -20.362 -15.973 6.288 1.00 33.12 17 VAL A CA 9
ATOM 11866 C C . VAL A 1 17 ? -21.101 -16.757 7.367 1.00 74.04 17 VAL A C 9
ATOM 11867 O O . VAL A 1 17 ? -22.334 -16.829 7.372 1.00 13.45 17 VAL A O 9
ATOM 11880 N N . THR A 1 18 ? -20.345 -17.374 8.258 1.00 44.10 18 THR A N 9
ATOM 11881 C CA . THR A 1 18 ? -20.931 -18.226 9.275 1.00 2.10 18 THR A CA 9
ATOM 11882 C C . THR A 1 18 ? -21.027 -17.497 10.614 1.00 71.22 18 THR A C 9
ATOM 11883 O O . THR A 1 18 ? -21.970 -17.713 11.377 1.00 35.44 18 THR A O 9
ATOM 11894 N N . ALA A 1 19 ? -20.072 -16.608 10.879 1.00 3.54 19 ALA A N 9
ATOM 11895 C CA . ALA A 1 19 ? -20.033 -15.889 12.144 1.00 31.10 19 ALA A CA 9
ATOM 11896 C C . ALA A 1 19 ? -19.091 -14.695 12.073 1.00 45.40 19 ALA A C 9
ATOM 11897 O O . ALA A 1 19 ? -18.312 -14.555 11.125 1.00 11.35 19 ALA A O 9
ATOM 11904 N N . LEU A 1 20 ? -19.171 -13.843 13.083 1.00 4.43 20 LEU A N 9
ATOM 11905 C CA . LEU A 1 20 ? -18.260 -12.718 13.225 1.00 61.00 20 LEU A CA 9
ATOM 11906 C C . LEU A 1 20 ? -17.757 -12.641 14.660 1.00 24.15 20 LEU A C 9
ATOM 11907 O O . LEU A 1 20 ? -18.406 -13.145 15.582 1.00 54.41 20 LEU A O 9
ATOM 11923 N N . LEU A 1 21 ? -16.598 -12.035 14.844 1.00 34.25 21 LEU A N 9
ATOM 11924 C CA . LEU A 1 21 ? -16.000 -11.912 16.162 1.00 12.21 21 LEU A CA 9
ATOM 11925 C C . LEU A 1 21 ? -15.810 -10.442 16.516 1.00 72.12 21 LEU A C 9
ATOM 11926 O O . LEU A 1 21 ? -15.507 -9.627 15.641 1.00 30.04 21 LEU A O 9
ATOM 11942 N N . PRO A 1 22 ? -15.996 -10.087 17.801 1.00 3.51 22 PRO A N 9
ATOM 11943 C CA . PRO A 1 22 ? -15.870 -8.701 18.280 1.00 41.33 22 PRO A CA 9
ATOM 11944 C C . PRO A 1 22 ? -14.420 -8.207 18.281 1.00 41.11 22 PRO A C 9
ATOM 11945 O O . PRO A 1 22 ? -13.871 -7.829 19.319 1.00 34.34 22 PRO A O 9
ATOM 11956 N N . ALA A 1 23 ? -13.813 -8.207 17.107 1.00 20.44 23 ALA A N 9
ATOM 11957 C CA . ALA A 1 23 ? -12.443 -7.756 16.931 1.00 22.53 23 ALA A CA 9
ATOM 11958 C C . ALA A 1 23 ? -12.243 -7.276 15.501 1.00 3.13 23 ALA A C 9
ATOM 11959 O O . ALA A 1 23 ? -11.121 -7.274 14.986 1.00 25.32 23 ALA A O 9
ATOM 11966 N N . ALA A 1 24 ? -13.347 -6.847 14.877 1.00 64.22 24 ALA A N 9
ATOM 11967 C CA . ALA A 1 24 ? -13.365 -6.490 13.459 1.00 21.41 24 ALA A CA 9
ATOM 11968 C C . ALA A 1 24 ? -12.968 -7.692 12.615 1.00 15.44 24 ALA A C 9
ATOM 11969 O O . ALA A 1 24 ? -12.408 -7.559 11.526 1.00 51.44 24 ALA A O 9
ATOM 11976 N N . GLU A 1 25 ? -13.292 -8.868 13.125 1.00 64.45 25 GLU A N 9
ATOM 11977 C CA . GLU A 1 25 ? -12.892 -10.109 12.496 1.00 22.42 25 GLU A CA 9
ATOM 11978 C C . GLU A 1 25 ? -14.118 -10.906 12.081 1.00 13.24 25 GLU A C 9
ATOM 11979 O O . GLU A 1 25 ? -15.087 -11.011 12.831 1.00 14.54 25 GLU A O 9
ATOM 11991 N N . PHE A 1 26 ? -14.074 -11.456 10.884 1.00 55.33 26 PHE A N 9
ATOM 11992 C CA . PHE A 1 26 ? -15.169 -12.258 10.373 1.00 73.14 26 PHE A CA 9
ATOM 11993 C C . PHE A 1 26 ? -14.661 -13.640 10.007 1.00 53.21 26 PHE A C 9
ATOM 11994 O O . PHE A 1 26 ? -13.463 -13.826 9.797 1.00 44.45 26 PHE A O 9
ATOM 12011 N N . ARG A 1 27 ? -15.557 -14.605 9.943 1.00 64.41 27 ARG A N 9
ATOM 12012 C CA . ARG A 1 27 ? -15.197 -15.929 9.477 1.00 14.24 27 ARG A CA 9
ATOM 12013 C C . ARG A 1 27 ? -16.217 -16.436 8.478 1.00 60.44 27 ARG A C 9
ATOM 12014 O O . ARG A 1 27 ? -17.399 -16.611 8.795 1.00 54.03 27 ARG A O 9
ATOM 12035 N N . VAL A 1 28 ? -15.756 -16.635 7.259 1.00 0.30 28 VAL A N 9
ATOM 12036 C CA . VAL A 1 28 ? -16.597 -17.135 6.192 1.00 0.25 28 VAL A CA 9
ATOM 12037 C C . VAL A 1 28 ? -16.082 -18.482 5.730 1.00 44.22 28 VAL A C 9
ATOM 12038 O O . VAL A 1 28 ? -14.906 -18.801 5.918 1.00 3.05 28 VAL A O 9
ATOM 12051 N N . LYS A 1 29 ? -16.951 -19.278 5.146 1.00 63.20 29 LYS A N 9
ATOM 12052 C CA . LYS A 1 29 ? -16.549 -20.579 4.665 1.00 4.31 29 LYS A CA 9
ATOM 12053 C C . LYS A 1 29 ? -16.901 -20.749 3.198 1.00 44.42 29 LYS A C 9
ATOM 12054 O O . LYS A 1 29 ? -17.945 -20.282 2.736 1.00 44.31 29 LYS A O 9
ATOM 12073 N N . LEU A 1 30 ? -16.004 -21.385 2.465 1.00 12.24 30 LEU A N 9
ATOM 12074 C CA . LEU A 1 30 ? -16.299 -21.814 1.115 1.00 2.14 30 LEU A CA 9
ATOM 12075 C C . LEU A 1 30 ? -17.372 -22.890 1.189 1.00 52.30 30 LEU A C 9
ATOM 12076 O O . LEU A 1 30 ? -17.419 -23.641 2.167 1.00 44.24 30 LEU A O 9
ATOM 12092 N N . ASP A 1 31 ? -18.225 -22.970 0.175 1.00 30.02 31 ASP A N 9
ATOM 12093 C CA . ASP A 1 31 ? -19.349 -23.911 0.197 1.00 20.33 31 ASP A CA 9
ATOM 12094 C C . ASP A 1 31 ? -18.856 -25.354 0.286 1.00 53.41 31 ASP A C 9
ATOM 12095 O O . ASP A 1 31 ? -19.598 -26.255 0.665 1.00 31.33 31 ASP A O 9
ATOM 12104 N N . ASN A 1 32 ? -17.580 -25.556 -0.031 1.00 24.20 32 ASN A N 9
ATOM 12105 C CA . ASN A 1 32 ? -16.969 -26.878 0.036 1.00 1.03 32 ASN A CA 9
ATOM 12106 C C . ASN A 1 32 ? -16.489 -27.174 1.466 1.00 74.34 32 ASN A C 9
ATOM 12107 O O . ASN A 1 32 ? -15.633 -28.033 1.686 1.00 74.20 32 ASN A O 9
ATOM 12118 N N . GLU A 1 33 ? -17.041 -26.424 2.424 1.00 25.44 33 GLU A N 9
ATOM 12119 C CA . GLU A 1 33 ? -16.834 -26.653 3.858 1.00 1.14 33 GLU A CA 9
ATOM 12120 C C . GLU A 1 33 ? -15.403 -26.343 4.306 1.00 4.21 33 GLU A C 9
ATOM 12121 O O . GLU A 1 33 ? -14.755 -27.160 4.959 1.00 14.11 33 GLU A O 9
ATOM 12133 N N . HIS A 1 34 ? -14.913 -25.161 3.954 1.00 42.44 34 HIS A N 9
ATOM 12134 C CA . HIS A 1 34 ? -13.632 -24.677 4.475 1.00 15.01 34 HIS A CA 9
ATOM 12135 C C . HIS A 1 34 ? -13.795 -23.263 5.024 1.00 52.02 34 HIS A C 9
ATOM 12136 O O . HIS A 1 34 ? -14.126 -22.346 4.275 1.00 70.40 34 HIS A O 9
ATOM 12151 N N . GLU A 1 35 ? -13.552 -23.091 6.319 1.00 71.33 35 GLU A N 9
ATOM 12152 C CA . GLU A 1 35 ? -13.720 -21.792 6.970 1.00 2.01 35 GLU A CA 9
ATOM 12153 C C . GLU A 1 35 ? -12.384 -21.067 7.083 1.00 13.35 35 GLU A C 9
ATOM 12154 O O . GLU A 1 35 ? -11.379 -21.665 7.470 1.00 23.45 35 GLU A O 9
ATOM 12166 N N . ILE A 1 36 ? -12.376 -19.781 6.746 1.00 70.21 36 ILE A N 9
ATOM 12167 C CA . ILE A 1 36 ? -11.159 -18.974 6.818 1.00 52.14 36 ILE A CA 9
ATOM 12168 C C . ILE A 1 36 ? -11.398 -17.676 7.588 1.00 32.41 36 ILE A C 9
ATOM 12169 O O . ILE A 1 36 ? -12.539 -17.323 7.895 1.00 63.15 36 ILE A O 9
ATOM 12185 N N . ILE A 1 37 ? -10.315 -16.969 7.887 1.00 55.05 37 ILE A N 9
ATOM 12186 C CA . ILE A 1 37 ? -10.388 -15.718 8.632 1.00 70.42 37 ILE A CA 9
ATOM 12187 C C . ILE A 1 37 ? -10.564 -14.539 7.678 1.00 63.42 37 ILE A C 9
ATOM 12188 O O . ILE A 1 37 ? -9.965 -14.503 6.605 1.00 61.24 37 ILE A O 9
ATOM 12204 N N . CYS A 1 38 ? -11.397 -13.587 8.068 1.00 73.31 38 CYS A N 9
ATOM 12205 C CA . CYS A 1 38 ? -11.644 -12.406 7.259 1.00 70.24 38 CYS A CA 9
ATOM 12206 C C . CYS A 1 38 ? -11.412 -11.131 8.062 1.00 43.42 38 CYS A C 9
ATOM 12207 O O . CYS A 1 38 ? -11.734 -11.061 9.251 1.00 10.51 38 CYS A O 9
ATOM 12215 N N . HIS A 1 39 ? -10.846 -10.130 7.400 1.00 73.04 39 HIS A N 9
ATOM 12216 C CA . HIS A 1 39 ? -10.662 -8.805 7.979 1.00 72.23 39 HIS A CA 9
ATOM 12217 C C . HIS A 1 39 ? -10.863 -7.748 6.906 1.00 3.24 39 HIS A C 9
ATOM 12218 O O . HIS A 1 39 ? -10.785 -8.048 5.713 1.00 32.43 39 HIS A O 9
ATOM 12233 N N . VAL A 1 40 ? -11.119 -6.518 7.324 1.00 55.45 40 VAL A N 9
ATOM 12234 C CA . VAL A 1 40 ? -11.296 -5.422 6.384 1.00 32.11 40 VAL A CA 9
ATOM 12235 C C . VAL A 1 40 ? -9.958 -5.034 5.761 1.00 13.24 40 VAL A C 9
ATOM 12236 O O . VAL A 1 40 ? -8.957 -4.863 6.458 1.00 13.32 40 VAL A O 9
ATOM 12249 N N . SER A 1 41 ? -9.935 -4.931 4.446 1.00 75.00 41 SER A N 9
ATOM 12250 C CA . SER A 1 41 ? -8.717 -4.577 3.747 1.00 54.22 41 SER A CA 9
ATOM 12251 C C . SER A 1 41 ? -8.863 -3.201 3.101 1.00 53.32 41 SER A C 9
ATOM 12252 O O . SER A 1 41 ? -9.890 -2.548 3.280 1.00 61.04 41 SER A O 9
ATOM 12260 N N . GLY A 1 42 ? -7.830 -2.801 2.352 1.00 22.11 42 GLY A N 9
ATOM 12261 C CA . GLY A 1 42 ? -7.758 -1.496 1.692 1.00 44.14 42 GLY A CA 9
ATOM 12262 C C . GLY A 1 42 ? -9.098 -0.905 1.283 1.00 54.30 42 GLY A C 9
ATOM 12263 O O . GLY A 1 42 ? -9.723 -0.174 2.055 1.00 32.35 42 GLY A O 9
ATOM 12267 N N . LYS A 1 43 ? -9.503 -1.176 0.045 1.00 33.22 43 LYS A N 9
ATOM 12268 C CA . LYS A 1 43 ? -10.735 -0.625 -0.516 1.00 21.14 43 LYS A CA 9
ATOM 12269 C C . LYS A 1 43 ? -11.931 -0.798 0.423 1.00 25.02 43 LYS A C 9
ATOM 12270 O O . LYS A 1 43 ? -12.686 0.146 0.641 1.00 43.55 43 LYS A O 9
ATOM 12289 N N . VAL A 1 44 ? -12.081 -1.987 0.995 1.00 71.12 44 VAL A N 9
ATOM 12290 C CA . VAL A 1 44 ? -13.221 -2.290 1.861 1.00 72.01 44 VAL A CA 9
ATOM 12291 C C . VAL A 1 44 ? -13.301 -1.320 3.042 1.00 54.14 44 VAL A C 9
ATOM 12292 O O . VAL A 1 44 ? -14.383 -0.853 3.401 1.00 20.50 44 VAL A O 9
ATOM 12305 N N . ARG A 1 45 ? -12.147 -0.998 3.618 1.00 23.45 45 ARG A N 9
ATOM 12306 C CA . ARG A 1 45 ? -12.083 -0.150 4.802 1.00 44.34 45 ARG A CA 9
ATOM 12307 C C . ARG A 1 45 ? -12.641 1.244 4.510 1.00 42.24 45 ARG A C 9
ATOM 12308 O O . ARG A 1 45 ? -13.432 1.775 5.288 1.00 11.22 45 ARG A O 9
ATOM 12329 N N . ARG A 1 46 ? -12.241 1.831 3.387 1.00 24.45 46 ARG A N 9
ATOM 12330 C CA . ARG A 1 46 ? -12.649 3.199 3.080 1.00 73.23 46 ARG A CA 9
ATOM 12331 C C . ARG A 1 46 ? -13.995 3.233 2.356 1.00 72.34 46 ARG A C 9
ATOM 12332 O O . ARG A 1 46 ? -14.649 4.275 2.311 1.00 51.40 46 ARG A O 9
ATOM 12353 N N . SER A 1 47 ? -14.407 2.098 1.798 1.00 65.21 47 SER A N 9
ATOM 12354 C CA . SER A 1 47 ? -15.655 2.026 1.045 1.00 10.22 47 SER A CA 9
ATOM 12355 C C . SER A 1 47 ? -16.846 1.809 1.976 1.00 14.23 47 SER A C 9
ATOM 12356 O O . SER A 1 47 ? -17.978 2.145 1.623 1.00 70.11 47 SER A O 9
ATOM 12364 N N . LYS A 1 48 ? -16.577 1.252 3.161 1.00 62.13 48 LYS A N 9
ATOM 12365 C CA . LYS A 1 48 ? -17.610 0.986 4.167 1.00 14.21 48 LYS A CA 9
ATOM 12366 C C . LYS A 1 48 ? -18.666 0.024 3.624 1.00 3.32 48 LYS A C 9
ATOM 12367 O O . LYS A 1 48 ? -19.685 0.442 3.069 1.00 43.44 48 LYS A O 9
ATOM 12386 N N . ILE A 1 49 ? -18.413 -1.265 3.772 1.00 22.23 49 ILE A N 9
ATOM 12387 C CA . ILE A 1 49 ? -19.326 -2.285 3.271 1.00 53.34 49 ILE A CA 9
ATOM 12388 C C . ILE A 1 49 ? -20.053 -2.963 4.431 1.00 51.03 49 ILE A C 9
ATOM 12389 O O . ILE A 1 49 ? -19.470 -3.191 5.490 1.00 71.13 49 ILE A O 9
ATOM 12405 N N . ARG A 1 50 ? -21.331 -3.259 4.233 1.00 41.04 50 ARG A N 9
ATOM 12406 C CA . ARG A 1 50 ? -22.131 -3.918 5.253 1.00 62.54 50 ARG A CA 9
ATOM 12407 C C . ARG A 1 50 ? -22.046 -5.432 5.108 1.00 32.02 50 ARG A C 9
ATOM 12408 O O . ARG A 1 50 ? -22.624 -6.010 4.188 1.00 31.51 50 ARG A O 9
ATOM 12429 N N . ILE A 1 51 ? -21.316 -6.066 6.010 1.00 15.45 51 ILE A N 9
ATOM 12430 C CA . ILE A 1 51 ? -21.203 -7.515 6.011 1.00 21.22 51 ILE A CA 9
ATOM 12431 C C . ILE A 1 51 ? -22.166 -8.110 7.036 1.00 52.54 51 ILE A C 9
ATOM 12432 O O . ILE A 1 51 ? -22.020 -7.886 8.239 1.00 70.15 51 ILE A O 9
ATOM 12448 N N . ILE A 1 52 ? -23.160 -8.841 6.555 1.00 50.04 52 ILE A N 9
ATOM 12449 C CA . ILE A 1 52 ? -24.167 -9.432 7.428 1.00 13.32 52 ILE A CA 9
ATOM 12450 C C . ILE A 1 52 ? -24.025 -10.947 7.470 1.00 4.23 52 ILE A C 9
ATOM 12451 O O . ILE A 1 52 ? -23.577 -11.559 6.501 1.00 44.42 52 ILE A O 9
ATOM 12467 N N . ILE A 1 53 ? -24.402 -11.546 8.592 1.00 52.54 53 ILE A N 9
ATOM 12468 C CA . ILE A 1 53 ? -24.303 -12.990 8.759 1.00 12.23 53 ILE A CA 9
ATOM 12469 C C . ILE A 1 53 ? -25.441 -13.699 8.024 1.00 32.14 53 ILE A C 9
ATOM 12470 O O . ILE A 1 53 ? -26.588 -13.253 8.061 1.00 35.55 53 ILE A O 9
ATOM 12486 N N . GLY A 1 54 ? -25.111 -14.792 7.347 1.00 24.12 54 GLY A N 9
ATOM 12487 C CA . GLY A 1 54 ? -26.123 -15.589 6.681 1.00 62.24 54 GLY A CA 9
ATOM 12488 C C . GLY A 1 54 ? -26.390 -15.132 5.260 1.00 72.35 54 GLY A C 9
ATOM 12489 O O . GLY A 1 54 ? -27.416 -15.480 4.669 1.00 24.41 54 GLY A O 9
ATOM 12493 N N . ASP A 1 55 ? -25.473 -14.358 4.705 1.00 54.21 55 ASP A N 9
ATOM 12494 C CA . ASP A 1 55 ? -25.617 -13.871 3.342 1.00 51.31 55 ASP A CA 9
ATOM 12495 C C . ASP A 1 55 ? -24.434 -14.333 2.498 1.00 32.24 55 ASP A C 9
ATOM 12496 O O . ASP A 1 55 ? -23.379 -14.678 3.037 1.00 24.42 55 ASP A O 9
ATOM 12505 N N . ARG A 1 56 ? -24.617 -14.368 1.185 1.00 33.31 56 ARG A N 9
ATOM 12506 C CA . ARG A 1 56 ? -23.551 -14.766 0.277 1.00 52.02 56 ARG A CA 9
ATOM 12507 C C . ARG A 1 56 ? -22.537 -13.641 0.141 1.00 4.51 56 ARG A C 9
ATOM 12508 O O . ARG A 1 56 ? -22.899 -12.487 -0.089 1.00 64.23 56 ARG A O 9
ATOM 12529 N N . VAL A 1 57 ? -21.269 -13.979 0.290 1.00 20.12 57 VAL A N 9
ATOM 12530 C CA . VAL A 1 57 ? -20.213 -12.982 0.272 1.00 53.24 57 VAL A CA 9
ATOM 12531 C C . VAL A 1 57 ? -19.072 -13.403 -0.644 1.00 74.52 57 VAL A C 9
ATOM 12532 O O . VAL A 1 57 ? -18.850 -14.590 -0.860 1.00 50.21 57 VAL A O 9
ATOM 12545 N N . LEU A 1 58 ? -18.337 -12.420 -1.147 1.00 21.53 58 LEU A N 9
ATOM 12546 C CA . LEU A 1 58 ? -17.234 -12.669 -2.064 1.00 12.00 58 LEU A CA 9
ATOM 12547 C C . LEU A 1 58 ? -15.915 -12.471 -1.334 1.00 2.44 58 LEU A C 9
ATOM 12548 O O . LEU A 1 58 ? -15.661 -11.398 -0.773 1.00 64.22 58 LEU A O 9
ATOM 12564 N N . VAL A 1 59 ? -15.091 -13.509 -1.327 1.00 14.34 59 VAL A N 9
ATOM 12565 C CA . VAL A 1 59 ? -13.829 -13.473 -0.611 1.00 5.24 59 VAL A CA 9
ATOM 12566 C C . VAL A 1 59 ? -12.659 -13.298 -1.570 1.00 64.35 59 VAL A C 9
ATOM 12567 O O . VAL A 1 59 ? -12.561 -13.981 -2.594 1.00 64.41 59 VAL A O 9
ATOM 12580 N N . GLU A 1 60 ? -11.793 -12.357 -1.239 1.00 0.44 60 GLU A N 9
ATOM 12581 C CA . GLU A 1 60 ? -10.590 -12.107 -2.011 1.00 15.04 60 GLU A CA 9
ATOM 12582 C C . GLU A 1 60 ? -9.369 -12.310 -1.115 1.00 21.14 60 GLU A C 9
ATOM 12583 O O . GLU A 1 60 ? -9.138 -11.527 -0.189 1.00 35.24 60 GLU A O 9
ATOM 12595 N N . MET A 1 61 ? -8.610 -13.370 -1.366 1.00 5.43 61 MET A N 9
ATOM 12596 C CA . MET A 1 61 ? -7.441 -13.681 -0.544 1.00 13.13 61 MET A CA 9
ATOM 12597 C C . MET A 1 61 ? -6.217 -13.963 -1.409 1.00 31.15 61 MET A C 9
ATOM 12598 O O . MET A 1 61 ? -6.340 -14.274 -2.594 1.00 43.11 61 MET A O 9
ATOM 12612 N N . SER A 1 62 ? -5.039 -13.838 -0.814 1.00 4.24 62 SER A N 9
ATOM 12613 C CA . SER A 1 62 ? -3.791 -13.974 -1.550 1.00 44.02 62 SER A CA 9
ATOM 12614 C C . SER A 1 62 ? -3.190 -15.368 -1.373 1.00 24.44 62 SER A C 9
ATOM 12615 O O . SER A 1 62 ? -3.129 -15.891 -0.267 1.00 32.31 62 SER A O 9
ATOM 12623 N N . ILE A 1 63 ? -2.710 -15.945 -2.465 1.00 62.35 63 ILE A N 9
ATOM 12624 C CA . ILE A 1 63 ? -2.159 -17.302 -2.450 1.00 31.51 63 ILE A CA 9
ATOM 12625 C C . ILE A 1 63 ? -0.745 -17.320 -1.844 1.00 40.34 63 ILE A C 9
ATOM 12626 O O . ILE A 1 63 ? -0.091 -18.361 -1.783 1.00 35.41 63 ILE A O 9
ATOM 12642 N N . TYR A 1 64 ? -0.284 -16.165 -1.375 1.00 1.32 64 TYR A N 9
ATOM 12643 C CA . TYR A 1 64 ? 1.092 -16.029 -0.907 1.00 51.14 64 TYR A CA 9
ATOM 12644 C C . TYR A 1 64 ? 1.324 -16.691 0.461 1.00 12.34 64 TYR A C 9
ATOM 12645 O O . TYR A 1 64 ? 1.600 -17.889 0.536 1.00 42.45 64 TYR A O 9
ATOM 12663 N N . ASP A 1 65 ? 1.191 -15.924 1.542 1.00 75.53 65 ASP A N 9
ATOM 12664 C CA . ASP A 1 65 ? 1.564 -16.421 2.868 1.00 51.40 65 ASP A CA 9
ATOM 12665 C C . ASP A 1 65 ? 0.573 -15.982 3.946 1.00 24.54 65 ASP A C 9
ATOM 12666 O O . ASP A 1 65 ? -0.190 -16.793 4.470 1.00 30.42 65 ASP A O 9
ATOM 12675 N N . ARG A 1 66 ? 0.573 -14.693 4.257 1.00 44.01 66 ARG A N 9
ATOM 12676 C CA . ARG A 1 66 ? -0.261 -14.166 5.335 1.00 32.23 66 ARG A CA 9
ATOM 12677 C C . ARG A 1 66 ? -1.738 -14.186 4.960 1.00 13.45 66 ARG A C 9
ATOM 12678 O O . ARG A 1 66 ? -2.588 -14.540 5.773 1.00 45.21 66 ARG A O 9
ATOM 12699 N N . ASN A 1 67 ? -2.041 -13.828 3.721 1.00 70.11 67 ASN A N 9
ATOM 12700 C CA . ASN A 1 67 ? -3.423 -13.808 3.259 1.00 50.12 67 ASN A CA 9
ATOM 12701 C C . ASN A 1 67 ? -3.801 -15.151 2.657 1.00 52.02 67 ASN A C 9
ATOM 12702 O O . ASN A 1 67 ? -4.807 -15.270 1.965 1.00 23.31 67 ASN A O 9
ATOM 12713 N N . ALA A 1 68 ? -2.990 -16.164 2.928 1.00 4.40 68 ALA A N 9
ATOM 12714 C CA . ALA A 1 68 ? -3.239 -17.499 2.407 1.00 72.33 68 ALA A CA 9
ATOM 12715 C C . ALA A 1 68 ? -4.310 -18.202 3.233 1.00 54.42 68 ALA A C 9
ATOM 12716 O O . ALA A 1 68 ? -4.939 -19.156 2.778 1.00 22.43 68 ALA A O 9
ATOM 12723 N N . LYS A 1 69 ? -4.508 -17.721 4.452 1.00 1.35 69 LYS A N 9
ATOM 12724 C CA . LYS A 1 69 ? -5.541 -18.252 5.330 1.00 64.23 69 LYS A CA 9
ATOM 12725 C C . LYS A 1 69 ? -6.373 -17.116 5.915 1.00 22.14 69 LYS A C 9
ATOM 12726 O O . LYS A 1 69 ? -7.099 -17.288 6.896 1.00 54.53 69 LYS A O 9
ATOM 12745 N N . LYS A 1 70 ? -6.280 -15.958 5.276 1.00 44.12 70 LYS A N 9
ATOM 12746 C CA . LYS A 1 70 ? -7.040 -14.788 5.677 1.00 61.31 70 LYS A CA 9
ATOM 12747 C C . LYS A 1 70 ? -7.380 -13.973 4.434 1.00 32.41 70 LYS A C 9
ATOM 12748 O O . LYS A 1 70 ? -6.527 -13.757 3.574 1.00 1.40 70 LYS A O 9
ATOM 12767 N N . GLY A 1 71 ? -8.622 -13.543 4.327 1.00 22.20 71 GLY A N 9
ATOM 12768 C CA . GLY A 1 71 ? -9.038 -12.799 3.160 1.00 40.23 71 GLY A CA 9
ATOM 12769 C C . GLY A 1 71 ? -9.914 -11.622 3.512 1.00 14.45 71 GLY A C 9
ATOM 12770 O O . GLY A 1 71 ? -10.170 -11.361 4.690 1.00 32.11 71 GLY A O 9
ATOM 12774 N N . ARG A 1 72 ? -10.356 -10.902 2.496 1.00 54.52 72 ARG A N 9
ATOM 12775 C CA . ARG A 1 72 ? -11.262 -9.789 2.690 1.00 53.33 72 ARG A CA 9
ATOM 12776 C C . ARG A 1 72 ? -12.624 -10.131 2.100 1.00 42.23 72 ARG A C 9
ATOM 12777 O O . ARG A 1 72 ? -12.714 -10.756 1.041 1.00 22.13 72 ARG A O 9
ATOM 12798 N N . ILE A 1 73 ? -13.671 -9.748 2.804 1.00 25.33 73 ILE A N 9
ATOM 12799 C CA . ILE A 1 73 ? -15.033 -9.989 2.356 1.00 62.23 73 ILE A CA 9
ATOM 12800 C C . ILE A 1 73 ? -15.732 -8.674 2.051 1.00 61.21 73 ILE A C 9
ATOM 12801 O O . ILE A 1 73 ? -15.628 -7.721 2.822 1.00 11.21 73 ILE A O 9
ATOM 12817 N N . ILE A 1 74 ? -16.416 -8.611 0.919 1.00 54.43 74 ILE A N 9
ATOM 12818 C CA . ILE A 1 74 ? -17.276 -7.476 0.643 1.00 52.34 74 ILE A CA 9
ATOM 12819 C C . ILE A 1 74 ? -18.742 -7.921 0.631 1.00 40.12 74 ILE A C 9
ATOM 12820 O O . ILE A 1 74 ? -19.488 -7.595 1.551 1.00 50.10 74 ILE A O 9
ATOM 12836 N N . ARG A 1 75 ? -19.126 -8.695 -0.383 1.00 64.51 75 ARG A N 9
ATOM 12837 C CA . ARG A 1 75 ? -20.443 -9.322 -0.457 1.00 31.45 75 ARG A CA 9
ATOM 12838 C C . ARG A 1 75 ? -20.589 -9.971 -1.829 1.00 61.30 75 ARG A C 9
ATOM 12839 O O . ARG A 1 75 ? -19.729 -9.778 -2.688 1.00 50.22 75 ARG A O 9
ATOM 12860 N N . ARG A 1 76 ? -21.661 -10.724 -2.033 1.00 12.24 76 ARG A N 9
ATOM 12861 C CA . ARG A 1 76 ? -21.960 -11.291 -3.344 1.00 62.01 76 ARG A CA 9
ATOM 12862 C C . ARG A 1 76 ? -22.371 -10.153 -4.275 1.00 14.24 76 ARG A C 9
ATOM 12863 O O . ARG A 1 76 ? -23.280 -9.384 -3.951 1.00 65.05 76 ARG A O 9
ATOM 12884 N N . LEU A 1 77 ? -21.685 -10.027 -5.406 1.00 62.10 77 LEU A N 9
ATOM 12885 C CA . LEU A 1 77 ? -21.968 -8.951 -6.351 1.00 73.04 77 LEU A CA 9
ATOM 12886 C C . LEU A 1 77 ? -23.378 -9.084 -6.913 1.00 70.32 77 LEU A C 9
ATOM 12887 O O . LEU A 1 77 ? -23.886 -10.192 -7.096 1.00 71.50 77 LEU A O 9
ATOM 12903 N N . LYS A 1 78 ? -24.014 -7.954 -7.174 1.00 12.41 78 LYS A N 9
ATOM 12904 C CA . LYS A 1 78 ? -25.360 -7.957 -7.715 1.00 23.04 78 LYS A CA 9
ATOM 12905 C C . LYS A 1 78 ? -25.310 -8.162 -9.222 1.00 70.20 78 LYS A C 9
ATOM 12906 O O . LYS A 1 78 ? -24.818 -7.309 -9.964 1.00 54.41 78 LYS A O 9
ATOM 12925 N N . GLY A 1 79 ? -25.811 -9.301 -9.665 1.00 22.11 79 GLY A N 9
ATOM 12926 C CA . GLY A 1 79 ? -25.711 -9.655 -11.062 1.00 20.02 79 GLY A CA 9
ATOM 12927 C C . GLY A 1 79 ? -24.608 -10.660 -11.293 1.00 42.23 79 GLY A C 9
ATOM 12928 O O . GLY A 1 79 ? -23.429 -10.303 -11.335 1.00 34.34 79 GLY A O 9
ATOM 12932 N N . THR A 1 80 ? -24.984 -11.922 -11.425 1.00 44.40 80 THR A N 9
ATOM 12933 C CA . THR A 1 80 ? -2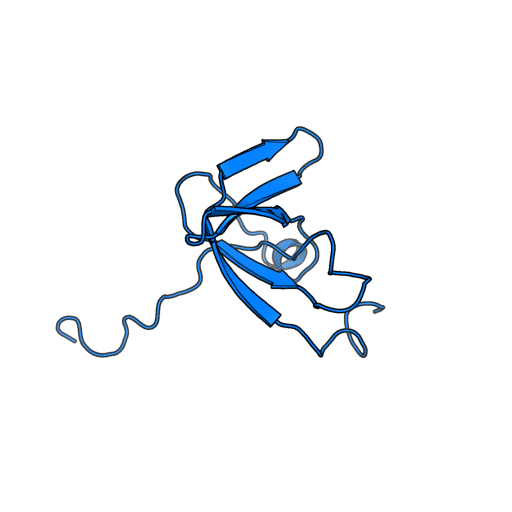4.015 -12.993 -11.566 1.00 34.22 80 THR A CA 9
ATOM 12934 C C . THR A 1 80 ? -23.430 -13.035 -12.984 1.00 34.13 80 THR A C 9
ATOM 12935 O O . THR A 1 80 ? -23.762 -13.900 -13.798 1.00 50.03 80 THR A O 9
ATOM 12946 N N . SER A 1 81 ? -22.576 -12.068 -13.279 1.00 32.31 81 SER A N 9
ATOM 12947 C CA . SER A 1 81 ? -21.905 -12.006 -14.564 1.00 60.01 81 SER A CA 9
ATOM 12948 C C . SER A 1 81 ? -20.454 -12.456 -14.427 1.00 12.13 81 SER A C 9
ATOM 12949 O O . SER A 1 81 ? -19.546 -11.639 -14.256 1.00 31.44 81 SER A O 9
ATOM 12957 N N . ASP A 1 82 ? -20.251 -13.764 -14.458 1.00 73.31 82 ASP A N 9
ATOM 12958 C CA . ASP A 1 82 ? -18.918 -14.337 -14.355 1.00 63.15 82 ASP A CA 9
ATOM 12959 C C . ASP A 1 82 ? -18.326 -14.553 -15.741 1.00 3.43 82 ASP A C 9
ATOM 12960 O O . ASP A 1 82 ? -17.459 -13.786 -16.169 1.00 44.24 82 ASP A O 9
ATOM 12969 N N . ARG A 1 83 ? -18.835 -15.573 -16.433 1.00 61.25 83 ARG A N 9
ATOM 12970 C CA . ARG A 1 83 ? -18.491 -15.867 -17.824 1.00 70.45 83 ARG A CA 9
ATOM 12971 C C . ARG A 1 83 ? -18.946 -17.279 -18.180 1.00 0.21 83 ARG A C 9
ATOM 12972 O O . ARG A 1 83 ? -19.305 -17.551 -19.324 1.00 21.30 83 ARG A O 9
ATOM 12993 N N . THR A 1 84 ? -18.949 -18.185 -17.202 1.00 52.42 84 THR A N 9
ATOM 12994 C CA . THR A 1 84 ? -19.276 -19.575 -17.489 1.00 32.02 84 THR A CA 9
ATOM 12995 C C . THR A 1 84 ? -20.008 -20.283 -16.341 1.00 23.30 84 THR A C 9
ATOM 12996 O O . THR A 1 84 ? -20.843 -21.145 -16.610 1.00 45.41 84 THR A O 9
ATOM 13007 N N . ILE A 1 85 ? -19.712 -19.909 -15.083 1.00 12.13 85 ILE A N 9
ATOM 13008 C CA . ILE A 1 85 ? -20.147 -20.691 -13.907 1.00 14.43 85 ILE A CA 9
ATOM 13009 C C . ILE A 1 85 ? -21.623 -21.104 -13.951 1.00 43.20 85 ILE A C 9
ATOM 13010 O O . ILE A 1 85 ? -22.523 -20.356 -13.563 1.00 75.45 85 ILE A O 9
ATOM 13026 N N . SER A 1 86 ? -21.853 -22.312 -14.445 1.00 23.35 86 SER A N 9
ATOM 13027 C CA . SER A 1 86 ? -23.184 -22.905 -14.496 1.00 70.44 86 SER A CA 9
ATOM 13028 C C . SER A 1 86 ? -23.071 -24.423 -14.603 1.00 20.41 86 SER A C 9
ATOM 13029 O O . SER A 1 86 ? -24.067 -25.124 -14.792 1.00 54.02 86 SER A O 9
ATOM 13037 N N . LYS A 1 87 ? -21.841 -24.916 -14.479 1.00 23.42 87 LYS A N 9
ATOM 13038 C CA . LYS A 1 87 ? -21.558 -26.339 -14.551 1.00 1.10 87 LYS A CA 9
ATOM 13039 C C . LYS A 1 87 ? -20.109 -26.591 -14.147 1.00 14.24 87 LYS A C 9
ATOM 13040 O O . LYS A 1 87 ? -19.872 -26.950 -12.978 1.00 63.34 87 LYS A O 9
ATOM 13060 N N . MET A 1 1 ? -0.224 -1.404 -0.416 1.00 4.33 1 MET A N 10
ATOM 13061 C CA . MET A 1 1 ? 0.855 -1.632 0.570 1.00 25.33 1 MET A CA 10
ATOM 13062 C C . MET A 1 1 ? 1.626 -2.890 0.208 1.00 64.11 1 MET A C 10
ATOM 13063 O O . MET A 1 1 ? 1.535 -3.374 -0.924 1.00 72.45 1 MET A O 10
ATOM 13079 N N . VAL A 1 2 ? 2.392 -3.414 1.160 1.00 62.34 2 VAL A N 10
ATOM 13080 C CA . VAL A 1 2 ? 3.152 -4.632 0.931 1.00 53.42 2 VAL A CA 10
ATOM 13081 C C . VAL A 1 2 ? 2.198 -5.807 0.774 1.00 74.33 2 VAL A C 10
ATOM 13082 O O . VAL A 1 2 ? 2.378 -6.655 -0.108 1.00 35.24 2 VAL A O 10
ATOM 13095 N N . LYS A 1 3 ? 1.161 -5.837 1.611 1.00 34.31 3 LYS A N 10
ATOM 13096 C CA . LYS A 1 3 ? 0.148 -6.879 1.510 1.00 21.23 3 LYS A CA 10
ATOM 13097 C C . LYS A 1 3 ? -0.854 -6.488 0.426 1.00 42.31 3 LYS A C 10
ATOM 13098 O O . LYS A 1 3 ? -2.044 -6.322 0.690 1.00 74.15 3 LYS A O 10
ATOM 13117 N N . ASP A 1 4 ? -0.345 -6.414 -0.798 1.00 12.24 4 ASP A N 10
ATOM 13118 C CA . ASP A 1 4 ? -1.099 -6.006 -1.987 1.00 53.10 4 ASP A CA 10
ATOM 13119 C C . ASP A 1 4 ? -0.228 -6.302 -3.195 1.00 0.25 4 ASP A C 10
ATOM 13120 O O . ASP A 1 4 ? -0.577 -7.102 -4.064 1.00 34.43 4 ASP A O 10
ATOM 13129 N N . GLU A 1 5 ? 0.933 -5.647 -3.202 1.00 43.43 5 GLU A N 10
ATOM 13130 C CA . GLU A 1 5 ? 1.939 -5.800 -4.248 1.00 34.53 5 GLU A CA 10
ATOM 13131 C C . GLU A 1 5 ? 2.395 -7.247 -4.379 1.00 41.40 5 GLU A C 10
ATOM 13132 O O . GLU A 1 5 ? 2.274 -7.857 -5.440 1.00 12.41 5 GLU A O 10
ATOM 13144 N N . LYS A 1 6 ? 2.902 -7.798 -3.288 1.00 42.41 6 LYS A N 10
ATOM 13145 C CA . LYS A 1 6 ? 3.470 -9.140 -3.302 1.00 21.35 6 LYS A CA 10
ATOM 13146 C C . LYS A 1 6 ? 2.389 -10.183 -3.049 1.00 72.41 6 LYS A C 10
ATOM 13147 O O . LYS A 1 6 ? 2.650 -11.257 -2.511 1.00 25.44 6 LYS A O 10
ATOM 13166 N N . SER A 1 7 ? 1.170 -9.852 -3.452 1.00 54.24 7 SER A N 10
ATOM 13167 C CA . SER A 1 7 ? 0.044 -10.761 -3.343 1.00 10.43 7 SER A CA 10
ATOM 13168 C C . SER A 1 7 ? -0.849 -10.641 -4.580 1.00 71.10 7 SER A C 10
ATOM 13169 O O . SER A 1 7 ? -2.031 -10.976 -4.541 1.00 4.34 7 SER A O 10
ATOM 13177 N N . LYS A 1 8 ? -0.269 -10.160 -5.683 1.00 73.55 8 LYS A N 10
ATOM 13178 C CA . LYS A 1 8 ? -1.008 -10.014 -6.937 1.00 64.34 8 LYS A CA 10
ATOM 13179 C C . LYS A 1 8 ? -1.282 -11.377 -7.564 1.00 61.35 8 LYS A C 10
ATOM 13180 O O . LYS A 1 8 ? -2.342 -11.601 -8.145 1.00 51.24 8 LYS A O 10
ATOM 13199 N N . THR A 1 9 ? -0.323 -12.282 -7.445 1.00 43.31 9 THR A N 10
ATOM 13200 C CA . THR A 1 9 ? -0.502 -13.642 -7.921 1.00 4.31 9 THR A CA 10
ATOM 13201 C C . THR A 1 9 ? -0.918 -14.541 -6.765 1.00 75.54 9 THR A C 10
ATOM 13202 O O . THR A 1 9 ? -0.097 -14.912 -5.927 1.00 23.13 9 THR A O 10
ATOM 13213 N N . LEU A 1 10 ? -2.201 -14.852 -6.704 1.00 20.55 10 LEU A N 10
ATOM 13214 C CA . LEU A 1 10 ? -2.745 -15.647 -5.617 1.00 31.53 10 LEU A CA 10
ATOM 13215 C C . LEU A 1 10 ? -3.952 -16.437 -6.104 1.00 14.03 10 LEU A C 10
ATOM 13216 O O . LEU A 1 10 ? -4.312 -16.355 -7.281 1.00 32.21 10 LEU A O 10
ATOM 13232 N N . PHE A 1 11 ? -4.577 -17.198 -5.215 1.00 0.31 11 PHE A N 10
ATOM 13233 C CA . PHE A 1 11 ? -5.717 -18.009 -5.602 1.00 75.33 11 PHE A CA 10
ATOM 13234 C C . PHE A 1 11 ? -7.010 -17.293 -5.234 1.00 2.51 11 PHE A C 10
ATOM 13235 O O . PHE A 1 11 ? -7.218 -16.912 -4.083 1.00 14.31 11 PHE A O 10
ATOM 13252 N N . GLU A 1 12 ? -7.865 -17.106 -6.222 1.00 71.15 12 GLU A N 10
ATOM 13253 C CA . GLU A 1 12 ? -9.096 -16.357 -6.040 1.00 34.10 12 GLU A CA 10
ATOM 13254 C C . GLU A 1 12 ? -10.300 -17.279 -6.156 1.00 14.21 12 GLU A C 10
ATOM 13255 O O . GLU A 1 12 ? -10.573 -17.826 -7.225 1.00 51.31 12 GLU A O 10
ATOM 13267 N N . VAL A 1 13 ? -11.015 -17.459 -5.060 1.00 74.53 13 VAL A N 10
ATOM 13268 C CA . VAL A 1 13 ? -12.184 -18.324 -5.054 1.00 41.43 13 VAL A CA 10
ATOM 13269 C C . VAL A 1 13 ? -13.437 -17.548 -4.679 1.00 0.22 13 VAL A C 10
ATOM 13270 O O . VAL A 1 13 ? -13.366 -16.485 -4.063 1.00 25.13 13 VAL A O 10
ATOM 13283 N N . GLU A 1 14 ? -14.581 -18.075 -5.070 1.00 34.44 14 GLU A N 10
ATOM 13284 C CA . GLU A 1 14 ? -15.852 -17.448 -4.759 1.00 12.31 14 GLU A CA 10
ATOM 13285 C C . GLU A 1 14 ? -16.631 -18.325 -3.790 1.00 32.13 14 GLU A C 10
ATOM 13286 O O . GLU A 1 14 ? -16.965 -19.467 -4.104 1.00 15.03 14 GLU A O 10
ATOM 13298 N N . GLY A 1 15 ? -16.894 -17.797 -2.606 1.00 45.21 15 GLY A N 10
ATOM 13299 C CA . GLY A 1 15 ? -17.552 -18.577 -1.579 1.00 23.51 15 GLY A CA 10
ATOM 13300 C C . GLY A 1 15 ? -18.620 -17.785 -0.869 1.00 3.54 15 GLY A C 10
ATOM 13301 O O . GLY A 1 15 ? -18.964 -16.685 -1.295 1.00 44.44 15 GLY A O 10
ATOM 13305 N N . ALA A 1 16 ? -19.147 -18.329 0.213 1.00 3.40 16 ALA A N 10
ATOM 13306 C CA . ALA A 1 16 ? -20.199 -17.662 0.957 1.00 72.41 16 ALA A CA 10
ATOM 13307 C C . ALA A 1 16 ? -19.799 -17.483 2.408 1.00 11.34 16 ALA A C 10
ATOM 13308 O O . ALA A 1 16 ? -19.135 -18.341 2.985 1.00 23.11 16 ALA A O 10
ATOM 13315 N N . VAL A 1 17 ? -20.198 -16.367 2.990 1.00 35.01 17 VAL A N 10
ATOM 13316 C CA . VAL A 1 17 ? -19.935 -16.110 4.396 1.00 73.40 17 VAL A CA 10
ATOM 13317 C C . VAL A 1 17 ? -20.801 -17.014 5.273 1.00 31.41 17 VAL A C 10
ATOM 13318 O O . VAL A 1 17 ? -21.964 -17.278 4.954 1.00 14.34 17 VAL A O 10
ATOM 13331 N N . THR A 1 18 ? -20.221 -17.522 6.347 1.00 23.54 18 THR A N 10
ATOM 13332 C CA . THR A 1 18 ? -20.940 -18.387 7.265 1.00 20.12 18 THR A CA 10
ATOM 13333 C C . THR A 1 18 ? -21.349 -17.618 8.515 1.00 2.20 18 THR A C 10
ATOM 13334 O O . THR A 1 18 ? -22.496 -17.687 8.961 1.00 43.40 18 THR A O 10
ATOM 13345 N N . ALA A 1 19 ? -20.394 -16.875 9.062 1.00 30.31 19 ALA A N 10
ATOM 13346 C CA . ALA A 1 19 ? -20.598 -16.115 10.285 1.00 40.53 19 ALA A CA 10
ATOM 13347 C C . ALA A 1 19 ? -19.511 -15.057 10.422 1.00 52.44 19 ALA A C 10
ATOM 13348 O O . ALA A 1 19 ? -18.523 -15.076 9.682 1.00 13.01 19 ALA A O 10
ATOM 13355 N N . LEU A 1 20 ? -19.691 -14.135 11.355 1.00 52.24 20 LEU A N 10
ATOM 13356 C CA . LEU A 1 20 ? -18.706 -13.090 11.584 1.00 62.34 20 LEU A CA 10
ATOM 13357 C C . LEU A 1 20 ? -18.308 -13.038 13.052 1.00 42.14 20 LEU A C 10
ATOM 13358 O O . LEU A 1 20 ? -19.061 -13.467 13.934 1.00 41.23 20 LEU A O 10
ATOM 13374 N N . LEU A 1 21 ? -17.118 -12.522 13.300 1.00 32.12 21 LEU A N 10
ATOM 13375 C CA . LEU A 1 21 ? -16.590 -12.398 14.646 1.00 61.44 21 LEU A CA 10
ATOM 13376 C C . LEU A 1 21 ? -16.593 -10.928 15.062 1.00 73.40 21 LEU A C 10
ATOM 13377 O O . LEU A 1 21 ? -16.437 -10.040 14.222 1.00 34.42 21 LEU A O 10
ATOM 13393 N N . PRO A 1 22 ? -16.758 -10.651 16.363 1.00 14.13 22 PRO A N 10
ATOM 13394 C CA . PRO A 1 22 ? -16.862 -9.280 16.891 1.00 64.31 22 PRO A CA 10
ATOM 13395 C C . PRO A 1 22 ? -15.545 -8.500 16.820 1.00 31.42 22 PRO A C 10
ATOM 13396 O O . PRO A 1 22 ? -15.404 -7.441 17.430 1.00 34.11 22 PRO A O 10
ATOM 13407 N N . ALA A 1 23 ? -14.588 -9.027 16.078 1.00 74.52 23 ALA A N 10
ATOM 13408 C CA . ALA A 1 23 ? -13.300 -8.373 15.906 1.00 3.30 23 ALA A CA 10
ATOM 13409 C C . ALA A 1 23 ? -13.202 -7.753 14.518 1.00 51.12 23 ALA A C 10
ATOM 13410 O O . ALA A 1 23 ? -12.103 -7.539 14.002 1.00 13.52 23 ALA A O 10
ATOM 13417 N N . ALA A 1 24 ? -14.367 -7.461 13.928 1.00 65.54 24 ALA A N 10
ATOM 13418 C CA . ALA A 1 24 ? -14.446 -6.953 12.554 1.00 1.02 24 ALA A CA 10
ATOM 13419 C C . ALA A 1 24 ? -13.856 -7.981 11.598 1.00 62.23 24 ALA A C 10
ATOM 13420 O O . ALA A 1 24 ? -13.282 -7.648 10.559 1.00 44.10 24 ALA A O 10
ATOM 13427 N N . GLU A 1 25 ? -14.037 -9.238 11.963 1.00 62.11 25 GLU A N 10
ATOM 13428 C CA . GLU A 1 25 ? -13.439 -10.352 11.259 1.00 21.13 25 GLU A CA 10
ATOM 13429 C C . GLU A 1 25 ? -14.538 -11.285 10.764 1.00 62.42 25 GLU A C 10
ATOM 13430 O O . GLU A 1 25 ? -15.552 -11.459 11.432 1.00 43.23 25 GLU A O 10
ATOM 13442 N N . PHE A 1 26 ? -14.352 -11.871 9.595 1.00 55.20 26 PHE A N 10
ATOM 13443 C CA . PHE A 1 26 ? -15.383 -12.713 9.006 1.00 45.34 26 PHE A CA 10
ATOM 13444 C C . PHE A 1 26 ? -14.880 -14.133 8.805 1.00 33.35 26 PHE A C 10
ATOM 13445 O O . PHE A 1 26 ? -13.677 -14.389 8.843 1.00 54.14 26 PHE A O 10
ATOM 13462 N N . ARG A 1 27 ? -15.810 -15.052 8.613 1.00 35.14 27 ARG A N 10
ATOM 13463 C CA . ARG A 1 27 ? -15.482 -16.432 8.298 1.00 43.42 27 ARG A CA 10
ATOM 13464 C C . ARG A 1 27 ? -16.360 -16.928 7.163 1.00 4.20 27 ARG A C 10
ATOM 13465 O O . ARG A 1 27 ? -17.585 -17.005 7.297 1.00 3.43 27 ARG A O 10
ATOM 13486 N N . VAL A 1 28 ? -15.732 -17.244 6.043 1.00 2.31 28 VAL A N 10
ATOM 13487 C CA . VAL A 1 28 ? -16.456 -17.666 4.856 1.00 63.45 28 VAL A CA 10
ATOM 13488 C C . VAL A 1 28 ? -15.984 -19.038 4.402 1.00 74.35 28 VAL A C 10
ATOM 13489 O O . VAL A 1 28 ? -14.865 -19.451 4.713 1.00 45.43 28 VAL A O 10
ATOM 13502 N N . LYS A 1 29 ? -16.837 -19.742 3.677 1.00 13.15 29 LYS A N 10
ATOM 13503 C CA . LYS A 1 29 ? -16.477 -21.046 3.153 1.00 1.54 29 LYS A CA 10
ATOM 13504 C C . LYS A 1 29 ? -16.688 -21.093 1.648 1.00 43.32 29 LYS A C 10
ATOM 13505 O O . LYS A 1 29 ? -17.639 -20.507 1.122 1.00 23.44 29 LYS A O 10
ATOM 13524 N N . LEU A 1 30 ? -15.774 -21.757 0.958 1.00 2.10 30 LEU A N 10
ATOM 13525 C CA . LEU A 1 30 ? -15.962 -22.077 -0.449 1.00 21.00 30 LEU A CA 10
ATOM 13526 C C . LEU A 1 30 ? -17.180 -22.989 -0.578 1.00 25.11 30 LEU A C 10
ATOM 13527 O O . LEU A 1 30 ? -17.574 -23.620 0.400 1.00 11.53 30 LEU A O 10
ATOM 13543 N N . ASP A 1 31 ? -17.774 -23.074 -1.760 1.00 34.21 31 ASP A N 10
ATOM 13544 C CA . ASP A 1 31 ? -18.979 -23.885 -1.937 1.00 34.24 31 ASP A CA 10
ATOM 13545 C C . ASP A 1 31 ? -18.696 -25.379 -1.770 1.00 35.41 31 ASP A C 10
ATOM 13546 O O . ASP A 1 31 ? -19.617 -26.187 -1.698 1.00 0.35 31 ASP A O 10
ATOM 13555 N N . ASN A 1 32 ? -17.419 -25.736 -1.696 1.00 11.53 32 ASN A N 10
ATOM 13556 C CA . ASN A 1 32 ? -17.017 -27.111 -1.398 1.00 44.23 32 ASN A CA 10
ATOM 13557 C C . ASN A 1 32 ? -16.842 -27.280 0.118 1.00 63.20 32 ASN A C 10
ATOM 13558 O O . ASN A 1 32 ? -16.431 -28.329 0.611 1.00 53.12 32 ASN A O 10
ATOM 13569 N N . GLU A 1 33 ? -17.173 -26.214 0.840 1.00 14.04 33 GLU A N 10
ATOM 13570 C CA . GLU A 1 33 ? -17.124 -26.171 2.300 1.00 23.12 33 GLU A CA 10
ATOM 13571 C C . GLU A 1 33 ? -15.707 -26.302 2.847 1.00 5.41 33 GLU A C 10
ATOM 13572 O O . GLU A 1 33 ? -15.330 -27.321 3.424 1.00 20.54 33 GLU A O 10
ATOM 13584 N N . HIS A 1 34 ? -14.916 -25.272 2.599 1.00 43.04 34 HIS A N 10
ATOM 13585 C CA . HIS A 1 34 ? -13.655 -25.066 3.296 1.00 3.31 34 HIS A CA 10
ATOM 13586 C C . HIS A 1 34 ? -13.631 -23.634 3.801 1.00 51.51 34 HIS A C 10
ATOM 13587 O O . HIS A 1 34 ? -13.723 -22.698 3.004 1.00 70.55 34 HIS A O 10
ATOM 13602 N N . GLU A 1 35 ? -13.541 -23.457 5.108 1.00 5.35 35 GLU A N 10
ATOM 13603 C CA . GLU A 1 35 ? -13.684 -22.133 5.695 1.00 3.43 35 GLU A CA 10
ATOM 13604 C C . GLU A 1 35 ? -12.339 -21.486 5.971 1.00 22.42 35 GLU A C 10
ATOM 13605 O O . GLU A 1 35 ? -11.413 -22.129 6.463 1.00 74.31 35 GLU A O 10
ATOM 13617 N N . ILE A 1 36 ? -12.248 -20.205 5.653 1.00 24.31 36 ILE A N 10
ATOM 13618 C CA . ILE A 1 36 ? -11.057 -19.419 5.930 1.00 73.43 36 ILE A CA 10
ATOM 13619 C C . ILE A 1 36 ? -11.442 -18.119 6.623 1.00 73.13 36 ILE A C 10
ATOM 13620 O O . ILE A 1 36 ? -12.623 -17.761 6.677 1.00 12.22 36 ILE A O 10
ATOM 13636 N N . ILE A 1 37 ? -10.452 -17.426 7.155 1.00 24.12 37 ILE A N 10
ATOM 13637 C CA . ILE A 1 37 ? -10.687 -16.177 7.861 1.00 43.14 37 ILE A CA 10
ATOM 13638 C C . ILE A 1 37 ? -10.806 -15.030 6.863 1.00 22.53 37 ILE A C 10
ATOM 13639 O O . ILE A 1 37 ? -10.231 -15.081 5.777 1.00 60.11 37 ILE A O 10
ATOM 13655 N N . CYS A 1 38 ? -11.575 -14.014 7.209 1.00 14.31 38 CYS A N 10
ATOM 13656 C CA . CYS A 1 38 ? -11.675 -12.836 6.376 1.00 12.24 38 CYS A CA 10
ATOM 13657 C C . CYS A 1 38 ? -11.382 -11.580 7.184 1.00 73.23 38 CYS A C 10
ATOM 13658 O O . CYS A 1 38 ? -11.804 -11.458 8.336 1.00 20.32 38 CYS A O 10
ATOM 13666 N N . HIS A 1 39 ? -10.670 -10.649 6.570 1.00 71.23 39 HIS A N 10
ATOM 13667 C CA . HIS A 1 39 ? -10.344 -9.381 7.203 1.00 23.11 39 HIS A CA 10
ATOM 13668 C C . HIS A 1 39 ? -10.056 -8.341 6.132 1.00 3.32 39 HIS A C 10
ATOM 13669 O O . HIS A 1 39 ? -9.683 -8.689 5.006 1.00 62.33 39 HIS A O 10
ATOM 13684 N N . VAL A 1 40 ? -10.232 -7.074 6.471 1.00 61.24 40 VAL A N 10
ATOM 13685 C CA . VAL A 1 40 ? -9.957 -5.999 5.534 1.00 11.23 40 VAL A CA 10
ATOM 13686 C C . VAL A 1 40 ? -8.454 -5.841 5.318 1.00 31.33 40 VAL A C 10
ATOM 13687 O O . VAL A 1 40 ? -7.673 -5.818 6.267 1.00 50.21 40 VAL A O 10
ATOM 13700 N N . SER A 1 41 ? -8.054 -5.781 4.059 1.00 51.50 41 SER A N 10
ATOM 13701 C CA . SER A 1 41 ? -6.656 -5.595 3.710 1.00 3.13 41 SER A CA 10
ATOM 13702 C C . SER A 1 41 ? -6.483 -4.297 2.922 1.00 53.13 41 SER A C 10
ATOM 13703 O O . SER A 1 41 ? -7.395 -3.471 2.906 1.00 25.22 41 SER A O 10
ATOM 13711 N N . GLY A 1 42 ? -5.322 -4.147 2.276 1.00 4.31 42 GLY A N 10
ATOM 13712 C CA . GLY A 1 42 ? -4.978 -2.945 1.515 1.00 22.52 42 GLY A CA 10
ATOM 13713 C C . GLY A 1 42 ? -6.129 -2.335 0.731 1.00 32.31 42 GLY A C 10
ATOM 13714 O O . GLY A 1 42 ? -6.847 -1.469 1.239 1.00 52.52 42 GLY A O 10
ATOM 13718 N N . LYS A 1 43 ? -6.253 -2.745 -0.526 1.00 31.31 43 LYS A N 10
ATOM 13719 C CA . LYS A 1 43 ? -7.289 -2.239 -1.435 1.00 43.12 43 LYS A CA 10
ATOM 13720 C C . LYS A 1 43 ? -8.674 -2.158 -0.773 1.00 33.12 43 LYS A C 10
ATOM 13721 O O . LYS A 1 43 ? -9.416 -1.199 -0.986 1.00 0.13 43 LYS A O 10
ATOM 13740 N N . VAL A 1 44 ? -9.012 -3.152 0.037 1.00 0.25 44 VAL A N 10
ATOM 13741 C CA . VAL A 1 44 ? -10.333 -3.216 0.660 1.00 54.23 44 VAL A CA 10
ATOM 13742 C C . VAL A 1 44 ? -10.553 -2.056 1.639 1.00 52.11 44 VAL A C 10
ATOM 13743 O O . VAL A 1 44 ? -11.634 -1.468 1.680 1.00 1.33 44 VAL A O 10
ATOM 13756 N N . ARG A 1 45 ? -9.512 -1.712 2.391 1.00 32.41 45 ARG A N 10
ATOM 13757 C CA . ARG A 1 45 ? -9.618 -0.737 3.474 1.00 74.43 45 ARG A CA 10
ATOM 13758 C C . ARG A 1 45 ? -10.118 0.616 2.967 1.00 0.25 45 ARG A C 10
ATOM 13759 O O . ARG A 1 45 ? -11.081 1.163 3.503 1.00 63.42 45 ARG A O 10
ATOM 13780 N N . ARG A 1 46 ? -9.472 1.162 1.943 1.00 65.52 46 ARG A N 10
ATOM 13781 C CA . ARG A 1 46 ? -9.802 2.516 1.498 1.00 12.03 46 ARG A CA 10
ATOM 13782 C C . ARG A 1 46 ? -11.020 2.516 0.578 1.00 60.11 46 ARG A C 10
ATOM 13783 O O . ARG A 1 46 ? -11.520 3.572 0.197 1.00 42.32 46 ARG A O 10
ATOM 13804 N N . SER A 1 47 ? -11.500 1.331 0.232 1.00 34.12 47 SER A N 10
ATOM 13805 C CA . SER A 1 47 ? -12.639 1.210 -0.663 1.00 61.04 47 SER A CA 10
ATOM 13806 C C . SER A 1 47 ? -13.947 1.285 0.119 1.00 13.43 47 SER A C 10
ATOM 13807 O O . SER A 1 47 ? -14.994 1.604 -0.449 1.00 70.23 47 SER A O 10
ATOM 13815 N N . LYS A 1 48 ? -13.865 1.014 1.425 1.00 54.15 48 LYS A N 10
ATOM 13816 C CA . LYS A 1 48 ? -15.039 0.960 2.296 1.00 10.02 48 LYS A CA 10
ATOM 13817 C C . LYS A 1 48 ? -16.020 -0.090 1.793 1.00 13.34 48 LYS A C 10
ATOM 13818 O O . LYS A 1 48 ? -17.009 0.222 1.123 1.00 32.52 48 LYS A O 10
ATOM 13837 N N . ILE A 1 49 ? -15.723 -1.337 2.107 1.00 13.45 49 ILE A N 10
ATOM 13838 C CA . ILE A 1 49 ? -16.494 -2.461 1.603 1.00 24.41 49 ILE A CA 10
ATOM 13839 C C . ILE A 1 49 ? -17.382 -3.053 2.693 1.00 44.53 49 ILE A C 10
ATOM 13840 O O . ILE A 1 49 ? -16.964 -3.187 3.845 1.00 23.22 49 ILE A O 10
ATOM 13856 N N . ARG A 1 50 ? -18.612 -3.390 2.318 1.00 23.43 50 ARG A N 10
ATOM 13857 C CA . ARG A 1 50 ? -19.562 -4.001 3.234 1.00 1.12 50 ARG A CA 10
ATOM 13858 C C . ARG A 1 50 ? -19.773 -5.466 2.870 1.00 45.41 50 ARG A C 10
ATOM 13859 O O . ARG A 1 50 ? -20.393 -5.779 1.852 1.00 52.04 50 ARG A O 10
ATOM 13880 N N . ILE A 1 51 ? -19.235 -6.355 3.687 1.00 1.43 51 ILE A N 10
ATOM 13881 C CA . ILE A 1 51 ? -19.404 -7.785 3.474 1.00 72.02 51 ILE A CA 10
ATOM 13882 C C . ILE A 1 51 ? -20.657 -8.264 4.205 1.00 40.40 51 ILE A C 10
ATOM 13883 O O . ILE A 1 51 ? -20.708 -8.267 5.435 1.00 35.11 51 ILE A O 10
ATOM 13899 N N . ILE A 1 52 ? -21.670 -8.652 3.440 1.00 22.03 52 ILE A N 10
ATOM 13900 C CA . ILE A 1 52 ? -22.980 -8.972 4.001 1.00 54.41 52 ILE A CA 10
ATOM 13901 C C . ILE A 1 52 ? -23.191 -10.479 4.138 1.00 52.14 52 ILE A C 10
ATOM 13902 O O . ILE A 1 52 ? -22.629 -11.271 3.379 1.00 63.42 52 ILE A O 10
ATOM 13918 N N . ILE A 1 53 ? -24.003 -10.860 5.117 1.00 13.33 53 ILE A N 10
ATOM 13919 C CA . ILE A 1 53 ? -24.271 -12.265 5.400 1.00 21.32 53 ILE A CA 10
ATOM 13920 C C . ILE A 1 53 ? -25.279 -12.850 4.413 1.00 1.43 53 ILE A C 10
ATOM 13921 O O . ILE A 1 53 ? -26.356 -12.288 4.207 1.00 10.53 53 ILE A O 10
ATOM 13937 N N . GLY A 1 54 ? -24.918 -13.974 3.802 1.00 23.22 54 GLY A N 10
ATOM 13938 C CA . GLY A 1 54 ? -25.842 -14.684 2.938 1.00 52.32 54 GLY A CA 10
ATOM 13939 C C . GLY A 1 54 ? -25.429 -14.647 1.481 1.00 44.52 54 GLY A C 10
ATOM 13940 O O . GLY A 1 54 ? -25.681 -15.592 0.729 1.00 42.24 54 GLY A O 10
ATOM 13944 N N . ASP A 1 55 ? -24.777 -13.565 1.092 1.00 21.04 55 ASP A N 10
ATOM 13945 C CA . ASP A 1 55 ? -24.397 -13.346 -0.297 1.00 10.12 55 ASP A CA 10
ATOM 13946 C C . ASP A 1 55 ? -23.064 -14.024 -0.609 1.00 52.14 55 ASP A C 10
ATOM 13947 O O . ASP A 1 55 ? -22.227 -14.203 0.280 1.00 75.12 55 ASP A O 10
ATOM 13956 N N . ARG A 1 56 ? -22.883 -14.428 -1.863 1.00 25.24 56 ARG A N 10
ATOM 13957 C CA . ARG A 1 56 ? -21.617 -14.995 -2.303 1.00 33.31 56 ARG A CA 10
ATOM 13958 C C . ARG A 1 56 ? -20.587 -13.887 -2.465 1.00 14.31 56 ARG A C 10
ATOM 13959 O O . ARG A 1 56 ? -20.887 -12.821 -2.993 1.00 41.51 56 ARG A O 10
ATOM 13980 N N . VAL A 1 57 ? -19.375 -14.144 -2.013 1.00 3.33 57 VAL A N 10
ATOM 13981 C CA . VAL A 1 57 ? -18.327 -13.146 -2.044 1.00 52.12 57 VAL A CA 10
ATOM 13982 C C . VAL A 1 57 ? -17.103 -13.661 -2.790 1.00 24.11 57 VAL A C 10
ATOM 13983 O O . VAL A 1 57 ? -16.970 -14.859 -3.041 1.00 33.31 57 VAL A O 10
ATOM 13996 N N . LEU A 1 58 ? -16.217 -12.747 -3.143 1.00 64.30 58 LEU A N 10
ATOM 13997 C CA . LEU A 1 58 ? -14.992 -13.095 -3.835 1.00 45.44 58 LEU A CA 10
ATOM 13998 C C . LEU A 1 58 ? -13.817 -12.962 -2.883 1.00 22.32 58 LEU A C 10
ATOM 13999 O O . LEU A 1 58 ? -13.499 -11.861 -2.428 1.00 53.24 58 LEU A O 10
ATOM 14015 N N . VAL A 1 59 ? -13.193 -14.082 -2.569 1.00 15.30 59 VAL A N 10
ATOM 14016 C CA . VAL A 1 59 ? -12.077 -14.092 -1.649 1.00 24.22 59 VAL A CA 10
ATOM 14017 C C . VAL A 1 59 ? -10.806 -14.547 -2.354 1.00 12.11 59 VAL A C 10
ATOM 14018 O O . VAL A 1 59 ? -10.716 -15.670 -2.852 1.00 24.00 59 VAL A O 10
ATOM 14031 N N . GLU A 1 60 ? -9.842 -13.649 -2.429 1.00 64.45 60 GLU A N 10
ATOM 14032 C CA . GLU A 1 60 ? -8.550 -13.974 -2.994 1.00 25.00 60 GLU A CA 10
ATOM 14033 C C . GLU A 1 60 ? -7.509 -14.031 -1.885 1.00 54.23 60 GLU A C 10
ATOM 14034 O O . GLU A 1 60 ? -7.265 -13.040 -1.185 1.00 11.45 60 GLU A O 10
ATOM 14046 N N . MET A 1 61 ? -6.923 -15.204 -1.705 1.00 41.33 61 MET A N 10
ATOM 14047 C CA . MET A 1 61 ? -5.941 -15.415 -0.657 1.00 3.10 61 MET A CA 10
ATOM 14048 C C . MET A 1 61 ? -4.727 -16.154 -1.208 1.00 41.53 61 MET A C 10
ATOM 14049 O O . MET A 1 61 ? -4.805 -16.846 -2.228 1.00 14.41 61 MET A O 10
ATOM 14063 N N . SER A 1 62 ? -3.600 -15.992 -0.546 1.00 22.20 62 SER A N 10
ATOM 14064 C CA . SER A 1 62 ? -2.378 -16.644 -0.963 1.00 32.42 62 SER A CA 10
ATOM 14065 C C . SER A 1 62 ? -2.144 -17.882 -0.110 1.00 51.22 62 SER A C 10
ATOM 14066 O O . SER A 1 62 ? -1.957 -17.778 1.096 1.00 0.01 62 SER A O 10
ATOM 14074 N N . ILE A 1 63 ? -2.109 -19.045 -0.745 1.00 21.34 63 ILE A N 10
ATOM 14075 C CA . ILE A 1 63 ? -1.997 -20.318 -0.030 1.00 65.23 63 ILE A CA 10
ATOM 14076 C C . ILE A 1 63 ? -0.577 -20.515 0.518 1.00 4.21 63 ILE A C 10
ATOM 14077 O O . ILE A 1 63 ? -0.257 -21.540 1.118 1.00 73.31 63 ILE A O 10
ATOM 14093 N N . TYR A 1 64 ? 0.265 -19.509 0.322 1.00 32.41 64 TYR A N 10
ATOM 14094 C CA . TYR A 1 64 ? 1.669 -19.594 0.693 1.00 51.50 64 TYR A CA 10
ATOM 14095 C C . TYR A 1 64 ? 1.860 -19.601 2.211 1.00 1.31 64 TYR A C 10
ATOM 14096 O O . TYR A 1 64 ? 2.145 -20.644 2.797 1.00 53.13 64 TYR A O 10
ATOM 14114 N N . ASP A 1 65 ? 1.695 -18.450 2.858 1.00 25.43 65 ASP A N 10
ATOM 14115 C CA . ASP A 1 65 ? 1.992 -18.366 4.288 1.00 15.53 65 ASP A CA 10
ATOM 14116 C C . ASP A 1 65 ? 1.113 -17.363 5.037 1.00 1.43 65 ASP A C 10
ATOM 14117 O O . ASP A 1 65 ? 0.248 -17.749 5.820 1.00 20.44 65 ASP A O 10
ATOM 14126 N N . ARG A 1 66 ? 1.333 -16.082 4.795 1.00 40.42 66 ARG A N 10
ATOM 14127 C CA . ARG A 1 66 ? 0.682 -15.037 5.585 1.00 3.23 66 ARG A CA 10
ATOM 14128 C C . ARG A 1 66 ? -0.748 -14.781 5.132 1.00 43.53 66 ARG A C 10
ATOM 14129 O O . ARG A 1 66 ? -1.674 -14.799 5.938 1.00 22.21 66 ARG A O 10
ATOM 14150 N N . ASN A 1 67 ? -0.930 -14.579 3.839 1.00 0.32 67 ASN A N 10
ATOM 14151 C CA . ASN A 1 67 ? -2.247 -14.284 3.288 1.00 62.33 67 ASN A CA 10
ATOM 14152 C C . ASN A 1 67 ? -3.042 -15.580 3.104 1.00 45.31 67 ASN A C 10
ATOM 14153 O O . ASN A 1 67 ? -3.920 -15.666 2.253 1.00 42.13 67 ASN A O 10
ATOM 14164 N N . ALA A 1 68 ? -2.707 -16.587 3.910 1.00 4.43 68 ALA A N 10
ATOM 14165 C CA . ALA A 1 68 ? -3.322 -17.906 3.807 1.00 44.00 68 ALA A CA 10
ATOM 14166 C C . ALA A 1 68 ? -4.439 -18.079 4.826 1.00 41.52 68 ALA A C 10
ATOM 14167 O O . ALA A 1 68 ? -5.488 -18.635 4.514 1.00 51.43 68 ALA A O 10
ATOM 14174 N N . LYS A 1 69 ? -4.207 -17.605 6.047 1.00 24.00 69 LYS A N 10
ATOM 14175 C CA . LYS A 1 69 ? -5.197 -17.745 7.110 1.00 72.43 69 LYS A CA 10
ATOM 14176 C C . LYS A 1 69 ? -6.440 -16.941 6.776 1.00 53.33 69 LYS A C 10
ATOM 14177 O O . LYS A 1 69 ? -7.568 -17.405 6.953 1.00 22.21 69 LYS A O 10
ATOM 14196 N N . LYS A 1 70 ? -6.220 -15.733 6.286 1.00 3.32 70 LYS A N 10
ATOM 14197 C CA . LYS A 1 70 ? -7.306 -14.842 5.946 1.00 72.41 70 LYS A CA 10
ATOM 14198 C C . LYS A 1 70 ? -7.188 -14.395 4.499 1.00 34.22 70 LYS A C 10
ATOM 14199 O O . LYS A 1 70 ? -6.089 -14.339 3.947 1.00 2.22 70 LYS A O 10
ATOM 14218 N N . GLY A 1 71 ? -8.315 -14.079 3.893 1.00 11.54 71 GLY A N 10
ATOM 14219 C CA . GLY A 1 71 ? -8.310 -13.566 2.545 1.00 44.14 71 GLY A CA 10
ATOM 14220 C C . GLY A 1 71 ? -8.879 -12.169 2.487 1.00 41.25 71 GLY A C 10
ATOM 14221 O O . GLY A 1 71 ? -9.595 -11.750 3.399 1.00 63.11 71 GLY A O 10
ATOM 14225 N N . ARG A 1 72 ? -8.551 -11.437 1.435 1.00 24.23 72 ARG A N 10
ATOM 14226 C CA . ARG A 1 72 ? -9.086 -10.100 1.258 1.00 70.14 72 ARG A CA 10
ATOM 14227 C C . ARG A 1 72 ? -10.335 -10.158 0.388 1.00 34.44 72 ARG A C 10
ATOM 14228 O O . ARG A 1 72 ? -10.267 -10.405 -0.820 1.00 54.14 72 ARG A O 10
ATOM 14249 N N . ILE A 1 73 ? -11.479 -9.950 1.014 1.00 70.33 73 ILE A N 10
ATOM 14250 C CA . ILE A 1 73 ? -12.752 -10.068 0.324 1.00 42.25 73 ILE A CA 10
ATOM 14251 C C . ILE A 1 73 ? -13.355 -8.702 0.047 1.00 61.25 73 ILE A C 10
ATOM 14252 O O . ILE A 1 73 ? -13.362 -7.829 0.913 1.00 30.20 73 ILE A O 10
ATOM 14268 N N . ILE A 1 74 ? -13.842 -8.518 -1.170 1.00 63.20 74 ILE A N 10
ATOM 14269 C CA . ILE A 1 74 ? -14.605 -7.331 -1.497 1.00 23.42 74 ILE A CA 10
ATOM 14270 C C . ILE A 1 74 ? -16.081 -7.700 -1.680 1.00 61.12 74 ILE A C 10
ATOM 14271 O O . ILE A 1 74 ? -16.915 -7.345 -0.852 1.00 34.41 74 ILE A O 10
ATOM 14287 N N . ARG A 1 75 ? -16.383 -8.459 -2.731 1.00 51.13 75 ARG A N 10
ATOM 14288 C CA . ARG A 1 75 ? -17.726 -8.980 -2.968 1.00 14.11 75 ARG A CA 10
ATOM 14289 C C . ARG A 1 75 ? -17.739 -9.689 -4.316 1.00 73.23 75 ARG A C 10
ATOM 14290 O O . ARG A 1 75 ? -16.815 -9.516 -5.110 1.00 34.35 75 ARG A O 10
ATOM 14311 N N . ARG A 1 76 ? -18.761 -10.489 -4.568 1.00 12.12 76 ARG A N 10
ATOM 14312 C CA . ARG A 1 76 ? -18.929 -11.116 -5.870 1.00 14.05 76 ARG A CA 10
ATOM 14313 C C . ARG A 1 76 ? -19.335 -10.064 -6.895 1.00 4.31 76 ARG A C 10
ATOM 14314 O O . ARG A 1 76 ? -20.255 -9.282 -6.653 1.00 70.31 76 ARG A O 10
ATOM 14335 N N . LEU A 1 77 ? -18.634 -10.027 -8.020 1.00 44.42 77 LEU A N 10
ATOM 14336 C CA . LEU A 1 77 ? -18.999 -9.122 -9.098 1.00 43.45 77 LEU A CA 10
ATOM 14337 C C . LEU A 1 77 ? -20.425 -9.415 -9.551 1.00 41.11 77 LEU A C 10
ATOM 14338 O O . LEU A 1 77 ? -20.835 -10.579 -9.607 1.00 4.45 77 LEU A O 10
ATOM 14354 N N . LYS A 1 78 ? -21.174 -8.352 -9.840 1.00 64.25 78 LYS A N 10
ATOM 14355 C CA . LYS A 1 78 ? -22.615 -8.444 -10.070 1.00 71.43 78 LYS A CA 10
ATOM 14356 C C . LYS A 1 78 ? -22.975 -9.581 -11.021 1.00 0.33 78 LYS A C 10
ATOM 14357 O O . LYS A 1 78 ? -22.336 -9.771 -12.061 1.00 31.14 78 LYS A O 10
ATOM 14376 N N . GLY A 1 79 ? -24.011 -10.322 -10.641 1.00 2.13 79 GLY A N 10
ATOM 14377 C CA . GLY A 1 79 ? -24.358 -11.563 -11.306 1.00 33.21 79 GLY A CA 10
ATOM 14378 C C . GLY A 1 79 ? -24.651 -11.415 -12.782 1.00 72.12 79 GLY A C 10
ATOM 14379 O O . GLY A 1 79 ? -25.367 -10.507 -13.205 1.00 32.52 79 GLY A O 10
ATOM 14383 N N . THR A 1 80 ? -24.072 -12.311 -13.562 1.00 40.14 80 THR A N 10
ATOM 14384 C CA . THR A 1 80 ? -24.342 -12.388 -14.983 1.00 70.05 80 THR A CA 10
ATOM 14385 C C . THR A 1 80 ? -25.585 -13.247 -15.231 1.00 50.33 80 THR A C 10
ATOM 14386 O O . THR A 1 80 ? -26.404 -12.936 -16.096 1.00 45.23 80 THR A O 10
ATOM 14397 N N . SER A 1 81 ? -25.729 -14.308 -14.438 1.00 33.01 81 SER A N 10
ATOM 14398 C CA . SER A 1 81 ? -26.874 -15.204 -14.525 1.00 72.20 81 SER A CA 10
ATOM 14399 C C . SER A 1 81 ? -27.158 -15.802 -13.151 1.00 41.43 81 SER A C 10
ATOM 14400 O O . SER A 1 81 ? -26.230 -16.069 -12.387 1.00 14.22 81 SER A O 10
ATOM 14408 N N . ASP A 1 82 ? -28.429 -15.996 -12.831 1.00 1.12 82 ASP A N 10
ATOM 14409 C CA . ASP A 1 82 ? -28.812 -16.569 -11.541 1.00 32.12 82 ASP A CA 10
ATOM 14410 C C . ASP A 1 82 ? -28.961 -18.081 -11.638 1.00 33.15 82 ASP A C 10
ATOM 14411 O O . ASP A 1 82 ? -28.829 -18.787 -10.637 1.00 2.35 82 ASP A O 10
ATOM 14420 N N . ARG A 1 83 ? -29.241 -18.562 -12.851 1.00 3.41 83 ARG A N 10
ATOM 14421 C CA . ARG A 1 83 ? -29.452 -19.989 -13.120 1.00 34.22 83 ARG A CA 10
ATOM 14422 C C . ARG A 1 83 ? -30.758 -20.478 -12.493 1.00 21.15 83 ARG A C 10
ATOM 14423 O O . ARG A 1 83 ? -31.711 -20.804 -13.200 1.00 71.34 83 ARG A O 10
ATOM 14444 N N . THR A 1 84 ? -30.802 -20.504 -11.170 1.00 21.12 84 THR A N 10
ATOM 14445 C CA . THR A 1 84 ? -31.980 -20.949 -10.440 1.00 51.31 84 THR A CA 10
ATOM 14446 C C . THR A 1 84 ? -31.777 -20.740 -8.938 1.00 71.21 84 THR A C 10
ATOM 14447 O O . THR A 1 84 ? -32.692 -20.299 -8.240 1.00 35.05 84 THR A O 10
ATOM 14458 N N . ILE A 1 85 ? -30.554 -21.047 -8.470 1.00 31.24 85 ILE A N 10
ATOM 14459 C CA . ILE A 1 85 ? -30.134 -20.882 -7.066 1.00 2.11 85 ILE A CA 10
ATOM 14460 C C . ILE A 1 85 ? -31.250 -21.176 -6.059 1.00 22.11 85 ILE A C 10
ATOM 14461 O O . ILE A 1 85 ? -31.444 -20.437 -5.093 1.00 14.44 85 ILE A O 10
ATOM 14477 N N . SER A 1 86 ? -31.972 -22.266 -6.284 1.00 44.42 86 SER A N 10
ATOM 14478 C CA . SER A 1 86 ? -33.019 -22.692 -5.367 1.00 3.01 86 SER A CA 10
ATOM 14479 C C . SER A 1 86 ? -32.598 -23.977 -4.655 1.00 44.43 86 SER A C 10
ATOM 14480 O O . SER A 1 86 ? -33.423 -24.692 -4.089 1.00 21.04 86 SER A O 10
ATOM 14488 N N . LYS A 1 87 ? -31.301 -24.246 -4.679 1.00 4.30 87 LYS A N 10
ATOM 14489 C CA . LYS A 1 87 ? -30.758 -25.466 -4.110 1.00 1.32 87 LYS A CA 10
ATOM 14490 C C . LYS A 1 87 ? -30.158 -25.188 -2.735 1.00 62.43 87 LYS A C 10
ATOM 14491 O O . LYS A 1 87 ? -28.997 -24.731 -2.670 1.00 11.02 87 LYS A O 10
#